Protein AF-A0AAV1E762-F1 (afdb_monomer)

Solvent-accessible surface area (backbone atoms only — not comparable to full-atom values): 62474 Å² total; per-residue (Å²): 126,79,70,65,58,56,56,51,48,53,51,48,50,52,50,49,52,49,50,50,52,48,50,62,59,61,75,72,71,81,87,86,86,82,82,92,83,82,81,80,87,79,81,93,79,76,96,69,98,68,90,74,77,82,65,53,69,48,68,61,35,39,31,83,68,54,63,56,78,53,46,40,44,79,29,46,66,47,82,32,61,54,41,78,95,64,77,39,65,41,86,46,77,69,16,23,39,37,26,42,80,31,78,45,34,77,24,20,49,30,35,76,49,56,90,73,69,59,66,53,44,46,33,30,38,44,30,37,32,28,35,44,56,92,50,92,86,61,57,66,44,48,39,33,37,34,40,37,35,25,36,64,54,98,78,53,50,76,45,77,43,83,42,31,73,41,84,21,25,62,85,50,79,37,82,40,60,31,61,50,67,46,49,60,62,65,71,38,34,34,43,32,40,19,37,31,59,53,71,37,27,41,32,40,19,36,46,46,33,28,73,49,78,82,79,76,83,62,79,74,85,83,78,76,83,71,52,61,64,46,59,65,49,66,62,32,41,35,78,84,73,55,64,62,71,52,45,57,36,67,61,39,47,71,50,76,49,76,81,40,68,49,60,56,38,68,62,51,52,73,68,38,56,80,92,69,68,66,70,34,63,22,34,26,43,34,31,36,77,22,74,42,40,80,20,25,54,26,32,82,40,43,94,70,65,56,69,75,43,52,29,42,31,26,23,36,36,32,48,49,83,63,84,76,85,79,85,72,69,71,33,51,37,35,38,34,32,35,46,68,86,42,81,40,67,25,16,23,32,59,40,64,62,72,56,82,42,66,30,36,18,30,34,64,46,79,62,98,58,84,58,91,42,29,32,45,34,37,23,34,34,57,55,66,32,34,33,35,38,31,45,47,39,35,25,32,63,58,61,68,67,49,48,60,54,35,54,58,41,25,54,67,70,54,30,45,87,43,74,49,75,61,77,63,97,49,102,80,59,81,57,63,70,24,37,39,38,40,40,45,79,43,65,63,69,45,33,22,30,38,46,50,76,73,43,73,49,24,71,69,55,38,51,51,45,67,76,69,33,53,28,36,32,41,74,48,46,53,22,50,50,52,28,40,58,45,91,92,49,74,43,53,64,61,38,53,52,52,49,51,54,29,59,78,67,71,34,46,34,41,39,41,29,66,40,60,19,39,63,92,71,43,40,68,72,64,72,71,43,53,57,70,57,40,52,53,50,52,51,48,50,50,53,57,53,33,68,73,46,53,76,66,33,58,28,30,31,48,50,29,31,63,72,81,22,49,52,55,36,77,60,69,32,86,60,41,61,26,47,52,41,40,52,46,40,71,62,26,72,75,33,43,30,23,46,31,39,56,44,42,43,53,30,68,35,61,73,31,35,38,67,58,51,48,50,54,53,50,56,32,44,76,66,61,17,66,71,54,30,42,32,35,27,44,76,41,68,55,71,49,53,60,52,35,51,50,27,51,58,58,46,40,72,76,73,44,46,29,27,34,59,31,31,42,32,43,34,91,42,40,57,58,24,17,51,39,44,50,41,49,54,46,46,50,70,37,34,86,49,45,66,33,42,18,24,45,28,42,38,49,87,63,39,87,53,76,54,40,43,25,20,41,74,71,66,53,70,39,55,27,27,51,46,52,53,49,50,56,58,68,64,44,39,72,50,72,50,53,30,40,99,82,31,34,40,75,48,72,37,53,61,58,45,69,47,76,49,77,48,70,77,80,79,49,72,70,53,54,53,49,47,44,50,48,29,44,76,66,66,38,63,66,59,35,52,50,59,56,66,66,65,79,50,82,91,82,48,80,87,46,67,66,57,55,29,48,53,29,69,66,27,36,59,93,32,40,74,59,44,53,52,50,49,54,48,33,57,77,70,62,47,46,74,38,68,65,36,39,50,22,48,38,51,19,27,48,60,38,70,35,58,70,59,28,50,51,52,48,60,73,49,61,65,84,70,85,80,63,58,67,61,53,43,51,48,29,43,51,30,12,73,70,71,36,45,67,62,20,48,50,56,60,69,69,48,91,67,80,53,74,64,45,52,45,37,51,32,47,14,26,43,70,54,76,36,39,70,58,17,54,50,48,50,53,48,43,56,72,69,70,54,81,78,49,71,68,48,51,36,51,56,38,49,40,22,40,81,65,67,36,62,66,67,35,51,50,54,50,51,47,35,60,75,71,62,50,70,78,39,56,71,46,51,37,44,46,32,60,32,24,52,78,75,41,59,75,54,21,54,55,52,58,71,71,49,92,64,77,53,59,76,50,46,39,61,58,27,44,74,22,36,93,38,25,70,59,12,47,51,47,50,52,50,37,51,75,69,72,41,72,80,50,74,68,41,52,46,34,43,35,46,5,15,32,74,59,64,36,54,72,60,35,52,54,52,56,50,39,36,44,78,72,67,70,44,83,82,53,72,70,52,51,43,31,51,45,47,30,32,24,74,70,61,42,51,70,62,44,50,53,65,67,71,46,89,89,72,91,78,54,72,67,52,52,51,45,44,41,51,23,20,26,77,66,28,38,53,72,62,34,52,55,50,47,54,55,46,49,74,75,45,77,78,55,68,63,58,60,54,46,50,49,40,17,46,52,55,66,75,53,71,85,80,67,76,80,83,117

pLDDT: mean 83.14, std 16.61, range [22.97, 98.88]

Foldseek 3Di:
DVVVVVVVVVVVVVVVVVVVVVVVVVVPDDDDDDDDDDDDDDDPDDDDDDDDPPFFLDPCFQCPVPCPQKAKDQFHKDKDQADDVRLGHFPDDRIKIKTPPDPFQAIFMKGWSPPSDDALFKKKKKWWKAKAAPDPPAFKFKKWKKKWFFAPDPVRDIDIDTFWMDIHGNRDTDITMGMDGHLGHTPIMMITMGDDGPRMMMMTRGMGMGGDDDDDADDDDDDPPQQFLDFLDPCQLVPVLACVQKDKDPPWDKHKDAQAFQFADPLSVVQHDPVSTHTRPRMKIKIAQFAAQQIFIKGWRLVPADALFKKKKKWKKFKADQPDDDLQDKWKKFKWKQQLNDIWGRFIAIDSDRDIDMTIFMTHHHDPDRGPTIMIGMGDGGRRMMMIIHNIGIGTGDVVVVLVVLLVLLLVQFWDKDKDFDDDPDPPDDQFPKKKWKWFPDFPFAEAAEDELSQVSHPLSVVVRLNAGQEYEHQPLQPCCNQPVDPPDGDNVRVVVVLVVCVVSNRAYERPALEEFAVVSDHPVLLPDAQVVNVVVSVCSLQVSLLVCAPSHQAYQQYEAVLPGCNQCVRNHPCRSLVSQVSNCVSHVNHAYEHAHEPAQGNRDHSHYLVVVLVVVVVSVVSVRRHQAYEYCAEDERDDLSSNLVSLVSNCVSVHAYENAAHWYADPNLQSRLVNLVSVCSSLSSRNSHRYYYHHAAEQSRHPDHRGHQAYSSGHGTSNVVSSVVVSVVQIDIDMDGQDSSSMDMDIGGDHHMDMDIGDPPPDVVVLLVQLQVCLVVLVPVSNVVSVVVPPDPVPDDPDLSSLLSNLQSQALVNVVVLVVSVVVCVVSVVLLPPSNLLSNLNSCLNNLNNVVSVVSCVVNVPPPDDDPPSLLSNLLSCLQNLNLVVSVVSLVPHPDADPSSLLSSLLSCLNNVNLVVSVVSLVVCVVVVPDDDPSSLLSQLVSCQVVVVVPSNVVSVVVCVVVVVLLPQSSLLSVLSSCLSVPNVVSVVSLVPHPDAALSSLLVVLLSCLCPLVSSVVSVVVCVVVVHQDDLSSLLSNLSSCLNVLVLVSNVVSLVCCCPPRVHDDDQSSLLSNLLSCLQVLVLVVSVVVVPPPDDDHDPVSLVSNLLSLLVNLVLVVNVVSLVVCCVVPVPDPVNVVSNVSSCVSVVDDPPPVPPD

InterPro domains:
  IPR001000 Glycoside hydrolase family 10 domain [PF00331] (442-702)
  IPR001000 Glycoside hydrolase family 10 domain [PR00134] (509-521)
  IPR001000 Glycoside hydrolase family 10 domain [PR00134] (591-602)
  IPR001000 Glycoside hydrolase family 10 domain [PR00134] (623-635)
  IPR001000 Glycoside hydrolase family 10 domain [PS51760] (429-727)
  IPR001000 Glycoside hydrolase family 10 domain [SM00633] (478-728)
  IPR002885 Pentatricopeptide repeat [PF01535] (873-899)
  IPR002885 Pentatricopeptide repeat [PF01535] (901-931)
  IPR002885 Pentatricopeptide repeat [PF13812] (1021-1080)
  IPR002885 Pentatricopeptide repeat [PS51375] (899-933)
  IPR002885 Pentatricopeptide repeat [PS51375] (1032-1067)
  IPR002885 Pentatricopeptide repeat [TIGR00756] (1035-1069)
  IPR003305 Carbohydrate-binding, CenC-like [PF02018] (55-197)
  IPR003305 Carbohydrate-binding, CenC-like [PF02018] (232-382)
  IPR008979 Galactose-binding-like domain superfamily [SSF49785] (55-212)
  IPR008979 Galactose-binding-like domain superfamily [SSF49785] (228-398)
  IPR011990 Tetratricopeptide-like helical domain superfamily [G3DSA:1.25.40.10] (766-865)
  IPR011990 Tetratricopeptide-like helical domain superfamily [G3DSA:1.25.40.10] (866-963)
  IPR011990 Tetratricopeptide-like helical domain superfamily [G3DSA:1.25.40.10] (970-1158)
  IPR017853 Glycoside hydrolase superfamily [SSF51445] (434-733)

Organism: NCBI:txid529605

Radius of gyration: 46.08 Å; Cα contacts (8 Å, |Δi|>4): 2110; chains: 1; bounding box: 119×99×120 Å

Nearest PDB structures (foldseek):
  7d88-assembly1_A  TM=9.327E-01  e=1.871E-29  Bacillus sp. (in: firmicutes)
  7d89-assembly1_A  TM=9.387E-01  e=2.886E-29  Bacillus sp. (in: firmicutes)
  7wha-assembly1_A  TM=8.950E-01  e=2.662E-15  Aspergillus fumigatus
  7wh7-assembly2_B  TM=8.672E-01  e=2.780E-15  Aspergillus fumigatus
  4m57-assembly1_A  TM=3.586E-01  e=2.385E-11  Zea mays

Structure (mmCIF, N/CA/C/O backbone):
data_AF-A0AAV1E762-F1
#
_entry.id   AF-A0AAV1E762-F1
#
loop_
_atom_site.group_PDB
_atom_site.id
_atom_site.type_symbol
_atom_site.label_atom_id
_atom_site.label_alt_id
_atom_site.label_comp_id
_atom_site.label_asym_id
_atom_site.label_entity_id
_atom_site.label_seq_id
_atom_site.pdbx_PDB_ins_code
_atom_site.Cartn_x
_atom_site.Cartn_y
_atom_site.Cartn_z
_atom_site.occupancy
_atom_site.B_iso_or_equiv
_atom_site.auth_seq_id
_atom_site.auth_comp_id
_atom_site.auth_asym_id
_atom_site.auth_atom_id
_atom_site.pdbx_PDB_model_num
ATOM 1 N N . MET A 1 1 ? -54.560 4.614 23.615 1.00 32.78 1 MET A N 1
ATOM 2 C CA . MET A 1 1 ? -54.521 4.412 22.144 1.00 32.78 1 MET A CA 1
ATOM 3 C C . MET A 1 1 ? -53.113 4.249 21.550 1.00 32.78 1 MET A C 1
ATOM 5 O O . MET A 1 1 ? -53.015 3.618 20.513 1.00 32.78 1 MET A O 1
ATOM 9 N N . LEU A 1 2 ? -52.024 4.690 22.201 1.00 29.03 2 LEU A N 1
ATOM 10 C CA . LEU A 1 2 ? -50.628 4.438 21.765 1.00 29.03 2 LEU A CA 1
ATOM 11 C C . LEU A 1 2 ? -50.055 3.049 22.142 1.00 29.03 2 LEU A C 1
ATOM 13 O O . LEU A 1 2 ? -48.948 2.708 21.749 1.00 29.03 2 LEU A O 1
ATOM 17 N N . ILE A 1 3 ? -50.812 2.236 22.886 1.00 34.25 3 ILE A N 1
ATOM 18 C CA . ILE A 1 3 ? -50.395 0.902 23.363 1.00 34.25 3 ILE A CA 1
ATOM 19 C C . ILE A 1 3 ? -50.630 -0.184 22.291 1.00 34.25 3 ILE A C 1
ATOM 21 O O . ILE A 1 3 ? -49.923 -1.186 22.256 1.00 34.25 3 ILE A O 1
ATOM 25 N N . HIS A 1 4 ? -51.554 0.039 21.349 1.00 31.88 4 HIS A N 1
ATOM 26 C CA . HIS A 1 4 ? -51.854 -0.930 20.288 1.00 31.88 4 HIS A CA 1
ATOM 27 C C . HIS A 1 4 ? -50.863 -0.898 19.113 1.00 31.88 4 HIS A C 1
ATOM 29 O O . HIS A 1 4 ? -50.715 -1.897 18.418 1.00 31.88 4 HIS A O 1
ATOM 35 N N . THR A 1 5 ? -50.142 0.205 18.896 1.00 32.84 5 THR A N 1
ATOM 36 C CA . THR A 1 5 ? -49.207 0.366 17.768 1.00 32.84 5 THR A CA 1
ATOM 37 C C . THR A 1 5 ? -47.814 -0.211 18.035 1.00 32.84 5 THR A C 1
ATOM 39 O O . THR A 1 5 ? -47.158 -0.666 17.099 1.00 32.84 5 THR A O 1
ATOM 42 N N . SER A 1 6 ? -47.367 -0.261 19.293 1.00 36.12 6 SER A N 1
ATOM 43 C CA . SER A 1 6 ? -46.050 -0.809 19.660 1.00 36.12 6 SER A CA 1
ATOM 44 C C . SER A 1 6 ? -46.039 -2.339 19.694 1.00 36.12 6 SER A C 1
ATOM 46 O O . SER A 1 6 ? -45.076 -2.957 19.246 1.00 36.12 6 SER A O 1
ATOM 48 N N . VAL A 1 7 ? -47.142 -2.956 20.135 1.00 40.44 7 VAL A N 1
ATOM 49 C CA . VAL A 1 7 ? -47.318 -4.418 20.099 1.00 40.44 7 VAL A CA 1
ATOM 50 C C . VAL A 1 7 ? -47.470 -4.904 18.655 1.00 40.44 7 VAL A C 1
ATOM 52 O O . VAL A 1 7 ? -46.862 -5.901 18.282 1.00 40.44 7 VAL A O 1
ATOM 55 N N . LEU A 1 8 ? -48.170 -4.149 17.799 1.00 35.62 8 LEU A N 1
ATOM 56 C CA . LEU A 1 8 ? -48.281 -4.474 16.375 1.00 35.62 8 LEU A CA 1
ATOM 57 C C . LEU A 1 8 ? -46.933 -4.345 15.642 1.00 35.62 8 LEU A C 1
ATOM 59 O O . LEU A 1 8 ? -46.648 -5.157 14.771 1.00 35.62 8 LEU A O 1
ATOM 63 N N . LYS A 1 9 ? -46.068 -3.389 16.021 1.00 37.97 9 LYS A N 1
ATOM 64 C CA . LYS A 1 9 ? -44.703 -3.263 15.473 1.00 37.97 9 LYS A CA 1
ATOM 65 C C . LYS A 1 9 ? -43.769 -4.387 15.917 1.00 37.97 9 LYS A C 1
ATOM 67 O O . LYS A 1 9 ? -42.979 -4.840 15.098 1.00 37.97 9 LYS A O 1
ATOM 72 N N . LEU A 1 10 ? -43.862 -4.856 17.163 1.00 41.97 10 LEU A N 1
ATOM 73 C CA . LEU A 1 10 ? -43.079 -6.004 17.640 1.00 41.97 10 LEU A CA 1
ATOM 74 C C . LEU A 1 10 ? -43.541 -7.315 16.993 1.00 41.97 10 LEU A C 1
ATOM 76 O O . LEU A 1 10 ? -42.705 -8.123 16.597 1.00 41.97 10 LEU A O 1
ATOM 80 N N . VAL A 1 11 ? -44.853 -7.483 16.802 1.00 44.41 11 VAL A N 1
ATOM 81 C CA . VAL A 1 11 ? -45.409 -8.617 16.055 1.00 44.41 11 VAL A CA 1
ATOM 82 C C . VAL A 1 11 ? -45.018 -8.534 14.578 1.00 44.41 11 VAL A C 1
ATOM 84 O O . VAL A 1 11 ? -44.593 -9.545 14.039 1.00 44.41 11 VAL A O 1
ATOM 87 N N . LEU A 1 12 ? -45.037 -7.355 13.936 1.00 38.12 12 LEU A N 1
ATOM 88 C CA . LEU A 1 12 ? -44.556 -7.188 12.555 1.00 38.12 12 LEU A CA 1
ATOM 89 C C . LEU A 1 12 ? -43.040 -7.380 12.410 1.00 38.12 12 LEU A C 1
ATOM 91 O O . LEU A 1 12 ? -42.614 -7.927 11.406 1.00 38.12 12 LEU A O 1
ATOM 95 N N . LEU A 1 13 ? -42.216 -6.972 13.378 1.00 40.88 13 LEU A N 1
ATOM 96 C CA . LEU A 1 13 ? -40.765 -7.204 13.344 1.00 40.88 13 LEU A CA 1
ATOM 97 C C . LEU A 1 13 ? -40.427 -8.683 13.554 1.00 40.88 13 LEU A C 1
ATOM 99 O O . LEU A 1 13 ? -39.541 -9.195 12.873 1.00 40.88 13 LEU A O 1
ATOM 103 N N . ALA A 1 14 ? -41.168 -9.390 14.409 1.00 43.19 14 ALA A N 1
ATOM 104 C CA . ALA A 1 14 ? -41.060 -10.840 14.543 1.00 43.19 14 ALA A CA 1
ATOM 105 C C . ALA A 1 14 ? -41.561 -11.565 13.279 1.00 43.19 14 ALA A C 1
ATOM 107 O O . ALA A 1 14 ? -40.902 -12.489 12.813 1.00 43.19 14 ALA A O 1
ATOM 108 N N . PHE A 1 15 ? -42.653 -11.097 12.660 1.00 39.94 15 PHE A N 1
ATOM 109 C CA . PHE A 1 15 ? -43.186 -11.653 11.409 1.00 39.94 15 PHE A CA 1
ATOM 110 C C . PHE A 1 15 ? -42.282 -11.362 10.201 1.00 39.94 15 PHE A C 1
ATOM 112 O O . PHE A 1 15 ? -42.108 -12.229 9.355 1.00 39.94 15 PHE A O 1
ATOM 119 N N . CYS A 1 16 ? -41.647 -10.186 10.133 1.00 36.44 16 CYS A N 1
ATOM 120 C CA . CYS A 1 16 ? -40.671 -9.837 9.096 1.00 36.44 16 CYS A CA 1
ATOM 121 C C . CYS A 1 16 ? -39.340 -10.568 9.294 1.00 36.44 16 CYS A C 1
ATOM 123 O O . CYS A 1 16 ? -38.731 -10.966 8.310 1.00 36.44 16 CYS A O 1
ATOM 125 N N . SER A 1 17 ? -38.907 -10.804 10.536 1.00 42.53 17 SER A N 1
ATOM 126 C CA . SER A 1 17 ? -37.719 -11.625 10.824 1.00 42.53 17 SER A CA 1
ATOM 127 C C . SER A 1 17 ? -37.974 -13.100 10.500 1.00 42.53 17 SER A C 1
ATOM 129 O O . SER A 1 17 ? -37.106 -13.765 9.944 1.00 42.53 17 SER A O 1
ATOM 131 N N . TYR A 1 18 ? -39.192 -13.586 10.764 1.00 41.22 18 TYR A N 1
ATOM 132 C CA . TYR A 1 18 ? -39.647 -14.917 10.368 1.00 41.22 18 TYR A CA 1
ATOM 133 C C . TYR A 1 18 ? -39.781 -15.041 8.842 1.00 41.22 18 TYR A C 1
ATOM 135 O O . TYR A 1 18 ? -39.289 -16.005 8.277 1.00 41.22 18 TYR A O 1
ATOM 143 N N . LEU A 1 19 ? -40.330 -14.039 8.142 1.00 36.84 19 LEU A N 1
ATOM 144 C CA . LEU A 1 19 ? -40.402 -14.008 6.672 1.00 36.84 19 LEU A CA 1
ATOM 145 C C . LEU A 1 19 ? -39.028 -13.860 6.005 1.00 36.84 19 LEU A C 1
ATOM 147 O O . LEU A 1 19 ? -38.818 -14.431 4.943 1.00 36.84 19 LEU A O 1
ATOM 151 N N . PHE A 1 20 ? -38.081 -13.146 6.617 1.00 36.75 20 PHE A N 1
ATOM 152 C CA . PHE A 1 20 ? -36.711 -13.016 6.111 1.00 36.75 20 PHE A CA 1
ATOM 153 C C . PHE A 1 20 ? -35.904 -14.307 6.318 1.00 36.75 20 PHE A C 1
ATOM 155 O O . PHE A 1 20 ? -35.148 -14.707 5.438 1.00 36.75 20 PHE A O 1
ATOM 162 N N . LEU A 1 21 ? -36.127 -15.019 7.430 1.00 39.97 21 LEU A N 1
ATOM 163 C CA . LEU A 1 21 ? -35.572 -16.359 7.659 1.00 39.97 21 LEU A CA 1
ATOM 164 C C . LEU A 1 21 ? -36.233 -17.424 6.770 1.00 39.97 21 LEU A C 1
ATOM 166 O O . LEU A 1 21 ? -35.542 -18.311 6.281 1.00 39.97 21 LEU A O 1
ATOM 170 N N . VAL A 1 22 ? -37.534 -17.304 6.492 1.00 38.72 22 VAL A N 1
ATOM 171 C CA . VAL A 1 22 ? -38.254 -18.150 5.525 1.00 38.72 22 VAL A CA 1
ATOM 172 C C . VAL A 1 22 ? -37.810 -17.846 4.088 1.00 38.72 22 VAL A C 1
ATOM 174 O O . VAL A 1 22 ? -37.678 -18.770 3.299 1.00 38.72 22 VAL A O 1
ATOM 177 N N . TRP A 1 23 ? -37.479 -16.598 3.744 1.00 33.84 23 TRP A N 1
ATOM 178 C CA . TRP A 1 23 ? -36.926 -16.240 2.430 1.00 33.84 23 TRP A CA 1
ATOM 179 C C . TRP A 1 23 ? -35.497 -16.772 2.233 1.00 33.84 23 TRP A C 1
ATOM 181 O O . TRP A 1 23 ? -35.202 -17.344 1.188 1.00 33.84 23 TRP A O 1
ATOM 191 N N . ILE A 1 24 ? -34.646 -16.709 3.266 1.00 39.12 24 ILE A N 1
ATOM 192 C CA . ILE A 1 24 ? -33.306 -17.327 3.252 1.00 39.12 24 ILE A CA 1
ATOM 193 C C . ILE A 1 24 ? -33.387 -18.867 3.231 1.00 39.12 24 ILE A C 1
ATOM 195 O O . ILE A 1 24 ? -32.523 -19.518 2.647 1.00 39.12 24 ILE A O 1
ATOM 199 N N . ALA A 1 25 ? -34.428 -19.466 3.819 1.00 36.28 25 ALA A N 1
ATOM 200 C CA . ALA A 1 25 ? -34.647 -20.914 3.779 1.00 36.28 25 ALA A CA 1
ATOM 201 C C . ALA A 1 25 ? -35.262 -21.409 2.451 1.00 36.28 25 ALA A C 1
ATOM 203 O O . ALA A 1 25 ? -35.004 -22.543 2.048 1.00 36.28 25 ALA A O 1
ATOM 204 N N . ILE A 1 26 ? -36.036 -20.572 1.750 1.00 33.75 26 ILE A N 1
ATOM 205 C CA . ILE A 1 26 ? -36.656 -20.912 0.457 1.00 33.75 26 ILE A CA 1
ATOM 206 C C . ILE A 1 26 ? -35.663 -20.783 -0.715 1.00 33.75 26 ILE A C 1
ATOM 208 O O . ILE A 1 26 ? -35.801 -21.512 -1.692 1.00 33.75 26 ILE A O 1
ATOM 212 N N . ASP A 1 27 ? -34.613 -19.962 -0.610 1.00 30.28 27 ASP A N 1
ATOM 213 C CA . ASP A 1 27 ? -33.618 -19.793 -1.690 1.00 30.28 27 ASP A CA 1
ATOM 214 C C . ASP A 1 27 ? -32.485 -20.850 -1.677 1.00 30.28 27 ASP A C 1
ATOM 216 O O . ASP A 1 27 ? -31.639 -20.893 -2.567 1.00 30.28 27 ASP A O 1
ATOM 220 N N . ALA A 1 28 ? -32.472 -21.754 -0.687 1.00 36.22 28 ALA A N 1
ATOM 221 C CA . ALA A 1 28 ? -31.437 -22.785 -0.522 1.00 36.22 28 ALA A CA 1
ATOM 222 C C . ALA A 1 28 ? -31.873 -24.212 -0.924 1.00 36.22 28 ALA A C 1
ATOM 224 O O . ALA A 1 28 ? -31.124 -25.166 -0.714 1.00 36.22 28 ALA A O 1
ATOM 225 N N . THR A 1 29 ? -33.060 -24.392 -1.517 1.00 35.03 29 THR A N 1
ATOM 226 C CA . THR A 1 29 ? -33.557 -25.709 -1.965 1.00 35.03 29 THR A CA 1
ATOM 227 C C . THR A 1 29 ? -34.100 -25.663 -3.392 1.00 35.03 29 THR A C 1
ATOM 229 O O . THR A 1 29 ? -35.297 -25.768 -3.631 1.00 35.03 29 THR A O 1
ATOM 232 N N . ASN A 1 30 ? -33.206 -25.538 -4.377 1.00 26.39 30 ASN A N 1
ATOM 233 C CA . ASN A 1 30 ? -33.565 -25.842 -5.763 1.00 26.39 30 ASN A CA 1
ATOM 234 C C . ASN A 1 30 ? -32.373 -26.416 -6.555 1.00 26.39 30 ASN A C 1
ATOM 236 O O . ASN A 1 30 ? -31.625 -25.668 -7.185 1.00 26.39 30 ASN A O 1
ATOM 240 N N . PRO A 1 31 ? -32.151 -27.743 -6.541 1.00 30.75 31 PRO A N 1
ATOM 241 C CA . PRO A 1 31 ? -31.331 -28.401 -7.541 1.00 30.75 31 PRO A CA 1
ATOM 242 C C . PRO A 1 31 ? -32.220 -28.923 -8.683 1.00 30.75 31 PRO A C 1
ATOM 244 O O . PRO A 1 31 ? -33.252 -29.539 -8.442 1.00 30.75 31 PRO A O 1
ATOM 247 N N . MET A 1 32 ? -31.728 -28.767 -9.918 1.00 25.69 32 MET A N 1
ATOM 248 C CA . MET A 1 32 ? -32.155 -29.445 -11.159 1.00 25.69 32 MET A CA 1
ATOM 249 C C . MET A 1 32 ? -33.221 -28.756 -12.028 1.00 25.69 32 MET A C 1
ATOM 251 O O . MET A 1 32 ? -34.382 -29.142 -12.017 1.00 25.69 32 MET A O 1
ATOM 255 N N . ILE A 1 33 ? -32.768 -27.912 -12.967 1.00 26.53 33 ILE A N 1
ATOM 256 C CA . ILE A 1 33 ? -33.168 -28.039 -14.381 1.00 26.53 33 ILE A CA 1
ATOM 257 C C . ILE A 1 33 ? -31.914 -27.905 -15.251 1.00 26.53 33 ILE A C 1
ATOM 259 O O . ILE A 1 33 ? -31.254 -26.873 -15.299 1.00 26.53 33 ILE A O 1
ATOM 263 N N . ASN A 1 34 ? -31.599 -28.999 -15.931 1.00 25.19 34 ASN A N 1
ATOM 264 C CA . ASN A 1 34 ? -30.543 -29.150 -16.916 1.00 25.19 34 ASN A CA 1
ATOM 265 C C . ASN A 1 34 ? -31.181 -29.015 -18.308 1.00 25.19 34 ASN A C 1
ATOM 267 O O . ASN A 1 34 ? -32.080 -29.802 -18.610 1.00 25.19 34 ASN A O 1
ATOM 271 N N . PRO A 1 35 ? -30.726 -28.106 -19.184 1.00 25.62 35 PRO A N 1
ATOM 272 C CA . PRO A 1 35 ? -30.919 -28.275 -20.611 1.00 25.62 35 PRO A CA 1
ATOM 273 C C . PRO A 1 35 ? -29.563 -28.519 -21.283 1.00 25.62 35 PRO A C 1
ATOM 275 O O . PRO A 1 35 ? -28.868 -27.601 -21.710 1.00 25.62 35 PRO A O 1
ATOM 278 N N . ARG A 1 36 ? -29.210 -29.799 -21.450 1.00 24.77 36 ARG A N 1
ATOM 279 C CA . ARG A 1 36 ? -28.330 -30.214 -22.549 1.00 24.77 36 ARG A CA 1
ATOM 280 C C . ARG A 1 36 ? -29.079 -29.995 -23.866 1.00 24.77 36 ARG A C 1
ATOM 282 O O . ARG A 1 36 ? -30.055 -30.703 -24.105 1.00 24.77 36 ARG A O 1
ATOM 289 N N . LYS A 1 37 ? -28.584 -29.087 -24.717 1.00 25.55 37 LYS A N 1
ATOM 290 C CA . LYS A 1 37 ? -28.340 -29.268 -26.171 1.00 25.55 37 LYS A CA 1
ATOM 291 C C . LYS A 1 37 ? -28.140 -27.915 -26.869 1.00 25.55 37 LYS A C 1
ATOM 293 O O . LYS A 1 37 ? -29.109 -27.225 -27.163 1.00 25.55 37 LYS A O 1
ATOM 298 N N . SER A 1 38 ? -26.885 -27.586 -27.172 1.00 23.39 38 SER A N 1
ATOM 299 C CA . SER A 1 38 ? -26.396 -27.121 -28.490 1.00 23.39 38 SER A CA 1
ATOM 300 C C . SER A 1 38 ? -24.998 -26.503 -28.348 1.00 23.39 38 SER A C 1
ATOM 302 O O . SER A 1 38 ? -24.793 -25.322 -28.591 1.00 23.39 38 SER A O 1
ATOM 304 N N . CYS A 1 39 ? -24.012 -27.317 -27.961 1.00 23.55 39 CYS A N 1
ATOM 305 C CA . CYS A 1 39 ? -22.638 -27.030 -28.366 1.00 23.55 39 CYS A CA 1
ATOM 306 C C . CYS A 1 39 ? -22.469 -27.668 -29.740 1.00 23.55 39 CYS A C 1
ATOM 308 O O . CYS A 1 39 ? -22.599 -28.884 -29.880 1.00 23.55 39 CYS A O 1
ATOM 310 N N . ILE A 1 40 ? -22.296 -26.822 -30.749 1.00 26.25 40 ILE A N 1
ATOM 311 C CA . ILE A 1 40 ? -21.779 -27.219 -32.050 1.00 26.25 40 ILE A CA 1
ATOM 312 C C . ILE A 1 40 ? -20.289 -27.469 -31.827 1.00 26.25 40 ILE A C 1
ATOM 314 O O . ILE A 1 40 ? -19.569 -26.564 -31.407 1.00 26.25 40 ILE A O 1
ATOM 318 N N . ASP A 1 41 ? -19.873 -28.711 -32.047 1.00 22.97 41 ASP A N 1
ATOM 319 C CA . ASP A 1 41 ? -18.474 -29.098 -32.158 1.00 22.97 41 ASP A CA 1
ATOM 320 C C . ASP A 1 41 ? -17.816 -28.277 -33.276 1.00 22.97 41 ASP A C 1
ATOM 322 O O . ASP A 1 41 ? -18.270 -28.309 -34.421 1.00 22.97 41 ASP A O 1
ATOM 326 N N . PHE A 1 42 ? -16.735 -27.567 -32.953 1.00 25.83 42 PHE A N 1
ATOM 327 C CA . PHE A 1 42 ? -15.730 -27.194 -33.942 1.00 25.83 42 PHE A CA 1
ATOM 328 C C . PHE A 1 42 ? -14.419 -27.886 -33.576 1.00 25.83 42 PHE A C 1
ATOM 330 O O . PHE A 1 42 ? -13.818 -27.655 -32.529 1.00 25.83 42 PHE A O 1
ATOM 337 N N . ASP A 1 43 ? -14.066 -28.802 -34.466 1.00 27.02 43 ASP A N 1
ATOM 338 C CA . ASP A 1 43 ? -12.898 -29.669 -34.504 1.00 27.02 43 ASP A CA 1
ATOM 339 C C . ASP A 1 43 ? -11.597 -28.837 -34.599 1.00 27.02 43 ASP A C 1
ATOM 341 O O . ASP A 1 43 ? -11.510 -27.959 -35.464 1.00 27.02 43 ASP A O 1
ATOM 345 N N . PRO A 1 44 ? -10.566 -29.061 -33.760 1.00 29.69 44 PRO A N 1
ATOM 346 C CA . PRO A 1 44 ? -9.310 -28.330 -33.846 1.00 29.69 44 PRO A CA 1
ATOM 347 C C . PRO A 1 44 ? -8.321 -29.088 -34.735 1.00 29.69 44 PRO A C 1
ATOM 349 O O . PRO A 1 44 ? -7.393 -29.725 -34.246 1.00 29.69 44 PRO A O 1
ATOM 352 N N . LEU A 1 45 ? -8.493 -29.002 -36.054 1.00 28.25 45 LEU A N 1
ATOM 353 C CA . LEU A 1 45 ? -7.485 -29.444 -37.022 1.00 28.25 45 LEU A CA 1
ATOM 354 C C . LEU A 1 45 ? -7.472 -28.518 -38.244 1.00 28.25 45 LEU A C 1
ATOM 356 O O . LEU A 1 45 ? -8.076 -28.813 -39.268 1.00 28.25 45 LEU A O 1
ATOM 360 N N . HIS A 1 46 ? -6.727 -27.414 -38.148 1.00 26.25 46 HIS A N 1
ATOM 361 C CA . HIS A 1 46 ? -5.851 -26.983 -39.238 1.00 26.25 46 HIS A CA 1
ATOM 362 C C . HIS A 1 46 ? -4.816 -25.958 -38.756 1.00 26.25 46 HIS A C 1
ATOM 364 O O . HIS A 1 46 ? -5.137 -24.830 -38.398 1.00 26.25 46 HIS A O 1
ATOM 370 N N . ASN A 1 47 ? -3.550 -26.378 -38.791 1.00 33.47 47 ASN A N 1
ATOM 371 C CA . ASN A 1 47 ? -2.392 -25.496 -38.839 1.00 33.47 47 ASN A CA 1
ATOM 372 C C . ASN A 1 47 ? -2.510 -24.550 -40.041 1.00 33.47 47 ASN A C 1
ATOM 374 O O . ASN A 1 47 ? -2.502 -25.019 -41.181 1.00 33.47 47 ASN A O 1
ATOM 378 N N . SER A 1 48 ? -2.513 -23.246 -39.778 1.00 25.69 48 SER A N 1
ATOM 379 C CA . SER A 1 48 ? -1.899 -22.241 -40.647 1.00 25.69 48 SER A CA 1
ATOM 380 C C . SER A 1 48 ? -1.646 -20.966 -39.842 1.00 25.69 48 SER A C 1
ATOM 382 O O . SER A 1 48 ? -2.585 -20.357 -39.334 1.00 25.69 48 SER A O 1
ATOM 384 N N . ASP A 1 49 ? -0.376 -20.588 -39.725 1.00 33.59 49 ASP A N 1
ATOM 385 C CA . ASP A 1 49 ? 0.104 -19.347 -39.121 1.00 33.59 49 ASP A CA 1
ATOM 386 C C . ASP A 1 49 ? -0.496 -18.109 -39.807 1.00 33.59 49 ASP A C 1
ATOM 388 O O . ASP A 1 49 ? 0.032 -17.694 -40.828 1.00 33.59 49 ASP A O 1
ATOM 392 N N . HIS A 1 50 ? -1.554 -17.497 -39.258 1.00 31.77 50 HIS A N 1
ATOM 393 C CA . HIS A 1 50 ? -1.899 -16.075 -39.444 1.00 31.77 50 HIS A CA 1
ATOM 394 C C . HIS A 1 50 ? -2.829 -15.604 -38.301 1.00 31.77 50 HIS A C 1
ATOM 396 O O . HIS A 1 50 ? -3.794 -16.300 -37.989 1.00 31.77 50 HIS A O 1
ATOM 402 N N . PRO A 1 51 ? -2.585 -14.441 -37.664 1.00 35.78 51 PRO A N 1
ATOM 403 C CA . PRO A 1 51 ? -3.478 -13.904 -36.636 1.00 35.78 51 PRO A CA 1
ATOM 404 C C . PRO A 1 51 ? -4.799 -13.449 -37.278 1.00 35.78 51 PRO A C 1
ATOM 406 O O . PRO A 1 51 ? -4.802 -12.588 -38.156 1.00 35.78 51 PRO A O 1
ATOM 409 N N . SER A 1 52 ? -5.922 -14.034 -36.864 1.00 35.66 52 SER A N 1
ATOM 410 C CA . SER A 1 52 ? -7.264 -13.663 -37.324 1.00 35.66 52 SER A CA 1
ATOM 411 C C . SER A 1 52 ? -7.681 -12.271 -36.820 1.00 35.66 52 SER A C 1
ATOM 413 O O . SER A 1 52 ? -7.425 -11.909 -35.674 1.00 35.66 52 SER A O 1
ATOM 415 N N . GLU A 1 53 ? -8.370 -11.500 -37.668 1.00 49.91 53 GLU A N 1
ATOM 416 C CA . GLU A 1 53 ? -8.865 -10.125 -37.437 1.00 49.91 53 GLU A CA 1
ATOM 417 C C . GLU A 1 53 ? -9.995 -9.993 -36.384 1.00 49.91 53 GLU A C 1
ATOM 419 O O . GLU A 1 53 ? -10.612 -8.932 -36.258 1.00 49.91 53 GLU A O 1
ATOM 424 N N . GLU A 1 54 ? -10.304 -11.037 -35.611 1.00 54.72 54 GLU A N 1
ATOM 425 C CA . GLU A 1 54 ? -11.388 -10.994 -34.623 1.00 54.72 54 GLU A CA 1
ATOM 426 C C . GLU A 1 54 ? -11.079 -9.997 -33.490 1.00 54.72 54 GLU A C 1
ATOM 428 O O . GLU A 1 54 ? -10.136 -10.159 -32.716 1.00 54.72 54 GLU A O 1
ATOM 433 N N . GLY A 1 55 ? -11.901 -8.947 -33.387 1.00 73.19 55 GLY A N 1
ATOM 434 C CA . GLY A 1 55 ? -11.853 -7.959 -32.302 1.00 73.19 55 GLY A CA 1
ATOM 435 C C . GLY A 1 55 ? -11.017 -6.701 -32.568 1.00 73.19 55 GLY A C 1
ATOM 436 O O . GLY A 1 55 ? -10.971 -5.834 -31.694 1.00 73.19 55 GLY A O 1
ATOM 437 N N . ASN A 1 56 ? -10.388 -6.557 -33.744 1.00 87.25 56 ASN A N 1
ATOM 438 C CA . ASN A 1 56 ? -9.682 -5.324 -34.112 1.00 87.25 56 ASN A CA 1
ATOM 439 C C . ASN A 1 56 ? -10.665 -4.201 -34.501 1.00 87.25 56 ASN A C 1
ATOM 441 O O . ASN A 1 56 ? -11.544 -4.368 -35.340 1.00 87.25 56 ASN A O 1
ATOM 445 N N . ILE A 1 57 ? -10.491 -3.031 -33.897 1.00 90.88 57 ILE A N 1
ATOM 446 C CA . ILE A 1 57 ? -11.314 -1.827 -34.067 1.00 90.88 57 ILE A CA 1
ATOM 447 C C . ILE A 1 57 ? -10.820 -0.972 -35.240 1.00 90.88 57 ILE A C 1
ATOM 449 O O . ILE A 1 57 ? -11.577 -0.196 -35.845 1.00 90.88 57 ILE A O 1
ATOM 453 N N . ILE A 1 58 ? -9.534 -1.105 -35.560 1.00 92.25 58 ILE A N 1
ATOM 454 C CA . ILE A 1 58 ? -8.897 -0.401 -36.664 1.00 92.25 58 ILE A CA 1
ATOM 455 C C . ILE A 1 58 ? -9.333 -1.046 -37.971 1.00 92.25 58 ILE A C 1
ATOM 457 O O . ILE A 1 58 ? -9.138 -2.235 -38.202 1.00 92.25 58 ILE A O 1
ATOM 461 N N . SER A 1 59 ? -9.932 -0.232 -38.834 1.00 89.75 59 SER A N 1
ATOM 462 C CA . SER A 1 59 ? -10.312 -0.640 -40.179 1.00 89.75 59 SER A CA 1
ATOM 463 C C . SER A 1 59 ? -9.072 -0.661 -41.066 1.00 89.75 59 SER A C 1
ATOM 465 O O . SER A 1 59 ? -8.258 0.264 -41.000 1.00 89.75 59 SER A O 1
ATOM 467 N N . ASN A 1 60 ? -8.953 -1.695 -41.906 1.00 88.94 60 ASN A N 1
ATOM 468 C CA . ASN A 1 60 ? -7.855 -1.853 -42.862 1.00 88.94 60 ASN A CA 1
ATOM 469 C C . ASN A 1 60 ? -6.468 -1.767 -42.183 1.00 88.94 60 ASN A C 1
ATOM 471 O O . ASN A 1 60 ? -5.621 -0.945 -42.532 1.00 88.94 60 ASN A O 1
ATOM 475 N N . SER A 1 61 ? -6.255 -2.592 -41.152 1.00 88.94 61 SER A N 1
ATOM 476 C CA . SER A 1 61 ? -5.071 -2.549 -40.280 1.00 88.94 61 SER A CA 1
ATOM 477 C C . SER A 1 61 ? -3.758 -2.967 -40.936 1.00 88.94 61 SER A C 1
ATOM 479 O O . SER A 1 61 ? -2.707 -2.667 -40.383 1.00 88.94 61 SER A O 1
ATOM 481 N N . ASN A 1 62 ? -3.811 -3.678 -42.065 1.00 90.38 62 ASN A N 1
ATOM 482 C CA . ASN A 1 62 ? -2.662 -4.200 -42.819 1.00 90.38 62 ASN A CA 1
ATOM 483 C C . ASN A 1 62 ? -2.551 -3.597 -44.233 1.00 90.38 62 ASN A C 1
ATOM 485 O O . ASN A 1 62 ? -1.767 -4.078 -45.048 1.00 90.38 62 ASN A O 1
ATOM 489 N N . PHE A 1 63 ? -3.367 -2.581 -44.535 1.00 93.75 63 PHE A N 1
ATOM 490 C CA . PHE A 1 63 ? -3.397 -1.885 -45.822 1.00 93.75 63 PHE A CA 1
ATOM 491 C C . PHE A 1 63 ? -3.716 -2.764 -47.048 1.00 93.75 63 PHE A C 1
ATOM 493 O O . PHE A 1 63 ? -3.407 -2.387 -48.179 1.00 93.75 63 PHE A O 1
ATOM 500 N N . SER A 1 64 ? -4.350 -3.926 -46.850 1.00 91.50 64 SER A N 1
ATOM 501 C CA . SER A 1 64 ? -4.786 -4.808 -47.945 1.00 91.50 64 SER A CA 1
ATOM 502 C C . SER A 1 64 ? -5.861 -4.179 -48.840 1.00 91.50 64 SER A C 1
ATOM 504 O O . SER A 1 64 ? -5.905 -4.484 -50.030 1.00 91.50 64 SER A O 1
ATOM 506 N N . ASP A 1 65 ? -6.660 -3.249 -48.304 1.00 92.06 65 ASP A N 1
ATOM 507 C CA . ASP A 1 65 ? -7.630 -2.425 -49.042 1.00 92.06 65 ASP A CA 1
ATOM 508 C C . ASP A 1 65 ? -7.083 -1.002 -49.301 1.00 92.06 65 ASP A C 1
ATOM 510 O O . ASP A 1 65 ? -7.755 0.025 -49.167 1.00 92.06 65 ASP A O 1
ATOM 514 N N . GLY A 1 66 ? -5.785 -0.914 -49.599 1.00 92.62 66 GLY A N 1
ATOM 515 C CA . GLY A 1 66 ? -5.093 0.344 -49.858 1.00 92.62 66 GLY A CA 1
ATOM 516 C C . GLY A 1 66 ? -5.052 1.271 -48.640 1.00 92.62 66 GLY A C 1
ATOM 517 O O . GLY A 1 66 ? -4.776 0.838 -47.525 1.00 92.62 66 GLY A O 1
ATOM 518 N N . LEU A 1 67 ? -5.309 2.568 -48.841 1.00 93.31 67 LEU A N 1
ATOM 519 C CA . LEU A 1 67 ? -5.333 3.579 -47.767 1.00 93.31 67 LEU A CA 1
ATOM 520 C C . LEU A 1 67 ? -6.755 3.899 -47.276 1.00 93.31 67 LEU A C 1
ATOM 522 O O . LEU A 1 67 ? -6.957 4.912 -46.606 1.00 93.31 67 LEU A O 1
ATOM 526 N N . ASN A 1 68 ? -7.750 3.065 -47.598 1.00 92.69 68 ASN A N 1
ATOM 527 C CA . ASN A 1 68 ? -9.124 3.283 -47.149 1.00 92.69 68 ASN A CA 1
ATOM 528 C C . ASN A 1 68 ? -9.178 3.403 -45.617 1.00 92.69 68 ASN A C 1
ATOM 530 O O . ASN A 1 68 ? -8.531 2.635 -44.905 1.00 92.69 68 ASN A O 1
ATOM 534 N N . HIS A 1 69 ? -9.937 4.393 -45.131 1.00 92.44 69 HIS A N 1
ATOM 535 C CA . HIS A 1 69 ? -10.075 4.800 -43.720 1.00 92.44 69 HIS A CA 1
ATOM 536 C C . HIS A 1 69 ? -8.846 5.451 -43.063 1.00 92.44 69 HIS A C 1
ATOM 538 O O . HIS A 1 69 ? -8.977 6.013 -41.974 1.00 92.44 69 HIS A O 1
ATOM 544 N N . TRP A 1 70 ? -7.689 5.465 -43.723 1.00 95.88 70 TRP A N 1
ATOM 545 C CA . TRP A 1 70 ? -6.495 6.156 -43.246 1.00 95.88 70 TRP A CA 1
ATOM 546 C C . TRP A 1 70 ? -6.377 7.547 -43.867 1.00 95.88 70 TRP A C 1
ATOM 548 O O . TRP A 1 70 ? -6.710 7.776 -45.027 1.00 95.88 70 TRP A O 1
ATOM 558 N N . SER A 1 71 ? -5.886 8.509 -43.088 1.00 96.44 71 SER A N 1
ATOM 559 C CA . SER A 1 71 ? -5.585 9.857 -43.583 1.00 96.44 71 SER A CA 1
ATOM 560 C C . SER A 1 71 ? -4.287 10.390 -42.985 1.00 96.44 71 SER A C 1
ATOM 562 O O . SER A 1 71 ? -3.821 9.919 -41.948 1.00 96.44 71 SER A O 1
ATOM 564 N N . GLY A 1 72 ? -3.682 11.370 -43.654 1.00 95.19 72 GLY A N 1
ATOM 565 C CA . GLY A 1 72 ? -2.537 12.100 -43.120 1.00 95.19 72 GLY A CA 1
ATOM 566 C C . GLY A 1 72 ? -2.986 13.258 -42.229 1.00 95.19 72 GLY A C 1
ATOM 567 O O . GLY A 1 72 ? -3.793 14.094 -42.636 1.00 95.19 72 GLY A O 1
ATOM 568 N N . ARG A 1 73 ? -2.436 13.342 -41.019 1.00 94.00 73 ARG A N 1
ATOM 569 C CA . ARG A 1 73 ? -2.556 14.490 -40.118 1.00 94.00 73 ARG A CA 1
ATOM 570 C C . ARG A 1 73 ? -1.468 15.497 -40.471 1.00 94.00 73 ARG A C 1
ATOM 572 O O . ARG A 1 73 ? -0.318 15.343 -40.078 1.00 94.00 73 ARG A O 1
ATOM 579 N N . GLY A 1 74 ? -1.810 16.497 -41.283 1.00 92.12 74 GLY A N 1
ATOM 580 C CA . GLY A 1 74 ? -0.864 17.523 -41.742 1.00 92.12 74 GLY A CA 1
ATOM 581 C C . GLY A 1 74 ? 0.207 17.030 -42.730 1.00 92.12 74 GLY A C 1
ATOM 582 O O . GLY A 1 74 ? 1.106 17.790 -43.073 1.00 92.12 74 GLY A O 1
ATOM 583 N N . CYS A 1 75 ? 0.156 15.783 -43.196 1.00 93.81 75 CYS A N 1
ATOM 584 C CA . CYS A 1 75 ? 1.110 15.204 -44.150 1.00 93.81 75 CYS A CA 1
ATOM 585 C C . CYS A 1 75 ? 0.387 14.419 -45.253 1.00 93.81 75 CYS A C 1
ATOM 587 O O . CYS A 1 75 ? -0.836 14.266 -45.217 1.00 93.81 75 CYS A O 1
ATOM 589 N N . LYS A 1 76 ? 1.134 13.917 -46.243 1.00 95.06 76 LYS A N 1
ATOM 590 C CA . LYS A 1 76 ? 0.606 12.968 -47.233 1.00 95.06 76 LYS A CA 1
ATOM 591 C C . LYS A 1 76 ? 0.889 11.541 -46.787 1.00 95.06 76 LYS A C 1
ATOM 593 O O . LYS A 1 76 ? 1.947 11.278 -46.227 1.00 95.06 76 LYS A O 1
ATOM 598 N N . ILE A 1 77 ? -0.025 10.624 -47.086 1.00 96.69 77 ILE A N 1
ATOM 599 C CA . ILE A 1 77 ? 0.187 9.186 -46.900 1.00 96.69 77 ILE A CA 1
ATOM 600 C C . ILE A 1 77 ? 0.286 8.491 -48.257 1.00 96.69 77 ILE A C 1
ATOM 602 O O . ILE A 1 77 ? -0.426 8.863 -49.191 1.00 96.69 77 ILE A O 1
ATOM 606 N N . VAL A 1 78 ? 1.196 7.527 -48.375 1.00 96.00 78 VAL A N 1
ATOM 607 C CA . VAL A 1 78 ? 1.460 6.783 -49.615 1.00 96.00 78 VAL A CA 1
ATOM 608 C C . VAL A 1 78 ? 1.514 5.291 -49.302 1.00 96.00 78 VAL A C 1
ATOM 610 O O . VAL A 1 78 ? 2.062 4.894 -48.278 1.00 96.00 78 VAL A O 1
ATOM 613 N N . LEU A 1 79 ? 0.919 4.475 -50.172 1.00 96.50 79 LEU A N 1
ATOM 614 C CA . LEU A 1 79 ? 0.930 3.019 -50.065 1.00 96.50 79 LEU A CA 1
ATOM 615 C C . LEU A 1 79 ? 2.140 2.441 -50.803 1.00 96.50 79 LEU A C 1
ATOM 617 O O . LEU A 1 79 ? 2.447 2.880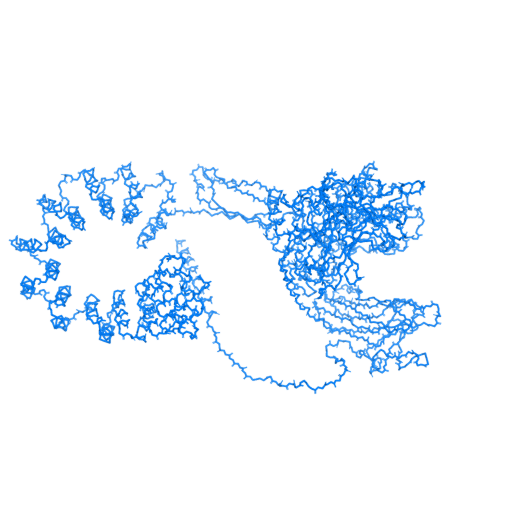 -51.912 1.00 96.50 79 LEU A O 1
ATOM 621 N N . HIS A 1 80 ? 2.782 1.434 -50.219 1.00 95.50 80 HIS A N 1
ATOM 622 C CA . HIS A 1 80 ? 3.946 0.770 -50.795 1.00 95.50 80 HIS A CA 1
ATOM 623 C C . HIS A 1 80 ? 3.829 -0.751 -50.701 1.00 95.50 80 HIS A C 1
ATOM 625 O O . HIS A 1 80 ? 3.518 -1.283 -49.640 1.00 95.50 80 HIS A O 1
ATOM 631 N N . GLU A 1 81 ? 4.151 -1.443 -51.795 1.00 93.75 81 GLU A N 1
ATOM 632 C CA . GLU A 1 81 ? 4.502 -2.873 -51.773 1.00 93.75 81 GLU A CA 1
ATOM 633 C C . GLU A 1 81 ? 5.958 -3.049 -51.329 1.00 93.75 81 GLU A C 1
ATOM 635 O O . GLU A 1 81 ? 6.277 -3.909 -50.517 1.00 93.75 81 GLU A O 1
ATOM 640 N N . THR A 1 82 ? 6.850 -2.189 -51.835 1.00 91.56 82 THR A N 1
ATOM 641 C CA . THR A 1 82 ? 8.264 -2.109 -51.447 1.00 91.56 82 THR A CA 1
ATOM 642 C C . THR A 1 82 ? 8.776 -0.660 -51.526 1.00 91.56 82 THR A C 1
ATOM 644 O O . THR A 1 82 ? 8.189 0.184 -52.209 1.00 91.56 82 THR A O 1
ATOM 647 N N . MET A 1 83 ? 9.876 -0.354 -50.831 1.00 90.12 83 MET A N 1
ATOM 648 C CA . MET A 1 83 ? 10.639 0.902 -50.956 1.00 90.12 83 MET A CA 1
ATOM 649 C C . MET A 1 83 ? 12.148 0.625 -51.049 1.00 90.12 83 MET A C 1
ATOM 651 O O . MET A 1 83 ? 12.599 -0.481 -50.752 1.00 90.12 83 MET A O 1
ATOM 655 N N . ALA A 1 84 ? 12.923 1.648 -51.439 1.00 83.81 84 ALA A N 1
ATOM 656 C CA . ALA A 1 84 ? 14.388 1.606 -51.549 1.00 83.81 84 ALA A CA 1
ATOM 657 C C . ALA A 1 84 ? 14.893 0.420 -52.397 1.00 83.81 84 ALA A C 1
ATOM 659 O O . ALA A 1 84 ? 15.646 -0.421 -51.911 1.00 83.81 84 ALA A O 1
ATOM 660 N N . ASP A 1 85 ? 14.413 0.331 -53.643 1.00 82.00 85 ASP A N 1
ATOM 661 C CA . ASP A 1 85 ? 14.749 -0.728 -54.610 1.00 82.00 85 ASP A CA 1
ATOM 662 C C . ASP A 1 85 ? 14.546 -2.161 -54.075 1.00 82.00 85 ASP A C 1
ATOM 664 O O . ASP A 1 85 ? 15.291 -3.082 -54.402 1.00 82.00 85 ASP A O 1
ATOM 668 N N . GLY A 1 86 ? 13.531 -2.356 -53.224 1.00 82.75 86 GLY A N 1
ATOM 669 C CA . GLY A 1 86 ? 13.210 -3.650 -52.611 1.00 82.75 86 GLY A CA 1
ATOM 670 C C . GLY A 1 86 ? 13.897 -3.911 -51.267 1.00 82.75 86 GLY A C 1
ATOM 671 O O . GLY A 1 86 ? 13.655 -4.949 -50.658 1.00 82.75 86 GLY A O 1
ATOM 672 N N . GLY A 1 87 ? 14.717 -2.981 -50.764 1.00 83.38 87 GLY A N 1
ATOM 673 C CA . GLY A 1 87 ? 15.373 -3.092 -49.455 1.00 83.38 87 GLY A CA 1
ATOM 674 C C . GLY A 1 87 ? 14.437 -2.913 -48.252 1.00 83.38 87 GLY A C 1
ATOM 675 O O . GLY A 1 87 ? 14.808 -3.238 -47.122 1.00 83.38 87 GLY A O 1
ATOM 676 N N . ILE A 1 88 ? 13.224 -2.397 -48.471 1.00 90.88 88 ILE A N 1
ATOM 677 C CA . ILE A 1 88 ? 12.184 -2.260 -47.447 1.00 90.88 88 ILE A CA 1
ATOM 678 C C . ILE A 1 88 ? 10.924 -2.973 -47.930 1.00 90.88 88 ILE A C 1
ATOM 680 O O . ILE A 1 88 ? 10.318 -2.567 -48.922 1.00 90.88 88 ILE A O 1
ATOM 684 N N . VAL A 1 89 ? 10.530 -4.006 -47.189 1.00 92.19 89 VAL A N 1
ATOM 685 C CA . VAL A 1 89 ? 9.309 -4.800 -47.389 1.00 92.19 89 VAL A CA 1
ATOM 686 C C . VAL A 1 89 ? 8.406 -4.692 -46.148 1.00 92.19 89 VAL A C 1
ATOM 688 O O . VAL A 1 89 ? 8.923 -4.369 -45.068 1.00 92.19 89 VAL A O 1
ATOM 691 N N . PRO A 1 90 ? 7.085 -4.938 -46.264 1.00 89.75 90 PRO A N 1
ATOM 692 C CA . PRO A 1 90 ? 6.169 -4.951 -45.125 1.00 89.75 90 PRO A CA 1
ATOM 693 C C . PRO A 1 90 ? 6.633 -5.920 -44.029 1.00 89.75 90 PRO A C 1
ATOM 695 O O . PRO A 1 90 ? 7.217 -6.963 -44.314 1.00 89.75 90 PRO A O 1
ATOM 698 N N . HIS A 1 91 ? 6.348 -5.594 -42.767 1.00 88.88 91 HIS A N 1
ATOM 699 C CA . HIS A 1 91 ? 6.551 -6.510 -41.639 1.00 88.88 91 HIS A CA 1
ATOM 700 C C . HIS A 1 91 ? 5.596 -7.709 -41.711 1.00 88.88 91 HIS A C 1
ATOM 702 O O . HIS A 1 91 ? 5.956 -8.825 -41.347 1.00 88.88 91 HIS A O 1
ATOM 708 N N . SER A 1 92 ? 4.371 -7.464 -42.181 1.00 83.75 92 SER A N 1
ATOM 709 C CA . SER A 1 92 ? 3.342 -8.475 -42.416 1.00 83.75 92 SER A CA 1
ATOM 710 C C . SER A 1 92 ? 2.419 -8.029 -43.555 1.00 83.75 92 SER A C 1
ATOM 712 O O . SER A 1 92 ? 2.279 -6.831 -43.802 1.00 83.75 92 SER A O 1
ATOM 714 N N . GLY A 1 93 ? 1.791 -8.983 -44.249 1.00 86.44 93 GLY A N 1
ATOM 715 C CA . GLY A 1 93 ? 0.937 -8.699 -45.406 1.00 86.44 93 GLY A CA 1
ATOM 716 C C . GLY A 1 93 ? 1.718 -8.269 -46.655 1.00 86.44 93 GLY A C 1
ATOM 717 O O . GLY A 1 93 ? 2.918 -8.508 -46.766 1.00 86.44 93 GLY A O 1
ATOM 718 N N . ASN A 1 94 ? 1.013 -7.649 -47.606 1.00 91.88 94 ASN A N 1
ATOM 719 C CA . ASN A 1 94 ? 1.568 -7.266 -48.913 1.00 91.88 94 ASN A CA 1
ATOM 720 C C . ASN A 1 94 ? 1.917 -5.775 -49.023 1.00 91.88 94 ASN A C 1
ATOM 722 O O . ASN A 1 94 ? 2.588 -5.383 -49.975 1.00 91.88 94 ASN A O 1
ATOM 726 N N . PHE A 1 95 ? 1.466 -4.941 -48.080 1.00 95.38 95 PHE A N 1
ATOM 727 C CA . PHE A 1 95 ? 1.591 -3.489 -48.177 1.00 95.38 95 PHE A CA 1
ATOM 728 C C . PHE A 1 95 ? 1.972 -2.843 -46.840 1.00 95.38 95 PHE A C 1
ATOM 730 O O . PHE A 1 95 ? 1.727 -3.391 -45.768 1.00 95.38 95 PHE A O 1
ATOM 737 N N . PHE A 1 96 ? 2.547 -1.644 -46.908 1.00 96.19 96 PHE A N 1
ATOM 738 C CA . PHE A 1 96 ? 2.721 -0.737 -45.773 1.00 96.19 96 PHE A CA 1
ATOM 739 C C . PHE A 1 96 ? 2.484 0.714 -46.209 1.00 96.19 96 PHE A C 1
ATOM 741 O O . PHE A 1 96 ? 2.604 1.052 -47.390 1.00 96.19 96 PHE A O 1
ATOM 748 N N . ALA A 1 97 ? 2.150 1.587 -45.260 1.00 96.56 97 ALA A N 1
ATOM 749 C CA . ALA A 1 97 ? 1.958 3.011 -45.511 1.00 96.56 97 ALA A CA 1
ATOM 750 C C . ALA A 1 97 ? 3.180 3.826 -45.068 1.00 96.56 97 ALA A C 1
ATOM 752 O O . ALA A 1 97 ? 3.785 3.542 -44.034 1.00 96.56 97 ALA A O 1
ATOM 753 N N . SER A 1 98 ? 3.516 4.871 -45.823 1.00 95.25 98 SER A N 1
ATOM 754 C CA . SER A 1 98 ? 4.493 5.891 -45.437 1.00 95.25 98 SER A CA 1
ATOM 755 C C . SER A 1 98 ? 3.818 7.249 -45.250 1.00 95.25 98 SER A C 1
ATOM 757 O O . SER A 1 98 ? 2.813 7.556 -45.896 1.00 95.25 98 SER A O 1
ATOM 759 N N . THR A 1 99 ? 4.368 8.080 -44.368 1.00 95.06 99 THR A N 1
ATOM 760 C CA . THR A 1 99 ? 3.954 9.479 -44.186 1.00 95.06 99 THR A CA 1
ATOM 761 C C . THR A 1 99 ? 5.023 10.393 -44.761 1.00 95.06 99 THR A C 1
ATOM 763 O O . THR A 1 99 ? 6.119 10.460 -44.228 1.00 95.06 99 THR A O 1
ATOM 766 N N . THR A 1 100 ? 4.704 11.117 -45.829 1.00 90.12 100 THR A N 1
ATOM 767 C CA . THR A 1 100 ? 5.645 11.973 -46.564 1.00 90.12 100 THR A CA 1
ATOM 768 C C . THR A 1 100 ? 5.270 13.449 -46.435 1.00 90.12 100 THR A C 1
ATOM 770 O O . THR A 1 100 ? 4.148 13.800 -46.057 1.00 90.12 100 THR A O 1
ATOM 773 N N . GLN A 1 101 ? 6.201 14.345 -46.777 1.00 90.56 101 GLN A N 1
ATOM 774 C CA . GLN A 1 101 ? 5.995 15.805 -46.733 1.00 90.56 101 GLN A CA 1
ATOM 775 C C . GLN A 1 101 ? 5.642 16.325 -45.325 1.00 90.56 101 GLN A C 1
ATOM 777 O O . GLN A 1 101 ? 4.842 17.247 -45.164 1.00 90.56 101 GLN A O 1
ATOM 782 N N . ARG A 1 102 ? 6.230 15.719 -44.288 1.00 91.31 102 ARG A N 1
ATOM 783 C CA . ARG A 1 102 ? 6.036 16.119 -42.889 1.00 91.31 102 ARG A CA 1
ATOM 784 C C . ARG A 1 102 ? 6.793 17.416 -42.594 1.00 91.31 102 ARG A C 1
ATOM 786 O O . ARG A 1 102 ? 8.006 17.478 -42.787 1.00 91.31 102 ARG A O 1
ATOM 793 N N . THR A 1 103 ? 6.082 18.435 -42.109 1.00 90.06 103 THR A N 1
ATOM 794 C CA . THR A 1 103 ? 6.645 19.763 -41.788 1.00 90.06 103 THR A CA 1
ATOM 795 C C . THR A 1 103 ? 6.820 20.013 -40.293 1.00 90.06 103 THR A C 1
ATOM 797 O O . THR A 1 103 ? 7.651 20.834 -39.922 1.00 90.06 103 THR A O 1
ATOM 800 N N . HIS A 1 104 ? 6.097 19.286 -39.437 1.00 89.62 104 HIS A N 1
ATOM 801 C CA . HIS A 1 104 ? 6.272 19.295 -37.983 1.00 89.62 104 HIS A CA 1
ATOM 802 C C . HIS A 1 104 ? 6.293 17.857 -37.443 1.00 89.62 104 HIS A C 1
ATOM 804 O O . HIS A 1 104 ? 5.841 16.919 -38.104 1.00 89.62 104 HIS A O 1
ATOM 810 N N . SER A 1 105 ? 6.819 17.675 -36.229 1.00 89.06 105 SER A N 1
ATOM 811 C CA . SER A 1 105 ? 6.915 16.356 -35.588 1.00 89.06 105 SER A CA 1
ATOM 812 C C . SER A 1 105 ? 5.549 15.745 -35.259 1.00 89.06 105 SER A C 1
ATOM 814 O O . SER A 1 105 ? 5.434 14.527 -35.216 1.00 89.06 105 SER A O 1
ATOM 816 N N . TRP A 1 106 ? 4.508 16.561 -35.062 1.00 89.94 106 TRP A N 1
ATOM 817 C CA . TRP A 1 106 ? 3.143 16.087 -34.795 1.00 89.94 106 TRP A CA 1
ATOM 818 C C . TRP A 1 106 ? 2.416 15.585 -36.055 1.00 89.94 106 TRP A C 1
ATOM 820 O O . TRP A 1 106 ? 1.349 14.981 -35.951 1.00 89.94 106 TRP A O 1
ATOM 830 N N . ASN A 1 107 ? 2.969 15.821 -37.253 1.00 94.06 107 ASN A N 1
ATOM 831 C CA . ASN A 1 107 ? 2.385 15.317 -38.490 1.00 94.06 107 ASN A CA 1
ATOM 832 C C . ASN A 1 107 ? 2.588 13.801 -38.584 1.00 94.06 107 ASN A C 1
ATOM 834 O O . ASN A 1 107 ? 3.692 13.316 -38.334 1.00 94.06 107 ASN A O 1
ATOM 838 N N . GLY A 1 108 ? 1.591 13.059 -39.057 1.00 95.19 108 GLY A N 1
ATOM 839 C CA . GLY A 1 108 ? 1.731 11.621 -39.296 1.00 95.19 108 GLY A CA 1
ATOM 840 C C . GLY A 1 108 ? 0.431 10.949 -39.725 1.00 95.19 108 GLY A C 1
ATOM 841 O O . GLY A 1 108 ? -0.455 11.610 -40.258 1.00 95.19 108 GLY A O 1
ATOM 842 N N . ILE A 1 109 ? 0.327 9.631 -39.572 1.00 96.25 109 ILE A N 1
ATOM 843 C CA . ILE A 1 109 ? -0.805 8.837 -40.075 1.00 96.25 109 ILE A CA 1
ATOM 844 C C . ILE A 1 109 ? -1.877 8.681 -38.993 1.00 96.25 109 ILE A C 1
ATOM 846 O O . ILE A 1 109 ? -1.543 8.435 -37.837 1.00 96.25 109 ILE A O 1
ATOM 850 N N . GLN A 1 110 ? -3.154 8.841 -39.354 1.00 96.62 110 GLN A N 1
ATOM 851 C CA . GLN A 1 110 ? -4.278 8.819 -38.412 1.00 96.62 110 GLN A CA 1
ATOM 852 C C . GLN A 1 110 ? -5.481 8.010 -38.919 1.00 96.62 110 GLN A C 1
ATOM 854 O O . GLN A 1 110 ? -5.708 7.907 -40.130 1.00 96.62 110 GLN A O 1
ATOM 859 N N . GLN A 1 111 ? -6.303 7.536 -37.982 1.00 96.50 111 GLN A N 1
ATOM 860 C CA . GLN A 1 111 ? -7.633 6.982 -38.242 1.00 96.50 111 GLN A CA 1
ATOM 861 C C . GLN A 1 111 ? -8.655 7.540 -37.238 1.00 96.50 111 GLN A C 1
ATOM 863 O O . GLN A 1 111 ? -8.384 7.630 -36.040 1.00 96.50 111 GLN A O 1
ATOM 868 N N . ASP A 1 112 ? -9.835 7.924 -37.735 1.00 95.00 112 ASP A N 1
ATOM 869 C CA . ASP A 1 112 ? -10.973 8.319 -36.899 1.00 95.00 112 ASP A CA 1
ATOM 870 C C . ASP A 1 112 ? -11.685 7.051 -36.399 1.00 95.00 112 ASP A C 1
ATOM 872 O O . ASP A 1 112 ? -12.133 6.216 -37.189 1.00 95.00 112 ASP A O 1
ATOM 876 N N . ILE A 1 113 ? -11.734 6.887 -35.080 1.00 94.50 113 ILE A N 1
ATOM 877 C CA . ILE A 1 113 ? -12.298 5.714 -34.396 1.00 94.50 113 ILE A CA 1
ATOM 878 C C . ILE A 1 113 ? -13.524 6.095 -33.556 1.00 94.50 113 ILE A C 1
ATOM 880 O O . ILE A 1 113 ? -13.906 5.384 -32.623 1.00 94.50 113 ILE A O 1
ATOM 884 N N . THR A 1 114 ? -14.156 7.223 -33.889 1.00 93.12 114 THR A N 1
ATOM 885 C CA . THR A 1 114 ? -15.360 7.715 -33.217 1.00 93.12 114 THR A CA 1
ATOM 886 C C . THR A 1 114 ? -16.466 6.658 -33.221 1.00 93.12 114 THR A C 1
ATOM 888 O O . THR A 1 114 ? -16.760 6.040 -34.242 1.00 93.12 114 THR A O 1
ATOM 891 N N . GLY A 1 115 ? -17.079 6.439 -32.055 1.00 89.19 115 GLY A N 1
ATOM 892 C CA . GLY A 1 115 ? -18.161 5.467 -31.872 1.00 89.19 115 GLY A CA 1
ATOM 893 C C . GLY A 1 115 ? -17.721 4.001 -31.812 1.00 89.19 115 GLY A C 1
ATOM 894 O O . GLY A 1 115 ? -18.570 3.142 -31.587 1.00 89.19 115 GLY A O 1
ATOM 895 N N . LYS A 1 116 ? -16.424 3.700 -31.973 1.00 90.56 116 LYS A N 1
ATOM 896 C CA . LYS A 1 116 ? -15.908 2.324 -31.903 1.00 90.56 116 LYS A CA 1
ATOM 897 C C . LYS A 1 116 ? -15.336 1.926 -30.534 1.00 90.56 116 LYS A C 1
ATOM 899 O O . LYS A 1 116 ? -14.990 0.767 -30.331 1.00 90.56 116 LYS A O 1
ATOM 904 N N . LEU A 1 117 ? -15.214 2.879 -29.610 1.00 90.38 117 LEU A N 1
ATOM 905 C CA . LEU A 1 117 ? -14.722 2.656 -28.250 1.00 90.38 117 LEU A CA 1
ATOM 906 C C . LEU A 1 117 ? -15.862 2.756 -27.236 1.00 90.38 117 LEU A C 1
ATOM 908 O O . LEU A 1 117 ? -16.767 3.581 -27.370 1.00 90.38 117 LEU A O 1
ATOM 912 N N . HIS A 1 118 ? -15.765 1.963 -26.177 1.00 88.75 118 HIS A N 1
ATOM 913 C CA . HIS A 1 118 ? -16.626 2.031 -25.011 1.00 88.75 118 HIS A CA 1
ATOM 914 C C . HIS A 1 118 ? -15.883 2.693 -23.856 1.00 88.75 118 HIS A C 1
ATOM 916 O O . HIS A 1 118 ? -14.718 2.414 -23.577 1.00 88.75 118 HIS A O 1
ATOM 922 N N . ARG A 1 119 ? -16.598 3.570 -23.155 1.00 88.44 119 ARG A N 1
ATOM 923 C CA . ARG A 1 119 ? -16.116 4.220 -21.939 1.00 88.44 119 ARG A CA 1
ATOM 924 C C . ARG A 1 119 ? -15.712 3.178 -20.884 1.00 88.44 119 ARG A C 1
ATOM 926 O O . ARG A 1 119 ? -16.451 2.217 -20.682 1.00 88.44 119 ARG A O 1
ATOM 933 N N . LYS A 1 120 ? -14.613 3.442 -20.163 1.00 87.00 120 LYS A N 1
ATOM 934 C CA . LYS A 1 120 ? -14.056 2.638 -19.046 1.00 87.00 120 LYS A CA 1
ATOM 935 C C . LYS A 1 120 ? -13.544 1.244 -19.414 1.00 87.00 120 LYS A C 1
ATOM 937 O O . LYS A 1 120 ? -13.119 0.520 -18.519 1.00 87.00 120 LYS A O 1
ATOM 942 N N . LEU A 1 121 ? -13.579 0.875 -20.690 1.00 90.12 121 LEU A N 1
ATOM 943 C CA . LEU A 1 121 ? -12.903 -0.321 -21.168 1.00 90.12 121 LEU A CA 1
ATOM 944 C C . LEU A 1 121 ? -11.471 0.019 -21.552 1.00 90.12 121 LEU A C 1
ATOM 946 O O . LEU A 1 121 ? -11.181 1.131 -22.008 1.00 90.12 121 LEU A O 1
ATOM 950 N N . VAL A 1 122 ? -10.590 -0.949 -21.344 1.00 91.12 122 VAL A N 1
ATOM 951 C CA . VAL A 1 122 ? -9.173 -0.801 -21.645 1.00 91.12 122 VAL A CA 1
ATOM 952 C C . VAL A 1 122 ? -8.926 -1.362 -23.031 1.00 91.12 122 VAL A C 1
ATOM 954 O O . VAL A 1 122 ? -9.387 -2.449 -23.379 1.00 91.12 122 VAL A O 1
ATOM 957 N N . TYR A 1 123 ? -8.187 -0.611 -23.828 1.00 92.69 123 TYR A N 1
ATOM 958 C CA . TYR A 1 123 ? -7.806 -0.988 -25.175 1.00 92.69 123 TYR A CA 1
ATOM 959 C C . TYR A 1 123 ? -6.298 -1.126 -25.258 1.00 92.69 123 TYR A C 1
ATOM 961 O O . TYR A 1 123 ? -5.568 -0.323 -24.678 1.00 92.69 123 TYR A O 1
ATOM 969 N N . GLU A 1 124 ? -5.839 -2.134 -25.988 1.00 94.06 124 GLU A N 1
ATOM 970 C CA . GLU A 1 124 ? -4.430 -2.349 -26.288 1.00 94.06 124 GLU A CA 1
ATOM 971 C C . GLU A 1 124 ? -4.131 -2.020 -27.751 1.00 94.06 124 GLU A C 1
ATOM 973 O O . GLU A 1 124 ? -4.923 -2.310 -28.652 1.00 94.06 124 GLU A O 1
ATOM 978 N N . VAL A 1 125 ? -2.977 -1.394 -27.960 1.00 94.62 125 VAL A N 1
ATOM 979 C CA . VAL A 1 125 ? -2.404 -1.051 -29.259 1.00 94.62 125 VAL A CA 1
ATOM 980 C C . VAL A 1 125 ? -1.191 -1.934 -29.506 1.00 94.62 125 VAL A C 1
ATOM 982 O O . VAL A 1 125 ? -0.360 -2.092 -28.614 1.00 94.62 125 VAL A O 1
ATOM 985 N N . ASP A 1 126 ? -1.081 -2.460 -30.723 1.00 95.12 126 ASP A N 1
ATOM 986 C CA . ASP A 1 126 ? 0.089 -3.170 -31.248 1.00 95.12 126 ASP A CA 1
ATOM 987 C C . ASP A 1 126 ? 0.338 -2.678 -32.684 1.00 95.12 126 ASP A C 1
ATOM 989 O O . ASP A 1 126 ? -0.537 -2.781 -33.548 1.00 95.12 126 ASP A O 1
ATOM 993 N N . ALA A 1 127 ? 1.492 -2.059 -32.932 1.00 95.56 127 ALA A N 1
ATOM 994 C CA . ALA A 1 127 ? 1.819 -1.466 -34.224 1.00 95.56 127 ALA A CA 1
ATOM 995 C C . ALA A 1 127 ? 3.262 -1.756 -34.648 1.00 95.56 127 ALA A C 1
ATOM 997 O O . ALA A 1 127 ? 4.202 -1.567 -33.879 1.00 95.56 127 ALA A O 1
ATOM 998 N N . ALA A 1 128 ? 3.451 -2.142 -35.911 1.00 96.75 128 ALA A N 1
ATOM 999 C CA . ALA A 1 128 ? 4.773 -2.340 -36.500 1.00 96.75 128 ALA A CA 1
ATOM 1000 C C . ALA A 1 128 ? 5.209 -1.074 -37.244 1.00 96.75 128 ALA A C 1
ATOM 1002 O O . ALA A 1 128 ? 4.669 -0.750 -38.310 1.00 96.75 128 ALA A O 1
ATOM 1003 N N . VAL A 1 129 ? 6.192 -0.366 -36.684 1.00 96.31 129 VAL A N 1
ATOM 1004 C CA . VAL A 1 129 ? 6.656 0.938 -37.172 1.00 96.31 129 VAL A CA 1
ATOM 1005 C C . VAL A 1 129 ? 8.133 0.926 -37.560 1.00 96.31 129 VAL A C 1
ATOM 1007 O O . VAL A 1 129 ? 8.934 0.168 -37.016 1.00 96.31 129 VAL A O 1
ATOM 1010 N N . ARG A 1 130 ? 8.510 1.782 -38.509 1.00 94.50 130 ARG A N 1
ATOM 1011 C CA . ARG A 1 130 ? 9.899 1.993 -38.944 1.00 94.50 130 ARG A CA 1
ATOM 1012 C C . ARG A 1 130 ? 10.092 3.451 -39.356 1.00 94.50 130 ARG A C 1
ATOM 1014 O O . ARG A 1 130 ? 9.133 4.117 -39.737 1.00 94.50 130 ARG A O 1
ATOM 1021 N N . VAL A 1 131 ? 11.320 3.958 -39.285 1.00 92.56 131 VAL A N 1
ATOM 1022 C CA . VAL A 1 131 ? 11.657 5.308 -39.766 1.00 92.56 131 VAL A CA 1
ATOM 1023 C C . VAL A 1 131 ? 12.278 5.212 -41.153 1.00 92.56 131 VAL A C 1
ATOM 1025 O O . VAL A 1 131 ? 13.068 4.313 -41.424 1.00 92.56 131 VAL A O 1
ATOM 1028 N N . PHE A 1 132 ? 11.971 6.156 -42.035 1.00 89.94 132 PHE A N 1
ATOM 1029 C CA . PHE A 1 132 ? 12.692 6.323 -43.293 1.00 89.94 132 PHE A CA 1
ATOM 1030 C C . PHE A 1 132 ? 13.234 7.750 -43.406 1.00 89.94 132 PHE A C 1
ATOM 1032 O O . PHE A 1 132 ? 12.537 8.709 -43.095 1.00 89.94 132 PHE A O 1
ATOM 1039 N N . SER A 1 133 ? 14.492 7.902 -43.822 1.00 82.94 133 SER A N 1
ATOM 1040 C CA . SER A 1 133 ? 15.130 9.211 -43.981 1.00 82.94 133 SER A CA 1
ATOM 1041 C C . SER A 1 133 ? 16.000 9.244 -45.226 1.00 82.94 133 SER A C 1
ATOM 1043 O O . SER A 1 133 ? 16.778 8.323 -45.470 1.00 82.94 133 SER A O 1
ATOM 1045 N N . ASN A 1 134 ? 15.916 10.346 -45.971 1.00 69.25 134 ASN A N 1
ATOM 1046 C CA . ASN A 1 134 ? 16.836 10.640 -47.072 1.00 69.25 134 ASN A CA 1
ATOM 1047 C C . ASN A 1 134 ? 18.181 11.205 -46.573 1.00 69.25 134 ASN A C 1
ATOM 1049 O O . ASN A 1 134 ? 19.098 11.408 -47.368 1.00 69.25 134 ASN A O 1
ATOM 1053 N N . ASN A 1 135 ? 18.308 11.485 -45.270 1.00 67.44 135 ASN A N 1
ATOM 1054 C CA . ASN A 1 135 ? 19.529 11.991 -44.659 1.00 67.44 135 ASN A CA 1
ATOM 1055 C C . ASN A 1 135 ? 20.333 10.836 -44.041 1.00 67.44 135 ASN A C 1
ATOM 1057 O O . ASN A 1 135 ? 19.896 10.201 -43.084 1.00 67.44 135 ASN A O 1
ATOM 1061 N N . VAL A 1 136 ? 21.536 10.587 -44.566 1.00 61.84 136 VAL A N 1
ATOM 1062 C CA . VAL A 1 136 ? 22.392 9.442 -44.190 1.00 61.84 136 VAL A CA 1
ATOM 1063 C C . VAL A 1 136 ? 22.803 9.468 -42.705 1.00 61.84 136 VAL A C 1
ATOM 1065 O O . VAL A 1 136 ? 23.127 8.430 -42.134 1.00 61.84 136 VAL A O 1
ATOM 1068 N N . ASN A 1 137 ? 22.742 10.636 -42.056 1.00 60.41 137 ASN A N 1
ATOM 1069 C CA . ASN A 1 137 ? 23.141 10.817 -40.658 1.00 60.41 137 ASN A CA 1
ATOM 1070 C C . ASN A 1 137 ? 22.038 10.492 -39.631 1.00 60.41 137 ASN A C 1
ATOM 1072 O O . ASN A 1 137 ? 22.332 10.441 -38.438 1.00 60.41 137 ASN A O 1
ATOM 1076 N N . THR A 1 138 ? 20.783 10.282 -40.048 1.00 61.56 138 THR A N 1
ATOM 1077 C CA . THR A 1 138 ? 19.670 9.976 -39.132 1.00 61.56 138 THR A CA 1
ATOM 1078 C C . THR A 1 138 ? 19.350 8.483 -39.174 1.00 61.56 138 THR A C 1
ATOM 1080 O O . THR A 1 138 ? 18.638 8.008 -40.054 1.00 61.56 138 THR A O 1
ATOM 1083 N N . THR A 1 139 ? 19.899 7.724 -38.222 1.00 71.00 139 THR A N 1
ATOM 1084 C CA . THR A 1 139 ? 19.735 6.259 -38.147 1.00 71.00 139 THR A CA 1
ATOM 1085 C C . THR A 1 139 ? 18.644 5.806 -37.177 1.00 71.00 139 THR A C 1
ATOM 1087 O O . THR A 1 139 ? 18.086 4.726 -37.369 1.00 71.00 139 THR A O 1
ATOM 1090 N N . THR A 1 140 ? 18.310 6.636 -36.186 1.00 85.25 140 THR A N 1
ATOM 1091 C CA . THR A 1 140 ? 17.323 6.349 -35.136 1.00 85.25 140 THR A CA 1
ATOM 1092 C C . THR A 1 140 ? 16.497 7.596 -34.852 1.00 85.25 140 THR A C 1
ATOM 1094 O O . THR A 1 140 ? 17.053 8.693 -34.769 1.00 85.25 140 THR A O 1
ATOM 1097 N N . ALA A 1 141 ? 15.184 7.439 -34.706 1.00 88.88 141 ALA A N 1
ATOM 1098 C CA . ALA A 1 141 ? 14.299 8.508 -34.278 1.00 88.88 141 ALA A CA 1
ATOM 1099 C C . ALA A 1 141 ? 13.057 7.965 -33.556 1.00 88.88 141 ALA A C 1
ATOM 1101 O O . ALA A 1 141 ? 12.670 6.807 -33.710 1.00 88.88 141 ALA A O 1
ATOM 1102 N N . GLU A 1 142 ? 12.426 8.827 -32.768 1.00 92.31 142 GLU A N 1
ATOM 1103 C CA . GLU A 1 142 ? 11.272 8.466 -31.953 1.00 92.31 142 GLU A CA 1
ATOM 1104 C C . GLU A 1 142 ? 9.964 8.507 -32.752 1.00 92.31 142 GLU A C 1
ATOM 1106 O O . GLU A 1 142 ? 9.712 9.456 -33.500 1.00 92.31 142 GLU A O 1
ATOM 1111 N N . ILE A 1 143 ? 9.125 7.489 -32.557 1.00 94.69 143 ILE A N 1
ATOM 1112 C CA . ILE A 1 143 ? 7.732 7.453 -33.012 1.00 94.69 143 ILE A CA 1
ATOM 1113 C C . ILE A 1 143 ? 6.848 7.283 -31.774 1.00 94.69 143 ILE A C 1
ATOM 1115 O O . ILE A 1 143 ? 7.167 6.501 -30.877 1.00 94.69 143 ILE A O 1
ATOM 1119 N N . GLN A 1 144 ? 5.724 7.988 -31.741 1.00 96.06 144 GLN A N 1
ATOM 1120 C CA . GLN A 1 144 ? 4.760 7.994 -30.648 1.00 96.06 144 GLN A CA 1
ATOM 1121 C C . GLN A 1 144 ? 3.348 7.744 -31.185 1.00 96.06 144 GLN A C 1
ATOM 1123 O O . GLN A 1 144 ? 2.935 8.368 -32.161 1.00 96.06 144 GLN A O 1
ATOM 1128 N N . ALA A 1 145 ? 2.595 6.864 -30.527 1.00 96.44 145 ALA A N 1
ATOM 1129 C CA . ALA A 1 145 ? 1.155 6.738 -30.704 1.00 96.44 145 ALA A CA 1
ATOM 1130 C C . ALA A 1 145 ? 0.422 7.671 -29.738 1.00 96.44 145 ALA A C 1
ATOM 1132 O O . ALA A 1 145 ? 0.664 7.655 -28.527 1.00 96.44 145 ALA A O 1
ATOM 1133 N N . THR A 1 146 ? -0.509 8.454 -30.275 1.00 95.56 146 THR A N 1
ATOM 1134 C CA . THR A 1 146 ? -1.267 9.454 -29.526 1.00 95.56 146 THR A CA 1
ATOM 1135 C C . THR A 1 146 ? -2.759 9.284 -29.786 1.00 95.56 146 THR A C 1
ATOM 1137 O O . THR A 1 146 ? -3.209 9.175 -30.931 1.00 95.56 146 THR A O 1
ATOM 1140 N N . LEU A 1 147 ? -3.536 9.285 -28.706 1.00 94.75 147 LEU A N 1
ATOM 1141 C CA . LEU A 1 147 ? -4.984 9.408 -28.739 1.00 94.75 147 LEU A CA 1
ATOM 1142 C C . LEU A 1 147 ? -5.362 10.884 -28.643 1.00 94.75 147 LEU A C 1
ATOM 1144 O O . LEU A 1 147 ? -4.888 11.591 -27.759 1.00 94.75 147 LEU A O 1
ATOM 1148 N N . TYR A 1 148 ? -6.245 11.332 -29.520 1.00 93.69 148 TYR A N 1
ATOM 1149 C CA . TYR A 1 148 ? -6.876 12.643 -29.477 1.00 93.69 148 TYR A CA 1
ATOM 1150 C C . TYR A 1 148 ? -8.383 12.467 -29.353 1.00 93.69 148 TYR A C 1
ATOM 1152 O O . TYR A 1 148 ? -8.974 11.698 -30.114 1.00 93.69 148 TYR A O 1
ATOM 1160 N N . TRP A 1 149 ? -9.029 13.194 -28.445 1.00 92.00 149 TRP A N 1
ATOM 1161 C CA . TRP A 1 149 ? -10.489 13.208 -28.395 1.00 92.00 149 TRP A CA 1
ATOM 1162 C C . TRP A 1 149 ? -11.062 14.549 -27.955 1.00 92.00 149 TRP A C 1
ATOM 1164 O O . TRP A 1 149 ? -10.433 15.318 -27.229 1.00 92.00 149 TRP A O 1
ATOM 1174 N N . ILE A 1 150 ? -12.294 14.804 -28.387 1.00 88.69 150 ILE A N 1
ATOM 1175 C CA . ILE A 1 150 ? -13.077 15.974 -27.992 1.00 88.69 150 ILE A CA 1
ATOM 1176 C C . ILE A 1 150 ? -14.158 15.508 -27.025 1.00 88.69 150 ILE A C 1
ATOM 1178 O O . ILE A 1 150 ? -14.910 14.578 -27.335 1.00 88.69 150 ILE A O 1
ATOM 1182 N N . ASN A 1 151 ? -14.249 16.143 -25.858 1.00 81.50 151 ASN A N 1
ATOM 1183 C CA . ASN A 1 151 ? -15.307 15.841 -24.897 1.00 81.50 151 ASN A CA 1
ATOM 1184 C C . ASN A 1 151 ? -16.688 16.228 -25.456 1.00 81.50 151 ASN A C 1
ATOM 1186 O O . ASN A 1 151 ? -16.832 17.182 -26.218 1.00 81.50 151 ASN A O 1
ATOM 1190 N N . GLN A 1 152 ? -17.725 15.489 -25.063 1.00 78.38 152 GLN A N 1
ATOM 1191 C CA . GLN A 1 152 ? -19.115 15.764 -25.451 1.00 78.38 152 GLN A CA 1
ATOM 1192 C C . GLN A 1 152 ? -19.760 16.914 -24.637 1.00 78.38 152 GLN A C 1
ATOM 1194 O O . GLN A 1 152 ? -20.952 17.168 -24.777 1.00 78.38 152 GLN A O 1
ATOM 1199 N N . SER A 1 153 ? -18.997 17.598 -23.777 1.00 71.06 153 SER A N 1
ATOM 1200 C CA . SER A 1 153 ? -19.451 18.743 -22.978 1.00 71.06 153 SER A CA 1
ATOM 1201 C C . SER A 1 153 ? -19.541 20.043 -23.793 1.00 71.06 153 SER A C 1
ATOM 1203 O O . SER A 1 153 ? -18.935 20.155 -24.860 1.00 71.06 153 SER A O 1
ATOM 1205 N N . ASP A 1 154 ? -20.259 21.042 -23.258 1.00 54.53 154 ASP A N 1
ATOM 1206 C CA . ASP A 1 154 ? -20.486 22.352 -23.902 1.00 54.53 154 ASP A CA 1
ATOM 1207 C C . ASP A 1 154 ? -19.189 23.080 -24.310 1.00 54.53 154 ASP A C 1
ATOM 1209 O O . ASP A 1 154 ? -19.176 23.806 -25.301 1.00 54.53 154 ASP A O 1
ATOM 1213 N N . ASP A 1 155 ? -18.078 22.830 -23.610 1.00 63.72 155 ASP A N 1
ATOM 1214 C CA . ASP A 1 155 ? -16.785 23.479 -23.865 1.00 63.72 155 ASP A CA 1
ATOM 1215 C C . ASP A 1 155 ? -15.945 22.824 -24.983 1.00 63.72 155 ASP A C 1
ATOM 1217 O O . ASP A 1 155 ? -14.854 23.313 -25.272 1.00 63.72 155 ASP A O 1
ATOM 1221 N N . GLN A 1 156 ? -16.397 21.708 -25.583 1.00 72.62 156 GLN A N 1
ATOM 1222 C CA . GLN A 1 156 ? -15.679 20.946 -26.629 1.00 72.62 156 GLN A CA 1
ATOM 1223 C C . GLN A 1 156 ? -14.167 20.806 -26.377 1.00 72.62 156 GLN A C 1
ATOM 1225 O O . GLN A 1 156 ? -13.338 21.007 -27.265 1.00 72.62 156 GLN A O 1
ATOM 1230 N N . HIS A 1 157 ? -13.791 20.480 -25.140 1.00 75.44 157 HIS A N 1
ATOM 1231 C CA . HIS A 1 157 ? -12.386 20.435 -24.755 1.00 75.44 157 HIS A CA 1
ATOM 1232 C C . HIS A 1 157 ? -11.633 19.351 -25.540 1.00 75.44 157 HIS A C 1
ATOM 1234 O O . HIS A 1 157 ? -12.061 18.192 -25.561 1.00 75.44 157 HIS A O 1
ATOM 1240 N N . GLU A 1 158 ? -10.521 19.739 -26.167 1.00 85.12 158 GLU A N 1
ATOM 1241 C CA . GLU A 1 158 ? -9.596 18.831 -26.843 1.00 85.12 158 GLU A CA 1
ATOM 1242 C C . GLU A 1 158 ? -8.639 18.196 -25.840 1.00 85.12 158 GLU A C 1
ATOM 1244 O O . GLU A 1 158 ? -8.014 18.892 -25.044 1.00 85.12 158 GLU A O 1
ATOM 1249 N N . ASN A 1 159 ? -8.476 16.882 -25.923 1.00 84.62 159 ASN A N 1
ATOM 1250 C CA . ASN A 1 159 ? -7.599 16.123 -25.048 1.00 84.62 159 ASN A CA 1
ATOM 1251 C C . ASN A 1 159 ? -6.626 15.295 -25.883 1.00 84.62 159 ASN A C 1
ATOM 1253 O O . ASN A 1 159 ? -6.970 14.813 -26.966 1.00 84.62 159 ASN A O 1
ATOM 1257 N N . TYR A 1 160 ? -5.428 15.100 -25.339 1.00 87.50 160 TYR A N 1
ATOM 1258 C CA . TYR A 1 160 ? -4.365 14.306 -25.938 1.00 87.50 160 TYR A CA 1
ATOM 1259 C C . TYR A 1 160 ? -3.815 13.341 -24.886 1.00 87.50 160 TYR A C 1
ATOM 1261 O O . TYR A 1 160 ? -3.592 13.733 -23.743 1.00 87.50 160 TYR A O 1
ATOM 1269 N N . MET A 1 161 ? -3.589 12.087 -25.266 1.00 88.06 161 MET A N 1
ATOM 1270 C CA . MET A 1 161 ? -2.992 11.065 -24.408 1.00 88.06 161 MET A CA 1
ATOM 1271 C C . MET A 1 161 ? -1.925 10.309 -25.193 1.00 88.06 161 MET A C 1
ATOM 1273 O O . MET A 1 161 ? -2.188 9.790 -26.278 1.00 88.06 161 MET A O 1
ATOM 1277 N N . GLU A 1 162 ? -0.713 10.253 -24.651 1.00 90.62 162 GLU A N 1
ATOM 1278 C CA . GLU A 1 162 ? 0.324 9.350 -25.148 1.00 90.62 162 GLU A CA 1
ATOM 1279 C C . GLU A 1 162 ? -0.068 7.908 -24.807 1.00 90.62 162 GLU A C 1
ATOM 1281 O O . GLU A 1 162 ? -0.360 7.612 -23.654 1.00 90.62 162 GLU A O 1
ATOM 1286 N N . ILE A 1 163 ? -0.101 7.028 -25.812 1.00 92.06 163 ILE A N 1
ATOM 1287 C CA . ILE A 1 163 ? -0.387 5.597 -25.620 1.00 92.06 163 ILE A CA 1
ATOM 1288 C C . ILE A 1 163 ? 0.918 4.808 -25.517 1.00 92.06 163 ILE A C 1
ATOM 1290 O O . ILE A 1 163 ? 1.053 3.923 -24.677 1.00 92.06 163 ILE A O 1
ATOM 1294 N N . ALA A 1 164 ? 1.855 5.090 -26.423 1.00 92.94 164 ALA A N 1
ATOM 1295 C CA . ALA A 1 164 ? 3.121 4.382 -26.528 1.00 92.94 164 ALA A CA 1
ATOM 1296 C C . ALA A 1 164 ? 4.155 5.227 -27.271 1.00 92.94 164 ALA A C 1
ATOM 1298 O O . ALA A 1 164 ? 3.814 6.050 -28.122 1.00 92.94 164 ALA A O 1
ATOM 1299 N N . ARG A 1 165 ? 5.426 4.953 -26.999 1.00 94.44 165 ARG A N 1
ATOM 1300 C CA . ARG A 1 165 ? 6.589 5.601 -27.603 1.00 94.44 165 ARG A CA 1
ATOM 1301 C C . ARG A 1 165 ? 7.654 4.553 -27.863 1.00 94.44 165 ARG A C 1
ATOM 1303 O O . ARG A 1 165 ? 7.889 3.691 -27.021 1.00 94.44 165 ARG A O 1
ATOM 1310 N N . VAL A 1 166 ? 8.318 4.632 -29.011 1.00 95.38 166 VAL A N 1
ATOM 1311 C CA . VAL A 1 166 ? 9.407 3.716 -29.350 1.00 95.38 166 VAL A CA 1
ATOM 1312 C C . VAL A 1 166 ? 10.511 4.421 -30.129 1.00 95.38 166 VAL A C 1
ATOM 1314 O O . VAL A 1 166 ? 10.251 5.287 -30.965 1.00 95.38 166 VAL A O 1
ATOM 1317 N N . GLN A 1 167 ? 11.759 4.029 -29.871 1.00 94.12 167 GLN A N 1
ATOM 1318 C CA . GLN A 1 167 ? 12.892 4.396 -30.716 1.00 94.12 167 GLN A CA 1
ATOM 1319 C C . GLN A 1 167 ? 12.925 3.451 -31.915 1.00 94.12 167 GLN A C 1
ATOM 1321 O O . GLN A 1 167 ? 13.184 2.257 -31.772 1.00 94.12 167 GLN A O 1
ATOM 1326 N N . ALA A 1 168 ? 12.644 3.986 -33.097 1.00 91.81 168 ALA A N 1
ATOM 1327 C CA . ALA A 1 168 ? 12.635 3.236 -34.340 1.00 91.81 168 ALA A CA 1
ATOM 1328 C C . ALA A 1 168 ? 13.847 3.612 -35.196 1.00 91.81 168 ALA A C 1
ATOM 1330 O O . ALA A 1 168 ? 14.354 4.734 -35.150 1.00 91.81 168 ALA A O 1
ATOM 1331 N N . THR A 1 169 ? 14.331 2.65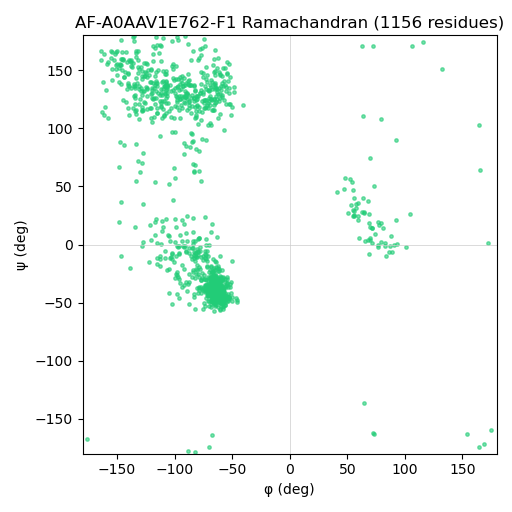6 -35.983 1.00 89.75 169 THR A N 1
ATOM 1332 C CA . THR A 1 169 ? 15.498 2.858 -36.846 1.00 89.75 169 THR A CA 1
ATOM 1333 C C . THR A 1 169 ? 15.104 2.820 -38.310 1.00 89.75 169 THR A C 1
ATOM 1335 O O . THR A 1 169 ? 13.980 2.459 -38.665 1.00 89.75 169 THR A O 1
ATOM 1338 N N . ASN A 1 170 ? 16.051 3.166 -39.176 1.00 87.12 170 ASN A N 1
ATOM 1339 C CA . ASN A 1 170 ? 15.905 2.961 -40.609 1.00 87.12 170 ASN A CA 1
ATOM 1340 C C . ASN A 1 170 ? 16.234 1.537 -41.078 1.00 87.12 170 ASN A C 1
ATOM 1342 O O . ASN A 1 170 ? 16.170 1.294 -42.281 1.00 87.12 170 ASN A O 1
ATOM 1346 N N . LYS A 1 171 ? 16.562 0.598 -40.178 1.00 87.06 171 LYS A N 1
ATOM 1347 C CA . LYS A 1 171 ? 16.989 -0.770 -40.523 1.00 87.06 171 LYS A CA 1
ATOM 1348 C C . LYS A 1 171 ? 15.887 -1.804 -40.340 1.00 87.06 171 LYS A C 1
ATOM 1350 O O . LYS A 1 171 ? 15.586 -2.534 -41.279 1.00 87.06 171 LYS A O 1
ATOM 1355 N N . ASP A 1 172 ? 15.268 -1.805 -39.167 1.00 90.56 172 ASP A N 1
ATOM 1356 C CA . ASP A 1 172 ? 14.365 -2.868 -38.734 1.00 90.56 172 ASP A CA 1
ATOM 1357 C C . ASP A 1 172 ? 12.984 -2.315 -38.378 1.00 90.56 172 ASP A C 1
ATOM 1359 O O . ASP A 1 172 ? 12.844 -1.169 -37.941 1.00 90.56 172 ASP A O 1
ATOM 1363 N N . TRP A 1 173 ? 11.958 -3.146 -38.568 1.00 94.62 173 TRP A N 1
ATOM 1364 C CA . TRP A 1 173 ? 10.628 -2.895 -38.020 1.00 94.62 173 TRP A CA 1
ATOM 1365 C C . TRP A 1 173 ? 10.663 -3.075 -36.505 1.00 94.62 173 TRP A C 1
ATOM 1367 O O . TRP A 1 173 ? 11.186 -4.072 -36.009 1.00 94.62 173 TRP A O 1
ATOM 1377 N N . VAL A 1 174 ? 10.083 -2.125 -35.779 1.00 95.12 174 VAL A N 1
ATOM 1378 C CA . VAL A 1 174 ? 9.981 -2.168 -34.323 1.00 95.12 174 VAL A CA 1
ATOM 1379 C C . VAL A 1 174 ? 8.516 -2.254 -33.926 1.00 95.12 174 VAL A C 1
ATOM 1381 O O . VAL A 1 174 ? 7.655 -1.575 -34.486 1.00 95.12 174 VAL A O 1
ATOM 1384 N N . GLN A 1 175 ? 8.248 -3.118 -32.957 1.00 96.19 175 GLN A N 1
ATOM 1385 C CA . GLN A 1 175 ? 6.936 -3.309 -32.366 1.00 96.19 175 GLN A CA 1
ATOM 1386 C C . GLN A 1 175 ? 6.669 -2.235 -31.302 1.00 96.19 175 GLN A C 1
ATOM 1388 O O . GLN A 1 175 ? 7.454 -2.065 -30.371 1.00 96.19 175 GLN A O 1
ATOM 1393 N N . MET A 1 176 ? 5.566 -1.508 -31.454 1.00 95.19 176 MET A N 1
ATOM 1394 C CA . MET A 1 176 ? 5.072 -0.497 -30.524 1.00 95.19 176 MET A CA 1
ATOM 1395 C C . MET A 1 176 ? 3.815 -1.028 -29.840 1.00 95.19 176 MET A C 1
ATOM 1397 O O . MET A 1 176 ? 2.838 -1.340 -30.517 1.00 95.19 176 MET A O 1
ATOM 1401 N N . LYS A 1 177 ? 3.826 -1.078 -28.504 1.00 95.06 177 LYS A N 1
ATOM 1402 C CA . LYS A 1 177 ? 2.690 -1.537 -27.698 1.00 95.06 177 LYS A CA 1
ATOM 1403 C C . LYS A 1 177 ? 2.307 -0.518 -26.638 1.00 95.06 177 LYS A C 1
ATOM 1405 O O . LYS A 1 177 ? 3.186 0.123 -26.071 1.00 95.06 177 LYS A O 1
ATOM 1410 N N . GLY A 1 178 ? 1.015 -0.403 -26.351 1.00 92.06 178 GLY A N 1
ATOM 1411 C CA . GLY A 1 178 ? 0.509 0.434 -25.262 1.00 92.06 178 GLY A CA 1
ATOM 1412 C C . GLY A 1 178 ? -0.932 0.102 -24.895 1.00 92.06 178 GLY A C 1
ATOM 1413 O O . GLY A 1 178 ? -1.618 -0.597 -25.638 1.00 92.06 178 GLY A O 1
ATOM 1414 N N . LYS A 1 179 ? -1.391 0.599 -23.745 1.00 92.00 179 LYS A N 1
ATOM 1415 C CA . LYS A 1 179 ? -2.773 0.448 -23.268 1.00 92.00 179 LYS A CA 1
ATOM 1416 C C . LYS A 1 179 ? -3.368 1.824 -22.967 1.00 92.00 179 LYS A C 1
ATOM 1418 O O . LYS A 1 179 ? -2.648 2.721 -22.540 1.00 92.00 179 LYS A O 1
ATOM 1423 N N . PHE A 1 180 ? -4.671 1.997 -23.165 1.00 91.38 180 PHE A N 1
ATOM 1424 C CA . PHE A 1 180 ? -5.377 3.221 -22.776 1.00 91.38 180 PHE A CA 1
ATOM 1425 C C . PHE A 1 180 ? -6.850 2.962 -22.451 1.00 91.38 180 PHE A C 1
ATOM 1427 O O . PHE A 1 180 ? -7.416 1.941 -22.836 1.00 91.38 180 PHE A O 1
ATOM 1434 N N . ALA A 1 181 ? -7.489 3.919 -21.778 1.00 90.25 181 ALA A N 1
ATOM 1435 C CA . ALA A 1 181 ? -8.931 3.938 -21.555 1.00 90.25 181 ALA A CA 1
ATOM 1436 C C . ALA A 1 181 ? -9.476 5.368 -21.686 1.00 90.25 181 ALA A C 1
ATOM 1438 O O . ALA A 1 181 ? -8.810 6.332 -21.309 1.00 90.25 181 ALA A O 1
ATOM 1439 N N . ILE A 1 182 ? -10.709 5.508 -22.186 1.00 87.75 182 ILE A N 1
ATOM 1440 C CA . ILE A 1 182 ? -11.444 6.782 -22.175 1.00 87.75 182 ILE A CA 1
ATOM 1441 C C . ILE A 1 182 ? -12.484 6.726 -21.054 1.00 87.75 182 ILE A C 1
ATOM 1443 O O . ILE A 1 182 ? -13.402 5.903 -21.081 1.00 87.75 182 ILE A O 1
ATOM 1447 N N . ASN A 1 183 ? -12.347 7.608 -20.064 1.00 84.75 183 ASN A N 1
ATOM 1448 C CA . ASN A 1 183 ? -13.245 7.666 -18.907 1.00 84.75 183 ASN A CA 1
ATOM 1449 C C . ASN A 1 183 ? -14.474 8.557 -19.148 1.00 84.75 183 ASN A C 1
ATOM 1451 O O . ASN A 1 183 ? -15.551 8.256 -18.637 1.00 84.75 183 ASN A O 1
ATOM 1455 N N . GLY A 1 184 ? -14.329 9.621 -19.941 1.00 80.00 184 GLY A N 1
ATOM 1456 C CA . GLY A 1 184 ? -15.400 10.563 -20.270 1.00 80.00 184 GLY A CA 1
ATOM 1457 C C . GLY A 1 184 ? -16.232 10.168 -21.496 1.00 80.00 184 GLY A C 1
ATOM 1458 O O . GLY A 1 184 ? -16.020 9.129 -22.121 1.00 80.00 184 GLY A O 1
ATOM 1459 N N . PHE A 1 185 ? -17.190 11.023 -21.856 1.00 82.81 185 PHE A N 1
ATOM 1460 C CA . PHE A 1 185 ? -17.908 10.926 -23.128 1.00 82.81 185 PHE A CA 1
ATOM 1461 C C . PHE A 1 185 ? -17.168 11.726 -24.200 1.00 82.81 185 PHE A C 1
ATOM 1463 O O . PHE A 1 185 ? -16.939 12.923 -24.024 1.00 82.81 185 PHE A O 1
ATOM 1470 N N . ALA A 1 186 ? -16.827 11.076 -25.312 1.00 86.50 186 ALA A N 1
ATOM 1471 C CA . ALA A 1 186 ? -16.145 11.706 -26.434 1.00 86.50 186 ALA A CA 1
ATOM 1472 C C . ALA A 1 186 ? -17.092 11.861 -27.631 1.00 86.50 186 ALA A C 1
ATOM 1474 O O . ALA A 1 186 ? -17.726 10.896 -28.057 1.00 86.50 186 ALA A O 1
ATOM 1475 N N . SER A 1 187 ? -17.165 13.070 -28.187 1.00 89.75 187 SER A N 1
ATOM 1476 C CA . SER A 1 187 ? -17.900 13.360 -29.425 1.00 89.75 187 SER A CA 1
ATOM 1477 C C . SER A 1 187 ? -17.096 12.990 -30.674 1.00 89.75 187 SER A C 1
ATOM 1479 O O . SER A 1 187 ? -17.678 12.689 -31.715 1.00 89.75 187 SER A O 1
ATOM 1481 N N . ARG A 1 188 ? -15.762 12.978 -30.565 1.00 92.88 188 ARG A N 1
ATOM 1482 C CA . ARG A 1 188 ? -14.833 12.559 -31.617 1.00 92.88 188 ARG A CA 1
ATOM 1483 C C . ARG A 1 188 ? -13.586 11.932 -31.013 1.00 92.88 188 ARG A C 1
ATOM 1485 O O . ARG A 1 188 ? -13.074 12.466 -30.034 1.00 92.88 188 ARG A O 1
ATOM 1492 N N . VAL A 1 189 ? -13.080 10.855 -31.616 1.00 94.38 189 VAL A N 1
ATOM 1493 C CA . VAL A 1 189 ? -11.842 10.179 -31.201 1.00 94.38 189 VAL A CA 1
ATOM 1494 C C . VAL A 1 189 ? -10.980 9.849 -32.417 1.00 94.38 189 VAL A C 1
ATOM 1496 O O . VAL A 1 189 ? -11.436 9.205 -33.359 1.00 94.38 189 VAL A O 1
ATOM 1499 N N . ILE A 1 190 ? -9.715 10.258 -32.383 1.00 95.25 190 ILE A N 1
ATOM 1500 C CA . ILE A 1 190 ? -8.709 9.981 -33.409 1.00 95.25 190 ILE A CA 1
ATOM 1501 C C . ILE A 1 190 ? -7.514 9.324 -32.737 1.00 95.25 190 ILE A C 1
ATOM 1503 O O . ILE A 1 190 ? -7.031 9.803 -31.715 1.00 95.25 190 ILE A O 1
ATOM 1507 N N . ILE A 1 191 ? -6.995 8.270 -33.350 1.00 96.06 191 ILE A N 1
ATOM 1508 C CA . ILE A 1 191 ? -5.682 7.729 -33.011 1.00 96.06 191 ILE A CA 1
ATOM 1509 C C . ILE A 1 191 ? -4.713 8.042 -34.143 1.00 96.06 191 ILE A C 1
ATOM 1511 O O . ILE A 1 191 ? -5.072 7.946 -35.322 1.00 96.06 191 ILE A O 1
ATOM 1515 N N . PHE A 1 192 ? -3.505 8.475 -33.799 1.00 96.12 192 PHE A N 1
ATOM 1516 C CA . PHE A 1 192 ? -2.500 8.831 -34.790 1.00 96.12 192 PHE A CA 1
ATOM 1517 C C . PHE A 1 192 ? -1.082 8.538 -34.316 1.00 96.12 192 PHE A C 1
ATOM 1519 O O . PHE A 1 192 ? -0.810 8.486 -33.118 1.00 96.12 192 PHE A O 1
ATOM 1526 N N . LEU A 1 193 ? -0.185 8.338 -35.279 1.00 96.25 193 LEU A N 1
ATOM 1527 C CA . LEU A 1 193 ? 1.249 8.249 -35.038 1.00 96.25 193 LEU A CA 1
ATOM 1528 C C . LEU A 1 193 ? 1.908 9.595 -35.327 1.00 96.25 193 LEU A C 1
ATOM 1530 O O . LEU A 1 193 ? 1.625 10.222 -36.349 1.00 96.25 193 LEU A O 1
ATOM 1534 N N . GLN A 1 194 ? 2.803 10.004 -34.438 1.00 94.19 194 GLN A N 1
ATOM 1535 C CA . GLN A 1 194 ? 3.604 11.219 -34.517 1.00 94.19 194 GLN A CA 1
ATOM 1536 C C . GLN A 1 194 ? 5.060 10.944 -34.125 1.00 94.19 194 GLN A C 1
ATOM 1538 O O . GLN A 1 194 ? 5.431 9.813 -33.823 1.00 94.19 194 GLN A O 1
ATOM 1543 N N . GLY A 1 195 ? 5.909 11.972 -34.183 1.00 84.38 195 GLY A N 1
ATOM 1544 C CA . GLY A 1 195 ? 7.349 11.776 -34.366 1.00 84.38 195 GLY A CA 1
ATOM 1545 C C . GLY A 1 195 ? 7.609 11.104 -35.722 1.00 84.38 195 GLY A C 1
ATOM 1546 O O . GLY A 1 195 ? 6.662 10.729 -36.405 1.00 84.38 195 GLY A O 1
ATOM 1547 N N . PRO A 1 196 ? 8.841 10.976 -36.221 1.00 88.75 196 PRO A N 1
ATOM 1548 C CA . PRO A 1 196 ? 10.094 11.643 -35.841 1.00 88.75 196 PRO A CA 1
ATOM 1549 C C . PRO A 1 196 ? 10.124 13.145 -36.216 1.00 88.75 196 PRO A C 1
ATOM 1551 O O . PRO A 1 196 ? 9.109 13.662 -36.692 1.00 88.75 196 PRO A O 1
ATOM 1554 N N . PRO A 1 197 ? 11.246 13.879 -36.043 1.00 84.81 197 PRO A N 1
ATOM 1555 C CA . PRO A 1 197 ? 11.380 15.256 -36.529 1.00 84.81 197 PRO A CA 1
ATOM 1556 C C . PRO A 1 197 ? 11.093 15.416 -38.036 1.00 84.81 197 PRO A C 1
ATOM 1558 O O . PRO A 1 197 ? 11.241 14.442 -38.787 1.00 84.81 197 PRO A O 1
ATOM 1561 N N . PRO A 1 198 ? 10.729 16.630 -38.501 1.00 84.69 198 PRO A N 1
ATOM 1562 C CA . PRO A 1 198 ? 10.444 16.911 -39.911 1.00 84.69 198 PRO A CA 1
ATOM 1563 C C . PRO A 1 198 ? 11.563 16.452 -40.850 1.00 84.69 198 PRO A C 1
ATOM 1565 O O . PRO A 1 198 ? 12.742 16.540 -40.513 1.00 84.69 198 PRO A O 1
ATOM 1568 N N . GLY A 1 199 ? 11.192 15.980 -42.043 1.00 80.56 199 GLY A N 1
ATOM 1569 C CA . GLY A 1 199 ? 12.135 15.437 -43.032 1.00 80.56 199 GLY A CA 1
ATOM 1570 C C . GLY A 1 199 ? 12.460 13.945 -42.881 1.00 80.56 199 GLY A C 1
ATOM 1571 O O . GLY A 1 199 ? 13.196 13.408 -43.705 1.00 80.56 199 GLY A O 1
ATOM 1572 N N . ASN A 1 200 ? 11.895 13.276 -41.874 1.00 89.06 200 ASN A N 1
ATOM 1573 C CA . ASN A 1 200 ? 11.917 11.821 -41.729 1.00 89.06 200 ASN A CA 1
ATOM 1574 C C . ASN A 1 200 ? 10.479 11.293 -41.817 1.00 89.06 200 ASN A C 1
ATOM 1576 O O . ASN A 1 200 ? 9.571 11.888 -41.236 1.00 89.06 200 ASN A O 1
ATOM 1580 N N . ASP A 1 201 ? 10.270 10.180 -42.503 1.00 92.44 201 ASP A N 1
ATOM 1581 C CA . ASP A 1 201 ? 8.959 9.584 -42.743 1.00 92.44 201 ASP A CA 1
ATOM 1582 C C . ASP A 1 201 ? 8.678 8.470 -41.719 1.00 92.44 201 ASP A C 1
ATOM 1584 O O . ASP A 1 201 ? 9.575 7.710 -41.340 1.00 92.44 201 ASP A O 1
ATOM 1588 N N . ILE A 1 202 ? 7.422 8.361 -41.274 1.00 94.81 202 ILE A N 1
ATOM 1589 C CA . ILE A 1 202 ? 6.922 7.212 -40.498 1.00 94.81 202 ILE A CA 1
ATOM 1590 C C . ILE A 1 202 ? 6.481 6.149 -41.494 1.00 94.81 202 ILE A C 1
ATOM 1592 O O . ILE A 1 202 ? 5.638 6.442 -42.347 1.00 94.81 202 ILE A O 1
ATOM 1596 N N . LEU A 1 203 ? 6.998 4.934 -41.353 1.00 95.25 203 LEU A N 1
ATOM 1597 C CA . LEU A 1 203 ? 6.485 3.745 -42.017 1.00 95.25 203 LEU A CA 1
ATOM 1598 C C . LEU A 1 203 ? 5.640 2.941 -41.028 1.00 95.25 203 LEU A C 1
ATOM 1600 O O . LEU A 1 203 ? 6.073 2.696 -39.901 1.00 95.25 203 LEU A O 1
ATOM 1604 N N . LEU A 1 204 ? 4.459 2.512 -41.460 1.00 96.12 204 LEU A N 1
ATOM 1605 C CA . LEU A 1 204 ? 3.518 1.714 -40.681 1.00 96.12 204 LEU A CA 1
ATOM 1606 C C . LEU A 1 204 ? 3.116 0.485 -41.497 1.00 96.12 204 LEU A C 1
ATOM 1608 O O . LEU A 1 204 ? 2.508 0.630 -42.555 1.00 96.12 204 LEU A O 1
ATOM 1612 N N . SER A 1 205 ? 3.456 -0.714 -41.020 1.00 95.19 205 SER A N 1
ATOM 1613 C CA . SER A 1 205 ? 3.094 -1.968 -41.701 1.00 95.19 205 SER A CA 1
ATOM 1614 C C . SER A 1 205 ? 1.798 -2.567 -41.180 1.00 95.19 205 SER A C 1
ATOM 1616 O O . SER A 1 205 ? 1.042 -3.137 -41.959 1.00 95.19 205 SER A O 1
ATOM 1618 N N . SER A 1 206 ? 1.544 -2.459 -39.879 1.00 94.12 206 SER A N 1
ATOM 1619 C CA . SER A 1 206 ? 0.323 -2.964 -39.260 1.00 94.12 206 SER A CA 1
ATOM 1620 C C . SER A 1 206 ? -0.050 -2.125 -38.048 1.00 94.12 206 SER A C 1
ATOM 1622 O O . SER A 1 206 ? 0.836 -1.658 -37.332 1.00 94.12 206 SER A O 1
ATOM 1624 N N . PHE A 1 207 ? -1.349 -1.956 -37.806 1.00 93.88 207 PHE A N 1
ATOM 1625 C CA . PHE A 1 207 ? -1.865 -1.291 -36.610 1.00 93.88 207 PHE A CA 1
ATOM 1626 C C . PHE A 1 207 ? -3.092 -2.032 -36.076 1.00 93.88 207 PHE A C 1
ATOM 1628 O O . PHE A 1 207 ? -4.157 -2.027 -36.693 1.00 93.88 207 PHE A O 1
ATOM 1635 N N . VAL A 1 208 ? -2.954 -2.654 -34.913 1.00 93.88 208 VAL A N 1
ATOM 1636 C CA . VAL A 1 208 ? -4.018 -3.372 -34.214 1.00 93.88 208 VAL A CA 1
ATOM 1637 C C . VAL A 1 208 ? -4.439 -2.560 -32.997 1.00 93.88 208 VAL A C 1
ATOM 1639 O O . VAL A 1 208 ? -3.604 -2.096 -32.225 1.00 93.88 208 VAL A O 1
ATOM 1642 N N . LEU A 1 209 ? -5.748 -2.399 -32.832 1.00 94.31 209 LEU A N 1
ATOM 1643 C CA . LEU A 1 209 ? -6.380 -1.806 -31.662 1.00 94.31 209 LEU A CA 1
ATOM 1644 C C . LEU A 1 209 ? -7.537 -2.703 -31.252 1.00 94.31 209 LEU A C 1
ATOM 1646 O O . LEU A 1 209 ? -8.504 -2.825 -31.997 1.00 94.31 209 LEU A O 1
ATOM 1650 N N . LYS A 1 210 ? -7.482 -3.304 -30.073 1.00 93.94 210 LYS A N 1
ATOM 1651 C CA . LYS A 1 210 ? -8.558 -4.182 -29.597 1.00 93.94 210 LYS A CA 1
ATOM 1652 C C . LYS A 1 210 ? -8.784 -4.013 -28.107 1.00 93.94 210 LYS A C 1
ATOM 1654 O O . LYS A 1 210 ? -7.978 -3.394 -27.418 1.00 93.94 210 LYS A O 1
ATOM 1659 N N . HIS A 1 211 ? -9.906 -4.531 -27.620 1.00 92.31 211 HIS A N 1
ATOM 1660 C CA . HIS A 1 211 ? -10.151 -4.601 -26.184 1.00 92.31 211 HIS A CA 1
ATOM 1661 C C . HIS A 1 211 ? -9.039 -5.420 -25.519 1.00 92.31 211 HIS A C 1
ATOM 1663 O O . HIS A 1 211 ? -8.747 -6.529 -25.971 1.00 92.31 211 HIS A O 1
ATOM 1669 N N . ALA A 1 212 ? -8.425 -4.878 -24.469 1.00 89.25 212 ALA A N 1
ATOM 1670 C CA . ALA A 1 212 ? -7.375 -5.570 -23.740 1.00 89.25 212 ALA A CA 1
ATOM 1671 C C . ALA A 1 212 ? -7.954 -6.824 -23.071 1.00 89.25 212 ALA A C 1
ATOM 1673 O O . ALA A 1 212 ? -9.072 -6.816 -22.544 1.00 89.25 212 ALA A O 1
ATOM 1674 N N . ALA A 1 213 ? -7.215 -7.929 -23.107 1.00 83.12 213 ALA A N 1
ATOM 1675 C CA . ALA A 1 213 ? -7.624 -9.119 -22.377 1.00 83.12 213 ALA A CA 1
ATOM 1676 C C . ALA A 1 213 ? -7.534 -8.852 -20.867 1.00 83.12 213 ALA A C 1
ATOM 1678 O O . ALA A 1 213 ? -6.574 -8.239 -20.396 1.00 83.12 213 ALA A O 1
ATOM 1679 N N . LYS A 1 214 ? -8.511 -9.342 -20.094 1.00 78.25 214 LYS A N 1
ATOM 1680 C CA . LYS A 1 214 ? -8.392 -9.336 -18.633 1.00 78.25 214 LYS A CA 1
ATOM 1681 C C . LYS A 1 214 ? -7.251 -10.261 -18.231 1.00 78.25 214 LYS A C 1
ATOM 1683 O O . LYS A 1 214 ? -7.299 -11.457 -18.517 1.00 78.25 214 LYS A O 1
ATOM 1688 N N . GLU A 1 215 ? -6.247 -9.709 -17.561 1.00 72.75 215 GLU A N 1
ATOM 1689 C CA . GLU A 1 215 ? -5.149 -10.503 -17.021 1.00 72.75 215 GLU A CA 1
ATOM 1690 C C . GLU A 1 215 ? -5.683 -11.480 -15.970 1.00 72.75 215 GLU A C 1
ATOM 1692 O O . GLU A 1 215 ? -6.464 -11.123 -15.083 1.00 72.75 215 GLU A O 1
ATOM 1697 N N . THR A 1 216 ? -5.286 -12.744 -16.085 1.00 77.81 216 THR A N 1
ATOM 1698 C CA . THR A 1 216 ? -5.627 -13.755 -15.088 1.00 77.81 216 THR A CA 1
ATOM 1699 C C . THR A 1 216 ? -4.862 -13.485 -13.791 1.00 77.81 216 THR A C 1
ATOM 1701 O O . THR A 1 216 ? -3.641 -13.317 -13.853 1.00 77.81 216 THR A O 1
ATOM 1704 N N . PRO A 1 217 ? -5.532 -13.505 -12.622 1.00 79.38 217 PRO A N 1
ATOM 1705 C CA . PRO A 1 217 ? -4.884 -13.392 -11.318 1.00 79.38 217 PRO A CA 1
ATOM 1706 C C . PRO A 1 217 ? -3.683 -14.335 -11.181 1.00 79.38 217 PRO A C 1
ATOM 1708 O O . PRO A 1 217 ? -3.783 -15.528 -11.482 1.00 79.38 217 PRO A O 1
ATOM 1711 N N . SER A 1 218 ? -2.548 -13.810 -10.713 1.00 85.25 218 SER A N 1
ATOM 1712 C CA . SER A 1 218 ? -1.352 -14.626 -10.468 1.00 85.25 218 SER A CA 1
ATOM 1713 C C . SER A 1 218 ? -1.627 -15.633 -9.350 1.00 85.25 218 SER A C 1
ATOM 1715 O O . SER A 1 218 ? -2.189 -15.245 -8.331 1.00 85.25 218 SER A O 1
ATOM 1717 N N . PRO A 1 219 ? -1.205 -16.906 -9.441 1.00 89.50 219 PRO A N 1
ATOM 1718 C CA . PRO A 1 219 ? -1.363 -17.832 -8.327 1.00 89.50 219 PRO A CA 1
ATOM 1719 C C . PRO A 1 219 ? -0.521 -17.387 -7.123 1.00 89.50 219 PRO A C 1
ATOM 1721 O O . PRO A 1 219 ? 0.589 -16.863 -7.266 1.00 89.50 219 PRO A O 1
ATOM 1724 N N . ARG A 1 220 ? -1.028 -17.636 -5.911 1.00 92.50 220 ARG A N 1
ATOM 1725 C CA . ARG A 1 220 ? -0.293 -17.349 -4.675 1.00 92.50 220 ARG A CA 1
ATOM 1726 C C . ARG A 1 220 ? 0.956 -18.240 -4.567 1.00 92.50 220 ARG A C 1
ATOM 1728 O O . ARG A 1 220 ? 0.803 -19.465 -4.548 1.00 92.50 220 ARG A O 1
ATOM 1735 N N . PRO A 1 221 ? 2.165 -17.675 -4.392 1.00 91.00 221 PRO A N 1
ATOM 1736 C CA . PRO A 1 221 ? 3.371 -18.479 -4.203 1.00 91.00 221 PRO A CA 1
ATOM 1737 C C . PRO A 1 221 ? 3.325 -19.317 -2.917 1.00 91.00 221 PRO A C 1
ATOM 1739 O O . PRO A 1 221 ? 2.995 -18.812 -1.841 1.00 91.00 221 PRO A O 1
ATOM 1742 N N . ILE A 1 222 ? 3.687 -20.602 -3.013 1.00 86.88 222 ILE A N 1
ATOM 1743 C CA . ILE A 1 222 ? 3.772 -21.518 -1.865 1.00 86.88 222 ILE A CA 1
ATOM 1744 C C . ILE A 1 222 ? 5.241 -21.711 -1.479 1.00 86.88 222 ILE A C 1
ATOM 1746 O O . ILE A 1 222 ? 5.995 -22.386 -2.177 1.00 86.88 222 ILE A O 1
ATOM 1750 N N . ILE A 1 223 ? 5.636 -21.156 -0.332 1.00 87.00 223 ILE A N 1
ATOM 1751 C CA . ILE A 1 223 ? 7.010 -21.240 0.180 1.00 87.00 223 ILE A CA 1
ATOM 1752 C C . ILE A 1 223 ? 7.074 -22.324 1.262 1.00 87.00 223 ILE A C 1
ATOM 1754 O O . ILE A 1 223 ? 6.556 -22.144 2.364 1.00 87.00 223 ILE A O 1
ATOM 1758 N N . LYS A 1 224 ? 7.717 -23.457 0.956 1.00 84.50 224 LYS A N 1
ATOM 1759 C CA . LYS A 1 224 ? 7.940 -24.552 1.917 1.00 84.50 224 LYS A CA 1
ATOM 1760 C C . LYS A 1 224 ? 9.211 -24.315 2.732 1.00 84.50 224 LYS A C 1
ATOM 1762 O O . LYS A 1 224 ? 10.239 -23.931 2.171 1.00 84.50 224 LYS A O 1
ATOM 1767 N N . ASP A 1 225 ? 9.141 -24.564 4.039 1.00 86.50 225 ASP A N 1
ATOM 1768 C CA . ASP A 1 225 ? 10.262 -24.533 4.994 1.00 86.50 225 ASP A CA 1
ATOM 1769 C C . ASP A 1 225 ? 11.155 -23.286 4.892 1.00 86.50 225 ASP A C 1
ATOM 1771 O O . ASP A 1 225 ? 12.355 -23.402 4.643 1.00 86.50 225 ASP A O 1
ATOM 1775 N N . PRO A 1 226 ? 10.613 -22.067 5.034 1.00 86.81 226 PRO A N 1
ATOM 1776 C CA . PRO A 1 226 ? 11.311 -20.831 4.677 1.00 86.81 226 PRO A CA 1
ATOM 1777 C C . PRO A 1 226 ? 12.638 -20.608 5.417 1.00 86.81 226 PRO A C 1
ATOM 1779 O O . PRO A 1 226 ? 13.472 -19.882 4.901 1.00 86.81 226 PRO A O 1
ATOM 1782 N N . GLY A 1 227 ? 12.870 -21.235 6.578 1.00 89.50 227 GLY A N 1
ATOM 1783 C CA . GLY A 1 227 ? 14.151 -21.137 7.290 1.00 89.50 227 GLY A CA 1
ATOM 1784 C C . GLY A 1 227 ? 14.427 -19.738 7.849 1.00 89.50 227 GLY A C 1
ATOM 1785 O O . GLY A 1 227 ? 15.558 -19.261 7.794 1.00 89.50 227 GLY A O 1
ATOM 1786 N N . TYR A 1 228 ? 13.388 -19.055 8.341 1.00 91.31 228 TYR A N 1
ATOM 1787 C CA . TYR A 1 228 ? 13.480 -17.665 8.790 1.00 91.31 228 TYR A CA 1
ATOM 1788 C C . TYR A 1 228 ? 14.599 -17.428 9.809 1.00 91.31 228 TYR A C 1
ATOM 1790 O O . TYR A 1 228 ? 14.747 -18.178 10.773 1.00 91.31 228 TYR A O 1
ATOM 1798 N N . GLY A 1 229 ? 15.367 -16.353 9.608 1.00 85.12 229 GLY A N 1
ATOM 1799 C CA . GLY A 1 229 ? 16.473 -15.975 10.495 1.00 85.12 229 GLY A CA 1
ATOM 1800 C C . GLY A 1 229 ? 17.707 -16.885 10.429 1.00 85.12 229 GLY A C 1
ATOM 1801 O O . GLY A 1 229 ? 18.677 -16.637 11.143 1.00 85.12 229 GLY A O 1
ATOM 1802 N N . VAL A 1 230 ? 17.714 -17.914 9.577 1.00 91.12 230 VAL A N 1
ATOM 1803 C CA . VAL A 1 230 ? 18.888 -18.768 9.365 1.00 91.12 230 VAL A CA 1
ATOM 1804 C C . VAL A 1 230 ? 19.773 -18.151 8.286 1.00 91.12 230 VAL A C 1
ATOM 1806 O O . VAL A 1 230 ? 19.346 -17.979 7.145 1.00 91.12 230 VAL A O 1
ATOM 1809 N N . ASN A 1 231 ? 21.019 -17.827 8.642 1.00 93.38 231 ASN A N 1
ATOM 1810 C CA . ASN A 1 231 ? 21.985 -17.279 7.693 1.00 93.38 231 ASN A CA 1
ATOM 1811 C C . ASN A 1 231 ? 22.380 -18.328 6.641 1.00 93.38 231 ASN A C 1
ATOM 1813 O O . ASN A 1 231 ? 22.874 -19.404 6.983 1.00 93.38 231 ASN A O 1
ATOM 1817 N N . ILE A 1 232 ? 22.210 -17.995 5.362 1.00 94.81 232 ILE A N 1
ATOM 1818 C CA . ILE A 1 232 ? 22.565 -18.866 4.237 1.00 94.81 232 ILE A CA 1
ATOM 1819 C C . ILE A 1 232 ? 24.058 -18.796 3.885 1.00 94.81 232 ILE A C 1
ATOM 1821 O O . ILE A 1 232 ? 24.566 -19.678 3.189 1.00 94.81 232 ILE A O 1
ATOM 1825 N N . ILE A 1 233 ? 24.789 -17.798 4.391 1.00 94.44 233 ILE A N 1
ATOM 1826 C CA . ILE A 1 233 ? 26.231 -17.668 4.172 1.00 94.44 233 ILE A CA 1
ATOM 1827 C C . ILE A 1 233 ? 27.016 -18.617 5.084 1.00 94.44 233 ILE A C 1
ATOM 1829 O O . ILE A 1 233 ? 27.033 -18.508 6.312 1.00 94.44 233 ILE A O 1
ATOM 1833 N N . THR A 1 234 ? 27.747 -19.536 4.461 1.00 92.94 234 THR A N 1
ATOM 1834 C CA . THR A 1 234 ? 28.675 -20.452 5.120 1.00 92.94 234 THR A CA 1
ATOM 1835 C C . THR A 1 234 ? 29.882 -19.689 5.663 1.00 92.94 234 THR A C 1
ATOM 1837 O O . THR A 1 234 ? 30.477 -18.867 4.967 1.00 92.94 234 THR A O 1
ATOM 1840 N N . ASN A 1 235 ? 30.300 -20.027 6.889 1.00 90.62 235 ASN A N 1
ATOM 1841 C CA . ASN A 1 235 ? 31.504 -19.481 7.533 1.00 90.62 235 ASN A CA 1
ATOM 1842 C C . ASN A 1 235 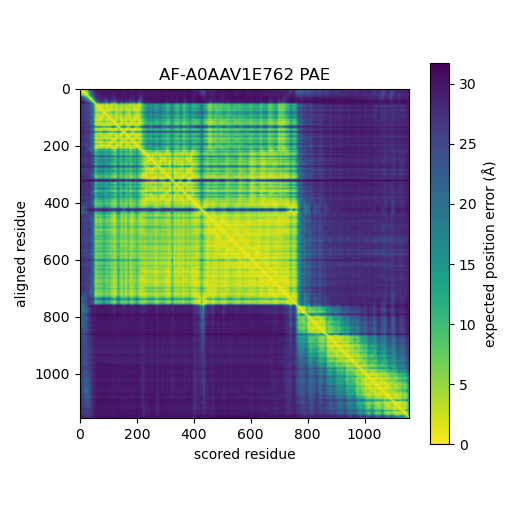? 31.502 -17.941 7.653 1.00 90.62 235 ASN A C 1
ATOM 1844 O O . ASN A 1 235 ? 32.558 -17.317 7.649 1.00 90.62 235 ASN A O 1
ATOM 1848 N N . SER A 1 236 ? 30.321 -17.330 7.802 1.00 89.12 236 SER A N 1
ATOM 1849 C CA . SER A 1 236 ? 30.159 -15.877 7.977 1.00 89.12 236 SER A CA 1
ATOM 1850 C C . SER A 1 236 ? 30.949 -15.305 9.170 1.00 89.12 236 SER A C 1
ATOM 1852 O O . SER A 1 236 ? 31.525 -14.222 9.088 1.00 89.12 236 SER A O 1
ATOM 1854 N N . HIS A 1 237 ? 31.049 -16.068 10.265 1.00 87.00 237 HIS A N 1
ATOM 1855 C CA . HIS A 1 237 ? 31.769 -15.663 11.479 1.00 87.00 237 HIS A CA 1
ATOM 1856 C C . HIS A 1 237 ? 33.291 -15.877 11.404 1.00 87.00 237 HIS A C 1
ATOM 1858 O O . HIS A 1 237 ? 34.000 -15.433 12.303 1.00 87.00 237 HIS A O 1
ATOM 1864 N N . LEU A 1 238 ? 33.808 -16.585 10.387 1.00 88.69 238 LEU A N 1
ATOM 1865 C CA . LEU A 1 238 ? 35.236 -16.912 10.204 1.00 88.69 238 LEU A CA 1
ATOM 1866 C C . LEU A 1 238 ? 35.907 -17.653 11.387 1.00 88.69 238 LEU A C 1
ATOM 1868 O O . LEU A 1 238 ? 37.132 -17.633 11.556 1.00 88.69 238 LEU A O 1
ATOM 1872 N N . ASN A 1 239 ? 35.120 -18.383 12.186 1.00 81.00 239 ASN A N 1
ATOM 1873 C CA . ASN A 1 239 ? 35.588 -19.113 13.375 1.00 81.00 239 ASN A CA 1
ATOM 1874 C C . ASN A 1 239 ? 36.677 -20.153 13.051 1.00 81.00 239 ASN A C 1
ATOM 1876 O O . ASN A 1 239 ? 37.580 -20.385 13.853 1.00 81.00 239 ASN A O 1
ATOM 1880 N N . LYS A 1 240 ? 36.643 -20.737 11.846 1.00 73.81 240 LYS A N 1
ATOM 1881 C CA . LYS A 1 240 ? 37.613 -21.751 11.398 1.00 73.81 240 LYS A CA 1
ATOM 1882 C C . LYS A 1 240 ? 38.987 -21.180 11.022 1.00 73.81 240 LYS A C 1
ATOM 1884 O O . LYS A 1 240 ? 39.908 -21.950 10.788 1.00 73.81 240 LYS A O 1
ATOM 1889 N N . GLY A 1 241 ? 39.134 -19.853 10.935 1.00 71.06 241 GLY A N 1
ATOM 1890 C CA . GLY A 1 241 ? 40.400 -19.188 10.578 1.00 71.06 241 GLY A CA 1
ATOM 1891 C C . GLY A 1 241 ? 40.836 -19.371 9.124 1.00 71.06 241 GLY A C 1
ATOM 1892 O O . GLY A 1 241 ? 41.904 -18.905 8.748 1.00 71.06 241 GLY A O 1
ATOM 1893 N N . SER A 1 242 ? 40.009 -20.024 8.309 1.00 84.00 242 SER A N 1
ATOM 1894 C CA . SER A 1 242 ? 40.222 -20.248 6.884 1.00 84.00 242 SER A CA 1
ATOM 1895 C C . SER A 1 242 ? 39.115 -19.592 6.059 1.00 84.00 242 SER A C 1
ATOM 1897 O O . SER A 1 242 ? 38.029 -19.299 6.567 1.00 84.00 242 SER A O 1
ATOM 1899 N N . LEU A 1 243 ? 39.368 -19.432 4.759 1.00 90.69 243 LEU A N 1
ATOM 1900 C CA . LEU A 1 243 ? 38.403 -18.958 3.762 1.00 90.69 243 LEU A CA 1
ATOM 1901 C C . LEU A 1 243 ? 37.340 -20.015 3.405 1.00 90.69 243 LEU A C 1
ATOM 1903 O O . LEU A 1 243 ? 36.788 -19.976 2.318 1.00 90.69 243 LEU A O 1
ATOM 1907 N N . TYR A 1 244 ? 37.060 -20.999 4.267 1.00 90.81 244 TYR A N 1
ATOM 1908 C CA . TYR A 1 244 ? 36.152 -22.108 3.949 1.00 90.81 244 TYR A CA 1
ATOM 1909 C C . TYR A 1 244 ? 34.810 -21.604 3.383 1.00 90.81 244 TYR A C 1
ATOM 1911 O O . TYR A 1 244 ? 34.086 -20.890 4.077 1.00 90.81 244 TYR A O 1
ATOM 1919 N N . GLY A 1 245 ? 34.497 -21.980 2.137 1.00 89.88 245 GLY A N 1
ATOM 1920 C CA . GLY A 1 245 ? 33.296 -21.559 1.404 1.00 89.88 245 GLY A CA 1
ATOM 1921 C C . GLY A 1 245 ? 33.404 -20.225 0.649 1.00 89.88 245 GLY A C 1
ATOM 1922 O O . GLY A 1 245 ? 32.481 -19.885 -0.080 1.00 89.88 245 GLY A O 1
ATOM 1923 N N . TRP A 1 246 ? 34.496 -19.478 0.798 1.00 95.31 246 TRP A N 1
ATOM 1924 C CA . TRP A 1 246 ? 34.750 -18.209 0.115 1.00 95.31 246 TRP A CA 1
ATOM 1925 C C . TRP A 1 246 ? 35.823 -18.372 -0.958 1.00 95.31 246 TRP A C 1
ATOM 1927 O O . TRP A 1 246 ? 36.836 -19.037 -0.736 1.00 95.31 246 TRP A O 1
ATOM 1937 N N . PHE A 1 247 ? 35.628 -17.731 -2.107 1.00 95.75 247 PHE A N 1
ATOM 1938 C CA . PHE A 1 247 ? 36.599 -17.719 -3.201 1.00 95.75 247 PHE A CA 1
ATOM 1939 C C . PHE A 1 247 ? 36.741 -16.313 -3.803 1.00 95.75 247 PHE A C 1
ATOM 1941 O O . PHE A 1 247 ? 35.803 -15.515 -3.714 1.00 95.75 247 PHE A O 1
ATOM 1948 N N . PRO A 1 248 ? 37.911 -15.974 -4.382 1.00 95.25 248 PRO A N 1
ATOM 1949 C CA . PRO A 1 248 ? 38.070 -14.739 -5.141 1.00 95.25 248 PRO A CA 1
ATOM 1950 C C . PRO A 1 248 ? 37.247 -14.817 -6.428 1.00 95.25 248 PRO A C 1
ATOM 1952 O O . PRO A 1 248 ? 37.421 -15.743 -7.222 1.00 95.25 248 PRO A O 1
ATOM 1955 N N . PHE A 1 249 ? 36.370 -13.843 -6.649 1.00 93.00 249 PHE A N 1
ATOM 1956 C CA . PHE A 1 249 ? 35.726 -13.628 -7.937 1.00 93.00 249 PHE A CA 1
ATOM 1957 C C . PHE A 1 249 ? 36.462 -12.523 -8.700 1.00 93.00 249 PHE A C 1
ATOM 1959 O O . PHE A 1 249 ? 36.694 -11.434 -8.169 1.00 93.00 249 PHE A O 1
ATOM 1966 N N . GLY A 1 250 ? 36.854 -12.822 -9.940 1.00 90.25 250 GLY A N 1
ATOM 1967 C CA . GLY A 1 250 ? 37.719 -11.966 -10.749 1.00 90.25 250 GLY A CA 1
ATOM 1968 C C . GLY A 1 250 ? 39.185 -11.964 -10.293 1.00 90.25 250 GLY A C 1
ATOM 1969 O O . GLY A 1 250 ? 39.644 -12.850 -9.574 1.00 90.25 250 GLY A O 1
ATOM 1970 N N . ASN A 1 251 ? 39.949 -10.967 -10.744 1.00 90.12 251 ASN A N 1
ATOM 1971 C CA . ASN A 1 251 ? 41.378 -10.851 -10.447 1.00 90.12 251 ASN A CA 1
ATOM 1972 C C . ASN A 1 251 ? 41.606 -10.157 -9.089 1.00 90.12 251 ASN A C 1
ATOM 1974 O O . ASN A 1 251 ? 41.692 -8.927 -9.016 1.00 90.12 251 ASN A O 1
ATOM 1978 N N . CYS A 1 252 ? 41.636 -10.951 -8.015 1.00 94.12 252 CYS A N 1
ATOM 1979 C CA . CYS A 1 252 ? 42.007 -10.531 -6.662 1.00 94.12 252 CYS A CA 1
ATOM 1980 C C . CYS A 1 252 ? 42.536 -11.719 -5.835 1.00 94.12 252 CYS A C 1
ATOM 1982 O O . CYS A 1 252 ? 42.365 -12.883 -6.197 1.00 94.12 252 CYS A O 1
ATOM 1984 N N . SER A 1 253 ? 43.180 -11.431 -4.703 1.00 94.50 253 SER A N 1
ATOM 1985 C CA . SER A 1 253 ? 43.640 -12.443 -3.743 1.00 94.50 253 SER A CA 1
ATOM 1986 C C . SER A 1 253 ? 42.929 -12.280 -2.403 1.00 94.50 253 SER A C 1
ATOM 1988 O O . SER A 1 253 ? 42.909 -11.168 -1.873 1.00 94.50 253 SER A O 1
ATOM 1990 N N . LEU A 1 254 ? 42.408 -13.376 -1.839 1.00 96.19 254 LEU A N 1
ATOM 1991 C CA . LEU A 1 254 ? 41.763 -13.386 -0.523 1.00 96.19 254 LEU A CA 1
ATOM 1992 C C . LEU A 1 254 ? 42.695 -13.927 0.569 1.00 96.19 254 LEU A C 1
ATOM 1994 O O . LEU A 1 254 ? 43.394 -14.919 0.361 1.00 96.19 254 LEU A O 1
ATOM 1998 N N . SER A 1 255 ? 42.644 -13.339 1.762 1.00 95.06 255 SER A N 1
ATOM 1999 C CA . SER A 1 255 ? 43.214 -13.916 2.988 1.00 95.06 255 SER A CA 1
ATOM 2000 C C . SER A 1 255 ? 42.377 -13.545 4.219 1.00 95.06 255 SER A C 1
ATOM 2002 O O . SER A 1 255 ? 41.376 -12.839 4.100 1.00 95.06 255 SER A O 1
ATOM 2004 N N . VAL A 1 256 ? 42.729 -14.068 5.398 1.00 95.81 256 VAL A N 1
ATOM 2005 C CA . VAL A 1 256 ? 42.022 -13.784 6.660 1.00 95.81 256 VAL A CA 1
ATOM 2006 C C . VAL A 1 256 ? 42.881 -12.874 7.537 1.00 95.81 256 VAL A C 1
ATOM 2008 O O . VAL A 1 256 ? 44.030 -13.203 7.827 1.00 95.81 256 VAL A O 1
ATOM 2011 N N . GLY A 1 257 ? 42.313 -11.746 7.967 1.00 93.44 257 GLY A N 1
ATOM 2012 C CA . GLY A 1 257 ? 42.901 -10.803 8.924 1.00 93.44 257 GLY A CA 1
ATOM 2013 C C . GLY A 1 257 ? 42.178 -10.797 10.277 1.00 93.44 257 GLY A C 1
ATOM 2014 O O . GLY A 1 257 ? 41.175 -11.488 10.465 1.00 93.44 257 GLY A O 1
ATOM 2015 N N . THR A 1 258 ? 42.683 -10.006 11.229 1.00 94.38 258 THR A N 1
ATOM 2016 C CA . THR A 1 258 ? 42.116 -9.806 12.579 1.00 94.38 258 THR A CA 1
ATOM 2017 C C . THR A 1 258 ? 41.877 -8.323 12.867 1.00 94.38 258 THR A C 1
ATOM 2019 O O . THR A 1 258 ? 42.530 -7.464 12.278 1.00 94.38 258 THR A O 1
ATOM 2022 N N . GLY A 1 259 ? 40.956 -8.013 13.784 1.00 91.12 259 GLY A N 1
ATOM 2023 C CA . GLY A 1 259 ? 40.590 -6.637 14.156 1.00 91.12 259 GLY A CA 1
ATOM 2024 C C . GLY A 1 259 ? 39.244 -6.172 13.589 1.00 91.12 259 GLY A C 1
ATOM 2025 O O . GLY A 1 259 ? 39.050 -4.979 13.359 1.00 91.12 259 GLY A O 1
ATOM 2026 N N . SER A 1 260 ? 38.325 -7.104 13.320 1.00 93.25 260 SER A N 1
ATOM 2027 C CA . SER A 1 260 ? 36.939 -6.773 12.974 1.00 93.25 260 SER A CA 1
ATOM 2028 C C . SER A 1 260 ? 36.074 -6.542 14.222 1.00 93.25 260 SER A C 1
ATOM 2030 O O . SER A 1 260 ? 36.468 -6.960 15.316 1.00 93.25 260 SER A O 1
ATOM 2032 N N . PRO A 1 261 ? 34.864 -5.965 14.084 1.00 94.50 261 PRO A N 1
ATOM 2033 C CA . PRO A 1 261 ? 33.883 -5.942 15.162 1.00 94.50 261 PRO A CA 1
ATOM 2034 C C . PRO A 1 261 ? 33.603 -7.353 15.695 1.00 94.50 261 PRO A C 1
ATOM 2036 O O . PRO A 1 261 ? 33.622 -8.330 14.941 1.00 94.50 261 PRO A O 1
ATOM 2039 N N . LEU A 1 262 ? 33.323 -7.447 16.998 1.00 93.75 262 LEU A N 1
ATOM 2040 C CA . LEU A 1 262 ? 32.904 -8.686 17.674 1.00 93.75 262 LEU A CA 1
ATOM 2041 C C . LEU A 1 262 ? 31.379 -8.874 17.672 1.00 93.75 262 LEU A C 1
ATOM 2043 O O . LEU A 1 262 ? 30.871 -9.912 18.092 1.00 93.75 262 LEU A O 1
ATOM 2047 N N . VAL A 1 263 ? 30.643 -7.869 17.201 1.00 92.38 263 VAL A N 1
ATOM 2048 C CA . VAL A 1 263 ? 29.180 -7.851 17.161 1.00 92.38 263 VAL A CA 1
ATOM 2049 C C . VAL A 1 263 ? 28.684 -8.003 15.733 1.00 92.38 263 VAL A C 1
ATOM 2051 O O . VAL A 1 263 ? 29.310 -7.516 14.790 1.00 92.38 263 VAL A O 1
ATOM 2054 N N . LEU A 1 264 ? 27.535 -8.661 15.580 1.00 91.44 264 LEU A N 1
ATOM 2055 C CA . LEU A 1 264 ? 26.822 -8.670 14.308 1.00 91.44 264 LEU A CA 1
ATOM 2056 C C . LEU A 1 264 ? 26.483 -7.237 13.876 1.00 91.44 264 LEU A C 1
ATOM 2058 O O . LEU A 1 264 ? 26.290 -6.377 14.744 1.00 91.44 264 LEU A O 1
ATOM 2062 N N . PRO A 1 265 ? 26.373 -6.992 12.563 1.00 92.69 265 PRO A N 1
ATOM 2063 C CA . PRO A 1 265 ? 25.822 -5.742 12.068 1.00 92.69 265 PRO A CA 1
ATOM 2064 C C . PRO A 1 265 ? 24.486 -5.385 12.762 1.00 92.69 265 PRO A C 1
ATOM 2066 O O . PRO A 1 265 ? 23.657 -6.285 12.977 1.00 92.69 265 PRO A O 1
ATOM 2069 N N . PRO A 1 266 ? 24.272 -4.120 13.173 1.00 91.25 266 PRO A N 1
ATOM 2070 C CA . PRO A 1 266 ? 23.106 -3.700 13.946 1.00 91.25 266 PRO A CA 1
ATOM 2071 C C . PRO A 1 266 ? 21.756 -4.126 13.366 1.00 91.25 266 PRO A C 1
ATOM 2073 O O . PRO A 1 266 ? 20.890 -4.580 14.121 1.00 91.25 266 PRO A O 1
ATOM 2076 N N . ILE A 1 267 ? 21.562 -4.029 12.049 1.00 90.94 267 ILE A N 1
ATOM 2077 C CA . ILE A 1 267 ? 20.276 -4.324 11.406 1.00 90.94 267 ILE A CA 1
ATOM 2078 C C . ILE A 1 267 ? 20.016 -5.834 11.364 1.00 90.94 267 ILE A C 1
ATOM 2080 O O . ILE A 1 267 ? 18.895 -6.285 11.640 1.00 90.94 267 ILE A O 1
ATOM 2084 N N . ALA A 1 268 ? 21.052 -6.647 11.131 1.00 91.31 268 ALA A N 1
ATOM 2085 C CA . ALA A 1 268 ? 20.954 -8.094 11.321 1.00 91.31 268 ALA A CA 1
ATOM 2086 C C . ALA A 1 268 ? 20.634 -8.443 12.781 1.00 91.31 268 ALA A C 1
ATOM 2088 O O . ALA A 1 268 ? 19.712 -9.210 13.053 1.00 91.31 268 ALA A O 1
ATOM 2089 N N . ASN A 1 269 ? 21.336 -7.831 13.735 1.00 88.81 269 ASN A N 1
ATOM 2090 C CA . ASN A 1 269 ? 21.147 -8.084 15.162 1.00 88.81 269 ASN A CA 1
ATOM 2091 C C . ASN A 1 269 ? 19.728 -7.726 15.651 1.00 88.81 269 ASN A C 1
ATOM 2093 O O . ASN A 1 269 ? 19.165 -8.420 16.501 1.00 88.81 269 ASN A O 1
ATOM 2097 N N . ALA A 1 270 ? 19.126 -6.667 15.101 1.00 87.38 270 ALA A N 1
ATOM 2098 C CA . ALA A 1 270 ? 17.749 -6.267 15.392 1.00 87.38 270 ALA A CA 1
ATOM 2099 C C . ALA A 1 270 ? 16.706 -7.259 14.850 1.00 87.38 270 ALA A C 1
ATOM 2101 O O . ALA A 1 270 ? 15.629 -7.400 15.430 1.00 87.38 270 ALA A O 1
ATOM 2102 N N . SER A 1 271 ? 17.033 -7.946 13.757 1.00 87.81 271 SER A N 1
ATOM 2103 C CA . SER A 1 271 ? 16.134 -8.876 13.062 1.00 87.81 271 SER A CA 1
ATOM 2104 C C . SER A 1 271 ? 16.236 -10.296 13.623 1.00 87.81 271 SER A C 1
ATOM 2106 O O . SER A 1 271 ? 15.244 -11.017 13.706 1.00 87.81 271 SER A O 1
ATOM 2108 N N . LEU A 1 272 ? 17.434 -10.686 14.062 1.00 83.50 272 LEU A N 1
ATOM 2109 C CA . LEU A 1 272 ? 17.720 -11.996 14.628 1.00 83.50 272 LEU A CA 1
ATOM 2110 C C . LEU A 1 272 ? 17.348 -12.048 16.120 1.00 83.50 272 LEU A C 1
ATOM 2112 O O . LEU A 1 272 ? 17.796 -11.237 16.940 1.00 83.50 272 LEU A O 1
ATOM 2116 N N . GLY A 1 273 ? 16.527 -13.037 16.489 1.00 68.62 273 GLY A N 1
ATOM 2117 C CA . GLY A 1 273 ? 16.178 -13.318 17.885 1.00 68.62 273 GLY A CA 1
ATOM 2118 C C . GLY A 1 273 ? 17.401 -13.709 18.725 1.00 68.62 273 GLY A C 1
ATOM 2119 O O . GLY A 1 273 ? 18.418 -14.139 18.185 1.00 68.62 273 GLY A O 1
ATOM 2120 N N . ALA A 1 274 ? 17.299 -13.604 20.056 1.00 67.00 274 ALA A N 1
ATOM 2121 C CA . ALA A 1 274 ? 18.426 -13.805 20.980 1.00 67.00 274 ALA A CA 1
ATOM 2122 C C . ALA A 1 274 ? 19.190 -15.131 20.775 1.00 67.00 274 ALA A C 1
ATOM 2124 O O . ALA A 1 274 ? 20.409 -15.157 20.906 1.00 67.00 274 ALA A O 1
ATOM 2125 N N . HIS A 1 275 ? 18.497 -16.204 20.379 1.00 60.47 275 HIS A N 1
ATOM 2126 C CA . HIS A 1 275 ? 19.088 -17.523 20.123 1.00 60.47 275 HIS A CA 1
ATOM 2127 C C . HIS A 1 275 ? 20.004 -17.593 18.887 1.00 60.47 275 HIS A C 1
ATOM 2129 O O . HIS A 1 275 ? 20.833 -18.493 18.802 1.00 60.47 275 HIS A O 1
ATOM 2135 N N . HIS A 1 276 ? 19.893 -16.644 17.952 1.00 65.81 276 HIS A N 1
ATOM 2136 C CA . HIS A 1 276 ? 20.694 -16.593 16.721 1.00 65.81 276 HIS A CA 1
ATOM 2137 C C . HIS A 1 276 ? 21.871 -15.602 16.817 1.00 65.81 276 HIS A C 1
ATOM 2139 O O . HIS A 1 276 ? 22.618 -15.423 15.857 1.00 65.81 276 HIS A O 1
ATOM 2145 N N . ARG A 1 277 ? 22.064 -14.952 17.975 1.00 69.69 277 ARG A N 1
ATOM 2146 C CA . ARG A 1 277 ? 23.109 -13.940 18.195 1.00 69.69 277 ARG A CA 1
ATOM 2147 C C . ARG A 1 277 ? 24.393 -14.591 18.698 1.00 69.69 277 ARG A C 1
ATOM 2149 O O . ARG A 1 277 ? 24.641 -14.647 19.900 1.00 69.69 277 ARG A O 1
ATOM 2156 N N . GLN A 1 278 ? 25.218 -15.079 17.778 1.00 74.06 278 GLN A N 1
ATOM 2157 C CA . GLN A 1 278 ? 26.586 -15.490 18.102 1.00 74.06 278 GLN A CA 1
ATOM 2158 C C . GLN A 1 278 ? 27.563 -14.328 17.864 1.00 74.06 278 GLN A C 1
ATOM 2160 O O . GLN A 1 278 ? 27.455 -13.659 16.831 1.00 74.06 278 GLN A O 1
ATOM 2165 N N . PRO A 1 279 ? 28.517 -14.073 18.780 1.00 83.06 279 PRO A N 1
ATOM 2166 C CA . PRO A 1 279 ? 29.545 -13.062 18.560 1.00 83.06 279 PRO A CA 1
ATOM 2167 C C . PRO A 1 279 ? 30.404 -13.413 17.336 1.00 83.06 279 PRO A C 1
ATOM 2169 O O . PRO A 1 279 ? 30.618 -14.583 17.007 1.00 83.06 279 PRO A O 1
ATOM 2172 N N . LEU A 1 280 ? 30.888 -12.387 16.638 1.00 90.19 280 LEU A N 1
ATOM 2173 C CA . LEU A 1 280 ? 31.858 -12.551 15.556 1.00 90.19 280 LEU A CA 1
ATOM 2174 C C . LEU A 1 280 ? 33.234 -12.914 16.137 1.00 90.19 280 LEU A C 1
ATOM 2176 O O . LEU A 1 280 ? 33.570 -12.526 17.253 1.00 90.19 280 LEU A O 1
ATOM 2180 N N . SER A 1 281 ? 34.066 -13.617 15.363 1.00 92.38 281 SER A N 1
ATOM 2181 C CA . SER A 1 281 ? 35.401 -14.058 15.811 1.00 92.38 281 SER A CA 1
ATOM 2182 C C . SER A 1 281 ? 36.449 -12.945 15.940 1.00 92.38 281 SER A C 1
ATOM 2184 O O . SER A 1 281 ? 37.581 -13.221 16.338 1.00 92.38 281 SER A O 1
ATOM 2186 N N . GLY A 1 282 ? 36.128 -11.712 15.537 1.00 93.38 282 GLY A N 1
ATOM 2187 C CA . GLY A 1 282 ? 37.105 -10.629 15.384 1.00 93.38 282 GLY A CA 1
ATOM 2188 C C . GLY A 1 282 ? 37.999 -10.771 14.145 1.00 93.38 282 GLY A C 1
ATOM 2189 O O . GLY A 1 282 ? 38.973 -10.026 14.003 1.00 93.38 282 GLY A O 1
ATOM 2190 N N . ARG A 1 283 ? 37.697 -11.728 13.255 1.00 95.25 283 ARG A N 1
ATOM 2191 C CA . ARG A 1 283 ? 38.387 -11.944 11.975 1.00 95.25 283 ARG A CA 1
ATOM 2192 C C . ARG A 1 283 ? 37.588 -11.381 10.803 1.00 95.25 283 ARG A C 1
ATOM 2194 O O . ARG A 1 283 ? 36.362 -11.308 10.859 1.00 95.25 283 ARG A O 1
ATOM 2201 N N . TYR A 1 284 ? 38.281 -11.048 9.718 1.00 95.75 284 TYR A N 1
ATOM 2202 C CA . TYR A 1 284 ? 37.684 -10.598 8.456 1.00 95.75 284 TYR A CA 1
ATOM 2203 C C . TYR A 1 284 ? 38.377 -11.221 7.242 1.00 95.75 284 TYR A C 1
ATOM 2205 O O . TYR A 1 284 ? 39.535 -11.631 7.322 1.00 95.75 284 TYR A O 1
ATOM 2213 N N . ILE A 1 285 ? 37.672 -11.278 6.114 1.00 96.44 285 ILE A N 1
ATOM 2214 C CA . ILE A 1 285 ? 38.249 -11.569 4.798 1.00 96.44 285 ILE A CA 1
ATOM 2215 C C . ILE A 1 285 ? 38.833 -10.272 4.255 1.00 96.44 285 ILE A C 1
ATOM 2217 O O . ILE A 1 285 ? 38.154 -9.250 4.286 1.00 96.44 285 ILE A O 1
ATOM 2221 N N . ILE A 1 286 ? 40.060 -10.311 3.744 1.00 95.44 286 ILE A N 1
ATOM 2222 C CA . ILE A 1 286 ? 40.666 -9.204 3.002 1.00 95.44 286 ILE A CA 1
ATOM 2223 C C . ILE A 1 286 ? 40.869 -9.595 1.545 1.00 95.44 286 ILE A C 1
ATOM 2225 O O . ILE A 1 286 ? 41.460 -10.636 1.263 1.00 95.44 286 ILE A O 1
ATOM 2229 N N . ALA A 1 287 ? 40.387 -8.758 0.630 1.00 95.56 287 ALA A N 1
ATOM 2230 C CA . ALA A 1 287 ? 40.611 -8.870 -0.801 1.00 95.56 287 ALA A CA 1
ATOM 2231 C C . ALA A 1 287 ? 41.626 -7.811 -1.246 1.00 95.56 287 ALA A C 1
ATOM 2233 O O . ALA A 1 287 ? 41.353 -6.613 -1.175 1.00 95.56 287 ALA A O 1
ATOM 2234 N N . LYS A 1 288 ? 42.791 -8.274 -1.709 1.00 93.69 288 LYS A N 1
ATOM 2235 C CA . LYS A 1 288 ? 43.901 -7.446 -2.209 1.00 93.69 288 LYS A CA 1
ATOM 2236 C C . LYS A 1 288 ? 44.108 -7.617 -3.708 1.00 93.69 288 LYS A C 1
ATOM 2238 O O . LYS A 1 288 ? 43.572 -8.549 -4.311 1.00 93.69 288 LYS A O 1
ATOM 2243 N N . ASN A 1 289 ? 44.957 -6.764 -4.286 1.00 91.12 289 ASN A N 1
ATOM 2244 C CA . ASN A 1 289 ? 45.363 -6.818 -5.697 1.00 91.12 289 ASN A CA 1
ATOM 2245 C C . ASN A 1 289 ? 44.170 -6.746 -6.665 1.00 91.12 289 ASN A C 1
ATOM 2247 O O . ASN A 1 289 ? 44.163 -7.399 -7.708 1.00 91.12 289 ASN A O 1
ATOM 2251 N N . ARG A 1 290 ? 43.140 -5.978 -6.295 1.00 91.31 290 ARG A N 1
ATOM 2252 C CA . ARG A 1 290 ? 41.900 -5.837 -7.064 1.00 91.31 290 ARG A CA 1
ATOM 2253 C C . ARG A 1 290 ? 42.142 -4.958 -8.292 1.00 91.31 290 ARG A C 1
ATOM 2255 O O . ARG A 1 290 ? 42.491 -3.790 -8.140 1.00 91.31 290 ARG A O 1
ATOM 2262 N N . LYS A 1 291 ? 41.969 -5.511 -9.498 1.00 88.19 291 LYS A N 1
ATOM 2263 C CA . LYS A 1 291 ? 42.181 -4.781 -10.769 1.00 88.19 291 LYS A CA 1
ATOM 2264 C C . LYS A 1 291 ? 40.935 -4.102 -11.337 1.00 88.19 291 LYS A C 1
ATOM 2266 O O . LYS A 1 291 ? 41.062 -3.187 -12.141 1.00 88.19 291 LYS A O 1
ATOM 2271 N N . GLU A 1 292 ? 39.753 -4.545 -10.931 1.00 90.75 292 GLU A N 1
ATOM 2272 C CA . GLU A 1 292 ? 38.467 -4.036 -11.411 1.00 90.75 292 GLU A CA 1
ATOM 2273 C C . GLU A 1 292 ? 37.516 -3.893 -10.220 1.00 90.75 292 GLU A C 1
ATOM 2275 O O . GLU A 1 292 ? 37.648 -4.614 -9.228 1.00 90.75 292 GLU A O 1
ATOM 2280 N N . LYS A 1 293 ? 36.532 -2.989 -10.314 1.00 90.38 293 LYS A N 1
ATOM 2281 C CA . LYS A 1 293 ? 35.534 -2.798 -9.244 1.00 90.38 293 LYS A CA 1
ATOM 2282 C C . LYS A 1 293 ? 34.729 -4.066 -8.972 1.00 90.38 293 LYS A C 1
ATOM 2284 O O . LYS A 1 293 ? 34.333 -4.303 -7.840 1.00 90.38 293 LYS A O 1
ATOM 2289 N N . THR A 1 294 ? 34.521 -4.880 -9.999 1.00 90.50 294 THR A N 1
ATOM 2290 C CA . THR A 1 294 ? 33.732 -6.118 -9.993 1.00 90.50 294 THR A CA 1
ATOM 2291 C C . THR A 1 294 ? 34.404 -7.280 -9.256 1.00 90.50 294 THR A C 1
ATOM 2293 O O . THR A 1 294 ? 33.751 -8.300 -9.045 1.00 90.50 294 THR A O 1
ATOM 2296 N N . THR A 1 295 ? 35.676 -7.157 -8.847 1.00 91.62 295 THR A N 1
ATOM 2297 C CA . THR A 1 295 ? 36.401 -8.244 -8.171 1.00 91.62 295 THR A CA 1
ATOM 2298 C C . THR A 1 295 ? 36.277 -8.169 -6.653 1.00 91.62 295 THR A C 1
ATOM 2300 O O . THR A 1 295 ? 36.310 -7.085 -6.063 1.00 91.62 295 THR A O 1
ATOM 2303 N N . GLY A 1 296 ? 36.187 -9.329 -5.999 1.00 94.62 296 GLY A N 1
ATOM 2304 C CA . GLY A 1 296 ? 36.016 -9.399 -4.549 1.00 94.62 296 GLY A CA 1
ATOM 2305 C C . GLY A 1 296 ? 35.668 -10.798 -4.030 1.00 94.62 296 GLY A C 1
ATOM 2306 O O . GLY A 1 296 ? 35.763 -11.776 -4.775 1.00 94.62 296 GLY A O 1
ATOM 2307 N N . PRO A 1 297 ? 35.325 -10.927 -2.737 1.00 96.00 297 PRO A N 1
ATOM 2308 C CA . PRO A 1 297 ? 34.954 -12.203 -2.140 1.00 96.00 297 PRO A CA 1
ATOM 2309 C C . PRO A 1 297 ? 33.554 -12.650 -2.582 1.00 96.00 297 PRO A C 1
ATOM 2311 O O . PRO A 1 297 ? 32.608 -11.860 -2.582 1.00 96.00 297 PRO A O 1
ATOM 2314 N N . ALA A 1 298 ? 33.420 -13.936 -2.911 1.00 96.00 298 ALA A N 1
ATOM 2315 C CA . ALA A 1 298 ? 32.169 -14.530 -3.372 1.00 96.00 298 ALA A CA 1
ATOM 2316 C C . ALA A 1 298 ? 31.890 -15.907 -2.749 1.00 96.00 298 ALA A C 1
ATOM 2318 O O . ALA A 1 298 ? 32.802 -16.600 -2.282 1.00 96.00 298 ALA A O 1
ATOM 2319 N N . GLN A 1 299 ? 30.613 -16.300 -2.764 1.00 95.94 299 GLN A N 1
ATOM 2320 C CA . GLN A 1 299 ? 30.133 -17.611 -2.340 1.00 95.94 299 GLN A CA 1
ATOM 2321 C C . GLN A 1 299 ? 28.925 -18.065 -3.177 1.00 95.94 299 GLN A C 1
ATOM 2323 O O . GLN A 1 299 ? 28.002 -17.297 -3.444 1.00 95.94 299 GLN A O 1
ATOM 2328 N N . MET A 1 300 ? 28.912 -19.346 -3.550 1.00 95.25 300 MET A N 1
ATOM 2329 C CA . MET A 1 300 ? 27.765 -19.989 -4.198 1.00 95.25 300 MET A CA 1
ATOM 2330 C C . MET A 1 300 ? 26.659 -20.275 -3.174 1.00 95.25 300 MET A C 1
ATOM 2332 O O . MET A 1 300 ? 26.934 -20.838 -2.112 1.00 95.25 300 MET A O 1
ATOM 2336 N N . ILE A 1 301 ? 25.421 -19.900 -3.502 1.00 94.75 301 ILE A N 1
ATOM 2337 C CA . ILE A 1 301 ? 24.238 -20.043 -2.632 1.00 94.75 301 ILE A CA 1
ATOM 2338 C C . ILE A 1 301 ? 23.009 -20.611 -3.366 1.00 94.75 301 ILE A C 1
ATOM 2340 O O . ILE A 1 301 ? 21.900 -20.518 -2.845 1.00 94.75 301 ILE A O 1
ATOM 2344 N N . THR A 1 302 ? 23.192 -21.194 -4.557 1.00 92.81 302 THR A N 1
ATOM 2345 C CA . THR A 1 302 ? 22.123 -21.714 -5.433 1.00 92.81 302 THR A CA 1
ATOM 2346 C C . THR A 1 302 ? 21.070 -22.542 -4.695 1.00 92.81 302 THR A C 1
ATOM 2348 O O . THR A 1 302 ? 19.880 -22.286 -4.820 1.00 92.81 302 THR A O 1
ATOM 2351 N N . ASP A 1 303 ? 21.494 -23.507 -3.886 1.00 90.69 303 ASP A N 1
ATOM 2352 C CA . ASP A 1 303 ? 20.636 -24.456 -3.171 1.00 90.69 303 ASP A CA 1
ATOM 2353 C C . ASP A 1 303 ? 19.962 -23.872 -1.914 1.00 90.69 303 ASP A C 1
ATOM 2355 O O . ASP A 1 303 ? 19.178 -24.549 -1.249 1.00 90.69 303 ASP A O 1
ATOM 2359 N N . LYS A 1 304 ? 20.256 -22.610 -1.578 1.00 91.94 304 LYS A N 1
ATOM 2360 C CA . LYS A 1 304 ? 19.807 -21.951 -0.342 1.00 91.94 304 LYS A CA 1
ATOM 2361 C C . LYS A 1 304 ? 18.812 -20.813 -0.573 1.00 91.94 304 LYS A C 1
ATOM 2363 O O . LYS A 1 304 ? 18.207 -20.334 0.391 1.00 91.94 304 LYS A O 1
ATOM 2368 N N . VAL A 1 305 ? 18.645 -20.367 -1.819 1.00 92.56 305 VAL A N 1
ATOM 2369 C CA . VAL A 1 305 ? 17.718 -19.289 -2.187 1.00 92.56 305 VAL A CA 1
ATOM 2370 C C . VAL A 1 305 ? 16.398 -19.871 -2.685 1.00 92.56 305 VAL A C 1
ATOM 2372 O O . VAL A 1 305 ? 16.375 -20.835 -3.445 1.00 92.56 305 VAL A O 1
ATOM 2375 N N . LYS A 1 306 ? 15.283 -19.289 -2.242 1.00 91.69 306 LYS A N 1
ATOM 2376 C CA . LYS A 1 306 ? 13.923 -19.701 -2.604 1.00 91.69 306 LYS A CA 1
ATOM 2377 C C . LYS A 1 306 ? 13.225 -18.594 -3.384 1.00 91.69 306 LYS A C 1
ATOM 2379 O O . LYS A 1 306 ? 13.339 -17.423 -3.023 1.00 91.69 306 LYS A O 1
ATOM 2384 N N . LEU A 1 307 ? 12.480 -18.978 -4.421 1.00 91.44 307 LEU A N 1
ATOM 2385 C CA . LEU A 1 307 ? 11.668 -18.052 -5.211 1.00 91.44 307 LEU A CA 1
ATOM 2386 C C . LEU A 1 307 ? 10.610 -17.364 -4.343 1.00 91.44 307 LEU A C 1
ATOM 2388 O O . LEU A 1 307 ? 10.069 -17.965 -3.411 1.00 91.44 307 LEU A O 1
ATOM 2392 N N . TYR A 1 308 ? 10.318 -16.108 -4.674 1.00 92.19 308 TYR A N 1
ATOM 2393 C CA . TYR A 1 308 ? 9.313 -15.253 -4.034 1.00 92.19 308 TYR A CA 1
ATOM 2394 C C . TYR A 1 308 ? 9.529 -14.971 -2.536 1.00 92.19 308 TYR A C 1
ATOM 2396 O O . TYR A 1 308 ? 8.695 -14.324 -1.901 1.00 92.19 308 TYR A O 1
ATOM 2404 N N . LEU A 1 309 ? 10.643 -15.417 -1.951 1.00 93.50 309 LEU A N 1
ATOM 2405 C CA . LEU A 1 309 ? 10.990 -15.157 -0.559 1.00 93.50 309 LEU A CA 1
ATOM 2406 C C . LEU A 1 309 ? 11.923 -13.945 -0.470 1.00 93.50 309 LEU A C 1
ATOM 2408 O O . LEU A 1 309 ? 12.954 -13.907 -1.136 1.00 93.50 309 LEU A O 1
ATOM 2412 N N . THR A 1 310 ? 11.571 -12.966 0.363 1.00 95.00 310 THR A N 1
ATOM 2413 C CA . THR A 1 310 ? 12.419 -11.791 0.608 1.00 95.00 310 THR A CA 1
ATOM 2414 C C . THR A 1 310 ? 13.533 -12.137 1.592 1.00 95.00 310 THR A C 1
ATOM 2416 O O . THR A 1 310 ? 13.279 -12.631 2.699 1.00 95.00 310 THR A O 1
ATOM 2419 N N . TYR A 1 311 ? 14.767 -11.840 1.200 1.00 95.56 311 TYR A N 1
ATOM 2420 C CA . TYR A 1 311 ? 15.962 -12.003 2.014 1.00 95.56 311 TYR A CA 1
ATOM 2421 C C . TYR A 1 311 ? 16.471 -10.645 2.474 1.00 95.56 311 TYR A C 1
ATOM 2423 O O . TYR A 1 311 ? 16.557 -9.699 1.693 1.00 95.56 311 TYR A O 1
ATOM 2431 N N . GLN A 1 312 ? 16.848 -10.571 3.745 1.00 95.81 312 GLN A N 1
ATOM 2432 C CA . GLN A 1 312 ? 17.600 -9.455 4.288 1.00 95.81 312 GLN A CA 1
ATOM 2433 C C . GLN A 1 312 ? 19.090 -9.720 4.112 1.00 95.81 312 GLN A C 1
ATOM 2435 O O . GLN A 1 312 ? 19.559 -10.836 4.343 1.00 95.81 312 GLN A O 1
ATOM 2440 N N . VAL A 1 313 ? 19.821 -8.669 3.771 1.00 95.69 313 VAL A N 1
ATOM 2441 C CA . VAL A 1 313 ? 21.269 -8.650 3.633 1.00 95.69 313 VAL A CA 1
ATOM 2442 C C . VAL A 1 313 ? 21.847 -7.686 4.651 1.00 95.69 313 VAL A C 1
ATOM 2444 O O . VAL A 1 313 ? 21.335 -6.584 4.854 1.00 95.69 313 VAL A O 1
ATOM 2447 N N . SER A 1 314 ? 22.935 -8.100 5.289 1.00 95.19 314 SER A N 1
ATOM 2448 C CA . SER A 1 314 ? 23.725 -7.209 6.116 1.00 95.19 314 SER A CA 1
ATOM 2449 C C . SER A 1 314 ? 25.175 -7.672 6.227 1.00 95.19 314 SER A C 1
ATOM 2451 O O . SER A 1 314 ? 25.436 -8.871 6.310 1.00 95.19 314 SER A O 1
ATOM 2453 N N . ALA A 1 315 ? 26.138 -6.757 6.220 1.00 95.88 315 ALA A N 1
ATOM 2454 C CA . ALA A 1 315 ? 27.555 -7.098 6.341 1.00 95.88 315 ALA A CA 1
ATOM 2455 C C . ALA A 1 315 ? 28.363 -5.944 6.929 1.00 95.88 315 ALA A C 1
ATOM 2457 O O . ALA A 1 315 ? 28.038 -4.785 6.701 1.00 95.88 315 ALA A O 1
ATOM 2458 N N . TRP A 1 316 ? 29.456 -6.259 7.623 1.00 96.62 316 TRP A N 1
ATOM 2459 C CA . TRP A 1 316 ? 30.470 -5.263 7.956 1.00 96.62 316 TRP A CA 1
ATOM 2460 C C . TRP A 1 316 ? 31.494 -5.173 6.832 1.00 96.62 316 TRP A C 1
ATOM 2462 O O . TRP A 1 316 ? 32.086 -6.192 6.458 1.00 96.62 316 TRP A O 1
ATOM 2472 N N . VAL A 1 317 ? 31.749 -3.958 6.356 1.00 95.94 317 VAL A N 1
ATOM 2473 C CA . VAL A 1 317 ? 32.775 -3.664 5.356 1.00 95.94 317 VAL A CA 1
ATOM 2474 C C . VAL A 1 317 ? 33.690 -2.532 5.807 1.00 95.94 317 VAL A C 1
ATOM 2476 O O . VAL A 1 317 ? 33.288 -1.646 6.557 1.00 95.94 317 VAL A O 1
ATOM 2479 N N . ARG A 1 318 ? 34.944 -2.586 5.370 1.00 95.25 318 ARG A N 1
ATOM 2480 C CA . ARG A 1 318 ? 35.963 -1.555 5.583 1.00 95.25 318 ARG A CA 1
ATOM 2481 C C . ARG A 1 318 ? 36.866 -1.511 4.354 1.00 95.25 318 ARG A C 1
ATOM 2483 O O . ARG A 1 318 ? 37.063 -2.537 3.702 1.00 95.25 318 ARG A O 1
ATOM 2490 N N . ILE A 1 319 ? 37.420 -0.345 4.049 1.00 92.50 319 ILE A N 1
ATOM 2491 C CA . ILE A 1 319 ? 38.373 -0.155 2.952 1.00 92.50 319 ILE A CA 1
ATOM 2492 C C . ILE A 1 319 ? 39.784 0.128 3.481 1.00 92.50 319 ILE A C 1
ATOM 2494 O O . ILE A 1 319 ? 39.960 0.690 4.563 1.00 92.50 319 ILE A O 1
ATOM 2498 N N . GLY A 1 320 ? 40.802 -0.296 2.730 1.00 85.25 320 GLY A N 1
ATOM 2499 C CA . GLY A 1 320 ? 42.199 0.059 2.985 1.00 85.25 320 GLY A CA 1
ATOM 2500 C C . GLY A 1 320 ? 42.547 1.463 2.483 1.00 85.25 320 GLY A C 1
ATOM 2501 O O . GLY A 1 320 ? 41.864 2.010 1.623 1.00 85.25 320 GLY A O 1
ATOM 2502 N N . HIS A 1 321 ? 43.637 2.049 2.988 1.00 70.94 321 HIS A N 1
ATOM 2503 C CA . HIS A 1 321 ? 44.125 3.337 2.487 1.00 70.94 321 HIS A CA 1
ATOM 2504 C C . HIS A 1 321 ? 44.572 3.205 1.023 1.00 70.94 321 HIS A C 1
ATOM 2506 O O . HIS A 1 321 ? 45.470 2.416 0.719 1.00 70.94 321 HIS A O 1
ATOM 2512 N N . ALA A 1 322 ? 43.979 3.999 0.128 1.00 57.06 322 ALA A N 1
ATOM 2513 C CA . ALA A 1 322 ? 44.473 4.148 -1.235 1.00 57.06 322 ALA A CA 1
ATOM 2514 C C . ALA A 1 322 ? 45.900 4.724 -1.183 1.00 57.06 322 ALA A C 1
ATOM 2516 O O . ALA A 1 322 ? 46.146 5.764 -0.569 1.00 57.06 322 ALA A O 1
ATOM 2517 N N . GLY A 1 323 ? 46.869 4.025 -1.773 1.00 49.47 323 GLY A N 1
ATOM 2518 C CA . GLY A 1 323 ? 48.238 4.523 -1.859 1.00 49.47 323 GLY A CA 1
ATOM 2519 C C . GLY A 1 323 ? 48.286 5.843 -2.639 1.00 49.47 323 GLY A C 1
ATOM 2520 O O . GLY A 1 323 ? 47.858 5.885 -3.786 1.00 49.47 323 GLY A O 1
ATOM 2521 N N . SER A 1 324 ? 48.869 6.878 -2.024 1.00 41.62 324 SER A N 1
ATOM 2522 C CA . SER A 1 324 ? 49.125 8.245 -2.526 1.00 41.62 324 SER A CA 1
ATOM 2523 C C . SER A 1 324 ? 47.944 9.242 -2.532 1.00 41.62 324 SER A C 1
ATOM 2525 O O . SER A 1 324 ? 47.063 9.177 -3.372 1.00 41.62 324 SER A O 1
ATOM 2527 N N . GLY A 1 325 ? 48.012 10.216 -1.607 1.00 44.19 325 GLY A N 1
ATOM 2528 C CA . GLY A 1 325 ? 47.512 11.599 -1.731 1.00 44.19 325 GLY A CA 1
ATOM 2529 C C . GLY A 1 325 ? 46.002 11.835 -1.903 1.00 44.19 325 GLY A C 1
ATOM 2530 O O . GLY A 1 325 ? 45.474 11.655 -2.989 1.00 44.19 325 GLY A O 1
ATOM 2531 N N . ASN A 1 326 ? 45.363 12.400 -0.866 1.00 43.50 326 ASN A N 1
ATOM 2532 C CA . ASN A 1 326 ? 43.952 12.832 -0.774 1.00 43.50 326 ASN A CA 1
ATOM 2533 C C . ASN A 1 326 ? 42.896 11.709 -0.756 1.00 43.50 326 ASN A C 1
ATOM 2535 O O . ASN A 1 326 ? 42.133 11.519 -1.697 1.00 43.50 326 ASN A O 1
ATOM 2539 N N . SER A 1 327 ? 42.778 11.021 0.383 1.00 48.97 327 SER A N 1
ATOM 2540 C CA . SER A 1 327 ? 41.702 10.065 0.688 1.00 48.97 327 SER A CA 1
ATOM 2541 C C . SER A 1 327 ? 40.378 10.752 1.073 1.00 48.97 327 SER A C 1
ATOM 2543 O O . SER A 1 327 ? 39.847 10.510 2.153 1.00 48.97 327 SER A O 1
ATOM 2545 N N . SER A 1 328 ? 39.861 11.646 0.230 1.00 57.34 328 SER A N 1
ATOM 2546 C CA . SER A 1 328 ? 38.539 12.268 0.423 1.00 57.34 328 SER A CA 1
ATOM 2547 C C . SER A 1 328 ? 37.504 11.830 -0.617 1.00 57.34 328 SER A C 1
ATOM 2549 O O . SER A 1 328 ? 36.370 12.298 -0.576 1.00 57.34 328 SER A O 1
ATOM 2551 N N . THR A 1 329 ? 37.870 10.954 -1.560 1.00 74.25 329 THR A N 1
ATOM 2552 C CA . THR A 1 329 ? 36.948 10.469 -2.594 1.00 74.25 329 THR A CA 1
ATOM 2553 C C . THR A 1 329 ? 36.085 9.328 -2.044 1.00 74.25 329 THR A C 1
ATOM 2555 O O . THR A 1 329 ? 36.650 8.288 -1.690 1.00 74.25 329 THR A O 1
ATOM 2558 N N . PRO A 1 330 ? 34.748 9.478 -1.991 1.00 85.38 330 PRO A N 1
ATOM 2559 C CA . PRO A 1 330 ? 33.862 8.434 -1.490 1.00 85.38 330 PRO A CA 1
ATOM 2560 C C . PRO A 1 330 ? 34.000 7.131 -2.285 1.00 85.38 330 PRO A C 1
ATOM 2562 O O . PRO A 1 330 ? 34.123 7.144 -3.510 1.00 85.38 330 PRO A O 1
ATOM 2565 N N . GLN A 1 331 ? 33.998 6.001 -1.583 1.00 89.12 331 GLN A N 1
ATOM 2566 C CA . GLN A 1 331 ? 34.162 4.665 -2.147 1.00 89.12 331 GLN A CA 1
ATOM 2567 C C . GLN A 1 331 ? 32.895 3.845 -1.931 1.00 89.12 331 GLN A C 1
ATOM 2569 O O . GLN A 1 331 ? 32.441 3.678 -0.805 1.00 89.12 331 GLN A O 1
ATOM 2574 N N . THR A 1 332 ? 32.340 3.277 -2.993 1.00 91.75 332 THR A N 1
ATOM 2575 C CA . THR A 1 332 ? 31.114 2.475 -2.906 1.00 91.75 332 THR A CA 1
ATOM 2576 C C . THR A 1 332 ? 31.441 0.986 -2.812 1.00 91.75 332 THR A C 1
ATOM 2578 O O . THR A 1 332 ? 32.248 0.481 -3.595 1.00 91.75 332 THR A O 1
ATOM 2581 N N . VAL A 1 333 ? 30.807 0.280 -1.871 1.00 93.62 333 VAL A N 1
ATOM 2582 C CA . VAL A 1 333 ? 30.889 -1.180 -1.721 1.00 93.62 333 VAL A CA 1
ATOM 2583 C C . VAL A 1 333 ? 29.482 -1.767 -1.762 1.00 93.62 333 VAL A C 1
ATOM 2585 O O . VAL A 1 333 ? 28.611 -1.355 -0.994 1.00 93.62 333 VAL A O 1
ATOM 2588 N N . ASN A 1 334 ? 29.284 -2.763 -2.627 1.00 94.06 334 ASN A N 1
ATOM 2589 C CA . ASN A 1 334 ? 27.981 -3.374 -2.883 1.00 94.06 334 ASN A CA 1
ATOM 2590 C C . ASN A 1 334 ? 28.038 -4.865 -2.591 1.00 94.06 334 ASN A C 1
ATOM 2592 O O . ASN A 1 334 ? 28.986 -5.545 -2.988 1.00 94.06 334 ASN A O 1
ATOM 2596 N N . LEU A 1 335 ? 26.983 -5.391 -1.977 1.00 94.81 335 LEU A N 1
ATOM 2597 C CA . LEU A 1 335 ? 26.696 -6.816 -1.999 1.00 94.81 335 LEU A CA 1
ATOM 2598 C C . LEU A 1 335 ? 25.630 -7.054 -3.062 1.00 94.81 335 LEU A C 1
ATOM 2600 O O . LEU A 1 335 ? 24.519 -6.542 -2.965 1.00 94.81 335 LEU A O 1
ATOM 2604 N N . VAL A 1 336 ? 25.963 -7.848 -4.071 1.00 93.44 336 VAL A N 1
ATOM 2605 C CA . VAL A 1 336 ? 25.043 -8.171 -5.163 1.00 93.44 336 VAL A CA 1
ATOM 2606 C C . VAL A 1 336 ? 24.931 -9.676 -5.334 1.00 93.44 336 VAL A C 1
ATOM 2608 O O . VAL A 1 336 ? 25.830 -10.438 -4.956 1.00 93.44 336 VAL A O 1
ATOM 2611 N N . LEU A 1 337 ? 23.812 -10.109 -5.904 1.00 92.50 337 LEU A N 1
ATOM 2612 C CA . LEU A 1 337 ? 23.622 -11.486 -6.321 1.00 92.50 337 LEU A CA 1
ATOM 2613 C C . LEU A 1 337 ? 23.682 -11.604 -7.841 1.00 92.50 337 LEU A C 1
ATOM 2615 O O . LEU A 1 337 ? 23.070 -10.809 -8.547 1.00 92.50 337 LEU A O 1
ATOM 2619 N N . SER A 1 338 ? 24.376 -12.631 -8.326 1.00 89.88 338 SER A N 1
ATOM 2620 C CA . SER A 1 338 ? 24.191 -13.141 -9.687 1.00 89.88 338 SER A CA 1
ATOM 2621 C C . SER A 1 338 ? 23.156 -14.256 -9.641 1.00 89.88 338 SER A C 1
ATOM 2623 O O . SER A 1 338 ? 23.384 -15.221 -8.910 1.00 89.88 338 SER A O 1
ATOM 2625 N N . ALA A 1 339 ? 22.066 -14.148 -10.396 1.00 87.75 339 ALA A N 1
ATOM 2626 C CA . ALA A 1 339 ? 21.116 -15.228 -10.653 1.00 87.75 339 ALA A CA 1
ATOM 2627 C C . ALA A 1 339 ? 21.078 -15.482 -12.166 1.00 87.75 339 ALA A C 1
ATOM 2629 O O . ALA A 1 339 ? 20.551 -14.659 -12.906 1.00 87.75 339 ALA A O 1
ATOM 2630 N N . ASP A 1 340 ? 21.691 -16.578 -12.624 1.00 84.75 340 ASP A N 1
ATOM 2631 C CA . ASP A 1 340 ? 21.875 -16.890 -14.055 1.00 84.75 340 ASP A CA 1
ATOM 2632 C C . ASP A 1 340 ? 22.415 -15.696 -14.868 1.00 84.75 340 ASP A C 1
ATOM 2634 O O . ASP A 1 340 ? 21.896 -15.332 -15.920 1.00 84.75 340 ASP A O 1
ATOM 2638 N N . ASP A 1 341 ? 23.461 -15.062 -14.329 1.00 78.50 341 ASP A N 1
ATOM 2639 C CA . ASP A 1 341 ? 24.154 -13.890 -14.882 1.00 78.50 341 ASP A CA 1
ATOM 2640 C C . ASP A 1 341 ? 23.338 -12.581 -14.900 1.00 78.50 341 ASP A C 1
ATOM 2642 O O . ASP A 1 341 ? 23.852 -11.540 -15.315 1.00 78.50 341 ASP A O 1
ATOM 2646 N N . GLN A 1 342 ? 22.119 -12.580 -14.349 1.00 84.06 342 GLN A N 1
ATOM 2647 C CA . GLN A 1 342 ? 21.385 -11.355 -14.031 1.00 84.06 342 GLN A CA 1
ATOM 2648 C C . GLN A 1 342 ? 21.753 -10.824 -12.646 1.00 84.06 342 GLN A C 1
ATOM 2650 O O . GLN A 1 342 ? 21.865 -11.577 -11.675 1.00 84.06 342 GLN A O 1
ATOM 2655 N N . LEU A 1 343 ? 21.932 -9.506 -12.550 1.00 87.38 343 LEU A N 1
ATOM 2656 C CA . LEU A 1 343 ? 22.351 -8.846 -11.317 1.00 87.38 343 LEU A CA 1
ATOM 2657 C C . LEU A 1 343 ? 21.153 -8.417 -10.489 1.00 87.38 343 LEU A C 1
ATOM 2659 O O . LEU A 1 343 ? 20.287 -7.691 -10.967 1.00 87.38 343 LEU A O 1
ATOM 2663 N N . VAL A 1 344 ? 21.161 -8.809 -9.221 1.00 89.75 344 VAL A N 1
ATOM 2664 C CA . VAL A 1 344 ? 20.192 -8.368 -8.223 1.00 89.75 344 VAL A CA 1
ATOM 2665 C C . VAL A 1 344 ? 20.943 -7.606 -7.140 1.00 89.75 344 VAL A C 1
ATOM 2667 O O . VAL A 1 344 ? 21.857 -8.141 -6.508 1.00 89.75 344 VAL A O 1
ATOM 2670 N N . ASN A 1 345 ? 20.577 -6.343 -6.928 1.00 89.94 345 ASN A N 1
ATOM 2671 C CA . ASN A 1 345 ? 21.150 -5.540 -5.854 1.00 89.94 345 ASN A CA 1
ATOM 2672 C C . ASN A 1 345 ? 20.733 -6.127 -4.496 1.00 89.94 345 ASN A C 1
ATOM 2674 O O . ASN A 1 345 ? 19.547 -6.332 -4.250 1.00 89.94 345 ASN A O 1
ATOM 2678 N N . GLY A 1 346 ? 21.707 -6.429 -3.636 1.00 91.88 346 GLY A N 1
ATOM 2679 C CA . GLY A 1 346 ? 21.480 -6.914 -2.276 1.00 91.88 346 GLY A CA 1
ATOM 2680 C C . GLY A 1 346 ? 21.677 -5.838 -1.208 1.00 91.88 346 GLY A C 1
ATOM 2681 O O . GLY A 1 346 ? 21.375 -6.098 -0.049 1.00 91.88 346 GLY A O 1
ATOM 2682 N N . GLY A 1 347 ? 22.164 -4.651 -1.568 1.00 93.31 347 GLY A N 1
ATOM 2683 C CA . GLY A 1 347 ? 22.450 -3.542 -0.662 1.00 93.31 347 GLY A CA 1
ATOM 2684 C C . GLY A 1 347 ? 23.831 -2.945 -0.901 1.00 93.31 347 GLY A C 1
ATOM 2685 O O . GLY A 1 347 ? 24.773 -3.639 -1.304 1.00 93.31 347 GLY A O 1
ATOM 2686 N N . GLN A 1 348 ? 23.966 -1.655 -0.607 1.00 93.06 348 GLN A N 1
ATOM 2687 C CA . GLN A 1 348 ? 25.216 -0.930 -0.803 1.00 93.06 348 GLN A CA 1
ATOM 2688 C C . GLN A 1 348 ? 25.465 0.137 0.254 1.00 93.06 348 GLN A C 1
ATOM 2690 O O . GLN A 1 348 ? 24.557 0.577 0.952 1.00 93.06 348 GLN A O 1
ATOM 2695 N N . VAL A 1 349 ? 26.729 0.530 0.386 1.00 91.88 349 VAL A N 1
ATOM 2696 C CA . VAL A 1 349 ? 27.149 1.609 1.279 1.00 91.88 349 VAL A CA 1
ATOM 2697 C C . VAL A 1 349 ? 28.285 2.401 0.646 1.00 91.88 349 VAL A C 1
ATOM 2699 O O . VAL A 1 349 ? 29.144 1.852 -0.049 1.00 91.88 349 VAL A O 1
ATOM 2702 N N . GLU A 1 350 ? 28.288 3.706 0.887 1.00 90.69 350 GLU A N 1
ATOM 2703 C CA . GLU A 1 350 ? 29.393 4.590 0.535 1.00 90.69 350 GLU A CA 1
ATOM 2704 C C . GLU A 1 350 ? 30.262 4.848 1.770 1.00 90.69 350 GLU A C 1
ATOM 2706 O O . GLU A 1 350 ? 29.751 5.172 2.841 1.00 90.69 350 GLU A O 1
ATOM 2711 N N . LEU A 1 351 ? 31.574 4.686 1.621 1.00 88.06 351 LEU A N 1
ATOM 2712 C CA . LEU A 1 351 ? 32.572 4.870 2.665 1.00 88.06 351 LEU A CA 1
ATOM 2713 C C . LEU A 1 351 ? 33.431 6.091 2.341 1.00 88.06 351 LEU A C 1
ATOM 2715 O O . LEU A 1 351 ? 33.967 6.208 1.238 1.00 88.06 351 LEU A O 1
ATOM 2719 N N . VAL A 1 352 ? 33.596 6.970 3.324 1.00 81.50 352 VAL A N 1
ATOM 2720 C CA . VAL A 1 352 ? 34.452 8.167 3.236 1.00 81.50 352 VAL A CA 1
ATOM 2721 C C . VAL A 1 352 ? 35.667 8.097 4.161 1.00 81.50 352 VAL A C 1
ATOM 2723 O O . VAL A 1 352 ? 36.577 8.912 4.042 1.00 81.50 352 VAL A O 1
ATOM 2726 N N . ASP A 1 353 ? 35.701 7.113 5.059 1.00 83.69 353 ASP A N 1
ATOM 2727 C CA . ASP A 1 353 ? 36.783 6.887 6.011 1.00 83.69 353 ASP A CA 1
ATOM 2728 C C . ASP A 1 353 ? 37.166 5.399 6.094 1.00 83.69 353 ASP A C 1
ATOM 2730 O O . ASP A 1 353 ? 36.623 4.541 5.389 1.00 83.69 353 ASP A O 1
ATOM 2734 N N . ASP A 1 354 ? 38.157 5.093 6.932 1.00 81.25 354 ASP A N 1
ATOM 2735 C CA . ASP A 1 354 ? 38.683 3.745 7.115 1.00 81.25 354 ASP A CA 1
ATOM 2736 C C . ASP A 1 354 ? 37.994 2.972 8.255 1.00 81.25 354 ASP A C 1
ATOM 2738 O O . ASP A 1 354 ? 38.527 1.972 8.729 1.00 81.25 354 ASP A O 1
ATOM 2742 N N . GLY A 1 355 ? 36.820 3.400 8.708 1.00 90.94 355 GLY A N 1
ATOM 2743 C CA . GLY A 1 355 ? 35.993 2.732 9.703 1.00 90.94 355 GLY A CA 1
ATOM 2744 C C . GLY A 1 355 ? 35.237 1.512 9.167 1.00 90.94 355 GLY A C 1
ATOM 2745 O O . GLY A 1 355 ? 35.167 1.237 7.965 1.00 90.94 355 GLY A O 1
ATOM 2746 N N . TRP A 1 356 ? 34.649 0.749 10.090 1.00 94.12 356 TRP A N 1
ATOM 2747 C CA . TRP A 1 356 ? 33.733 -0.341 9.751 1.00 94.12 356 TRP A CA 1
ATOM 2748 C C . TRP A 1 356 ? 32.325 0.207 9.520 1.00 94.12 356 TRP A C 1
ATOM 2750 O O . TRP A 1 356 ? 31.742 0.809 10.419 1.00 94.12 356 TRP A O 1
ATOM 2760 N N . HIS A 1 357 ? 31.773 -0.069 8.344 1.00 93.44 357 HIS A N 1
ATOM 2761 C CA . HIS A 1 357 ? 30.448 0.365 7.917 1.00 93.44 357 HIS A CA 1
ATOM 2762 C C . HIS A 1 357 ? 29.540 -0.839 7.682 1.00 93.44 357 HIS A C 1
ATOM 2764 O O . HIS A 1 357 ? 29.994 -1.903 7.252 1.00 93.44 357 HIS A O 1
ATOM 2770 N N . GLU A 1 358 ? 28.257 -0.684 7.989 1.00 93.19 358 GLU A N 1
ATOM 2771 C CA . GLU A 1 358 ? 27.248 -1.705 7.726 1.00 93.19 358 GLU A CA 1
ATOM 2772 C C . GLU A 1 358 ? 26.694 -1.521 6.307 1.00 93.19 358 GLU A C 1
ATOM 2774 O O . GLU A 1 358 ? 26.148 -0.469 5.989 1.00 93.19 358 GLU A O 1
ATOM 2779 N N . ILE A 1 359 ? 26.794 -2.557 5.474 1.00 94.06 359 ILE A N 1
ATOM 2780 C CA . ILE A 1 359 ? 25.895 -2.727 4.328 1.00 94.06 359 ILE A CA 1
ATOM 2781 C C . ILE A 1 359 ? 24.580 -3.251 4.884 1.00 94.06 359 ILE A C 1
ATOM 2783 O O . ILE A 1 359 ? 24.590 -4.213 5.654 1.00 94.06 359 ILE A O 1
ATOM 2787 N N . ALA A 1 360 ? 23.465 -2.667 4.465 1.00 93.44 360 ALA A N 1
ATOM 2788 C CA . ALA A 1 360 ? 22.136 -3.196 4.711 1.00 93.44 360 ALA A CA 1
ATOM 2789 C C . ALA A 1 360 ? 21.322 -3.115 3.429 1.00 93.44 360 ALA A C 1
ATOM 2791 O O . ALA A 1 360 ? 21.388 -2.124 2.716 1.00 93.44 360 ALA A O 1
ATOM 2792 N N . GLY A 1 361 ? 20.562 -4.161 3.145 1.00 94.62 361 GLY A N 1
ATOM 2793 C CA . GLY A 1 361 ? 19.701 -4.190 1.977 1.00 94.62 361 GLY A CA 1
ATOM 2794 C C . GLY A 1 361 ? 18.881 -5.461 1.936 1.00 94.62 361 GLY A C 1
ATOM 2795 O O . GLY A 1 361 ? 18.765 -6.200 2.921 1.00 94.62 361 GLY A O 1
ATOM 2796 N N . SER A 1 362 ? 18.263 -5.707 0.795 1.00 95.31 362 SER A N 1
ATOM 2797 C CA . SER A 1 362 ? 17.355 -6.829 0.628 1.00 95.31 362 SER A CA 1
ATOM 2798 C C . SER A 1 362 ? 17.214 -7.209 -0.831 1.00 95.31 362 SER A C 1
ATOM 2800 O O . SER A 1 362 ? 17.443 -6.394 -1.721 1.00 95.31 362 SER A O 1
ATOM 2802 N N . PHE A 1 363 ? 16.818 -8.452 -1.071 1.00 94.25 363 PHE A N 1
ATOM 2803 C CA . PHE A 1 363 ? 16.529 -8.932 -2.414 1.00 94.25 363 PHE A CA 1
ATOM 2804 C C . PHE A 1 363 ? 15.454 -10.016 -2.395 1.00 94.25 363 PHE A C 1
ATOM 2806 O O . PHE A 1 363 ? 15.149 -10.617 -1.358 1.00 94.25 363 PHE A O 1
ATOM 2813 N N . ARG A 1 364 ? 14.927 -10.306 -3.582 1.00 92.50 364 ARG A N 1
ATOM 2814 C CA . ARG A 1 364 ? 14.050 -11.437 -3.876 1.00 92.50 364 ARG A CA 1
ATOM 2815 C C . ARG A 1 364 ? 14.290 -11.887 -5.317 1.00 92.50 364 ARG A C 1
ATOM 2817 O O . ARG A 1 364 ? 14.690 -11.081 -6.150 1.00 92.50 364 ARG A O 1
ATOM 2824 N N . ILE A 1 365 ? 14.068 -13.170 -5.598 1.00 90.56 365 ILE A N 1
ATOM 2825 C CA . ILE A 1 365 ? 14.097 -13.729 -6.958 1.00 90.56 365 ILE A CA 1
ATOM 2826 C C . ILE A 1 365 ? 12.669 -14.151 -7.318 1.00 90.56 365 ILE A C 1
ATOM 2828 O O . ILE A 1 365 ? 12.070 -14.940 -6.586 1.00 90.56 365 ILE A O 1
ATOM 2832 N N . GLU A 1 366 ? 12.127 -13.628 -8.419 1.00 87.44 366 GLU A N 1
ATOM 2833 C CA . GLU A 1 366 ? 10.724 -13.827 -8.843 1.00 87.44 366 GLU A CA 1
ATOM 2834 C C . GLU A 1 366 ? 10.581 -14.568 -10.188 1.00 87.44 366 GLU A C 1
ATOM 2836 O O . GLU A 1 366 ? 9.526 -14.524 -10.817 1.00 87.44 366 GLU A O 1
ATOM 2841 N N . ASN A 1 367 ? 11.626 -15.276 -10.623 1.00 80.81 367 ASN A N 1
ATOM 2842 C CA . ASN A 1 367 ? 11.633 -16.020 -11.885 1.00 80.81 367 ASN A CA 1
ATOM 2843 C C . ASN A 1 367 ? 10.611 -17.172 -11.885 1.00 80.81 367 ASN A C 1
ATOM 2845 O O . ASN A 1 367 ? 10.379 -17.799 -10.852 1.00 80.81 367 ASN A O 1
ATOM 2849 N N . GLU A 1 368 ? 10.062 -17.506 -13.060 1.00 73.50 368 GLU A N 1
ATOM 2850 C CA . GLU A 1 368 ? 9.148 -18.652 -13.227 1.00 73.50 368 GLU A CA 1
ATOM 2851 C C . GLU A 1 368 ? 9.805 -19.990 -12.862 1.00 73.50 368 GLU A C 1
ATOM 2853 O O . GLU A 1 368 ? 9.141 -20.908 -12.380 1.00 73.50 368 GLU A O 1
ATOM 2858 N N . GLN A 1 369 ? 11.117 -20.096 -13.086 1.00 74.56 369 GLN A N 1
ATOM 2859 C CA . GLN A 1 369 ? 11.929 -21.256 -12.734 1.00 74.56 369 GLN A CA 1
ATOM 2860 C C . GLN A 1 369 ? 13.078 -20.847 -11.804 1.00 74.56 369 GLN A C 1
ATOM 2862 O O . GLN A 1 369 ? 13.617 -19.744 -11.946 1.00 74.56 369 GLN A O 1
ATOM 2867 N N . PRO A 1 370 ? 13.480 -21.713 -10.851 1.00 79.62 370 PRO A N 1
ATOM 2868 C CA . PRO A 1 370 ? 14.636 -21.452 -10.004 1.00 79.62 370 PRO A CA 1
ATOM 2869 C C . PRO A 1 370 ? 15.894 -21.242 -10.845 1.00 79.62 370 PRO A C 1
ATOM 2871 O O . PRO A 1 370 ? 16.149 -22.011 -11.771 1.00 79.62 370 PRO A O 1
ATOM 2874 N N . ALA A 1 371 ? 16.687 -20.231 -10.491 1.00 80.94 371 ALA A N 1
ATOM 2875 C CA . ALA A 1 371 ? 17.942 -19.969 -11.180 1.00 80.94 371 ALA A CA 1
ATOM 2876 C C . ALA A 1 371 ? 18.903 -21.160 -11.033 1.00 80.94 371 ALA A C 1
ATOM 2878 O O . ALA A 1 371 ? 19.090 -21.688 -9.930 1.00 80.94 371 ALA A O 1
ATOM 2879 N N . ALA A 1 372 ? 19.533 -21.571 -12.134 1.00 84.25 372 ALA A N 1
ATOM 2880 C CA . ALA A 1 372 ? 20.476 -22.689 -12.150 1.00 84.25 372 ALA A CA 1
ATOM 2881 C C . ALA A 1 372 ? 21.751 -22.377 -11.350 1.00 84.25 372 ALA A C 1
ATOM 2883 O O . ALA A 1 372 ? 22.405 -23.279 -10.815 1.00 84.25 372 ALA A O 1
ATOM 2884 N N . LYS A 1 373 ? 22.110 -21.094 -11.246 1.00 90.31 373 LYS A N 1
ATOM 2885 C CA . LYS A 1 373 ? 23.282 -20.615 -10.522 1.00 90.31 373 LYS A CA 1
ATOM 2886 C C . LYS A 1 373 ? 22.967 -19.321 -9.775 1.00 90.31 373 LYS A C 1
ATOM 2888 O O . LYS A 1 373 ? 22.719 -18.293 -10.397 1.00 90.31 373 LYS A O 1
ATOM 2893 N N . VAL A 1 374 ? 23.074 -19.356 -8.442 1.00 93.69 374 VAL A N 1
ATOM 2894 C CA . VAL A 1 374 ? 23.001 -18.154 -7.597 1.00 93.69 374 VAL A CA 1
ATOM 2895 C C . VAL A 1 374 ? 24.293 -17.963 -6.811 1.00 93.69 374 VAL A C 1
ATOM 2897 O O . VAL A 1 374 ? 24.744 -18.860 -6.092 1.00 93.69 374 VAL A O 1
ATOM 2900 N N . MET A 1 375 ? 24.894 -16.783 -6.933 1.00 94.38 375 MET A N 1
ATOM 2901 C CA . MET A 1 375 ? 26.142 -16.411 -6.264 1.00 94.38 375 MET A CA 1
ATOM 2902 C C . MET A 1 375 ? 25.969 -15.089 -5.526 1.00 94.38 375 MET A C 1
ATOM 2904 O O . MET A 1 375 ? 25.564 -14.108 -6.138 1.00 94.38 375 MET A O 1
ATOM 2908 N N . ALA A 1 376 ? 26.338 -15.051 -4.245 1.00 95.81 376 ALA A N 1
ATOM 2909 C CA . ALA A 1 376 ? 26.518 -13.804 -3.512 1.00 95.81 376 ALA A CA 1
ATOM 2910 C C . ALA A 1 376 ? 27.958 -13.334 -3.661 1.00 95.81 376 ALA A C 1
ATOM 2912 O O . ALA A 1 376 ? 28.893 -14.107 -3.431 1.00 95.81 376 ALA A O 1
ATOM 2913 N N . TRP A 1 377 ? 28.140 -12.073 -4.027 1.00 93.56 377 TRP A N 1
ATOM 2914 C CA . TRP A 1 377 ? 29.465 -11.503 -4.190 1.00 93.56 377 TRP A CA 1
ATOM 2915 C C . TRP A 1 377 ? 29.492 -10.048 -3.726 1.00 93.56 377 TRP A C 1
ATOM 2917 O O . TRP A 1 377 ? 28.493 -9.335 -3.802 1.00 93.56 377 TRP A O 1
ATOM 2927 N N . ILE A 1 378 ? 30.645 -9.616 -3.216 1.00 95.00 378 ILE A N 1
ATOM 2928 C CA . ILE A 1 378 ? 30.841 -8.246 -2.738 1.00 95.00 378 ILE A CA 1
ATOM 2929 C C . ILE A 1 378 ? 31.823 -7.548 -3.675 1.00 95.00 378 ILE A C 1
ATOM 2931 O O . ILE A 1 378 ? 32.934 -8.041 -3.879 1.00 95.00 378 ILE A O 1
ATOM 2935 N N . LEU A 1 379 ? 31.390 -6.438 -4.270 1.00 91.75 379 LEU A N 1
ATOM 2936 C CA . LEU A 1 379 ? 32.153 -5.619 -5.215 1.00 91.75 379 LEU A CA 1
ATOM 2937 C C . LEU A 1 379 ? 32.360 -4.202 -4.696 1.00 91.75 379 LEU A C 1
ATOM 2939 O O . LEU A 1 379 ? 31.756 -3.792 -3.708 1.00 91.75 379 LEU A O 1
ATOM 2943 N N . GLY A 1 380 ? 33.204 -3.445 -5.392 1.00 88.50 380 GLY A N 1
ATOM 2944 C CA . GLY A 1 380 ? 33.766 -2.210 -4.856 1.00 88.50 380 GLY A CA 1
ATOM 2945 C C . GLY A 1 380 ? 34.808 -2.514 -3.769 1.00 88.50 380 GLY A C 1
ATOM 2946 O O . GLY A 1 380 ? 34.966 -3.676 -3.383 1.00 88.50 380 GLY A O 1
ATOM 2947 N N . PRO A 1 381 ? 35.581 -1.534 -3.276 1.00 91.25 381 PRO A N 1
ATOM 2948 C CA . PRO A 1 381 ? 35.766 -0.153 -3.751 1.00 91.25 381 PRO A CA 1
ATOM 2949 C C . PRO A 1 381 ? 36.488 -0.068 -5.116 1.00 91.25 381 PRO A C 1
ATOM 2951 O O . PRO A 1 381 ? 36.583 -1.071 -5.835 1.00 91.25 381 PRO A O 1
ATOM 2954 N N . ASP A 1 382 ? 37.004 1.107 -5.486 1.00 89.81 382 ASP A N 1
ATOM 2955 C CA . ASP A 1 382 ? 37.794 1.328 -6.705 1.00 89.81 382 ASP A CA 1
ATOM 2956 C C . ASP A 1 382 ? 38.987 0.353 -6.845 1.00 89.81 382 ASP A C 1
ATOM 2958 O O . ASP A 1 382 ? 39.478 -0.198 -5.849 1.00 89.81 382 ASP A O 1
ATOM 2962 N N . PRO A 1 383 ? 39.472 0.098 -8.080 1.00 89.81 383 PRO A N 1
ATOM 2963 C CA . PRO A 1 383 ? 40.655 -0.729 -8.303 1.00 89.81 383 PRO A CA 1
ATOM 2964 C C . PRO A 1 383 ? 41.864 -0.246 -7.493 1.00 89.81 383 PRO A C 1
ATOM 2966 O O . PRO A 1 383 ? 42.113 0.950 -7.378 1.00 89.81 383 PRO A O 1
ATOM 2969 N N . GLY A 1 384 ? 42.641 -1.183 -6.950 1.00 86.38 384 GLY A N 1
ATOM 2970 C CA . GLY A 1 384 ? 43.806 -0.886 -6.112 1.00 86.38 384 GLY A CA 1
ATOM 2971 C C . GLY A 1 384 ? 43.499 -0.613 -4.635 1.00 86.38 384 GLY A C 1
ATOM 2972 O O . GLY A 1 384 ? 44.433 -0.597 -3.837 1.00 86.38 384 GLY A O 1
ATOM 2973 N N . VAL A 1 385 ? 42.227 -0.467 -4.248 1.00 90.12 385 VAL A N 1
ATOM 2974 C CA . VAL A 1 385 ? 41.819 -0.317 -2.845 1.00 90.12 385 VAL A CA 1
ATOM 2975 C C . VAL A 1 385 ? 41.464 -1.685 -2.249 1.00 90.12 385 VAL A C 1
ATOM 2977 O O . VAL A 1 385 ? 40.638 -2.432 -2.792 1.00 90.12 385 VAL A O 1
ATOM 2980 N N . ASP A 1 386 ? 42.107 -2.020 -1.127 1.00 92.12 386 ASP A N 1
ATOM 2981 C CA . ASP A 1 386 ? 41.852 -3.253 -0.377 1.00 92.12 386 ASP A CA 1
ATOM 2982 C C . ASP A 1 386 ? 40.432 -3.233 0.221 1.00 92.12 386 ASP A C 1
ATOM 2984 O O . ASP A 1 386 ? 39.995 -2.218 0.764 1.00 92.12 386 ASP A O 1
ATOM 2988 N N . LEU A 1 387 ? 39.729 -4.367 0.157 1.00 95.12 387 LEU A N 1
ATOM 2989 C CA . LEU A 1 387 ? 38.397 -4.548 0.748 1.00 95.12 387 LEU A CA 1
ATOM 2990 C C . LEU A 1 387 ? 38.471 -5.515 1.927 1.00 95.12 387 LEU A C 1
ATOM 2992 O O . LEU A 1 387 ? 38.951 -6.638 1.770 1.00 95.12 387 LEU A O 1
ATOM 2996 N N . MET A 1 388 ? 37.927 -5.129 3.076 1.00 95.69 388 MET A N 1
ATOM 2997 C CA . MET A 1 388 ? 37.753 -5.992 4.240 1.00 95.69 388 MET A CA 1
ATOM 2998 C C . MET A 1 388 ? 36.268 -6.265 4.482 1.00 95.69 388 MET A C 1
ATOM 3000 O O . MET A 1 388 ? 35.461 -5.341 4.485 1.00 95.69 388 MET A O 1
ATOM 3004 N N . VAL A 1 389 ? 35.910 -7.527 4.729 1.00 96.19 389 VAL A N 1
ATOM 3005 C CA . VAL A 1 389 ? 34.523 -7.969 4.946 1.00 96.19 389 VAL A CA 1
ATOM 3006 C C . VAL A 1 389 ? 34.439 -8.923 6.133 1.00 96.19 389 VAL A C 1
ATOM 3008 O O . VAL A 1 389 ? 35.235 -9.858 6.243 1.00 96.19 389 VAL A O 1
ATOM 3011 N N . THR A 1 390 ? 33.440 -8.758 6.998 1.00 95.00 390 THR A N 1
ATOM 3012 C CA . THR A 1 390 ? 33.090 -9.778 7.997 1.00 95.00 390 THR A CA 1
ATOM 3013 C C . THR A 1 390 ? 31.592 -9.834 8.277 1.00 95.00 390 THR A C 1
ATOM 3015 O O . THR A 1 390 ? 30.840 -8.920 7.941 1.00 95.00 390 THR A O 1
ATOM 3018 N N . GLY A 1 391 ? 31.156 -10.912 8.929 1.00 93.19 391 GLY A N 1
ATOM 3019 C CA . GLY A 1 391 ? 29.821 -11.006 9.509 1.00 93.19 391 GLY A CA 1
ATOM 3020 C C . GLY A 1 391 ? 28.681 -10.938 8.497 1.00 93.19 391 GLY A C 1
ATOM 3021 O O . GLY A 1 391 ? 27.595 -10.515 8.873 1.00 93.19 391 GLY A O 1
ATOM 3022 N N . VAL A 1 392 ? 28.906 -11.359 7.248 1.00 95.31 392 VAL A N 1
ATOM 3023 C CA . VAL A 1 392 ? 27.902 -11.335 6.172 1.00 95.31 392 VAL A CA 1
ATOM 3024 C C . VAL A 1 392 ? 26.694 -12.196 6.547 1.00 95.31 392 VAL A C 1
ATOM 3026 O O . VAL A 1 392 ? 26.797 -13.421 6.665 1.00 95.31 392 VAL A O 1
ATOM 3029 N N . GLN A 1 393 ? 25.552 -11.562 6.758 1.00 94.69 393 GLN A N 1
ATOM 3030 C CA . GLN A 1 393 ? 24.273 -12.186 7.048 1.00 94.69 393 GLN A CA 1
ATOM 3031 C C . GLN A 1 393 ? 23.370 -12.059 5.828 1.00 94.69 393 GLN A C 1
ATOM 3033 O O . GLN A 1 393 ? 23.068 -10.952 5.392 1.00 94.69 393 GLN A O 1
ATOM 3038 N N . ILE A 1 394 ? 22.913 -13.194 5.308 1.00 96.19 394 ILE A N 1
ATOM 3039 C CA . ILE A 1 394 ? 21.818 -13.243 4.344 1.00 96.19 394 ILE A CA 1
ATOM 3040 C C . ILE A 1 394 ? 20.805 -14.247 4.872 1.00 96.19 394 ILE A C 1
ATOM 3042 O O . ILE A 1 394 ? 21.147 -15.410 5.065 1.00 96.19 394 ILE A O 1
ATOM 3046 N N . PHE A 1 395 ? 19.576 -13.827 5.152 1.00 95.19 395 PHE A N 1
ATOM 3047 C CA . PHE A 1 395 ? 18.561 -14.728 5.701 1.00 95.19 395 PHE A CA 1
ATOM 3048 C C . PHE A 1 395 ? 17.145 -14.307 5.300 1.00 95.19 395 PHE A C 1
ATOM 3050 O O . PHE A 1 395 ? 16.885 -13.117 5.105 1.00 95.19 395 PHE A O 1
ATOM 3057 N N . PRO A 1 396 ? 16.213 -15.265 5.188 1.00 95.12 396 PRO A N 1
ATOM 3058 C CA . PRO A 1 396 ? 14.832 -14.966 4.849 1.00 95.12 396 PRO A CA 1
ATOM 3059 C C . PRO A 1 396 ? 14.095 -14.312 6.023 1.00 95.12 396 PRO A C 1
ATOM 3061 O O . PRO A 1 396 ? 14.296 -14.672 7.191 1.00 95.12 396 PRO A O 1
ATOM 3064 N N . VAL A 1 397 ? 13.227 -13.350 5.705 1.00 93.50 397 VAL A N 1
ATOM 3065 C CA . VAL A 1 397 ? 12.582 -12.464 6.687 1.00 93.50 397 VAL A CA 1
ATOM 3066 C C . VAL A 1 397 ? 11.244 -13.023 7.179 1.00 93.50 397 VAL A C 1
ATOM 3068 O O . VAL A 1 397 ? 10.338 -13.282 6.388 1.00 93.50 397 VAL A O 1
ATOM 3071 N N . ASP A 1 398 ? 11.072 -13.135 8.502 1.00 91.81 398 ASP A N 1
ATOM 3072 C CA . ASP A 1 398 ? 9.782 -13.487 9.118 1.00 91.81 398 ASP A CA 1
ATOM 3073 C C . ASP A 1 398 ? 8.906 -12.246 9.342 1.00 91.81 398 ASP A C 1
ATOM 3075 O O . ASP A 1 398 ? 8.837 -11.660 10.431 1.00 91.81 398 ASP A O 1
ATOM 3079 N N . ARG A 1 399 ? 8.188 -11.848 8.292 1.00 92.00 399 ARG A N 1
ATOM 3080 C CA . ARG A 1 399 ? 7.232 -10.736 8.382 1.00 92.00 399 ARG A CA 1
ATOM 3081 C C . ARG A 1 399 ? 6.075 -11.018 9.347 1.00 92.00 399 ARG A C 1
ATOM 3083 O O . ARG A 1 399 ? 5.577 -10.091 9.975 1.00 92.00 399 ARG A O 1
ATOM 3090 N N . GLN A 1 400 ? 5.664 -12.276 9.535 1.00 91.12 400 GLN A N 1
ATOM 3091 C CA . GLN A 1 400 ? 4.529 -12.608 10.406 1.00 91.12 400 GLN A CA 1
ATOM 3092 C C . GLN A 1 400 ? 4.875 -12.404 11.883 1.00 91.12 400 GLN A C 1
ATOM 3094 O O . GLN A 1 400 ? 4.082 -11.827 12.637 1.00 91.12 400 GLN A O 1
ATOM 3099 N N . ALA A 1 401 ? 6.076 -12.810 12.305 1.00 90.12 401 ALA A N 1
ATOM 3100 C CA . ALA A 1 401 ? 6.589 -12.479 13.632 1.00 90.12 401 ALA A CA 1
ATOM 3101 C C . ALA A 1 401 ? 6.684 -10.958 13.826 1.00 90.12 401 ALA A C 1
ATOM 3103 O O . ALA A 1 401 ? 6.251 -10.434 14.860 1.00 90.12 401 ALA A O 1
ATOM 3104 N N . ARG A 1 402 ? 7.169 -10.234 12.810 1.00 92.75 402 ARG A N 1
ATOM 3105 C CA . ARG A 1 402 ? 7.267 -8.772 12.847 1.00 92.75 402 ARG A CA 1
ATOM 3106 C C . ARG A 1 402 ? 5.895 -8.096 12.965 1.00 92.75 402 ARG A C 1
ATOM 3108 O O . ARG A 1 402 ? 5.730 -7.214 13.805 1.00 92.75 402 ARG A O 1
ATOM 3115 N N . PHE A 1 403 ? 4.876 -8.551 12.237 1.00 96.38 403 PHE A N 1
ATOM 3116 C CA . PHE A 1 403 ? 3.519 -7.988 12.296 1.00 96.38 403 PHE A CA 1
ATOM 3117 C C . PHE A 1 403 ? 2.887 -8.107 13.684 1.00 96.38 403 PHE A C 1
ATOM 3119 O O . PHE A 1 403 ? 2.253 -7.159 14.152 1.00 96.38 403 PHE A O 1
ATOM 3126 N N . LYS A 1 404 ? 3.110 -9.221 14.394 1.00 94.25 404 LYS A N 1
ATOM 3127 C CA . LYS A 1 404 ? 2.651 -9.377 15.788 1.00 94.25 404 LYS A CA 1
ATOM 3128 C C . LYS A 1 404 ? 3.241 -8.299 16.702 1.00 94.25 404 LYS A C 1
ATOM 3130 O O . LYS A 1 404 ? 2.528 -7.755 17.547 1.00 94.25 404 LYS A O 1
ATOM 3135 N N . PHE A 1 405 ? 4.521 -7.970 16.527 1.00 93.81 405 PHE A N 1
ATOM 3136 C CA . PHE A 1 405 ? 5.172 -6.880 17.255 1.00 93.81 405 PHE A CA 1
ATOM 3137 C C . PHE A 1 405 ? 4.593 -5.509 16.867 1.00 93.81 405 PHE A C 1
ATOM 3139 O O . PHE A 1 405 ? 4.244 -4.717 17.746 1.00 93.81 405 PHE A O 1
ATOM 3146 N N . LEU A 1 406 ? 4.422 -5.247 15.568 1.00 97.25 406 LEU A N 1
ATOM 3147 C CA . LEU A 1 406 ? 3.920 -3.965 15.065 1.00 97.25 406 LEU A CA 1
ATOM 3148 C C . LEU A 1 406 ? 2.478 -3.679 15.479 1.00 97.25 406 LEU A C 1
ATOM 3150 O O . LEU A 1 406 ? 2.166 -2.531 15.779 1.00 97.25 406 LEU A O 1
ATOM 3154 N N . ARG A 1 407 ? 1.610 -4.693 15.588 1.00 96.94 407 ARG A N 1
ATOM 3155 C CA . ARG A 1 407 ? 0.245 -4.517 16.117 1.00 96.94 407 ARG A CA 1
ATOM 3156 C C . ARG A 1 407 ? 0.249 -3.990 17.551 1.00 96.94 407 ARG A C 1
ATOM 3158 O O . ARG A 1 407 ? -0.436 -3.015 17.849 1.00 96.94 407 ARG A O 1
ATOM 3165 N N . LYS A 1 408 ? 1.076 -4.574 18.427 1.00 95.88 408 LYS A N 1
ATOM 3166 C CA . LYS A 1 408 ? 1.228 -4.106 19.819 1.00 95.88 408 LYS A CA 1
ATOM 3167 C C . LYS A 1 408 ? 1.783 -2.682 19.876 1.00 95.88 408 LYS A C 1
ATOM 3169 O O . LYS A 1 408 ? 1.313 -1.856 20.655 1.00 95.88 408 LYS A O 1
ATOM 3174 N N . ARG A 1 409 ? 2.775 -2.382 19.033 1.00 96.31 409 ARG A N 1
ATOM 3175 C CA . ARG A 1 409 ? 3.380 -1.048 18.944 1.00 96.31 409 ARG A CA 1
ATOM 3176 C C . ARG A 1 409 ? 2.392 -0.002 18.415 1.00 96.31 409 ARG A C 1
ATOM 3178 O O . ARG A 1 409 ? 2.317 1.087 18.974 1.00 96.31 409 ARG A O 1
ATOM 3185 N N . THR A 1 410 ? 1.600 -0.360 17.409 1.00 97.75 410 THR A N 1
ATOM 3186 C CA . THR A 1 410 ? 0.522 0.467 16.851 1.00 97.75 410 THR A CA 1
ATOM 3187 C C . THR A 1 410 ? -0.501 0.816 17.921 1.00 97.75 410 THR A C 1
ATOM 3189 O O . THR A 1 410 ? -0.811 1.990 18.094 1.00 97.75 410 THR A O 1
ATOM 3192 N N . ASP A 1 411 ? -0.973 -0.167 18.694 1.00 95.44 411 ASP A N 1
ATOM 3193 C CA . ASP A 1 411 ? -1.911 0.087 19.792 1.00 95.44 411 ASP A CA 1
ATOM 3194 C C . ASP A 1 411 ? -1.324 1.081 20.806 1.00 95.44 411 ASP A C 1
ATOM 3196 O O . ASP A 1 411 ? -1.976 2.051 21.190 1.00 95.44 411 ASP A O 1
ATOM 3200 N N . LYS A 1 412 ? -0.051 0.916 21.183 1.00 95.94 412 LYS A N 1
ATOM 3201 C CA . LYS A 1 412 ? 0.635 1.827 22.112 1.00 95.94 412 LYS A CA 1
ATOM 3202 C C . LYS A 1 412 ? 0.755 3.260 21.577 1.00 95.94 412 LYS A C 1
ATOM 3204 O O . LYS A 1 412 ? 0.539 4.196 22.340 1.00 95.94 412 LYS A O 1
ATOM 3209 N N . ILE A 1 413 ? 1.129 3.426 20.309 1.00 96.38 413 ILE A N 1
ATOM 3210 C CA . ILE A 1 413 ? 1.508 4.727 19.731 1.00 96.38 413 ILE A CA 1
ATOM 3211 C C . ILE A 1 413 ? 0.307 5.482 19.161 1.00 96.38 413 ILE A C 1
ATOM 3213 O O . ILE A 1 413 ? 0.220 6.700 19.308 1.00 96.38 413 ILE A O 1
ATOM 3217 N N . ARG A 1 414 ? -0.610 4.775 18.494 1.00 96.81 414 ARG A N 1
ATOM 3218 C CA . ARG A 1 414 ? -1.685 5.382 17.696 1.00 96.81 414 ARG A CA 1
ATOM 3219 C C . ARG A 1 414 ? -3.030 5.428 18.402 1.00 96.81 414 ARG A C 1
ATOM 3221 O O . ARG A 1 414 ? -3.899 6.175 17.957 1.00 96.81 414 ARG A O 1
ATOM 3228 N N . LYS A 1 415 ? -3.207 4.678 19.493 1.00 97.06 415 LYS A N 1
ATOM 3229 C CA . LYS A 1 415 ? -4.400 4.790 20.336 1.00 97.06 415 LYS A CA 1
ATOM 3230 C C . LYS A 1 415 ? -4.131 5.581 21.607 1.00 97.06 415 LYS A C 1
ATOM 3232 O O . LYS A 1 415 ? -3.011 5.610 22.119 1.00 97.06 415 LYS A O 1
ATOM 3237 N N . ARG A 1 416 ? -5.186 6.196 22.132 1.00 96.31 416 ARG A N 1
ATOM 3238 C CA . ARG A 1 416 ? -5.212 6.897 23.419 1.00 96.31 416 ARG A CA 1
ATOM 3239 C C . ARG A 1 416 ? -6.308 6.328 24.301 1.00 96.31 416 ARG A C 1
ATOM 3241 O O . ARG A 1 416 ? -7.267 5.753 23.792 1.00 96.31 416 ARG A O 1
ATOM 3248 N N . ASP A 1 417 ? -6.128 6.478 25.606 1.00 96.44 417 ASP A N 1
ATOM 3249 C CA . ASP A 1 417 ? -7.139 6.101 26.585 1.00 96.44 417 ASP A CA 1
ATOM 3250 C C . ASP A 1 417 ? -8.270 7.128 26.515 1.00 96.44 417 ASP A C 1
ATOM 3252 O O . ASP A 1 417 ? -8.037 8.335 26.600 1.00 96.44 417 ASP A O 1
ATOM 3256 N N . VAL A 1 418 ? -9.486 6.643 26.299 1.00 95.50 418 VAL A N 1
ATOM 3257 C CA . VAL A 1 418 ? -10.705 7.439 26.189 1.00 95.50 418 VAL A CA 1
ATOM 3258 C C . VAL A 1 418 ? -11.647 6.989 27.290 1.00 95.50 418 VAL A C 1
ATOM 3260 O O . VAL A 1 418 ? -11.903 5.796 27.447 1.00 95.50 418 VAL A O 1
ATOM 3263 N N . VAL A 1 419 ? -12.178 7.956 28.032 1.00 94.81 419 VAL A N 1
ATOM 3264 C CA . VAL A 1 419 ? -13.174 7.728 29.077 1.00 94.81 419 VAL A CA 1
ATOM 3265 C C . VAL A 1 419 ? -14.446 8.459 28.677 1.00 94.81 419 VAL A C 1
ATOM 3267 O O . VAL A 1 419 ? -14.491 9.690 28.688 1.00 94.81 419 VAL A O 1
ATOM 3270 N N . LEU A 1 420 ? -15.483 7.708 28.314 1.00 92.75 420 LEU A N 1
ATOM 3271 C CA . LEU A 1 420 ? -16.819 8.256 28.113 1.00 92.75 420 LEU A CA 1
ATOM 3272 C C . LEU A 1 420 ? -17.474 8.416 29.476 1.00 92.75 420 LEU A C 1
ATOM 3274 O O . LEU A 1 420 ? -17.557 7.450 30.230 1.00 92.75 420 LEU A O 1
ATOM 3278 N N . ARG A 1 421 ? -17.936 9.625 29.790 1.00 90.50 421 ARG A N 1
ATOM 3279 C CA . ARG A 1 421 ? -18.681 9.914 31.018 1.00 90.50 421 ARG A CA 1
ATOM 3280 C C . ARG A 1 421 ? -20.107 10.256 30.649 1.00 90.50 421 ARG A C 1
ATOM 3282 O O . ARG A 1 421 ? -20.343 11.223 29.927 1.00 90.50 421 ARG A O 1
ATOM 3289 N N . LEU A 1 422 ? -21.040 9.459 31.141 1.00 83.56 422 LEU A N 1
ATOM 3290 C CA . LEU A 1 422 ? -22.460 9.647 30.903 1.00 83.56 422 LEU A CA 1
ATOM 3291 C C . LEU A 1 422 ? -23.104 10.151 32.187 1.00 83.56 422 LEU A C 1
ATOM 3293 O O . LEU A 1 422 ? -22.776 9.712 33.285 1.00 83.56 422 LEU A O 1
ATOM 3297 N N . SER A 1 423 ? -24.001 11.117 32.039 1.00 77.00 423 SER A N 1
ATOM 3298 C CA . SER A 1 423 ? -24.765 11.697 33.139 1.00 77.00 423 SER A CA 1
ATOM 3299 C C . SER A 1 423 ? -26.246 11.459 32.880 1.00 77.00 423 SER A C 1
ATOM 3301 O O . SER A 1 423 ? -26.724 11.609 31.755 1.00 77.00 423 SER A O 1
ATOM 3303 N N . ALA A 1 424 ? -26.963 11.019 33.914 1.00 67.69 424 ALA A N 1
ATOM 3304 C CA . ALA A 1 424 ? -28.406 10.879 33.836 1.00 67.69 424 ALA A CA 1
ATOM 3305 C C . ALA A 1 424 ? -29.062 12.275 33.837 1.00 67.69 424 ALA A C 1
ATOM 3307 O O . ALA A 1 424 ? -28.557 13.165 34.523 1.00 67.69 424 ALA A O 1
ATOM 3308 N N . PRO A 1 425 ? -30.186 12.470 33.123 1.00 59.38 425 PRO A N 1
ATOM 3309 C CA . PRO A 1 425 ? -30.926 13.736 33.141 1.00 59.38 425 PRO A CA 1
ATOM 3310 C C . PRO A 1 425 ? -31.456 14.107 34.535 1.00 59.38 425 PRO A C 1
ATOM 3312 O O . PRO A 1 425 ? -31.509 15.285 34.871 1.00 59.38 425 PRO A O 1
ATOM 3315 N N . ASP A 1 426 ? -31.786 13.098 35.351 1.00 56.41 426 ASP A N 1
ATOM 3316 C CA . ASP A 1 426 ? -32.371 13.259 36.683 1.00 56.41 426 ASP A CA 1
ATOM 3317 C C . ASP A 1 426 ? -31.440 12.672 37.755 1.00 56.41 426 ASP A C 1
ATOM 3319 O O . ASP A 1 426 ? -30.948 11.546 37.624 1.00 56.41 426 ASP A O 1
ATOM 3323 N N . SER A 1 427 ? -31.239 13.414 38.848 1.00 45.84 427 SER A N 1
ATOM 3324 C CA . SER A 1 427 ? -30.271 13.167 39.933 1.00 45.84 427 SER A CA 1
ATOM 3325 C C . SER A 1 427 ? -30.468 11.873 40.748 1.00 45.84 427 SER A C 1
ATOM 3327 O O . SER A 1 427 ? -29.745 11.653 41.716 1.00 45.84 427 SER A O 1
ATOM 3329 N N . GLY A 1 428 ? -31.404 11.000 40.359 1.00 48.53 428 GLY A N 1
ATOM 3330 C CA . GLY A 1 428 ? -31.703 9.732 41.036 1.00 48.53 428 GLY A CA 1
ATOM 3331 C C . GLY A 1 428 ? -31.717 8.484 40.145 1.00 48.53 428 GLY A C 1
ATOM 3332 O O . GLY A 1 428 ? -31.946 7.395 40.665 1.00 48.53 428 GLY A O 1
ATOM 3333 N N . SER A 1 429 ? -31.496 8.585 38.824 1.00 55.12 429 SER A N 1
ATOM 3334 C CA . SER A 1 429 ? -31.565 7.405 37.944 1.00 55.12 429 SER A CA 1
ATOM 3335 C C . SER A 1 429 ? -30.186 6.767 37.732 1.00 55.12 429 SER A C 1
ATOM 3337 O O . SER A 1 429 ? -29.278 7.402 37.196 1.00 55.12 429 SER A O 1
ATOM 3339 N N . SER A 1 430 ? -30.041 5.499 38.124 1.00 60.22 430 SER A N 1
ATOM 3340 C CA . SER A 1 430 ? -28.809 4.732 37.918 1.00 60.22 430 SER A CA 1
ATOM 3341 C C . SER A 1 430 ? -28.569 4.458 36.427 1.00 60.22 430 SER A C 1
ATOM 3343 O O . SER A 1 430 ? -29.491 4.072 35.696 1.00 60.22 430 SER A O 1
ATOM 3345 N N . LEU A 1 431 ? -27.332 4.682 35.975 1.00 67.06 431 LEU A N 1
ATOM 3346 C CA . LEU A 1 431 ? -26.847 4.338 34.632 1.00 67.06 431 LEU A CA 1
ATOM 3347 C C . LEU A 1 431 ? -26.231 2.928 34.571 1.00 67.06 431 LEU A C 1
ATOM 3349 O O . LEU A 1 431 ? -25.804 2.499 33.495 1.00 67.06 431 LEU A O 1
ATOM 3353 N N . LEU A 1 432 ? -26.194 2.217 35.704 1.00 63.81 432 LEU A N 1
ATOM 3354 C CA . LEU A 1 432 ? -25.669 0.856 35.812 1.00 63.81 432 LEU A CA 1
ATOM 3355 C C . LEU A 1 432 ? -26.404 -0.079 34.835 1.00 63.81 432 LEU A C 1
ATOM 3357 O O . LEU A 1 432 ? -27.619 0.033 34.665 1.00 63.81 432 LEU A O 1
ATOM 3361 N N . GLY A 1 433 ? -25.665 -0.959 34.156 1.00 64.50 433 GLY A N 1
ATOM 3362 C CA . GLY A 1 433 ? -26.224 -1.882 33.154 1.00 64.50 433 GLY A CA 1
ATOM 3363 C C . GLY A 1 433 ? -26.500 -1.263 31.775 1.00 64.50 433 GLY A C 1
ATOM 3364 O O . GLY A 1 433 ? -26.966 -1.950 30.869 1.00 64.50 433 GLY A O 1
ATOM 3365 N N . THR A 1 434 ? -26.192 0.022 31.557 1.00 79.75 434 THR A N 1
ATOM 3366 C CA . THR A 1 434 ? -26.266 0.619 30.213 1.00 79.75 434 THR A CA 1
ATOM 3367 C C . THR A 1 434 ? -25.138 0.069 29.340 1.00 79.75 434 THR A C 1
ATOM 3369 O O . THR A 1 434 ? -23.960 0.230 29.668 1.00 79.75 434 THR A O 1
ATOM 3372 N N . LEU A 1 435 ? -25.491 -0.559 28.217 1.00 86.31 435 LEU A N 1
ATOM 3373 C CA . LEU A 1 435 ? -24.542 -1.057 27.226 1.00 86.31 435 LEU A CA 1
ATOM 3374 C C . LEU A 1 435 ? -24.100 0.089 26.312 1.00 86.31 435 LEU A C 1
ATOM 3376 O O . LEU A 1 435 ? -24.923 0.769 25.696 1.00 86.31 435 LEU A O 1
ATOM 3380 N N . ILE A 1 436 ? -22.790 0.257 26.185 1.00 92.25 436 ILE A N 1
ATOM 3381 C CA . ILE A 1 436 ? -22.143 1.174 25.256 1.00 92.25 436 ILE A CA 1
ATOM 3382 C C . ILE A 1 436 ? -21.518 0.369 24.130 1.00 92.25 436 ILE A C 1
ATOM 3384 O O . ILE A 1 436 ? -20.766 -0.580 24.359 1.00 92.25 436 ILE A O 1
ATOM 3388 N N . ARG A 1 437 ? -21.799 0.780 22.896 1.00 94.88 437 ARG A N 1
ATOM 3389 C CA . ARG A 1 437 ? -21.140 0.296 21.687 1.00 94.88 437 ARG A CA 1
ATOM 3390 C C . ARG A 1 437 ? -20.491 1.469 20.973 1.00 94.88 437 ARG A C 1
ATOM 3392 O O . ARG A 1 437 ? -21.152 2.404 20.539 1.00 94.88 437 ARG A O 1
ATOM 3399 N N . VAL A 1 438 ? -19.174 1.399 20.860 1.00 96.56 438 VAL A N 1
ATOM 3400 C CA . VAL A 1 438 ? -18.321 2.390 20.217 1.00 96.56 438 VAL A CA 1
ATOM 3401 C C . VAL A 1 438 ? -17.865 1.842 18.876 1.00 96.56 438 VAL A C 1
ATOM 3403 O O . VAL A 1 438 ? -17.196 0.804 18.809 1.00 96.56 438 VAL A O 1
ATOM 3406 N N . LYS A 1 439 ? -18.177 2.564 17.803 1.00 97.25 439 LYS A N 1
ATOM 3407 C CA . LYS A 1 439 ? -17.727 2.243 16.452 1.00 97.25 439 LYS A CA 1
ATOM 3408 C C . LYS A 1 439 ? -17.088 3.474 15.832 1.00 97.25 439 LYS A C 1
ATOM 3410 O O . LYS A 1 439 ? -17.754 4.472 15.582 1.00 97.25 439 LYS A O 1
ATOM 3415 N N . GLN A 1 440 ? -15.793 3.400 15.555 1.00 97.12 440 GLN A N 1
ATOM 3416 C CA . GLN A 1 440 ? -15.126 4.442 14.789 1.00 97.12 440 GLN A CA 1
ATOM 3417 C C . GLN A 1 440 ? -15.618 4.411 13.339 1.00 97.12 440 GLN A C 1
ATOM 3419 O O . GLN A 1 440 ? -15.599 3.360 12.694 1.00 97.12 440 GLN A O 1
ATOM 3424 N N . THR A 1 441 ? -16.059 5.559 12.835 1.00 92.94 441 THR A N 1
ATOM 3425 C CA . THR A 1 441 ? -16.541 5.729 11.457 1.00 92.94 441 THR A CA 1
ATOM 3426 C C . THR A 1 441 ? -15.436 6.232 10.536 1.00 92.94 441 THR A C 1
ATOM 3428 O O . THR A 1 441 ? -15.382 5.832 9.376 1.00 92.94 441 THR A O 1
ATOM 3431 N N . GLN A 1 442 ? -14.519 7.049 11.060 1.00 91.44 442 GLN A N 1
ATOM 3432 C CA . GLN A 1 442 ? -13.398 7.607 10.309 1.00 91.44 442 GLN A CA 1
ATOM 3433 C C . GLN A 1 442 ? -12.133 7.653 11.170 1.00 91.44 442 GLN A C 1
ATOM 3435 O O . GLN A 1 442 ? -12.165 8.094 12.320 1.00 91.44 442 GLN A O 1
ATOM 3440 N N . ASN A 1 443 ? -11.008 7.215 10.605 1.00 94.75 443 ASN A N 1
ATOM 3441 C CA . ASN A 1 443 ? -9.683 7.415 11.186 1.00 94.75 443 ASN A CA 1
ATOM 3442 C C . ASN A 1 443 ? -9.108 8.747 10.675 1.00 94.75 443 ASN A C 1
ATOM 3444 O O . ASN A 1 443 ? -9.137 9.000 9.471 1.00 94.75 443 ASN A O 1
ATOM 3448 N N . SER A 1 444 ? -8.615 9.597 11.577 1.00 95.69 444 SER A N 1
ATOM 3449 C CA . SER A 1 444 ? -8.039 10.902 11.217 1.00 95.69 444 SER A CA 1
ATOM 3450 C C . SER A 1 444 ? -6.581 10.838 10.773 1.00 95.69 444 SER A C 1
ATOM 3452 O O . SER A 1 444 ? -6.047 11.863 10.363 1.00 95.69 444 SER A O 1
ATOM 3454 N N . PHE A 1 445 ? -5.917 9.684 10.873 1.00 97.62 445 PHE A N 1
ATOM 3455 C CA . PHE A 1 445 ? -4.554 9.544 10.379 1.00 97.62 445 PHE A CA 1
ATOM 3456 C C . PHE A 1 445 ? -4.507 9.844 8.867 1.00 97.62 445 PHE A C 1
ATOM 3458 O O . PHE A 1 445 ? -5.354 9.323 8.130 1.00 97.62 445 PHE A O 1
ATOM 3465 N N . PRO A 1 446 ? -3.554 10.667 8.397 1.00 98.00 446 PRO A N 1
ATOM 3466 C CA . PRO A 1 446 ? -3.390 10.967 6.981 1.00 98.00 446 PRO A CA 1
ATOM 3467 C C . PRO A 1 446 ? -3.045 9.732 6.143 1.00 98.00 446 PRO A C 1
ATOM 3469 O O . PRO A 1 446 ? -1.936 9.199 6.201 1.00 98.00 446 PRO A O 1
ATOM 3472 N N . PHE A 1 447 ? -4.015 9.303 5.342 1.00 97.88 447 PHE A N 1
ATOM 3473 C CA . PHE A 1 447 ? -3.863 8.322 4.277 1.00 97.88 447 PHE A CA 1
ATOM 3474 C C . PHE A 1 447 ? -4.264 8.983 2.967 1.00 97.88 447 PHE A C 1
ATOM 3476 O O . PHE A 1 447 ? -5.445 9.251 2.739 1.00 97.88 447 PHE A O 1
ATOM 3483 N N . GLY A 1 448 ? -3.282 9.240 2.113 1.00 98.12 448 GLY A N 1
ATOM 3484 C CA . GLY A 1 448 ? -3.492 9.859 0.817 1.00 98.12 448 GLY A CA 1
ATOM 3485 C C . GLY A 1 448 ? -3.154 8.960 -0.355 1.00 98.12 448 GLY A C 1
ATOM 3486 O O . GLY A 1 448 ? -2.580 7.881 -0.196 1.00 98.12 448 GLY A O 1
ATOM 3487 N N . SER A 1 449 ? -3.492 9.439 -1.544 1.00 98.19 449 SER A N 1
ATOM 3488 C CA . SER A 1 449 ? -2.980 8.884 -2.790 1.00 98.19 449 SER A CA 1
ATOM 3489 C C . SER A 1 449 ? -2.779 9.981 -3.834 1.00 98.19 449 SER A C 1
ATOM 3491 O O . SER A 1 449 ? -3.369 11.060 -3.730 1.00 98.19 449 SER A O 1
ATOM 3493 N N . CYS A 1 450 ? -1.939 9.702 -4.825 1.00 96.81 450 CYS A N 1
ATOM 3494 C CA . CYS A 1 450 ? -1.806 10.513 -6.023 1.00 96.81 450 CYS A CA 1
ATOM 3495 C C . CYS A 1 450 ? -3.143 10.579 -6.775 1.00 96.81 450 CYS A C 1
ATOM 3497 O O . CYS A 1 450 ? -3.781 9.556 -7.039 1.00 96.81 450 CYS A O 1
ATOM 3499 N N . LEU A 1 451 ? -3.565 11.798 -7.102 1.00 95.19 451 LEU A N 1
ATOM 3500 C CA . LEU A 1 451 ? -4.776 12.103 -7.842 1.00 95.19 451 LEU A CA 1
ATOM 3501 C C . LEU A 1 451 ? -4.392 12.812 -9.141 1.00 95.19 451 LEU A C 1
ATOM 3503 O O . LEU A 1 451 ? -3.724 13.842 -9.113 1.00 95.19 451 LEU A O 1
ATOM 3507 N N . LEU A 1 452 ? -4.846 12.262 -10.264 1.00 89.62 452 LEU A N 1
ATOM 3508 C CA . LEU A 1 452 ? -4.670 12.847 -11.589 1.00 89.62 452 LEU A CA 1
ATOM 3509 C C . LEU A 1 452 ? -6.011 13.313 -12.143 1.00 89.62 452 LEU A C 1
ATOM 3511 O O . LEU A 1 452 ? -7.065 12.769 -11.791 1.00 89.62 452 LEU A O 1
ATOM 3515 N N . ARG A 1 453 ? -5.974 14.251 -13.091 1.00 86.38 453 ARG A N 1
ATOM 3516 C CA . ARG A 1 453 ? -7.185 14.770 -13.740 1.00 86.38 453 ARG A CA 1
ATOM 3517 C C . ARG A 1 453 ? -8.057 13.680 -14.375 1.00 86.38 453 ARG A C 1
ATOM 3519 O O . ARG A 1 453 ? -9.280 13.760 -14.314 1.00 86.38 453 ARG A O 1
ATOM 3526 N N . THR A 1 454 ? -7.451 12.634 -14.930 1.00 83.06 454 THR A N 1
ATOM 3527 C CA . THR A 1 454 ? -8.169 11.521 -15.579 1.00 83.06 454 THR A CA 1
ATOM 3528 C C . THR A 1 454 ? -8.910 10.604 -14.602 1.00 83.06 454 THR A C 1
ATOM 3530 O O . THR A 1 454 ? -9.832 9.897 -15.014 1.00 83.06 454 THR A O 1
ATOM 3533 N N . ILE A 1 455 ? -8.546 10.617 -13.313 1.00 88.50 455 ILE A N 1
ATOM 3534 C CA . ILE A 1 455 ? -9.197 9.810 -12.270 1.00 88.50 455 ILE A CA 1
ATOM 3535 C C . ILE A 1 455 ? -10.574 10.383 -11.929 1.00 88.50 455 ILE A C 1
ATOM 3537 O O . ILE A 1 455 ? -11.528 9.617 -11.779 1.00 88.50 455 ILE A O 1
ATOM 3541 N N . ILE A 1 456 ? -10.696 11.713 -11.850 1.00 89.19 456 ILE A N 1
ATOM 3542 C CA . ILE A 1 456 ? -11.956 12.372 -11.472 1.00 89.19 456 ILE A CA 1
ATOM 3543 C C . ILE A 1 456 ? -13.035 12.308 -12.571 1.00 89.19 456 ILE A C 1
ATOM 3545 O O . ILE A 1 456 ? -14.205 12.544 -12.289 1.00 89.19 456 ILE A O 1
ATOM 3549 N N . ASP A 1 457 ? -12.670 11.914 -13.798 1.00 84.31 457 ASP A N 1
ATOM 3550 C CA . ASP A 1 457 ? -13.624 11.613 -14.882 1.00 84.31 457 ASP A CA 1
ATOM 3551 C C . ASP A 1 457 ? -14.218 10.198 -14.793 1.00 84.31 457 ASP A C 1
ATOM 3553 O O . ASP A 1 457 ? -15.135 9.854 -15.541 1.00 84.31 457 ASP A O 1
ATOM 3557 N N . ASN A 1 458 ? -13.691 9.345 -13.911 1.00 88.19 458 ASN A N 1
ATOM 3558 C CA . ASN A 1 458 ? -14.158 7.978 -13.727 1.00 88.19 458 ASN A CA 1
ATOM 3559 C C . ASN A 1 458 ? -14.876 7.851 -12.382 1.00 88.19 458 ASN A C 1
ATOM 3561 O O . ASN A 1 458 ? -14.250 7.902 -11.322 1.00 88.19 458 ASN A O 1
ATOM 3565 N N . GLU A 1 459 ? -16.193 7.633 -12.403 1.00 90.50 459 GLU A N 1
ATOM 3566 C CA . GLU A 1 459 ? -16.999 7.618 -11.179 1.00 90.50 459 GLU A CA 1
ATOM 3567 C C . GLU A 1 459 ? -16.618 6.447 -10.251 1.00 90.50 459 GLU A C 1
ATOM 3569 O O . GLU A 1 459 ? -16.723 6.561 -9.031 1.00 90.50 459 GLU A O 1
ATOM 3574 N N . VAL A 1 460 ? -16.136 5.323 -10.800 1.00 91.12 460 VAL A N 1
ATOM 3575 C CA . VAL A 1 460 ? -15.706 4.155 -10.010 1.00 91.12 460 VAL A CA 1
ATOM 3576 C C . VAL A 1 460 ? -14.416 4.470 -9.257 1.00 91.12 460 VAL A C 1
ATOM 3578 O O . VAL A 1 460 ? -14.342 4.256 -8.044 1.00 91.12 460 VAL A O 1
ATOM 3581 N N . LEU A 1 461 ? -13.424 5.033 -9.951 1.00 93.75 461 LEU A N 1
ATOM 3582 C CA . LEU A 1 461 ? -12.142 5.406 -9.348 1.00 93.75 461 LEU A CA 1
ATOM 3583 C C . LEU A 1 461 ? -12.301 6.574 -8.371 1.00 93.75 461 LEU A C 1
ATOM 3585 O O . LEU A 1 461 ? -11.725 6.546 -7.286 1.00 93.75 461 LEU A O 1
ATOM 3589 N N . THR A 1 462 ? -13.148 7.549 -8.706 1.00 95.12 462 THR A N 1
ATOM 3590 C CA . THR A 1 462 ? -13.504 8.673 -7.829 1.00 95.12 462 THR A CA 1
ATOM 3591 C C . THR A 1 462 ? -14.117 8.178 -6.521 1.00 95.12 462 THR A C 1
ATOM 3593 O O . THR A 1 462 ? -13.671 8.555 -5.438 1.00 95.12 462 THR A O 1
ATOM 3596 N N . ASN A 1 463 ? -15.095 7.269 -6.595 1.00 95.56 463 ASN A N 1
ATOM 3597 C CA . ASN A 1 463 ? -15.711 6.679 -5.407 1.00 95.56 463 ASN A CA 1
ATOM 3598 C C . ASN A 1 463 ? -14.711 5.867 -4.578 1.00 95.56 463 ASN A C 1
ATOM 3600 O O . ASN A 1 463 ? -14.741 5.924 -3.346 1.00 95.56 463 ASN A O 1
ATOM 3604 N N . PHE A 1 464 ? -13.815 5.120 -5.232 1.00 96.56 464 PHE A N 1
ATOM 3605 C CA . PHE A 1 464 ? -12.739 4.424 -4.535 1.00 96.56 464 PHE A CA 1
ATOM 3606 C C . PHE A 1 464 ? -11.826 5.417 -3.809 1.00 96.56 464 PHE A C 1
ATOM 3608 O O . PHE A 1 464 ? -11.535 5.208 -2.632 1.00 96.56 464 PHE A O 1
ATOM 3615 N N . PHE A 1 465 ? -11.423 6.507 -4.466 1.00 97.50 465 PHE A N 1
ATOM 3616 C CA . PHE A 1 465 ? -10.553 7.520 -3.882 1.00 97.50 465 PHE A CA 1
ATOM 3617 C C . PHE A 1 465 ? -11.192 8.171 -2.647 1.00 97.50 465 PHE A C 1
ATOM 3619 O O . PHE A 1 465 ? -10.642 8.085 -1.550 1.00 97.50 465 PHE A O 1
ATOM 3626 N N . LEU A 1 466 ? -12.402 8.722 -2.793 1.00 97.00 466 LEU A N 1
ATOM 3627 C CA . LEU A 1 466 ? -13.116 9.441 -1.728 1.00 97.00 466 LEU A CA 1
ATOM 3628 C C . LEU A 1 466 ? -13.436 8.566 -0.510 1.00 97.00 466 LEU A C 1
ATOM 3630 O O . LEU A 1 466 ? -13.461 9.040 0.624 1.00 97.00 466 LEU A O 1
ATOM 3634 N N . LYS A 1 467 ? -13.675 7.269 -0.721 1.00 95.62 467 LYS A N 1
ATOM 3635 C CA . LYS A 1 467 ? -13.934 6.322 0.371 1.00 95.62 467 LYS A CA 1
ATOM 3636 C C . LYS A 1 467 ? -12.662 5.958 1.141 1.00 95.62 467 LYS A C 1
ATOM 3638 O O . LYS A 1 467 ? -12.726 5.599 2.322 1.00 95.62 467 LYS A O 1
ATOM 3643 N N . ASN A 1 468 ? -11.512 5.982 0.471 1.00 96.38 468 ASN A N 1
ATOM 3644 C CA . ASN A 1 468 ? -10.300 5.347 0.973 1.00 96.38 468 ASN A CA 1
ATOM 3645 C C . ASN A 1 468 ? -9.181 6.316 1.349 1.00 96.38 468 ASN A C 1
ATOM 3647 O O . ASN A 1 468 ? -8.358 5.939 2.184 1.00 96.38 468 ASN A O 1
ATOM 3651 N N . PHE A 1 469 ? -9.203 7.554 0.873 1.00 97.88 469 PHE A N 1
ATOM 3652 C CA . PHE A 1 469 ? -8.164 8.540 1.152 1.00 97.88 469 PHE A CA 1
ATOM 3653 C C . PHE A 1 469 ? -8.760 9.830 1.723 1.00 97.88 469 PHE A C 1
ATOM 3655 O O . PHE A 1 469 ? -9.870 10.221 1.381 1.00 97.88 469 PHE A O 1
ATOM 3662 N N . ASN A 1 470 ? -8.029 10.469 2.636 1.00 97.12 470 ASN A N 1
ATOM 3663 C CA . ASN A 1 470 ? -8.353 11.783 3.208 1.00 97.12 470 ASN A CA 1
ATOM 3664 C C . ASN A 1 470 ? -7.303 12.854 2.850 1.00 97.12 470 ASN A C 1
ATOM 3666 O O . ASN A 1 470 ? -7.434 14.007 3.261 1.00 97.12 470 ASN A O 1
ATOM 3670 N N . TRP A 1 471 ? -6.284 12.470 2.078 1.00 98.50 471 TRP A N 1
ATOM 3671 C CA . TRP A 1 471 ? -5.241 13.336 1.540 1.00 98.50 471 TRP A CA 1
ATOM 3672 C C . TRP A 1 471 ? -5.034 13.076 0.042 1.00 98.50 471 TRP A C 1
ATOM 3674 O O . TRP A 1 471 ? -5.263 11.968 -0.443 1.00 98.50 471 TRP A O 1
ATOM 3684 N N . ALA A 1 472 ? -4.566 14.086 -0.681 1.00 98.44 472 ALA A N 1
ATOM 3685 C CA . ALA A 1 472 ? -4.201 14.009 -2.088 1.00 98.44 472 ALA A CA 1
ATOM 3686 C C . ALA A 1 472 ? -2.813 14.610 -2.327 1.00 98.44 472 ALA A C 1
ATOM 3688 O O . ALA A 1 472 ? -2.397 15.547 -1.642 1.00 98.44 472 ALA A O 1
ATOM 3689 N N . VAL A 1 473 ? -2.136 14.105 -3.349 1.00 98.25 473 VAL A N 1
ATOM 3690 C CA . VAL A 1 473 ? -1.026 14.780 -4.030 1.00 98.25 473 VAL A CA 1
ATOM 3691 C C . VAL A 1 473 ? -1.337 14.763 -5.524 1.00 98.25 473 VAL A C 1
ATOM 3693 O O . VAL A 1 473 ? -1.968 13.818 -5.993 1.00 98.25 473 VAL A O 1
ATOM 3696 N N . PHE A 1 474 ? -0.972 15.800 -6.269 1.00 97.19 474 PHE A N 1
ATOM 3697 C CA . PHE A 1 474 ? -1.192 15.811 -7.718 1.00 97.19 474 PHE A CA 1
ATOM 3698 C C . PHE A 1 474 ? -0.010 15.162 -8.428 1.00 97.19 474 PHE A C 1
ATOM 3700 O O . PHE A 1 474 ? 1.136 15.406 -8.053 1.00 97.19 474 PHE A O 1
ATOM 3707 N N . GLY A 1 475 ? -0.283 14.328 -9.431 1.00 92.94 475 GLY A N 1
ATOM 3708 C CA . GLY A 1 475 ? 0.755 13.515 -10.067 1.00 92.94 475 GLY A CA 1
ATOM 3709 C C . GLY A 1 475 ? 1.746 14.348 -10.866 1.00 92.94 475 GLY A C 1
ATOM 3710 O O . GLY A 1 475 ? 2.958 14.179 -10.731 1.00 92.94 475 GLY A O 1
ATOM 3711 N N . ASN A 1 476 ? 1.233 15.276 -11.675 1.00 93.31 476 ASN A N 1
ATOM 3712 C CA . ASN A 1 476 ? 2.055 16.181 -12.480 1.00 93.31 476 ASN A CA 1
ATOM 3713 C C . ASN A 1 476 ? 1.535 17.615 -12.496 1.00 93.31 476 ASN A C 1
ATOM 3715 O O . ASN A 1 476 ? 2.303 18.532 -12.763 1.00 93.31 476 ASN A O 1
ATOM 3719 N N . GLU A 1 477 ? 0.261 17.816 -12.173 1.00 94.88 477 GLU A N 1
ATOM 3720 C CA . GLU A 1 477 ? -0.514 19.013 -12.486 1.00 94.88 477 GLU A CA 1
ATOM 3721 C C . GLU A 1 477 ? 0.005 20.290 -11.806 1.00 94.88 477 GLU A C 1
ATOM 3723 O O . GLU A 1 477 ? -0.343 21.394 -12.220 1.00 94.88 477 GLU A O 1
ATOM 3728 N N . LEU A 1 478 ? 0.866 20.158 -10.790 1.00 96.25 478 LEU A N 1
ATOM 3729 C CA . LEU A 1 478 ? 1.519 21.279 -10.112 1.00 96.25 478 LEU A CA 1
ATOM 3730 C C . LEU A 1 478 ? 3.020 21.411 -10.428 1.00 96.25 478 LEU A C 1
ATOM 3732 O O . LEU A 1 478 ? 3.606 22.451 -10.122 1.00 96.25 478 LEU A O 1
ATOM 3736 N N . LYS A 1 479 ? 3.652 20.415 -11.065 1.00 97.31 479 LYS A N 1
ATOM 3737 C CA . LYS A 1 479 ? 5.083 20.442 -11.418 1.00 97.31 479 LYS A CA 1
ATOM 3738 C C . LYS A 1 479 ? 5.373 21.575 -12.406 1.00 97.31 479 LYS A C 1
ATOM 3740 O O . LYS A 1 479 ? 4.503 21.995 -13.178 1.00 97.31 479 LYS A O 1
ATOM 3745 N N . TRP A 1 480 ? 6.595 22.111 -12.387 1.00 97.19 480 TRP A N 1
ATOM 3746 C CA . TRP A 1 480 ? 6.916 23.304 -13.182 1.00 97.19 480 TRP A CA 1
ATOM 3747 C C . TRP A 1 480 ? 6.796 23.043 -14.688 1.00 97.19 480 TRP A C 1
ATOM 3749 O O . TRP A 1 480 ? 6.125 23.806 -15.375 1.00 97.19 480 TRP A O 1
ATOM 3759 N N . PHE A 1 481 ? 7.302 21.913 -15.187 1.00 94.62 481 PHE A N 1
ATOM 3760 C CA . PHE A 1 481 ? 7.149 21.554 -16.600 1.00 94.62 481 PHE A CA 1
ATOM 3761 C C . PHE A 1 481 ? 5.684 21.366 -17.034 1.00 94.62 481 PHE A C 1
ATOM 3763 O O . PHE A 1 481 ? 5.393 21.482 -18.218 1.00 94.62 481 PHE A O 1
ATOM 3770 N N . TRP A 1 482 ? 4.759 21.071 -16.111 1.00 94.06 482 TRP A N 1
ATOM 3771 C CA . TRP A 1 482 ? 3.332 20.941 -16.428 1.00 94.06 482 TRP A CA 1
ATOM 3772 C C . TRP A 1 482 ? 2.639 22.298 -16.457 1.00 94.06 482 TRP A C 1
ATOM 3774 O O . TRP A 1 482 ? 1.868 22.606 -17.358 1.00 94.06 482 TRP A O 1
ATOM 3784 N N . THR A 1 483 ? 2.929 23.125 -15.456 1.00 95.81 483 THR A N 1
ATOM 3785 C CA . THR A 1 483 ? 2.280 24.427 -15.268 1.00 95.81 483 THR A CA 1
ATOM 3786 C C . THR A 1 483 ? 2.880 25.531 -16.134 1.00 95.81 483 THR A C 1
ATOM 3788 O O . THR A 1 483 ? 2.197 26.521 -16.374 1.00 95.81 483 THR A O 1
ATOM 3791 N N . GLU A 1 484 ? 4.117 25.379 -16.613 1.00 96.06 484 GLU A N 1
ATOM 3792 C CA . GLU A 1 484 ? 4.804 26.290 -17.541 1.00 96.06 484 GLU A CA 1
ATOM 3793 C C . GLU A 1 484 ? 5.777 25.513 -18.471 1.00 96.06 484 GLU A C 1
ATOM 3795 O O . GLU A 1 484 ? 7.003 25.657 -18.376 1.00 96.06 484 GLU A O 1
ATOM 3800 N N . PRO A 1 485 ? 5.254 24.660 -19.376 1.00 91.31 485 PRO A N 1
ATOM 3801 C CA . PRO A 1 485 ? 6.065 23.865 -20.307 1.00 91.31 485 PRO A CA 1
ATOM 3802 C C . PRO A 1 485 ? 6.911 24.736 -21.243 1.00 91.31 485 PRO A C 1
ATOM 3804 O O . PRO A 1 485 ? 8.041 24.388 -21.578 1.00 91.31 485 PRO A O 1
ATOM 3807 N N . GLU A 1 486 ? 6.384 25.899 -21.627 1.00 92.38 486 GLU A N 1
ATOM 3808 C CA . GLU A 1 486 ? 7.078 26.928 -22.395 1.00 92.38 486 GLU A CA 1
ATOM 3809 C C . GLU A 1 486 ? 7.031 28.253 -21.629 1.00 92.38 486 GLU A C 1
ATOM 3811 O O . GLU A 1 486 ? 6.017 28.578 -21.010 1.00 92.38 486 GLU A O 1
ATOM 3816 N N . GLN A 1 487 ? 8.108 29.038 -21.710 1.00 94.38 487 GLN A N 1
ATOM 3817 C CA . GLN A 1 487 ? 8.237 30.300 -20.982 1.00 94.38 487 GLN A CA 1
ATOM 3818 C C . GLN A 1 487 ? 7.024 31.220 -21.210 1.00 94.38 487 GLN A C 1
ATOM 3820 O O . GLN A 1 487 ? 6.720 31.605 -22.341 1.00 94.38 487 GLN A O 1
ATOM 3825 N N . GLY A 1 488 ? 6.339 31.591 -20.126 1.00 93.31 488 GLY A N 1
ATOM 3826 C CA . GLY A 1 488 ? 5.172 32.475 -20.151 1.00 93.31 488 GLY A CA 1
ATOM 3827 C C . GLY A 1 488 ? 3.857 31.839 -20.625 1.00 93.31 488 GLY A C 1
ATOM 3828 O O . GLY A 1 488 ? 2.835 32.529 -20.634 1.00 93.31 488 GLY A O 1
ATOM 3829 N N . LYS A 1 489 ? 3.836 30.550 -20.995 1.00 92.88 489 LYS A N 1
ATOM 3830 C CA . LYS A 1 489 ? 2.606 29.810 -21.324 1.00 92.88 489 LYS A CA 1
ATOM 3831 C C . LYS A 1 489 ? 2.170 28.963 -20.130 1.00 92.88 489 LYS A C 1
ATOM 3833 O O . LYS A 1 489 ? 2.663 27.857 -19.929 1.00 92.88 489 LYS A O 1
ATOM 3838 N N . PHE A 1 490 ? 1.240 29.495 -19.338 1.00 93.94 490 PHE A N 1
ATOM 3839 C CA . PHE A 1 490 ? 0.796 28.860 -18.097 1.00 93.94 490 PHE A CA 1
ATOM 3840 C C . PHE A 1 490 ? -0.405 27.921 -18.276 1.00 93.94 490 PHE A C 1
ATOM 3842 O O . PHE A 1 490 ? -1.400 28.289 -18.901 1.00 93.94 490 PHE A O 1
ATOM 3849 N N . HIS A 1 491 ? -0.350 26.756 -17.627 1.00 91.62 491 HIS A N 1
ATOM 3850 C CA . HIS A 1 491 ? -1.386 25.718 -17.637 1.00 91.62 491 HIS A CA 1
ATOM 3851 C C . HIS A 1 491 ? -1.785 25.322 -16.202 1.00 91.62 491 HIS A C 1
ATOM 3853 O O . HIS A 1 491 ? -1.356 24.300 -15.679 1.00 91.62 491 HIS A O 1
ATOM 3859 N N . TYR A 1 492 ? -2.616 26.140 -15.545 1.00 94.81 492 TYR A N 1
ATOM 3860 C CA . TYR A 1 492 ? -3.081 25.881 -14.167 1.00 94.81 492 TYR A CA 1
ATOM 3861 C C . TYR A 1 492 ? -4.451 25.203 -14.066 1.00 94.81 492 TYR A C 1
ATOM 3863 O O . TYR A 1 492 ? -4.842 24.795 -12.975 1.00 94.81 492 TYR A O 1
ATOM 3871 N N . LYS A 1 493 ? -5.165 25.059 -15.188 1.00 91.94 493 LYS A N 1
ATOM 3872 C CA . LYS A 1 493 ? -6.554 24.582 -15.216 1.00 91.94 493 LYS A CA 1
ATOM 3873 C C . LYS A 1 493 ? -6.730 23.241 -14.493 1.00 91.94 493 LYS A C 1
ATOM 3875 O O . LYS A 1 493 ? -7.610 23.130 -13.646 1.00 91.94 493 LYS A O 1
ATOM 3880 N N . ASP A 1 494 ? -5.873 22.260 -14.775 1.00 91.56 494 ASP A N 1
ATOM 3881 C CA . ASP A 1 494 ? -5.991 20.929 -14.168 1.00 91.56 494 ASP A CA 1
ATOM 3882 C C . ASP A 1 494 ? -5.777 20.975 -12.649 1.00 91.56 494 ASP A C 1
ATOM 3884 O O . ASP A 1 494 ? -6.548 20.383 -11.895 1.00 91.56 494 ASP A O 1
ATOM 3888 N N . ALA A 1 495 ? -4.777 21.732 -12.185 1.00 95.50 495 ALA A N 1
ATOM 3889 C CA . ALA A 1 495 ? -4.516 21.916 -10.759 1.00 95.50 495 ALA A CA 1
ATOM 3890 C C . ALA A 1 495 ? -5.668 22.644 -10.047 1.00 95.50 495 ALA A C 1
ATOM 3892 O O . ALA A 1 495 ? -6.034 22.259 -8.936 1.00 95.50 495 ALA A O 1
ATOM 3893 N N . ASP A 1 496 ? -6.264 23.661 -10.679 1.00 96.19 496 ASP A N 1
ATOM 3894 C CA . ASP A 1 496 ? -7.424 24.370 -10.133 1.00 96.19 496 ASP A CA 1
ATOM 3895 C C . ASP A 1 496 ? -8.641 23.438 -10.006 1.00 96.19 496 ASP A C 1
ATOM 3897 O O . ASP A 1 496 ? -9.320 23.431 -8.977 1.00 96.19 496 ASP A O 1
ATOM 3901 N N . GLU A 1 497 ? -8.921 22.632 -11.036 1.00 94.44 497 GLU A N 1
ATOM 3902 C CA . GLU A 1 497 ? -10.025 21.666 -11.032 1.00 94.44 497 GLU A CA 1
ATOM 3903 C C . GLU A 1 497 ? -9.830 20.591 -9.956 1.00 94.44 497 GLU A C 1
ATOM 3905 O O . GLU A 1 497 ? -10.759 20.307 -9.195 1.00 94.44 497 GLU A O 1
ATOM 3910 N N . LEU A 1 498 ? -8.615 20.048 -9.826 1.00 96.81 498 LEU A N 1
ATOM 3911 C CA . LEU A 1 498 ? -8.278 19.072 -8.790 1.00 96.81 498 LEU A CA 1
ATOM 3912 C C . LEU A 1 498 ? -8.364 19.667 -7.377 1.00 96.81 498 LEU A C 1
ATOM 3914 O O . LEU A 1 498 ? -8.905 19.025 -6.476 1.00 96.81 498 LEU A O 1
ATOM 3918 N N . LEU A 1 499 ? -7.898 20.904 -7.167 1.00 97.50 499 LEU A N 1
ATOM 3919 C CA . LEU A 1 499 ? -8.040 21.598 -5.882 1.00 97.50 499 LEU A CA 1
ATOM 3920 C C . LEU A 1 499 ? -9.505 21.820 -5.517 1.00 97.50 499 LEU A C 1
ATOM 3922 O O . LEU A 1 499 ? -9.894 21.568 -4.377 1.00 97.50 499 LEU A O 1
ATOM 3926 N N . ASN A 1 500 ? -10.325 22.263 -6.471 1.00 97.00 500 ASN A N 1
ATOM 3927 C CA . ASN A 1 500 ? -11.757 22.459 -6.256 1.00 97.00 500 ASN A CA 1
ATOM 3928 C C . ASN A 1 500 ? -12.456 21.133 -5.927 1.00 97.00 500 ASN A C 1
ATOM 3930 O O . ASN A 1 500 ? -13.263 21.071 -4.993 1.00 97.00 500 ASN A O 1
ATOM 3934 N N . PHE A 1 501 ? -12.105 20.057 -6.637 1.00 97.50 501 PHE A N 1
ATOM 3935 C CA . PHE A 1 501 ? -12.586 18.712 -6.342 1.00 97.50 501 PHE A CA 1
ATOM 3936 C C . PHE A 1 501 ? -12.223 18.293 -4.909 1.00 97.50 501 PHE A C 1
ATOM 3938 O O . PHE A 1 501 ? -13.116 17.936 -4.139 1.00 97.50 501 PHE A O 1
ATOM 3945 N N . CYS A 1 502 ? -10.954 18.413 -4.511 1.00 98.31 502 CYS A N 1
ATOM 3946 C CA . CYS A 1 502 ? -10.503 18.075 -3.160 1.00 98.31 502 CYS A CA 1
ATOM 3947 C C . CYS A 1 502 ? -11.196 18.925 -2.084 1.00 98.31 502 CYS A C 1
ATOM 3949 O O . CYS A 1 502 ? -11.697 18.381 -1.099 1.00 98.31 502 CYS A O 1
ATOM 3951 N N . ALA A 1 503 ? -11.300 20.241 -2.292 1.00 97.50 503 ALA A N 1
ATOM 3952 C CA . ALA A 1 503 ? -11.946 21.159 -1.357 1.00 97.50 503 ALA A CA 1
ATOM 3953 C C . ALA A 1 503 ? -13.434 20.828 -1.153 1.00 97.50 503 ALA A C 1
ATOM 3955 O O . ALA A 1 503 ? -13.906 20.800 -0.017 1.00 97.50 503 ALA A O 1
ATOM 3956 N N . SER A 1 504 ? -14.162 20.508 -2.230 1.00 97.56 504 SER A N 1
ATOM 3957 C CA . SER A 1 504 ? -15.584 20.130 -2.155 1.00 97.56 504 SER A CA 1
ATOM 3958 C C . SER A 1 504 ? -15.841 18.811 -1.411 1.00 97.56 504 SER A C 1
ATOM 3960 O O . SER A 1 504 ? -16.942 18.603 -0.904 1.00 97.56 504 SER A O 1
ATOM 3962 N N . HIS A 1 505 ? -14.819 17.959 -1.279 1.00 97.25 505 HIS A N 1
ATOM 3963 C CA . HIS A 1 505 ? -14.890 16.671 -0.584 1.00 97.25 505 HIS A CA 1
ATOM 3964 C C . HIS A 1 505 ? -14.083 16.627 0.723 1.00 97.25 505 HIS A C 1
ATOM 3966 O O . HIS A 1 505 ? -13.912 15.554 1.302 1.00 97.25 505 HIS A O 1
ATOM 3972 N N . ASN A 1 506 ? -13.608 17.779 1.213 1.00 95.19 506 ASN 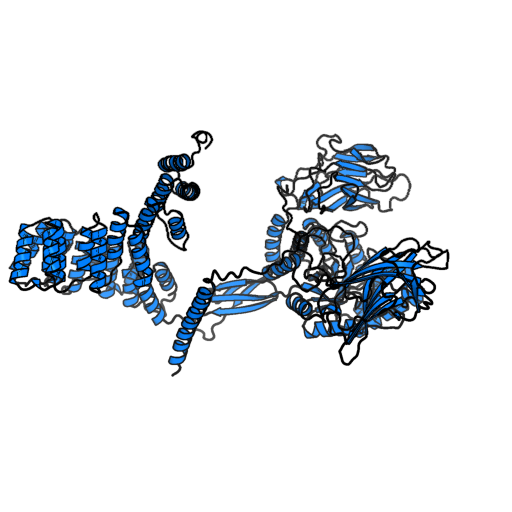A N 1
ATOM 3973 C CA . ASN A 1 506 ? -12.810 17.892 2.438 1.00 95.19 506 ASN A CA 1
ATOM 3974 C C . ASN A 1 506 ? -11.537 17.013 2.427 1.00 95.19 506 ASN A C 1
ATOM 3976 O O . ASN A 1 506 ? -11.175 16.397 3.432 1.00 95.19 506 ASN A O 1
ATOM 3980 N N . ILE A 1 507 ? -10.867 16.950 1.275 1.00 97.94 507 ILE A N 1
ATOM 3981 C CA . ILE A 1 507 ? -9.583 16.270 1.089 1.00 97.94 507 ILE A CA 1
ATOM 3982 C C . ILE A 1 507 ? -8.455 17.294 1.232 1.00 97.94 507 ILE A C 1
ATOM 3984 O O . ILE A 1 507 ? -8.440 18.313 0.542 1.00 97.94 507 ILE A O 1
ATOM 3988 N N . GLN A 1 508 ? -7.505 17.019 2.126 1.00 97.94 508 GLN A N 1
ATOM 3989 C CA . GLN A 1 508 ? -6.299 17.837 2.286 1.00 97.94 508 GLN A CA 1
ATOM 3990 C C . GLN A 1 508 ? -5.321 17.575 1.138 1.00 97.94 508 GLN A C 1
ATOM 3992 O O . GLN A 1 508 ? -5.250 16.454 0.638 1.00 97.94 508 GLN A O 1
ATOM 3997 N N . VAL A 1 509 ? -4.553 18.583 0.720 1.00 98.38 509 VAL A N 1
ATOM 3998 C CA . VAL A 1 509 ? -3.694 18.468 -0.469 1.00 98.38 509 VAL A CA 1
ATOM 3999 C C . VAL A 1 509 ? -2.250 18.856 -0.157 1.00 98.38 509 VAL A C 1
ATOM 4001 O O . VAL A 1 509 ? -1.991 19.900 0.449 1.00 98.38 509 VAL A O 1
ATOM 4004 N N . ARG A 1 510 ? -1.309 18.011 -0.594 1.00 98.44 510 ARG A N 1
ATOM 4005 C CA . ARG A 1 510 ? 0.131 18.295 -0.660 1.00 98.44 510 ARG A CA 1
ATOM 4006 C C . ARG A 1 510 ? 0.467 18.876 -2.034 1.00 98.44 510 ARG A C 1
ATOM 4008 O O . ARG A 1 510 ? 0.134 18.281 -3.056 1.00 98.44 510 ARG A O 1
ATOM 4015 N N . GLY A 1 511 ? 1.130 20.026 -2.053 1.00 98.06 511 GLY A N 1
ATOM 4016 C CA . GLY A 1 511 ? 1.645 20.650 -3.263 1.00 98.06 511 GLY A CA 1
ATOM 4017 C C . GLY A 1 511 ? 2.972 20.019 -3.672 1.00 98.06 511 GLY A C 1
ATOM 4018 O O . GLY A 1 511 ? 3.983 20.224 -3.003 1.00 98.06 511 GLY A O 1
ATOM 4019 N N . HIS A 1 512 ? 2.966 19.269 -4.772 1.00 97.94 512 HIS A N 1
ATOM 4020 C CA . HIS A 1 512 ? 4.134 18.574 -5.306 1.00 97.94 512 HIS A CA 1
ATOM 4021 C C . HIS A 1 512 ? 4.337 18.926 -6.792 1.00 97.94 512 HIS A C 1
ATOM 4023 O O . HIS A 1 512 ? 3.484 18.628 -7.624 1.00 97.94 512 HIS A O 1
ATOM 4029 N N . CYS A 1 513 ? 5.422 19.584 -7.187 1.00 97.75 513 CYS A N 1
ATOM 4030 C CA . CYS A 1 513 ? 6.430 20.257 -6.362 1.00 97.75 513 CYS A CA 1
ATOM 4031 C C . CYS A 1 513 ? 6.726 21.655 -6.928 1.00 97.75 513 CYS A C 1
ATOM 4033 O O . CYS A 1 513 ? 6.347 21.982 -8.062 1.00 97.75 513 CYS A O 1
ATOM 4035 N N . ILE A 1 514 ? 7.377 22.514 -6.136 1.00 98.38 514 ILE A N 1
ATOM 4036 C CA . ILE A 1 514 ? 7.737 23.862 -6.606 1.00 98.38 514 ILE A CA 1
ATOM 4037 C C . ILE A 1 514 ? 8.921 23.771 -7.579 1.00 98.38 514 ILE A C 1
ATOM 4039 O O . ILE A 1 514 ? 8.812 24.290 -8.697 1.00 98.38 514 ILE A O 1
ATOM 4043 N N . PHE A 1 515 ? 9.986 23.073 -7.168 1.00 98.50 515 PHE A N 1
ATOM 4044 C CA . PHE A 1 515 ? 11.227 22.835 -7.911 1.00 98.50 515 PHE A CA 1
ATOM 4045 C C . PHE A 1 515 ? 11.643 21.356 -7.892 1.00 98.50 515 PHE A C 1
ATOM 4047 O O . PHE A 1 515 ? 11.205 20.580 -7.038 1.00 98.50 515 PHE A O 1
ATOM 4054 N N . TRP A 1 516 ? 12.477 20.967 -8.859 1.00 97.94 516 TRP A N 1
ATOM 4055 C CA . TRP A 1 516 ? 13.033 19.618 -8.977 1.00 97.94 516 TRP A CA 1
ATOM 4056 C C . TRP A 1 516 ? 14.488 19.687 -9.455 1.00 97.94 516 TRP A C 1
ATOM 4058 O O . TRP A 1 516 ? 14.764 20.249 -10.513 1.00 97.94 516 TRP A O 1
ATOM 4068 N N . GLU A 1 517 ? 15.417 19.123 -8.683 1.00 96.19 517 GLU A N 1
ATOM 4069 C CA . GLU A 1 517 ? 16.865 19.287 -8.894 1.00 96.19 517 GLU A CA 1
ATOM 4070 C C . GLU A 1 517 ? 17.471 18.420 -10.001 1.00 96.19 517 GLU A C 1
ATOM 4072 O O . GLU A 1 517 ? 18.581 18.687 -10.475 1.00 96.19 517 GLU A O 1
ATOM 4077 N N . VAL A 1 518 ? 16.787 17.349 -10.401 1.00 96.62 518 VAL A N 1
ATOM 4078 C CA . VAL A 1 518 ? 17.291 16.426 -11.419 1.00 96.62 518 VAL A CA 1
ATOM 4079 C C . VAL A 1 518 ? 17.137 17.071 -12.796 1.00 96.62 518 VAL A C 1
ATOM 4081 O O . VAL A 1 518 ? 16.026 17.265 -13.281 1.00 96.62 518 VAL A O 1
ATOM 4084 N N . GLU A 1 519 ? 18.260 17.379 -13.452 1.00 95.44 519 GLU A N 1
ATOM 4085 C CA . GLU A 1 519 ? 18.294 18.166 -14.697 1.00 95.44 519 GLU A CA 1
ATOM 4086 C C . GLU A 1 519 ? 17.437 17.579 -15.831 1.00 95.44 519 GLU A C 1
ATOM 4088 O O . GLU A 1 519 ? 16.910 18.334 -16.644 1.00 95.44 519 GLU A O 1
ATOM 4093 N N . SER A 1 520 ? 17.239 16.259 -15.901 1.00 93.19 520 SER A N 1
ATOM 4094 C CA . SER A 1 520 ? 16.351 15.654 -16.908 1.00 93.19 520 SER A CA 1
ATOM 4095 C C . SER A 1 520 ? 14.876 16.024 -16.734 1.00 93.19 520 SER A C 1
ATOM 4097 O O . SER A 1 520 ? 14.126 15.951 -17.702 1.00 93.19 520 SER A O 1
ATOM 4099 N N . ASN A 1 521 ? 14.473 16.433 -15.530 1.00 93.62 521 ASN A N 1
ATOM 4100 C CA . ASN A 1 521 ? 13.103 16.817 -15.189 1.00 93.62 521 ASN A CA 1
ATOM 4101 C C . ASN A 1 521 ? 12.878 18.340 -15.245 1.00 93.62 521 ASN A C 1
ATOM 4103 O O . ASN A 1 521 ? 11.759 18.809 -15.033 1.00 93.62 521 ASN A O 1
ATOM 4107 N N . VAL A 1 522 ? 13.925 19.118 -15.542 1.00 95.06 522 VAL A N 1
ATOM 4108 C CA . VAL A 1 522 ? 13.846 20.570 -15.730 1.00 95.06 522 VAL A CA 1
ATOM 4109 C C . VAL A 1 522 ? 13.562 20.874 -17.202 1.00 95.06 522 VAL A C 1
ATOM 4111 O O . VAL A 1 522 ? 14.291 20.438 -18.092 1.00 95.06 522 VAL A O 1
ATOM 4114 N N . GLN A 1 523 ? 12.519 21.659 -17.472 1.00 93.38 523 GLN A N 1
ATOM 4115 C CA . GLN A 1 523 ? 12.108 22.017 -18.831 1.00 93.38 523 GLN A CA 1
ATOM 4116 C C . GLN A 1 523 ? 13.202 22.748 -19.634 1.00 93.38 523 GLN A C 1
ATOM 4118 O O . GLN A 1 523 ? 13.955 23.572 -19.107 1.00 93.38 523 GLN A O 1
ATOM 4123 N N . ASP A 1 524 ? 13.252 22.482 -20.942 1.00 92.44 524 ASP A N 1
ATOM 4124 C CA . ASP A 1 524 ? 14.300 22.941 -21.868 1.00 92.44 524 ASP A CA 1
ATOM 4125 C C . ASP A 1 524 ? 14.591 24.435 -21.788 1.00 92.44 524 ASP A C 1
ATOM 4127 O O . ASP A 1 524 ? 15.752 24.846 -21.753 1.00 92.44 524 ASP A O 1
ATOM 4131 N N . TRP A 1 525 ? 13.551 25.267 -21.742 1.00 96.25 525 TRP A N 1
ATOM 4132 C CA . TRP A 1 525 ? 13.740 26.713 -21.723 1.00 96.25 525 TRP A CA 1
ATOM 4133 C C . TRP A 1 525 ? 14.422 27.189 -20.435 1.00 96.25 525 TRP A C 1
ATOM 4135 O O . TRP A 1 525 ? 15.206 28.127 -20.505 1.00 96.25 525 TRP A O 1
ATOM 4145 N N . VAL A 1 526 ? 14.215 26.511 -19.296 1.00 97.62 526 VAL A N 1
ATOM 4146 C CA . VAL A 1 526 ? 14.903 26.811 -18.026 1.00 97.62 526 VAL A CA 1
ATOM 4147 C C . VAL A 1 526 ? 16.343 26.307 -18.034 1.00 97.62 526 VAL A C 1
ATOM 4149 O O . VAL A 1 526 ? 17.238 27.010 -17.563 1.00 97.62 526 VAL A O 1
ATOM 4152 N N . ARG A 1 527 ? 16.601 25.133 -18.626 1.00 96.81 527 ARG A N 1
ATOM 4153 C CA . ARG A 1 527 ? 17.962 24.575 -18.762 1.00 96.81 527 ARG A CA 1
ATOM 4154 C C . ARG A 1 527 ? 18.907 25.474 -19.554 1.00 96.81 527 ARG A C 1
ATOM 4156 O O . ARG A 1 527 ? 20.115 25.449 -19.315 1.00 96.81 527 ARG A O 1
ATOM 4163 N N . ASN A 1 528 ? 18.363 26.277 -20.463 1.00 95.62 528 ASN A N 1
ATOM 4164 C CA . ASN A 1 528 ? 19.126 27.154 -21.346 1.00 95.62 528 ASN A CA 1
ATOM 4165 C C . ASN A 1 528 ? 19.328 28.582 -20.806 1.00 95.62 528 ASN A C 1
ATOM 4167 O O . ASN A 1 528 ? 20.000 29.379 -21.458 1.00 95.62 528 ASN A O 1
ATOM 4171 N N . LEU A 1 529 ? 18.786 28.915 -19.629 1.00 97.56 529 LEU A N 1
ATOM 4172 C CA . LEU A 1 529 ? 18.939 30.246 -19.036 1.00 97.56 529 LEU A CA 1
ATOM 4173 C C . LEU A 1 529 ? 20.334 30.451 -18.445 1.00 97.56 529 LEU A C 1
ATOM 4175 O O . LEU A 1 529 ? 20.913 29.553 -17.822 1.00 97.56 529 LEU A O 1
ATOM 4179 N N . ASN A 1 530 ? 20.850 31.674 -18.569 1.00 97.06 530 ASN A N 1
ATOM 4180 C CA . ASN A 1 530 ? 22.032 32.076 -17.812 1.00 97.06 530 ASN A CA 1
ATOM 4181 C C . ASN A 1 530 ? 21.687 32.313 -16.328 1.00 97.06 530 ASN A C 1
ATOM 4183 O O . ASN A 1 530 ? 20.523 32.354 -15.937 1.00 97.06 530 ASN A O 1
ATOM 4187 N N . LYS A 1 531 ? 22.703 32.501 -15.476 1.00 97.44 531 LYS A N 1
ATOM 4188 C CA . LYS A 1 531 ? 22.522 32.644 -14.019 1.00 97.44 531 LYS A CA 1
ATOM 4189 C C . LYS A 1 531 ? 21.514 33.733 -13.615 1.00 97.44 531 LYS A C 1
ATOM 4191 O O . LYS A 1 531 ? 20.705 33.507 -12.717 1.00 97.44 531 LYS A O 1
ATOM 4196 N N . SER A 1 532 ? 21.571 34.910 -14.240 1.00 97.50 532 SER A N 1
ATOM 4197 C CA . SER A 1 532 ? 20.688 36.034 -13.900 1.00 97.50 532 SER A CA 1
ATOM 4198 C C . SER A 1 532 ? 19.251 35.771 -14.344 1.00 97.50 532 SER A C 1
ATOM 4200 O O . SER A 1 532 ? 18.323 35.991 -13.571 1.00 97.50 532 SER A O 1
ATOM 4202 N N . GLU A 1 533 ? 19.073 35.252 -15.557 1.00 98.06 533 GLU A N 1
ATOM 4203 C CA . GLU A 1 533 ? 17.761 34.868 -16.090 1.00 98.06 533 GLU A CA 1
ATOM 4204 C C . GLU A 1 533 ? 17.131 33.727 -15.285 1.00 98.06 533 GLU A C 1
ATOM 4206 O O . GLU A 1 533 ? 15.942 33.775 -14.974 1.00 98.06 533 GLU A O 1
ATOM 4211 N N . LEU A 1 534 ? 17.931 32.732 -14.889 1.00 98.44 534 LEU A N 1
ATOM 4212 C CA . LEU A 1 534 ? 17.483 31.604 -14.079 1.00 98.44 534 LEU A CA 1
ATOM 4213 C C . LEU A 1 534 ? 16.995 32.062 -12.701 1.00 98.44 534 LEU A C 1
ATOM 4215 O O . LEU A 1 534 ? 15.948 31.611 -12.248 1.00 98.44 534 LEU A O 1
ATOM 4219 N N . MET A 1 535 ? 17.706 32.989 -12.050 1.00 98.25 535 MET A N 1
ATOM 4220 C CA . MET A 1 535 ? 17.262 33.551 -10.770 1.00 98.25 535 MET A CA 1
ATOM 4221 C C . MET A 1 535 ? 15.919 34.283 -10.910 1.00 98.25 535 MET A C 1
ATOM 4223 O O . MET A 1 535 ? 15.035 34.110 -10.073 1.00 98.25 535 MET A O 1
ATOM 4227 N N . VAL A 1 536 ? 15.731 35.053 -11.989 1.00 98.06 536 VAL A N 1
ATOM 4228 C CA . VAL A 1 536 ? 14.444 35.708 -12.282 1.00 98.06 536 VAL A CA 1
ATOM 4229 C C . VAL A 1 536 ? 13.343 34.670 -12.517 1.00 98.06 536 VAL A C 1
ATOM 4231 O O . VAL A 1 536 ? 12.243 34.818 -11.991 1.00 98.06 536 VAL A O 1
ATOM 4234 N N . ALA A 1 537 ? 13.626 33.590 -13.249 1.00 98.25 537 ALA A N 1
ATOM 4235 C CA . ALA A 1 537 ? 12.667 32.507 -13.460 1.00 98.25 537 ALA A CA 1
ATOM 4236 C C . ALA A 1 537 ? 12.278 31.811 -12.141 1.00 98.25 537 ALA A C 1
ATOM 4238 O O . ALA A 1 537 ? 11.094 31.594 -11.897 1.00 98.25 537 ALA A O 1
ATOM 4239 N N . VAL A 1 538 ? 13.243 31.536 -11.255 1.00 98.44 538 VAL A N 1
ATOM 4240 C CA . VAL A 1 538 ? 13.002 30.979 -9.909 1.00 98.44 538 VAL A CA 1
ATOM 4241 C C . VAL A 1 538 ? 12.130 31.916 -9.064 1.00 98.44 538 VAL A C 1
ATOM 4243 O O . VAL A 1 538 ? 11.163 31.472 -8.444 1.00 98.44 538 VAL A O 1
ATOM 4246 N N . GLN A 1 539 ? 12.413 33.220 -9.079 1.00 98.38 539 GLN A N 1
ATOM 4247 C CA . GLN A 1 539 ? 11.609 34.234 -8.387 1.00 98.38 539 GLN A CA 1
ATOM 4248 C C . GLN A 1 539 ? 10.175 34.311 -8.915 1.00 98.38 539 GLN A C 1
ATOM 4250 O O . GLN A 1 539 ? 9.223 34.373 -8.130 1.00 98.38 539 GLN A O 1
ATOM 4255 N N . ASN A 1 540 ? 10.017 34.272 -10.238 1.00 97.81 540 ASN A N 1
ATOM 4256 C CA . ASN A 1 540 ? 8.713 34.279 -10.891 1.00 97.81 540 ASN A CA 1
ATOM 4257 C C . ASN A 1 540 ? 7.928 33.002 -10.583 1.00 97.81 540 ASN A C 1
ATOM 4259 O O . ASN A 1 540 ? 6.733 33.087 -10.314 1.00 97.81 540 ASN A O 1
AT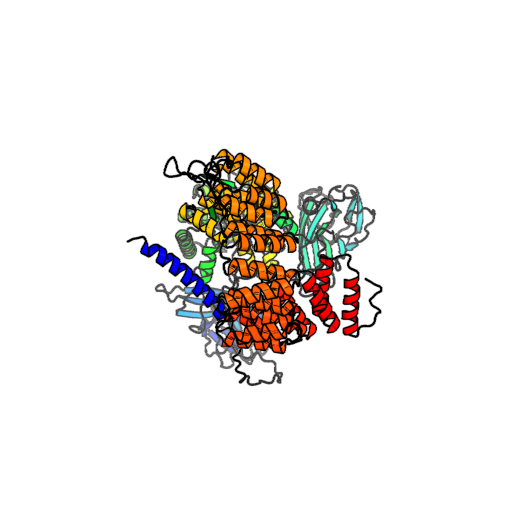OM 4263 N N . ARG A 1 541 ? 8.590 31.839 -10.551 1.00 97.81 541 ARG A N 1
ATOM 4264 C CA . ARG A 1 541 ? 7.977 30.564 -10.164 1.00 97.81 541 ARG A CA 1
ATOM 4265 C C . ARG A 1 541 ? 7.449 30.612 -8.735 1.00 97.81 541 ARG A C 1
ATOM 4267 O O . ARG A 1 541 ? 6.279 30.304 -8.524 1.00 97.81 541 ARG A O 1
ATOM 4274 N N . LEU A 1 542 ? 8.275 31.044 -7.779 1.00 98.50 542 LEU A N 1
ATOM 4275 C CA . LEU A 1 542 ? 7.879 31.199 -6.375 1.00 98.50 542 LEU A CA 1
ATOM 4276 C C . LEU A 1 542 ? 6.691 32.152 -6.240 1.00 98.50 542 LEU A C 1
ATOM 4278 O O . LEU A 1 542 ? 5.653 31.775 -5.702 1.00 98.50 542 LEU A O 1
ATOM 4282 N N . THR A 1 543 ? 6.828 33.369 -6.767 1.00 97.06 543 THR A N 1
ATOM 4283 C CA . THR A 1 543 ? 5.810 34.416 -6.616 1.00 97.06 543 THR A CA 1
ATOM 4284 C C . THR A 1 543 ? 4.517 34.043 -7.335 1.00 97.06 543 THR A C 1
ATOM 4286 O O . THR A 1 543 ? 3.444 34.166 -6.757 1.00 97.06 543 THR A O 1
ATOM 4289 N N . GLY A 1 544 ? 4.599 33.551 -8.572 1.00 96.00 544 GLY A N 1
ATOM 4290 C CA . GLY A 1 544 ? 3.435 33.195 -9.379 1.00 96.00 544 GLY A CA 1
ATOM 4291 C C . GLY A 1 544 ? 2.649 32.017 -8.806 1.00 96.00 544 GLY A C 1
ATOM 4292 O O . GLY A 1 544 ? 1.430 32.111 -8.664 1.00 96.00 544 GLY A O 1
ATOM 4293 N N . LEU A 1 545 ? 3.337 30.931 -8.436 1.00 97.19 545 LEU A N 1
ATOM 4294 C CA . LEU A 1 545 ? 2.691 29.735 -7.894 1.00 97.19 545 LEU A CA 1
ATOM 4295 C C . LEU A 1 545 ? 2.099 30.000 -6.503 1.00 97.19 545 LEU A C 1
ATOM 4297 O O . LEU A 1 545 ? 0.923 29.725 -6.266 1.00 97.19 545 LEU A O 1
ATOM 4301 N N . LEU A 1 546 ? 2.899 30.549 -5.583 1.00 97.25 546 LEU A N 1
ATOM 4302 C CA . LEU A 1 546 ? 2.498 30.673 -4.181 1.00 97.25 546 LEU A CA 1
ATOM 4303 C C . LEU A 1 546 ? 1.517 31.821 -3.947 1.00 97.25 546 LEU A C 1
ATOM 4305 O O . LEU A 1 546 ? 0.646 31.684 -3.097 1.00 97.25 546 LEU A O 1
ATOM 4309 N N . ALA A 1 547 ? 1.567 32.908 -4.726 1.00 94.81 547 ALA A N 1
ATOM 4310 C CA . ALA A 1 547 ? 0.523 33.934 -4.651 1.00 94.81 547 ALA A CA 1
ATOM 4311 C C . ALA A 1 547 ? -0.832 33.411 -5.154 1.00 94.81 547 ALA A C 1
ATOM 4313 O O . ALA A 1 547 ? -1.873 33.805 -4.630 1.00 94.81 547 ALA A O 1
ATOM 4314 N N . ARG A 1 548 ? -0.840 32.511 -6.150 1.00 96.19 548 ARG A N 1
ATOM 4315 C CA . ARG A 1 548 ? -2.074 31.890 -6.657 1.00 96.19 548 ARG A CA 1
ATOM 4316 C C . ARG A 1 548 ? -2.707 30.953 -5.629 1.00 96.19 548 ARG A C 1
ATOM 4318 O O . ARG A 1 548 ? -3.926 30.962 -5.468 1.00 96.19 548 ARG A O 1
ATOM 4325 N N . TYR A 1 549 ? -1.888 30.137 -4.969 1.00 97.62 549 TYR A N 1
ATOM 4326 C CA . TYR A 1 549 ? -2.348 29.032 -4.124 1.00 97.62 549 TYR A CA 1
ATOM 4327 C C . TYR A 1 549 ? -2.111 29.240 -2.626 1.00 97.62 549 TYR A C 1
ATOM 4329 O O . TYR A 1 549 ? -2.131 28.271 -1.864 1.00 97.62 549 TYR A O 1
ATOM 4337 N N . GLN A 1 550 ? -1.922 30.488 -2.196 1.00 96.38 550 GLN A N 1
ATOM 4338 C CA . GLN A 1 550 ? -1.696 30.834 -0.796 1.00 96.38 550 GLN A CA 1
ATOM 4339 C C . GLN A 1 550 ? -2.792 30.239 0.105 1.00 96.38 550 GLN A C 1
ATOM 4341 O O . GLN A 1 550 ? -3.985 30.505 -0.084 1.00 96.38 550 GLN A O 1
ATOM 4346 N N . GLY A 1 551 ? -2.396 29.407 1.070 1.00 96.19 551 GLY A N 1
ATOM 4347 C CA . GLY A 1 551 ? -3.305 28.751 2.013 1.00 96.19 551 GLY A CA 1
ATOM 4348 C C . GLY A 1 551 ? -4.207 27.670 1.416 1.00 96.19 551 GLY A C 1
ATOM 4349 O O . GLY A 1 551 ? -5.197 27.291 2.043 1.00 96.19 551 GLY A O 1
ATOM 4350 N N . LYS A 1 552 ? -3.912 27.181 0.203 1.00 97.19 552 LYS A N 1
ATOM 4351 C CA . LYS A 1 552 ? -4.672 26.098 -0.451 1.00 97.19 552 LYS A CA 1
ATOM 4352 C C . LYS A 1 552 ? -4.053 24.719 -0.263 1.00 97.19 552 LYS A C 1
ATOM 4354 O O . LYS A 1 552 ? -4.788 23.735 -0.239 1.00 97.19 552 LYS A O 1
ATOM 4359 N N . PHE A 1 553 ? -2.735 24.647 -0.115 1.00 97.94 553 PHE A N 1
ATOM 4360 C CA . PHE A 1 553 ? -2.020 23.403 0.145 1.00 97.94 553 PHE A CA 1
ATOM 4361 C C . PHE A 1 553 ? -1.544 23.375 1.593 1.00 97.94 553 PHE A C 1
ATOM 4363 O O . PHE A 1 553 ? -0.975 24.346 2.085 1.00 97.94 553 PHE A O 1
ATOM 4370 N N . ALA A 1 554 ? -1.762 22.252 2.274 1.00 97.75 554 ALA A N 1
ATOM 4371 C CA . ALA A 1 554 ? -1.312 22.088 3.654 1.00 97.75 554 ALA A CA 1
ATOM 4372 C C . ALA A 1 554 ? 0.216 21.945 3.724 1.00 97.75 554 ALA A C 1
ATOM 4374 O O . ALA A 1 554 ? 0.851 22.448 4.652 1.00 97.75 554 ALA A O 1
ATOM 4375 N N . HIS A 1 555 ? 0.800 21.270 2.730 1.00 98.56 555 HIS A N 1
ATOM 4376 C CA . HIS A 1 555 ? 2.236 21.025 2.606 1.00 98.56 555 HIS A CA 1
ATOM 4377 C C . HIS A 1 555 ? 2.740 21.428 1.223 1.00 98.56 555 HIS A C 1
ATOM 4379 O O . HIS A 1 555 ? 1.994 21.294 0.255 1.00 98.56 555 HIS A O 1
ATOM 4385 N N . TYR A 1 556 ? 4.016 21.801 1.120 1.00 98.62 556 TYR A N 1
ATOM 4386 C CA . TYR A 1 556 ? 4.730 21.884 -0.156 1.00 98.62 556 TYR A CA 1
ATOM 4387 C C . TYR A 1 556 ? 6.023 21.080 -0.121 1.00 98.62 556 TYR A C 1
ATOM 4389 O O . TYR A 1 556 ? 6.831 21.262 0.791 1.00 98.62 556 TYR A O 1
ATOM 4397 N N . ASP A 1 557 ? 6.245 20.274 -1.156 1.00 98.69 557 ASP A N 1
ATOM 4398 C CA . ASP A 1 557 ? 7.580 19.798 -1.511 1.00 98.69 557 ASP A CA 1
ATOM 4399 C C . ASP A 1 557 ? 8.269 20.938 -2.270 1.00 98.69 557 ASP A C 1
ATOM 4401 O O . ASP A 1 557 ? 7.909 21.260 -3.409 1.00 98.69 557 ASP A O 1
ATOM 4405 N N . VAL A 1 558 ? 9.183 21.632 -1.587 1.00 98.56 558 VAL A N 1
ATOM 4406 C CA . VAL A 1 558 ? 9.768 22.877 -2.110 1.00 98.56 558 VAL A CA 1
ATOM 4407 C C . VAL A 1 558 ? 10.775 22.568 -3.203 1.00 98.56 558 VAL A C 1
ATOM 4409 O O . VAL A 1 558 ? 10.641 23.073 -4.313 1.00 98.56 558 VAL A O 1
ATOM 4412 N N . ASP A 1 559 ? 11.760 21.734 -2.888 1.00 97.25 559 ASP A N 1
ATOM 4413 C CA . ASP A 1 559 ? 12.807 21.340 -3.818 1.00 97.25 559 ASP A CA 1
ATOM 4414 C C . ASP A 1 559 ? 13.008 19.826 -3.748 1.00 97.25 559 ASP A C 1
ATOM 4416 O O . ASP A 1 559 ? 13.374 19.277 -2.704 1.00 97.25 559 ASP A O 1
ATOM 4420 N N . ASN A 1 560 ? 12.641 19.151 -4.835 1.00 98.19 560 ASN A N 1
ATOM 4421 C CA . ASN A 1 560 ? 12.539 17.699 -4.902 1.00 98.19 560 ASN A CA 1
ATOM 4422 C C . ASN A 1 560 ? 13.882 17.071 -5.310 1.00 98.19 560 ASN A C 1
ATOM 4424 O O . ASN A 1 560 ? 14.527 17.549 -6.245 1.00 98.19 560 ASN A O 1
ATOM 4428 N N . GLU A 1 561 ? 14.258 15.966 -4.658 1.00 97.56 561 GLU A N 1
ATOM 4429 C CA . GLU A 1 561 ? 15.395 15.099 -5.025 1.00 97.56 561 GLU A CA 1
ATOM 4430 C C . GLU A 1 561 ? 16.786 15.756 -4.959 1.00 97.56 561 GLU A C 1
ATOM 4432 O O . GLU A 1 561 ? 17.671 15.519 -5.788 1.00 97.56 561 GLU A O 1
ATOM 4437 N N . MET A 1 562 ? 17.006 16.579 -3.933 1.00 97.06 562 MET A N 1
ATOM 4438 C CA . MET A 1 562 ? 18.259 17.308 -3.713 1.00 97.06 562 MET A CA 1
ATOM 4439 C C . MET A 1 562 ? 19.485 16.413 -3.450 1.00 97.06 562 MET A C 1
ATOM 4441 O O . MET A 1 562 ? 20.615 16.895 -3.568 1.00 97.06 562 MET A O 1
ATOM 4445 N N . LEU A 1 563 ? 19.311 15.146 -3.049 1.00 95.56 563 LEU A N 1
ATOM 4446 C CA . LEU A 1 563 ? 20.410 14.170 -2.938 1.00 95.56 563 LEU A CA 1
ATOM 4447 C C . LEU A 1 563 ? 20.830 13.594 -4.298 1.00 95.56 563 LEU A C 1
ATOM 4449 O O . LEU A 1 563 ? 21.949 13.095 -4.438 1.00 95.56 563 LEU A O 1
ATOM 4453 N N . HIS A 1 564 ? 19.951 13.668 -5.297 1.00 96.00 564 HIS A N 1
ATOM 4454 C CA . HIS A 1 564 ? 20.148 13.060 -6.611 1.00 96.00 564 HIS A CA 1
ATOM 4455 C C . HIS A 1 564 ? 20.459 14.083 -7.710 1.00 96.00 564 HIS A C 1
ATOM 4457 O O . HIS A 1 564 ? 21.080 13.714 -8.711 1.00 96.00 564 HIS A O 1
ATOM 4463 N N . GLY A 1 565 ? 20.087 15.351 -7.516 1.00 95.69 565 GLY A N 1
ATOM 4464 C CA . GLY A 1 565 ? 20.390 16.458 -8.419 1.00 95.69 565 GLY A CA 1
ATOM 4465 C C . GLY A 1 565 ? 20.956 17.691 -7.708 1.00 95.69 565 GLY A C 1
ATOM 4466 O O . GLY A 1 565 ? 20.902 17.818 -6.485 1.00 95.69 565 GLY A O 1
ATOM 4467 N N . SER A 1 566 ? 21.496 18.613 -8.500 1.00 96.62 566 SER A N 1
ATOM 4468 C CA . SER A 1 566 ? 22.088 19.880 -8.041 1.00 96.62 566 SER A CA 1
ATOM 4469 C C . SER A 1 566 ? 21.919 21.016 -9.057 1.00 96.62 566 SER A C 1
ATOM 4471 O O . SER A 1 566 ? 22.650 22.006 -8.996 1.00 96.62 566 SER A O 1
ATOM 4473 N N . PHE A 1 567 ? 20.978 20.893 -10.003 1.00 97.88 567 PHE A N 1
ATOM 4474 C CA . PHE A 1 567 ? 20.798 21.831 -11.114 1.00 97.88 567 PHE A CA 1
ATOM 4475 C C . PHE A 1 567 ? 20.736 23.298 -10.662 1.00 97.88 567 PHE A C 1
ATOM 4477 O O . PHE A 1 567 ? 21.431 24.153 -11.224 1.00 97.88 567 PHE A O 1
ATOM 4484 N N . TYR A 1 568 ? 19.925 23.609 -9.648 1.00 97.88 568 TYR A N 1
ATOM 4485 C CA . TYR A 1 568 ? 19.774 24.983 -9.177 1.00 97.88 568 TYR A CA 1
ATOM 4486 C C . TYR A 1 568 ? 20.961 25.414 -8.319 1.00 97.88 568 TYR A C 1
ATOM 4488 O O . TYR A 1 568 ? 21.466 26.526 -8.496 1.00 97.88 568 TYR A O 1
ATOM 4496 N N . GLN A 1 569 ? 21.442 24.542 -7.430 1.00 96.44 569 GLN A N 1
ATOM 4497 C CA . GLN A 1 569 ? 22.584 24.836 -6.561 1.00 96.44 569 GLN A CA 1
ATOM 4498 C C . GLN A 1 569 ? 23.858 25.139 -7.367 1.00 96.44 569 GLN A C 1
ATOM 4500 O O . GLN A 1 569 ? 24.541 26.128 -7.092 1.00 96.44 569 GLN A O 1
ATOM 4505 N N . ASP A 1 570 ? 24.151 24.352 -8.403 1.00 97.50 570 ASP A N 1
ATOM 4506 C CA . ASP A 1 570 ? 25.362 24.501 -9.216 1.00 97.50 570 ASP A CA 1
ATOM 4507 C C . ASP A 1 570 ? 25.343 25.786 -10.055 1.00 97.50 570 ASP A C 1
ATOM 4509 O O . ASP A 1 570 ? 26.383 26.407 -10.291 1.00 97.50 570 ASP A O 1
ATOM 4513 N N . ARG A 1 571 ? 24.156 26.230 -10.488 1.00 97.69 571 ARG A N 1
ATOM 4514 C CA . ARG A 1 571 ? 24.000 27.405 -11.363 1.00 97.69 571 ARG A CA 1
ATOM 4515 C C . ARG A 1 571 ? 23.781 28.707 -10.592 1.00 97.69 571 ARG A C 1
ATOM 4517 O O . ARG A 1 571 ? 24.255 29.766 -11.017 1.00 97.69 571 ARG A O 1
ATOM 4524 N N . LEU A 1 572 ? 23.081 28.662 -9.461 1.00 97.81 572 LEU A N 1
ATOM 4525 C CA . LEU A 1 572 ? 22.726 29.848 -8.674 1.00 97.81 572 LEU A CA 1
ATOM 4526 C C . LEU A 1 572 ? 23.660 30.062 -7.473 1.00 97.81 572 LEU A C 1
ATOM 4528 O O . LEU A 1 572 ? 23.941 31.215 -7.127 1.00 97.81 572 LEU A O 1
ATOM 4532 N N . GLY A 1 573 ? 24.238 28.991 -6.928 1.00 95.62 573 GLY A N 1
ATOM 4533 C CA . GLY A 1 573 ? 25.148 28.993 -5.782 1.00 95.62 573 GLY A CA 1
ATOM 4534 C C . GLY A 1 573 ? 24.578 28.255 -4.565 1.00 95.62 573 GLY A C 1
ATOM 4535 O O . GLY A 1 573 ? 23.417 27.858 -4.547 1.00 95.62 573 GLY A O 1
ATOM 4536 N N . GLN A 1 574 ? 25.399 28.115 -3.519 1.00 91.94 574 GLN A N 1
ATOM 4537 C CA . GLN A 1 574 ? 25.087 27.297 -2.333 1.00 91.94 574 GLN A CA 1
ATOM 4538 C C . GLN A 1 574 ? 23.824 27.739 -1.570 1.00 91.94 574 GLN A C 1
ATOM 4540 O O . GLN A 1 574 ? 23.104 26.901 -1.047 1.00 91.94 574 GLN A O 1
ATOM 4545 N N . ASP A 1 575 ? 23.506 29.038 -1.561 1.00 95.38 575 ASP A N 1
ATOM 4546 C CA . ASP A 1 575 ? 22.313 29.567 -0.876 1.00 95.38 575 ASP A CA 1
ATOM 4547 C C . ASP A 1 575 ? 21.002 29.336 -1.658 1.00 95.38 575 ASP A C 1
ATOM 4549 O O . ASP A 1 575 ? 19.927 29.639 -1.150 1.00 95.38 575 ASP A O 1
ATOM 4553 N N . ALA A 1 576 ? 21.044 28.804 -2.888 1.00 97.50 576 ALA A N 1
ATOM 4554 C CA . ALA A 1 576 ? 19.865 28.702 -3.754 1.00 97.50 576 ALA A CA 1
ATOM 4555 C C . ALA A 1 576 ? 18.713 27.910 -3.116 1.00 97.50 576 ALA A C 1
ATOM 4557 O O . ALA A 1 576 ? 17.576 28.380 -3.101 1.00 97.50 576 ALA A O 1
ATOM 4558 N N . ARG A 1 577 ? 19.018 26.750 -2.527 1.00 97.69 577 ARG A N 1
ATOM 4559 C CA . ARG A 1 577 ? 18.024 25.893 -1.867 1.00 97.69 577 ARG A CA 1
ATOM 4560 C C . ARG A 1 577 ? 17.424 26.591 -0.652 1.00 97.69 577 ARG A C 1
ATOM 4562 O O . ARG A 1 577 ? 16.209 26.721 -0.532 1.00 97.69 577 ARG A O 1
ATOM 4569 N N . ALA A 1 578 ? 18.270 27.129 0.226 1.00 98.31 578 ALA A N 1
ATOM 4570 C CA . ALA A 1 578 ? 17.807 27.832 1.417 1.00 98.31 578 ALA A CA 1
ATOM 4571 C C . ALA A 1 578 ? 16.985 29.088 1.062 1.00 98.31 578 ALA A C 1
ATOM 4573 O O . ALA A 1 578 ? 15.966 29.362 1.699 1.00 98.31 578 ALA A O 1
ATOM 4574 N N . TYR A 1 579 ? 17.361 29.802 -0.003 1.00 98.44 579 TYR A N 1
ATOM 4575 C CA . TYR A 1 579 ? 16.585 30.901 -0.574 1.00 98.44 579 TYR A CA 1
ATOM 4576 C C . TYR A 1 579 ? 15.179 30.458 -0.992 1.00 98.44 579 TYR A C 1
ATOM 4578 O O . TYR A 1 579 ? 14.209 31.091 -0.572 1.00 98.44 579 TYR A O 1
ATOM 4586 N N . MET A 1 580 ? 15.048 29.355 -1.737 1.00 98.62 580 MET A N 1
ATOM 4587 C CA . MET A 1 580 ? 13.745 28.828 -2.163 1.00 98.62 580 MET A CA 1
ATOM 4588 C C . MET A 1 580 ? 12.825 28.550 -0.972 1.00 98.62 580 MET A C 1
ATOM 4590 O O . MET A 1 580 ? 11.679 28.993 -0.973 1.00 98.62 580 MET A O 1
ATOM 4594 N N . PHE A 1 581 ? 13.331 27.898 0.079 1.00 98.75 581 PHE A N 1
ATOM 4595 C CA . PHE A 1 581 ? 12.555 27.625 1.294 1.00 98.75 581 PHE A CA 1
ATOM 4596 C C . PHE A 1 581 ? 12.164 28.904 2.047 1.00 98.75 581 PHE A C 1
ATOM 4598 O O . PHE A 1 581 ? 11.009 29.056 2.450 1.00 98.75 581 PHE A O 1
ATOM 4605 N N . ARG A 1 582 ? 13.100 29.847 2.238 1.00 98.50 582 ARG A N 1
ATOM 4606 C CA . ARG A 1 582 ? 12.821 31.115 2.937 1.00 98.50 582 ARG A CA 1
ATOM 4607 C C . ARG A 1 582 ? 11.762 31.927 2.201 1.00 98.50 582 ARG A C 1
ATOM 4609 O O . ARG A 1 582 ? 10.817 32.405 2.824 1.00 98.50 582 ARG A O 1
ATOM 4616 N N . THR A 1 583 ? 11.895 32.061 0.885 1.00 98.44 583 THR A N 1
ATOM 4617 C CA . THR A 1 583 ? 10.939 32.809 0.066 1.00 98.44 583 THR A CA 1
ATOM 4618 C C . THR A 1 583 ? 9.596 32.091 -0.027 1.00 98.44 583 THR A C 1
ATOM 4620 O O . THR A 1 583 ? 8.565 32.753 0.065 1.00 98.44 583 THR A O 1
ATOM 4623 N N . ALA A 1 584 ? 9.576 30.757 -0.116 1.00 98.56 584 ALA A N 1
ATOM 4624 C CA . ALA A 1 584 ? 8.326 30.005 -0.103 1.00 98.56 584 ALA A CA 1
ATOM 4625 C C . ALA A 1 584 ? 7.528 30.238 1.188 1.00 98.56 584 ALA A C 1
ATOM 4627 O O . ALA A 1 584 ? 6.342 30.555 1.129 1.00 98.56 584 ALA A O 1
ATOM 4628 N N . HIS A 1 585 ? 8.193 30.190 2.346 1.00 98.38 585 HIS A N 1
ATOM 4629 C CA . HIS A 1 585 ? 7.554 30.446 3.638 1.00 98.38 585 HIS A CA 1
ATOM 4630 C C . HIS A 1 585 ? 7.082 31.895 3.801 1.00 98.38 585 HIS A C 1
ATOM 4632 O O . HIS A 1 585 ? 6.057 32.148 4.426 1.00 98.38 585 HIS A O 1
ATOM 4638 N N . GLN A 1 586 ? 7.813 32.863 3.241 1.00 97.94 586 GLN A N 1
ATOM 4639 C CA . GLN A 1 586 ? 7.393 34.267 3.254 1.00 97.94 586 GLN A CA 1
ATOM 4640 C C . GLN A 1 586 ? 6.119 34.499 2.431 1.00 97.94 586 GLN A C 1
ATOM 4642 O O . GLN A 1 586 ? 5.281 35.306 2.826 1.00 97.94 586 GLN A O 1
ATOM 4647 N N . LEU A 1 587 ? 5.982 33.812 1.293 1.00 98.19 587 LEU A N 1
ATOM 4648 C CA . LEU A 1 587 ? 4.829 33.944 0.401 1.00 98.19 587 LEU A CA 1
ATOM 4649 C C . LEU A 1 587 ? 3.608 33.169 0.915 1.00 98.19 587 LEU A C 1
ATOM 4651 O O . LEU A 1 587 ? 2.491 33.681 0.850 1.00 98.19 587 LEU A O 1
ATOM 4655 N N . ASP A 1 588 ? 3.810 31.975 1.473 1.00 97.94 588 ASP A N 1
ATOM 4656 C CA . ASP A 1 588 ? 2.756 31.183 2.108 1.00 97.94 588 ASP A CA 1
ATOM 4657 C C . ASP A 1 588 ? 3.209 30.623 3.471 1.00 97.94 588 ASP A C 1
ATOM 4659 O O . ASP A 1 588 ? 3.675 29.484 3.564 1.00 97.94 588 ASP A O 1
ATOM 4663 N N . PRO A 1 589 ? 3.053 31.399 4.561 1.00 96.81 589 PRO A N 1
ATOM 4664 C CA . PRO A 1 589 ? 3.457 30.963 5.897 1.00 96.81 589 PRO A CA 1
ATOM 4665 C C . PRO A 1 589 ? 2.527 29.901 6.500 1.00 96.81 589 PRO A C 1
ATOM 4667 O O . PRO A 1 589 ? 2.822 29.381 7.575 1.00 96.81 589 PRO A O 1
ATOM 4670 N N . SER A 1 590 ? 1.391 29.603 5.857 1.00 96.88 590 SER A N 1
ATOM 4671 C CA . SER A 1 590 ? 0.409 28.643 6.369 1.00 96.88 590 SER A CA 1
ATOM 4672 C C . SER A 1 590 ? 0.745 27.189 6.027 1.00 96.88 590 SER A C 1
ATOM 4674 O O . SER A 1 590 ? 0.291 26.281 6.725 1.00 96.88 590 SER A O 1
ATOM 4676 N N . ALA A 1 591 ? 1.559 26.966 4.991 1.00 97.62 591 ALA A N 1
ATOM 4677 C CA . ALA A 1 591 ? 1.963 25.641 4.548 1.00 97.62 591 ALA A CA 1
ATOM 4678 C C . ALA A 1 591 ? 3.218 25.145 5.285 1.00 97.62 591 ALA A C 1
ATOM 4680 O O . ALA A 1 591 ? 4.178 25.887 5.505 1.00 97.62 591 ALA A O 1
ATOM 4681 N N . THR A 1 592 ? 3.252 23.852 5.612 1.00 98.56 592 THR A N 1
ATOM 4682 C CA . THR A 1 592 ? 4.481 23.207 6.105 1.00 98.56 592 THR A CA 1
ATOM 4683 C C . THR A 1 592 ? 5.385 22.864 4.925 1.00 98.56 592 THR A C 1
ATOM 4685 O O . THR A 1 592 ? 4.951 22.204 3.979 1.00 98.56 592 THR A O 1
ATOM 4688 N N . LEU A 1 593 ? 6.647 23.289 4.974 1.00 98.81 593 LEU A N 1
ATOM 4689 C CA . LEU A 1 593 ? 7.602 23.059 3.891 1.00 98.81 593 LEU A CA 1
ATOM 4690 C C . LEU A 1 593 ? 8.388 21.767 4.114 1.00 98.81 593 LEU A C 1
ATOM 4692 O O . LEU A 1 593 ? 8.977 21.565 5.177 1.00 98.81 593 LEU A O 1
ATOM 4696 N N . PHE A 1 594 ? 8.405 20.910 3.102 1.00 98.81 594 PHE A N 1
ATOM 4697 C CA . PHE A 1 594 ? 9.057 19.610 3.125 1.00 98.81 594 PHE A CA 1
ATOM 4698 C C . PHE A 1 594 ? 10.283 19.598 2.215 1.00 98.81 594 PHE A C 1
ATOM 4700 O O . PHE A 1 594 ? 10.268 20.139 1.107 1.00 98.81 594 PHE A O 1
ATOM 4707 N N . VAL A 1 595 ? 11.334 18.936 2.697 1.00 98.69 595 VAL A N 1
ATOM 4708 C CA . VAL A 1 595 ? 12.294 18.259 1.816 1.00 98.69 595 VAL A CA 1
ATOM 4709 C C . VAL A 1 595 ? 11.659 16.950 1.335 1.00 98.69 595 VAL A C 1
ATOM 4711 O O . VAL A 1 595 ? 10.874 16.370 2.085 1.00 98.69 595 VAL A O 1
ATOM 4714 N N . ASN A 1 596 ? 11.969 16.474 0.126 1.00 98.62 596 ASN A N 1
ATOM 4715 C CA . ASN A 1 596 ? 11.403 15.223 -0.400 1.00 98.62 596 ASN A CA 1
ATOM 4716 C C . ASN A 1 596 ? 12.425 14.470 -1.266 1.00 98.62 596 ASN A C 1
ATOM 4718 O O . ASN A 1 596 ? 12.987 15.064 -2.186 1.00 98.62 596 ASN A O 1
ATOM 4722 N N . ASP A 1 597 ? 12.706 13.203 -0.945 1.00 98.31 597 ASP A N 1
ATOM 4723 C CA . ASP A 1 597 ? 13.722 12.397 -1.645 1.00 98.31 597 ASP A CA 1
ATOM 4724 C C . ASP A 1 597 ? 13.463 10.876 -1.540 1.00 98.31 597 ASP A C 1
ATOM 4726 O O . ASP A 1 597 ? 12.640 10.437 -0.728 1.00 98.31 597 ASP A O 1
ATOM 4730 N N . TYR A 1 598 ? 14.154 10.065 -2.351 1.00 96.06 598 TYR A N 1
ATOM 4731 C CA . TYR A 1 598 ? 13.965 8.604 -2.450 1.00 96.06 598 TYR A CA 1
ATOM 4732 C C . TYR A 1 598 ? 15.197 7.780 -2.035 1.00 96.06 598 TYR A C 1
ATOM 4734 O O . TYR A 1 598 ? 16.275 8.318 -1.798 1.00 96.06 598 TYR A O 1
ATOM 4742 N N . HIS A 1 599 ? 15.013 6.458 -1.891 1.00 93.88 599 HIS A N 1
ATOM 4743 C CA . HIS A 1 599 ? 16.021 5.479 -1.437 1.00 93.88 599 HIS A CA 1
ATOM 4744 C C . HIS A 1 599 ? 16.678 5.793 -0.079 1.00 93.88 599 HIS A C 1
ATOM 4746 O O . HIS A 1 599 ? 17.814 5.407 0.199 1.00 93.88 599 HIS A O 1
ATOM 4752 N N . ILE A 1 600 ? 15.954 6.468 0.815 1.00 94.81 600 ILE A N 1
ATOM 4753 C CA . ILE A 1 600 ? 16.453 6.809 2.155 1.00 94.81 600 ILE A CA 1
ATOM 4754 C C . ILE A 1 600 ? 16.293 5.623 3.117 1.00 94.81 600 ILE A C 1
ATOM 4756 O O . ILE A 1 600 ? 17.046 5.464 4.078 1.00 94.81 600 ILE A O 1
ATOM 4760 N N . GLU A 1 601 ? 15.289 4.787 2.881 1.00 94.56 601 GLU A N 1
ATOM 4761 C CA . GLU A 1 601 ? 14.756 3.808 3.822 1.00 94.56 601 GLU A CA 1
ATOM 4762 C C . GLU A 1 601 ? 15.084 2.347 3.498 1.00 94.56 601 GLU A C 1
ATOM 4764 O O . GLU A 1 601 ? 14.755 1.468 4.299 1.00 94.56 601 GLU A O 1
ATOM 4769 N N . ASP A 1 602 ? 15.721 2.076 2.356 1.00 89.25 602 ASP A N 1
ATOM 4770 C CA . ASP A 1 602 ? 15.873 0.718 1.819 1.00 89.25 602 ASP A CA 1
ATOM 4771 C C . ASP A 1 602 ? 17.325 0.202 1.737 1.00 89.25 602 ASP A C 1
ATOM 4773 O O . ASP A 1 602 ? 17.529 -1.013 1.660 1.00 89.25 602 ASP A O 1
ATOM 4777 N N . GLY A 1 603 ? 18.326 1.090 1.819 1.00 84.19 603 GLY A N 1
ATOM 4778 C CA . GLY A 1 603 ? 19.751 0.738 1.729 1.00 84.19 603 GLY A CA 1
ATOM 4779 C C . GLY A 1 603 ? 20.196 0.272 0.335 1.00 84.19 603 GLY A C 1
ATOM 4780 O O . GLY A 1 603 ? 21.215 -0.409 0.191 1.00 84.19 603 GLY A O 1
ATOM 4781 N N . SER A 1 604 ? 19.412 0.589 -0.696 1.00 84.62 604 SER A N 1
ATOM 4782 C CA . SER A 1 604 ? 19.641 0.125 -2.065 1.00 84.62 604 SER A CA 1
ATOM 4783 C C . SER A 1 604 ? 20.456 1.098 -2.921 1.00 84.62 604 SER A C 1
ATOM 4785 O O . SER A 1 604 ? 21.039 0.667 -3.915 1.00 84.62 604 SER A O 1
ATOM 4787 N N . GLU A 1 605 ? 20.572 2.364 -2.516 1.00 85.81 605 GLU A N 1
ATOM 4788 C CA . GLU A 1 605 ? 21.283 3.417 -3.247 1.00 85.81 605 GLU A CA 1
ATOM 4789 C C . GLU A 1 605 ? 22.424 4.009 -2.402 1.00 85.81 605 GLU A C 1
ATOM 4791 O O . GLU A 1 605 ? 22.375 4.009 -1.178 1.00 85.81 605 GLU A O 1
ATOM 4796 N N . SER A 1 606 ? 23.499 4.477 -3.043 1.00 80.69 606 SER A N 1
ATOM 4797 C CA . SER A 1 606 ? 24.694 4.976 -2.344 1.00 80.69 606 SER A CA 1
ATOM 4798 C C . SER A 1 606 ? 24.683 6.494 -2.234 1.00 80.69 606 SER A C 1
ATOM 4800 O O . SER A 1 606 ? 25.255 7.058 -1.299 1.00 80.69 606 SER A O 1
ATOM 4802 N N . LYS A 1 607 ? 24.002 7.171 -3.167 1.00 84.88 607 LYS A N 1
ATOM 4803 C CA . LYS A 1 607 ? 23.774 8.621 -3.141 1.00 84.88 607 LYS A CA 1
ATOM 4804 C C . LYS A 1 607 ? 22.856 9.040 -1.996 1.00 84.88 607 LYS A C 1
ATOM 4806 O O . LYS A 1 607 ? 23.061 10.109 -1.427 1.00 84.88 607 LYS A O 1
ATOM 4811 N N . ALA A 1 608 ? 21.921 8.173 -1.624 1.00 91.31 608 ALA A N 1
ATOM 4812 C CA . ALA A 1 608 ? 20.927 8.410 -0.594 1.00 91.31 608 ALA A CA 1
ATOM 4813 C C . ALA A 1 608 ? 21.193 7.547 0.645 1.00 91.31 608 ALA A C 1
ATOM 4815 O O . ALA A 1 608 ? 21.473 6.357 0.557 1.00 91.31 608 ALA A O 1
ATOM 4816 N N . SER A 1 609 ? 21.125 8.160 1.824 1.00 92.38 609 SER A N 1
ATOM 4817 C CA . SER A 1 609 ? 21.109 7.448 3.102 1.00 92.38 609 SER A CA 1
ATOM 4818 C C . SER A 1 609 ? 20.432 8.314 4.163 1.00 92.38 609 SER A C 1
ATOM 4820 O O . SER A 1 609 ? 20.373 9.540 3.996 1.00 92.38 609 SER A O 1
ATOM 4822 N N . PRO A 1 610 ? 19.963 7.732 5.283 1.00 94.88 610 PRO A N 1
ATOM 4823 C CA . PRO A 1 610 ? 19.426 8.515 6.389 1.00 94.88 610 PRO A CA 1
ATOM 4824 C C . PRO A 1 610 ? 20.404 9.596 6.860 1.00 94.88 610 PRO A C 1
ATOM 4826 O O . PRO A 1 610 ? 20.001 10.728 7.081 1.00 94.88 610 PRO A O 1
ATOM 4829 N N . GLU A 1 611 ? 21.694 9.277 6.973 1.00 92.81 611 GLU A N 1
ATOM 4830 C CA . GLU A 1 611 ? 22.734 10.205 7.420 1.00 92.81 611 GLU A CA 1
ATOM 4831 C C . GLU A 1 611 ? 22.940 11.367 6.444 1.00 92.81 611 GLU A C 1
ATOM 4833 O O . GLU A 1 611 ? 22.976 12.521 6.868 1.00 92.81 611 GLU A O 1
ATOM 4838 N N . LYS A 1 612 ? 23.031 11.085 5.137 1.00 93.69 612 LYS A N 1
ATOM 4839 C CA . LYS A 1 612 ? 23.172 12.132 4.115 1.00 93.69 612 LYS A CA 1
ATOM 4840 C C . LYS A 1 612 ? 21.962 13.055 4.099 1.00 93.69 612 LYS A C 1
ATOM 4842 O O . LYS A 1 612 ? 22.120 14.269 3.985 1.00 93.69 612 LYS A O 1
ATOM 4847 N N . TYR A 1 613 ? 20.769 12.489 4.266 1.00 97.38 613 TYR A N 1
ATOM 4848 C CA . TYR A 1 613 ? 19.549 13.278 4.273 1.00 97.38 613 TYR A CA 1
ATOM 4849 C C . TYR A 1 613 ? 19.425 14.146 5.525 1.00 97.38 613 TYR A C 1
ATOM 4851 O O . TYR A 1 613 ? 19.088 15.323 5.431 1.00 97.38 613 TYR A O 1
ATOM 4859 N N . ILE A 1 614 ? 19.785 13.599 6.691 1.00 97.94 614 ILE A N 1
ATOM 4860 C CA . ILE A 1 614 ? 19.878 14.354 7.945 1.00 97.94 614 ILE A CA 1
ATOM 4861 C C . ILE A 1 614 ? 20.840 15.533 7.788 1.00 97.94 614 ILE A C 1
ATOM 4863 O O . ILE A 1 614 ? 20.461 16.652 8.128 1.00 97.94 614 ILE A O 1
ATOM 4867 N N . ASN A 1 615 ? 22.040 15.307 7.244 1.00 96.69 615 ASN A N 1
ATOM 4868 C CA . ASN A 1 615 ? 23.021 16.372 7.031 1.00 96.69 615 ASN A CA 1
ATOM 4869 C C . ASN A 1 615 ? 22.468 17.461 6.106 1.00 96.69 615 ASN A C 1
ATOM 4871 O O . ASN A 1 615 ? 22.491 18.629 6.473 1.00 96.69 615 ASN A O 1
ATOM 4875 N N . GLN A 1 616 ? 21.861 17.088 4.975 1.00 96.88 616 GLN A N 1
ATOM 4876 C CA . GLN A 1 616 ? 21.233 18.051 4.066 1.00 96.88 616 GLN A CA 1
ATOM 4877 C C . GLN A 1 616 ? 20.141 18.890 4.757 1.00 96.88 616 GLN A C 1
ATOM 4879 O O . GLN A 1 616 ? 20.070 20.102 4.559 1.00 96.88 616 GLN A O 1
ATOM 4884 N 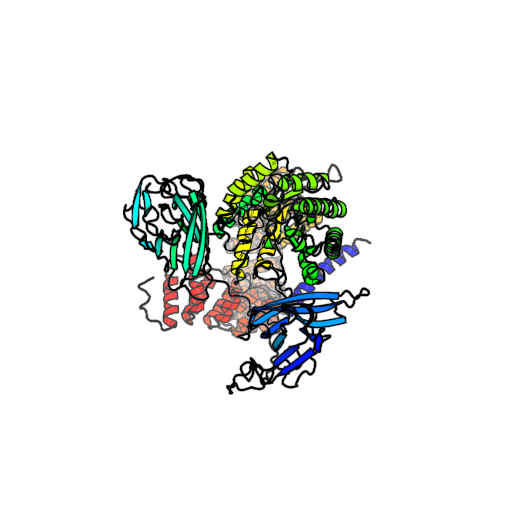N . ILE A 1 617 ? 19.297 18.272 5.592 1.00 98.31 617 ILE A N 1
ATOM 4885 C CA . ILE A 1 617 ? 18.249 18.981 6.343 1.00 98.31 617 ILE A CA 1
ATOM 4886 C C . ILE A 1 617 ? 18.856 19.935 7.378 1.00 98.31 617 ILE A C 1
ATOM 4888 O O . ILE A 1 617 ? 18.370 21.057 7.538 1.00 98.31 617 ILE A O 1
ATOM 4892 N N . VAL A 1 618 ? 19.888 19.494 8.101 1.00 98.00 618 VAL A N 1
ATOM 4893 C CA . VAL A 1 618 ? 20.594 20.322 9.086 1.00 98.00 618 VAL A CA 1
ATOM 4894 C C . VAL A 1 618 ? 21.240 21.520 8.394 1.00 98.00 618 VAL A C 1
ATOM 4896 O O . VAL A 1 618 ? 20.963 22.648 8.797 1.00 98.00 618 VAL A O 1
ATOM 4899 N N . ASP A 1 619 ? 21.970 21.298 7.301 1.00 97.25 619 ASP A N 1
ATOM 4900 C CA . ASP A 1 619 ? 22.635 22.348 6.523 1.00 97.25 619 ASP A CA 1
ATOM 4901 C C . ASP A 1 619 ? 21.636 23.402 6.017 1.00 97.25 619 ASP A C 1
ATOM 4903 O O . ASP A 1 619 ? 21.892 24.606 6.095 1.00 97.25 619 ASP A O 1
ATOM 4907 N N . LEU A 1 620 ? 20.460 22.978 5.537 1.00 98.12 620 LEU A N 1
ATOM 4908 C CA . LEU A 1 620 ? 19.392 23.893 5.121 1.00 98.12 620 LEU A CA 1
ATOM 4909 C C . LEU A 1 620 ? 18.878 24.740 6.292 1.00 98.12 620 LEU A C 1
ATOM 4911 O O . LEU A 1 620 ? 18.705 25.955 6.158 1.00 98.12 620 LEU A O 1
ATOM 4915 N N . ARG A 1 621 ? 18.636 24.118 7.450 1.00 97.75 621 ARG A N 1
ATOM 4916 C CA . ARG A 1 621 ? 18.142 24.819 8.645 1.00 97.75 621 ARG A CA 1
ATOM 4917 C C . ARG A 1 621 ? 19.176 25.789 9.210 1.00 97.75 621 ARG A C 1
ATOM 4919 O O . ARG A 1 621 ? 18.795 26.877 9.636 1.00 97.75 621 ARG A O 1
ATOM 4926 N N . GLU A 1 622 ? 20.459 25.439 9.178 1.00 97.19 622 GLU A N 1
ATOM 4927 C CA . GLU A 1 622 ? 21.560 26.333 9.561 1.00 97.19 622 GLU A CA 1
ATOM 4928 C C . GLU A 1 622 ? 21.659 27.551 8.634 1.00 97.19 622 GLU A C 1
ATOM 4930 O O . GLU A 1 622 ? 21.938 28.660 9.090 1.00 97.19 622 GLU A O 1
ATOM 4935 N N . GLN A 1 623 ? 21.312 27.387 7.354 1.00 97.38 623 GLN A N 1
ATOM 4936 C CA . GLN A 1 623 ? 21.159 28.485 6.393 1.00 97.38 623 GLN A CA 1
ATOM 4937 C C . GLN A 1 623 ? 19.825 29.251 6.540 1.00 97.38 623 GLN A C 1
ATOM 4939 O O . GLN A 1 623 ? 19.510 30.137 5.742 1.00 97.38 623 GLN A O 1
ATOM 4944 N N . GLY A 1 624 ? 19.013 28.948 7.555 1.00 97.25 624 GLY A N 1
ATOM 4945 C CA . GLY A 1 624 ? 17.758 29.643 7.841 1.00 97.25 624 GLY A CA 1
ATOM 4946 C C . GLY A 1 624 ? 16.563 29.194 6.998 1.00 97.25 624 GLY A C 1
ATOM 4947 O O . GLY A 1 624 ? 15.555 29.899 6.976 1.00 97.25 624 GLY A O 1
ATOM 4948 N N . ALA A 1 625 ? 16.640 28.054 6.305 1.00 98.25 625 ALA A N 1
ATOM 4949 C CA . ALA A 1 625 ? 15.490 27.463 5.626 1.00 98.25 625 ALA A CA 1
ATOM 4950 C C . ALA A 1 625 ? 14.460 26.942 6.655 1.00 98.25 625 ALA A C 1
ATOM 4952 O O . ALA A 1 625 ? 14.811 26.115 7.504 1.00 98.25 625 ALA A O 1
ATOM 4953 N N . PRO A 1 626 ? 13.182 27.362 6.590 1.00 97.94 626 PRO A N 1
ATOM 4954 C CA . PRO A 1 626 ? 12.128 26.881 7.487 1.00 97.94 626 PRO A CA 1
ATOM 4955 C C . PRO A 1 626 ? 11.612 25.492 7.069 1.00 97.94 626 PRO A C 1
ATOM 4957 O O . PRO A 1 626 ? 10.451 25.325 6.701 1.00 97.94 626 PRO A O 1
ATOM 4960 N N . VAL A 1 627 ? 12.487 24.483 7.118 1.00 98.50 627 VAL A N 1
ATOM 4961 C CA . VAL A 1 627 ? 12.117 23.079 6.879 1.00 98.50 627 VAL A CA 1
ATOM 4962 C C . VAL A 1 627 ? 11.224 22.597 8.023 1.00 98.50 627 VAL A C 1
ATOM 4964 O O . VAL A 1 627 ? 11.658 22.532 9.175 1.00 98.50 627 VAL A O 1
ATOM 4967 N N . GLY A 1 628 ? 9.974 22.272 7.699 1.00 98.00 628 GLY A N 1
ATOM 4968 C CA . GLY A 1 628 ? 8.946 21.856 8.651 1.00 98.00 628 GLY A CA 1
ATOM 4969 C C . GLY A 1 628 ? 8.646 20.356 8.651 1.00 98.00 628 GLY A C 1
ATOM 4970 O O . GLY A 1 628 ? 7.992 19.887 9.577 1.00 98.00 628 GLY A O 1
ATOM 4971 N N . GLY A 1 629 ? 9.129 19.594 7.666 1.00 98.25 629 GLY A N 1
ATOM 4972 C CA . GLY A 1 629 ? 8.909 18.149 7.587 1.00 98.25 629 GLY A CA 1
ATOM 4973 C C . GLY A 1 629 ? 9.886 17.413 6.669 1.00 98.25 629 GLY A C 1
ATOM 4974 O O . GLY A 1 629 ? 10.579 18.026 5.856 1.00 98.25 629 GLY A O 1
ATOM 4975 N N . ILE A 1 630 ? 9.936 16.087 6.824 1.00 98.81 630 ILE A N 1
ATOM 4976 C CA . ILE A 1 630 ? 10.788 15.165 6.060 1.00 98.81 630 ILE A CA 1
ATOM 4977 C C . ILE A 1 630 ? 9.899 14.303 5.165 1.00 98.81 630 ILE A C 1
ATOM 4979 O O . ILE A 1 630 ? 9.053 13.563 5.670 1.00 98.81 630 ILE A O 1
ATOM 4983 N N . GLY A 1 631 ? 10.073 14.405 3.852 1.00 98.62 631 GLY A N 1
ATOM 4984 C CA . GLY A 1 631 ? 9.400 13.585 2.851 1.00 98.62 631 GLY A CA 1
ATOM 4985 C C . GLY A 1 631 ? 10.297 12.435 2.409 1.00 98.62 631 GLY A C 1
ATOM 4986 O O . GLY A 1 631 ? 11.416 12.650 1.957 1.00 98.62 631 GLY A O 1
ATOM 4987 N N . ILE A 1 632 ? 9.810 11.211 2.559 1.00 98.56 632 ILE A N 1
ATOM 4988 C CA . ILE A 1 632 ? 10.425 10.008 2.004 1.00 98.56 632 ILE A CA 1
ATOM 4989 C C . ILE A 1 632 ? 9.490 9.543 0.898 1.00 98.56 632 ILE A C 1
ATOM 4991 O O . ILE A 1 632 ? 8.352 9.181 1.201 1.00 98.56 632 ILE A O 1
ATOM 4995 N N . GLN A 1 633 ? 9.945 9.539 -0.354 1.00 98.19 633 GLN A N 1
ATOM 4996 C CA . GLN A 1 633 ? 9.103 9.119 -1.475 1.00 98.19 633 GLN A CA 1
ATOM 4997 C C . GLN A 1 633 ? 8.575 7.702 -1.231 1.00 98.19 633 GLN A C 1
ATOM 4999 O O . GLN A 1 633 ? 7.369 7.512 -1.135 1.00 98.19 633 GLN A O 1
ATOM 5004 N N . GLY A 1 634 ? 9.443 6.732 -0.931 1.00 96.44 634 GLY A N 1
ATOM 5005 C CA . GLY A 1 634 ? 8.993 5.392 -0.546 1.00 96.44 634 GLY A CA 1
ATOM 5006 C C . GLY A 1 634 ? 8.880 4.400 -1.701 1.00 96.44 634 GLY A C 1
ATOM 5007 O O . GLY A 1 634 ? 8.134 3.431 -1.577 1.00 96.44 634 GLY A O 1
ATOM 5008 N N . HIS A 1 635 ? 9.570 4.634 -2.820 1.00 95.75 635 HIS A N 1
ATOM 5009 C CA . HIS A 1 635 ? 9.605 3.714 -3.957 1.00 95.75 635 HIS A CA 1
ATOM 5010 C C . HIS A 1 635 ? 10.448 2.473 -3.637 1.00 95.75 635 HIS A C 1
ATOM 5012 O O . HIS A 1 635 ? 11.651 2.441 -3.898 1.00 95.75 635 HIS A O 1
ATOM 5018 N N . ILE A 1 636 ? 9.826 1.424 -3.091 1.00 92.06 636 ILE A N 1
ATOM 5019 C CA . ILE A 1 636 ? 10.553 0.255 -2.574 1.00 92.06 636 ILE A CA 1
ATOM 5020 C C . ILE A 1 636 ? 10.174 -1.031 -3.314 1.00 92.06 636 ILE A C 1
ATOM 5022 O O . ILE A 1 636 ? 9.020 -1.258 -3.662 1.00 92.06 636 ILE A O 1
ATOM 5026 N N . SER A 1 637 ? 11.153 -1.889 -3.608 1.00 89.69 637 SER A N 1
ATOM 5027 C CA . SER A 1 637 ? 10.906 -3.149 -4.340 1.00 89.69 637 SER A CA 1
ATOM 5028 C C . SER A 1 637 ? 10.777 -4.355 -3.412 1.00 89.69 637 SER A C 1
ATOM 5030 O O . SER A 1 637 ? 9.898 -5.185 -3.594 1.00 89.69 637 SER A O 1
ATOM 5032 N N . ASN A 1 638 ? 11.648 -4.454 -2.403 1.00 93.50 638 ASN A N 1
ATOM 5033 C CA . ASN A 1 638 ? 11.760 -5.631 -1.537 1.00 93.50 638 ASN A CA 1
ATOM 5034 C C . ASN A 1 638 ? 11.740 -5.219 -0.054 1.00 93.50 638 ASN A C 1
ATOM 5036 O O . ASN A 1 638 ? 12.728 -5.407 0.649 1.00 93.50 638 ASN A O 1
ATOM 5040 N N . PRO A 1 639 ? 10.658 -4.613 0.457 1.00 95.69 639 PRO A N 1
ATOM 5041 C CA . PRO A 1 639 ? 10.667 -3.993 1.776 1.00 95.69 639 PRO A CA 1
ATOM 5042 C C . PRO A 1 639 ? 11.025 -4.982 2.895 1.00 95.69 639 PRO A C 1
ATOM 5044 O O . PRO A 1 639 ? 10.373 -6.010 3.092 1.00 95.69 639 PRO A O 1
ATOM 5047 N N . VAL A 1 640 ? 12.028 -4.623 3.700 1.00 96.12 640 VAL A N 1
ATOM 5048 C CA . VAL A 1 640 ? 12.365 -5.316 4.950 1.00 96.12 640 VAL A CA 1
ATOM 5049 C C . VAL A 1 640 ? 12.139 -4.368 6.113 1.00 96.12 640 VAL A C 1
ATOM 5051 O O . VAL A 1 640 ? 12.847 -3.376 6.288 1.00 96.12 640 VAL A O 1
ATOM 5054 N N . GLY A 1 641 ? 11.155 -4.696 6.949 1.00 95.19 641 GLY A N 1
ATOM 5055 C CA . GLY A 1 641 ? 10.659 -3.760 7.953 1.00 95.19 641 GLY A CA 1
ATOM 5056 C C . GLY A 1 641 ? 11.693 -3.287 8.979 1.00 95.19 641 GLY A C 1
ATOM 5057 O O . GLY A 1 641 ? 11.617 -2.156 9.447 1.00 95.19 641 GLY A O 1
ATOM 5058 N N . THR A 1 642 ? 12.706 -4.092 9.303 1.00 93.94 642 THR A N 1
ATOM 5059 C CA . THR A 1 642 ? 13.792 -3.694 10.217 1.00 93.94 642 THR A CA 1
ATOM 5060 C C . THR A 1 642 ? 14.775 -2.697 9.602 1.00 93.94 642 THR A C 1
ATOM 5062 O O . THR A 1 642 ? 15.287 -1.857 10.344 1.00 93.94 642 THR A O 1
ATOM 5065 N N . ILE A 1 643 ? 14.998 -2.739 8.282 1.00 95.38 643 ILE A N 1
ATOM 5066 C CA . ILE A 1 643 ? 15.808 -1.750 7.550 1.00 95.38 643 ILE A CA 1
ATOM 5067 C C . ILE A 1 643 ? 15.074 -0.408 7.557 1.00 95.38 643 ILE A C 1
ATOM 5069 O O . ILE A 1 643 ? 15.595 0.574 8.089 1.00 95.38 643 ILE A O 1
ATOM 5073 N N . VAL A 1 644 ? 13.810 -0.414 7.119 1.00 97.06 644 VAL A N 1
ATOM 5074 C CA . VAL A 1 644 ? 12.936 0.771 7.109 1.00 97.06 644 VAL A CA 1
ATOM 5075 C C . VAL A 1 644 ? 12.825 1.370 8.513 1.00 97.06 644 VAL A C 1
ATOM 5077 O O . VAL A 1 644 ? 13.010 2.568 8.714 1.00 97.06 644 VAL A O 1
ATOM 5080 N N . HIS A 1 645 ? 12.607 0.536 9.534 1.00 96.38 645 HIS A N 1
ATOM 5081 C CA . HIS A 1 645 ? 12.543 0.985 10.923 1.00 96.38 645 HIS A CA 1
ATOM 5082 C C . HIS A 1 645 ? 13.850 1.632 11.410 1.00 96.38 645 HIS A C 1
ATOM 5084 O O . HIS A 1 645 ? 13.807 2.590 12.182 1.00 96.38 645 HIS A O 1
ATOM 5090 N N . SER A 1 646 ? 15.011 1.117 10.990 1.00 95.25 646 SER A N 1
ATOM 5091 C CA . SER A 1 646 ? 16.311 1.702 11.333 1.00 95.25 646 SER A CA 1
ATOM 5092 C C . SER A 1 646 ? 16.474 3.091 10.715 1.00 95.25 646 SER A C 1
ATOM 5094 O O . SER A 1 646 ? 16.803 4.034 11.437 1.00 95.25 646 SER A O 1
ATOM 5096 N N . ALA A 1 647 ? 16.157 3.236 9.426 1.00 95.94 647 ALA A N 1
ATOM 5097 C CA . ALA A 1 647 ? 16.185 4.518 8.729 1.00 95.94 647 ALA A CA 1
ATOM 5098 C C . ALA A 1 647 ? 15.264 5.553 9.396 1.00 95.94 647 ALA A C 1
ATOM 5100 O O . ALA A 1 647 ? 15.694 6.669 9.694 1.00 95.94 647 ALA A O 1
ATOM 5101 N N . LEU A 1 648 ? 14.032 5.160 9.737 1.00 98.06 648 LEU A N 1
ATOM 5102 C CA . LEU A 1 648 ? 13.079 6.035 10.426 1.00 98.06 648 LEU A CA 1
ATOM 5103 C C . LEU A 1 648 ? 13.553 6.456 11.820 1.00 98.06 648 LEU A C 1
ATOM 5105 O O . LEU A 1 648 ? 13.383 7.617 12.186 1.00 98.06 648 LEU A O 1
ATOM 5109 N N . ASN A 1 649 ? 14.176 5.558 12.592 1.00 97.19 649 ASN A N 1
ATOM 5110 C CA . ASN A 1 649 ? 14.734 5.922 13.898 1.00 97.19 649 ASN A CA 1
ATOM 5111 C C . ASN A 1 649 ? 15.864 6.952 13.765 1.00 97.19 649 ASN A C 1
ATOM 5113 O O . ASN A 1 649 ? 15.935 7.863 14.585 1.00 97.19 649 ASN A O 1
ATOM 5117 N N . LYS A 1 650 ? 16.727 6.820 12.747 1.00 96.31 650 LYS A N 1
ATOM 5118 C CA . LYS A 1 650 ? 17.798 7.789 12.473 1.00 96.31 650 LYS A CA 1
ATOM 5119 C C . LYS A 1 650 ? 17.209 9.147 12.099 1.00 96.31 650 LYS A C 1
ATOM 5121 O O . LYS A 1 650 ? 17.525 10.141 12.745 1.00 96.31 650 LYS A O 1
ATOM 5126 N N . MET A 1 651 ? 16.291 9.190 11.134 1.00 96.88 651 MET A N 1
ATOM 5127 C CA . MET A 1 651 ? 15.660 10.442 10.697 1.00 96.88 651 MET A CA 1
ATOM 5128 C C . MET A 1 651 ? 14.845 11.117 11.804 1.00 96.88 651 MET A C 1
ATOM 5130 O O . MET A 1 651 ? 14.859 12.338 11.928 1.00 96.88 651 MET A O 1
ATOM 5134 N N . ALA A 1 652 ? 14.192 10.341 12.672 1.00 97.75 652 ALA A N 1
ATOM 5135 C CA . ALA A 1 652 ? 13.423 10.886 13.787 1.00 97.75 652 ALA A CA 1
ATOM 5136 C C . ALA A 1 652 ? 14.276 11.682 14.790 1.00 97.75 652 ALA A C 1
ATOM 5138 O O . ALA A 1 652 ? 13.725 12.484 15.544 1.00 97.75 652 ALA A O 1
ATOM 5139 N N . THR A 1 653 ? 15.603 11.503 14.795 1.00 97.56 653 THR A N 1
ATOM 5140 C CA . THR A 1 653 ? 16.511 12.294 15.646 1.00 97.56 653 THR A CA 1
ATOM 5141 C C . THR A 1 653 ? 16.540 13.779 15.273 1.00 97.56 653 THR A C 1
ATOM 5143 O O . THR A 1 653 ? 16.828 14.604 16.136 1.00 97.56 653 THR A O 1
ATOM 5146 N N . VAL A 1 654 ? 16.165 14.134 14.036 1.00 96.81 654 VAL A N 1
ATOM 5147 C CA . VAL A 1 654 ? 16.050 15.529 13.569 1.00 96.81 654 VAL A CA 1
ATOM 5148 C C . VAL A 1 654 ? 14.907 16.273 14.272 1.00 96.81 654 VAL A C 1
ATOM 5150 O O . VAL A 1 654 ? 14.929 17.501 14.369 1.00 96.81 654 VAL A O 1
ATOM 5153 N N . GLY A 1 655 ? 13.907 15.540 14.780 1.00 97.19 655 GLY A N 1
ATOM 5154 C CA . GLY A 1 655 ? 12.756 16.108 15.488 1.00 97.19 655 GLY A CA 1
ATOM 5155 C C . GLY A 1 655 ? 11.692 16.737 14.583 1.00 97.19 655 GLY A C 1
ATOM 5156 O O . GLY A 1 655 ? 10.863 17.498 15.075 1.00 97.19 655 GLY A O 1
ATOM 5157 N N . LEU A 1 656 ? 11.711 16.434 13.282 1.00 98.19 656 LEU A N 1
ATOM 5158 C CA . LEU A 1 656 ? 10.693 16.849 12.312 1.00 98.19 656 LEU A CA 1
ATOM 5159 C C . LEU A 1 656 ? 9.722 15.694 12.000 1.00 98.19 656 LEU A C 1
ATOM 5161 O O . LEU A 1 656 ? 10.131 14.529 12.057 1.00 98.19 656 LEU A O 1
ATOM 5165 N N . PRO A 1 657 ? 8.455 15.989 11.651 1.00 98.25 657 PRO A N 1
ATOM 5166 C CA . PRO A 1 657 ? 7.497 14.974 11.232 1.00 98.25 657 PRO A CA 1
ATOM 5167 C C . PRO A 1 657 ? 7.927 14.323 9.915 1.00 98.25 657 PRO A C 1
ATOM 5169 O O . PRO A 1 657 ? 8.314 15.001 8.961 1.00 98.25 657 PRO A O 1
ATOM 5172 N N . ILE A 1 658 ? 7.827 12.996 9.859 1.00 98.88 658 ILE A N 1
ATOM 5173 C CA . ILE A 1 658 ? 8.162 12.189 8.685 1.00 98.88 658 ILE A CA 1
ATOM 5174 C C . ILE A 1 658 ? 6.881 11.838 7.933 1.00 98.88 658 ILE A C 1
ATOM 5176 O O . ILE A 1 658 ? 5.891 11.401 8.527 1.00 98.88 658 ILE A O 1
ATOM 5180 N N . TRP A 1 659 ? 6.909 11.987 6.617 1.00 98.81 659 TRP A N 1
ATOM 5181 C CA . TRP A 1 659 ? 5.841 11.578 5.720 1.00 98.81 659 TRP A CA 1
ATOM 5182 C C . TRP A 1 659 ? 6.386 10.634 4.666 1.00 98.81 659 TRP A C 1
ATOM 5184 O O . TRP A 1 659 ? 7.400 10.929 4.045 1.00 98.81 659 TRP A O 1
ATOM 5194 N N . PHE A 1 660 ? 5.674 9.532 4.442 1.00 98.75 660 PHE A N 1
ATOM 5195 C CA . PHE A 1 660 ? 5.812 8.814 3.182 1.00 98.75 660 PHE A CA 1
ATOM 5196 C C . PHE A 1 660 ? 4.952 9.538 2.155 1.00 98.75 660 PHE A C 1
ATOM 5198 O O . PHE A 1 660 ? 3.740 9.648 2.349 1.00 98.75 660 PHE A O 1
ATOM 5205 N N . THR A 1 661 ? 5.575 10.115 1.139 1.00 98.56 661 THR A N 1
ATOM 5206 C CA . THR A 1 661 ? 4.945 11.073 0.220 1.00 98.56 661 THR A CA 1
ATOM 5207 C C . THR A 1 661 ? 4.491 10.427 -1.082 1.00 98.56 661 THR A C 1
ATOM 5209 O O . THR A 1 661 ? 3.546 10.921 -1.696 1.00 98.56 661 THR A O 1
ATOM 5212 N N . GLU A 1 662 ? 5.118 9.319 -1.475 1.00 98.00 662 GLU A N 1
ATOM 5213 C CA . GLU A 1 662 ? 4.969 8.695 -2.792 1.00 98.00 662 GLU A CA 1
ATOM 5214 C C . GLU A 1 662 ? 5.084 7.153 -2.691 1.00 98.00 662 GLU A C 1
ATOM 5216 O O . GLU A 1 662 ? 5.658 6.486 -3.547 1.00 98.00 662 GLU A O 1
ATOM 5221 N N . LEU A 1 663 ? 4.559 6.559 -1.612 1.00 98.25 663 LEU A N 1
ATOM 5222 C CA . LEU A 1 663 ? 4.784 5.146 -1.301 1.00 98.25 663 LEU A CA 1
ATOM 5223 C C . LEU A 1 663 ? 4.192 4.240 -2.384 1.00 98.25 663 LEU A C 1
ATOM 5225 O O . LEU A 1 663 ? 2.982 4.253 -2.629 1.00 98.25 663 LEU A O 1
ATOM 5229 N N . ASP A 1 664 ? 5.025 3.367 -2.936 1.00 97.19 664 ASP A N 1
ATOM 5230 C CA . ASP A 1 664 ? 4.601 2.257 -3.774 1.00 97.19 664 ASP A CA 1
ATOM 5231 C C . ASP A 1 664 ? 5.486 1.022 -3.560 1.00 97.19 664 ASP A C 1
ATOM 5233 O O . ASP A 1 664 ? 6.592 1.085 -3.019 1.00 97.19 664 ASP A O 1
ATOM 5237 N N . VAL A 1 665 ? 4.949 -0.138 -3.937 1.00 96.25 665 VAL A N 1
ATOM 5238 C CA . VAL A 1 665 ? 5.669 -1.414 -3.936 1.00 96.25 665 VAL A CA 1
ATOM 5239 C C . VAL A 1 665 ? 5.424 -2.133 -5.248 1.00 96.25 665 VAL A C 1
ATOM 5241 O O . VAL A 1 665 ? 4.314 -2.080 -5.776 1.00 96.25 665 VAL A O 1
ATOM 5244 N N . VAL A 1 666 ? 6.439 -2.822 -5.767 1.00 93.50 666 VAL A N 1
ATOM 5245 C CA . VAL A 1 666 ? 6.374 -3.460 -7.088 1.00 93.50 666 VAL A CA 1
ATOM 5246 C C . VAL A 1 666 ? 6.589 -4.960 -6.989 1.00 93.50 666 VAL A C 1
ATOM 5248 O O . VAL A 1 666 ? 7.574 -5.422 -6.422 1.00 93.50 666 VAL A O 1
ATOM 5251 N N . SER A 1 667 ? 5.680 -5.717 -7.598 1.00 93.62 667 SER A N 1
ATOM 5252 C CA . SER A 1 667 ? 5.891 -7.122 -7.960 1.00 93.62 667 SER A CA 1
ATOM 5253 C C . SER A 1 667 ? 4.864 -7.528 -9.007 1.00 93.62 667 SER A C 1
ATOM 5255 O O . SER A 1 667 ? 3.688 -7.171 -8.892 1.00 93.62 667 SER A O 1
ATOM 5257 N N . ASN A 1 668 ? 5.295 -8.316 -9.994 1.00 90.69 668 ASN A N 1
ATOM 5258 C CA . ASN A 1 668 ? 4.413 -8.877 -11.020 1.00 90.69 668 ASN A CA 1
ATOM 5259 C C . ASN A 1 668 ? 3.356 -9.810 -10.403 1.00 90.69 668 ASN A C 1
ATOM 5261 O O . ASN A 1 668 ? 2.248 -9.919 -10.918 1.00 90.69 668 ASN A O 1
ATOM 5265 N N . ASN A 1 669 ? 3.666 -10.451 -9.269 1.00 93.00 669 ASN A N 1
ATOM 5266 C CA . ASN A 1 669 ? 2.714 -11.279 -8.540 1.00 93.00 669 ASN A CA 1
ATOM 5267 C C . ASN A 1 669 ? 1.937 -10.434 -7.516 1.00 93.00 669 ASN A C 1
ATOM 5269 O O . ASN A 1 669 ? 2.494 -9.943 -6.532 1.00 93.00 669 ASN A O 1
ATOM 5273 N N . GLU A 1 670 ? 0.621 -10.314 -7.699 1.00 93.44 670 GLU A N 1
ATOM 5274 C CA . GLU A 1 670 ? -0.222 -9.468 -6.844 1.00 93.44 670 GLU A CA 1
ATOM 5275 C C . GLU A 1 670 ? -0.226 -9.866 -5.356 1.00 93.44 670 GLU A C 1
ATOM 5277 O O . GLU A 1 670 ? -0.410 -9.002 -4.500 1.00 93.44 670 GLU A O 1
ATOM 5282 N N . TYR A 1 671 ? 0.017 -11.140 -5.016 1.00 95.31 671 TYR A N 1
ATOM 5283 C CA . TYR A 1 671 ? 0.096 -11.587 -3.621 1.00 95.31 671 TYR A CA 1
ATOM 5284 C C . TYR A 1 671 ? 1.385 -11.117 -2.952 1.00 95.31 671 TYR A C 1
ATOM 5286 O O . TYR A 1 671 ? 1.362 -10.714 -1.790 1.00 95.31 671 TYR A O 1
ATOM 5294 N N . ILE A 1 672 ? 2.496 -11.147 -3.688 1.00 95.38 672 ILE A N 1
ATOM 5295 C CA . ILE A 1 672 ? 3.786 -10.647 -3.209 1.00 95.38 672 ILE A CA 1
ATOM 5296 C C . ILE A 1 672 ? 3.718 -9.135 -3.033 1.00 95.38 672 ILE A C 1
ATOM 5298 O O . ILE A 1 672 ? 4.015 -8.637 -1.947 1.00 95.38 672 ILE A O 1
ATOM 5302 N N . ARG A 1 673 ? 3.179 -8.431 -4.032 1.00 95.56 673 ARG A N 1
ATOM 5303 C CA . ARG A 1 673 ? 2.880 -6.999 -3.949 1.00 95.56 673 ARG A CA 1
ATOM 5304 C C . ARG A 1 673 ? 2.010 -6.649 -2.739 1.00 95.56 673 ARG A C 1
ATOM 5306 O O . ARG A 1 673 ? 2.311 -5.710 -2.007 1.00 95.56 673 ARG A O 1
ATOM 5313 N N . ALA A 1 674 ? 0.948 -7.418 -2.494 1.00 97.19 674 ALA A N 1
ATOM 5314 C CA . ALA A 1 674 ? 0.073 -7.222 -1.341 1.00 97.19 674 ALA A CA 1
ATOM 5315 C C . ALA A 1 674 ? 0.814 -7.381 -0.010 1.00 97.19 674 ALA A C 1
ATOM 5317 O O . ALA A 1 674 ? 0.587 -6.619 0.933 1.00 97.19 674 ALA A O 1
ATOM 5318 N N . ASP A 1 675 ? 1.683 -8.382 0.082 1.00 96.31 675 ASP A N 1
ATOM 5319 C CA . ASP A 1 675 ? 2.436 -8.629 1.297 1.00 96.31 675 ASP A CA 1
ATOM 5320 C C . ASP A 1 675 ? 3.503 -7.554 1.555 1.00 96.31 675 ASP A C 1
ATOM 5322 O O . ASP A 1 675 ? 3.687 -7.151 2.705 1.00 96.31 675 ASP A O 1
ATOM 5326 N N . ASP A 1 676 ? 4.167 -7.062 0.510 1.00 97.19 676 ASP A N 1
ATOM 5327 C CA . ASP A 1 676 ? 5.149 -5.978 0.596 1.00 97.19 676 ASP A CA 1
ATOM 5328 C C . ASP A 1 676 ? 4.502 -4.657 1.016 1.00 97.19 676 ASP A C 1
ATOM 5330 O O . ASP A 1 676 ? 5.015 -3.957 1.896 1.00 97.19 676 ASP A O 1
ATOM 5334 N N . LEU A 1 677 ? 3.321 -4.360 0.468 1.00 98.38 677 LEU A N 1
ATOM 5335 C CA . LEU A 1 677 ? 2.540 -3.194 0.865 1.00 98.38 677 LEU A CA 1
ATOM 5336 C C . LEU A 1 677 ? 2.163 -3.276 2.349 1.00 98.38 677 LEU A C 1
ATOM 5338 O O . LEU A 1 677 ? 2.256 -2.286 3.072 1.00 98.38 677 LEU A O 1
ATOM 5342 N N . GLU A 1 678 ? 1.777 -4.459 2.840 1.00 98.44 678 GLU A N 1
ATOM 5343 C CA . GLU A 1 678 ? 1.496 -4.653 4.264 1.00 98.44 678 GLU A CA 1
ATOM 5344 C C . GLU A 1 678 ? 2.741 -4.464 5.141 1.00 98.44 678 GLU A C 1
ATOM 5346 O O . GLU A 1 678 ? 2.620 -3.883 6.225 1.00 98.44 678 GLU A O 1
ATOM 5351 N N . VAL A 1 679 ? 3.925 -4.909 4.694 1.00 98.25 679 VAL A N 1
ATOM 5352 C CA . VAL A 1 679 ? 5.189 -4.652 5.408 1.00 98.25 679 VAL A CA 1
ATOM 5353 C C . VAL A 1 679 ? 5.407 -3.156 5.576 1.00 98.25 679 VAL A C 1
ATOM 5355 O O . VAL A 1 679 ? 5.564 -2.701 6.712 1.00 98.25 679 VAL A O 1
ATOM 5358 N N . MET A 1 680 ? 5.353 -2.397 4.480 1.00 98.19 680 MET A N 1
ATOM 5359 C CA . MET A 1 680 ? 5.553 -0.951 4.523 1.00 98.19 680 MET A CA 1
ATOM 5360 C C . MET A 1 680 ? 4.515 -0.274 5.408 1.00 98.19 680 MET A C 1
ATOM 5362 O O . MET A 1 680 ? 4.872 0.348 6.407 1.00 98.19 680 MET A O 1
ATOM 5366 N N . LEU A 1 681 ? 3.228 -0.468 5.117 1.00 98.56 681 LEU A N 1
ATOM 5367 C CA . LEU A 1 681 ? 2.139 0.201 5.824 1.00 98.56 681 LEU A CA 1
ATOM 5368 C C . LEU A 1 681 ? 2.161 -0.070 7.332 1.00 98.56 681 LEU A C 1
ATOM 5370 O O . LEU A 1 681 ? 1.956 0.853 8.120 1.00 98.56 681 LEU A O 1
ATOM 5374 N N . ARG A 1 682 ? 2.443 -1.305 7.767 1.00 98.44 682 ARG A N 1
ATOM 5375 C CA . ARG A 1 682 ? 2.526 -1.619 9.202 1.00 98.44 682 ARG A CA 1
ATOM 5376 C C . ARG A 1 682 ? 3.735 -0.980 9.876 1.00 98.44 682 ARG A C 1
ATOM 5378 O O . ARG A 1 682 ? 3.603 -0.550 11.020 1.00 98.44 682 ARG A O 1
ATOM 5385 N N . GLU A 1 683 ? 4.893 -0.943 9.224 1.00 97.62 683 GLU A N 1
ATOM 5386 C CA . GLU A 1 683 ? 6.102 -0.348 9.808 1.00 97.62 683 GLU A CA 1
ATOM 5387 C C . GLU A 1 683 ? 5.958 1.158 9.973 1.00 97.62 683 GLU A C 1
ATOM 5389 O O . GLU A 1 683 ? 6.161 1.687 11.070 1.00 97.62 683 GLU A O 1
ATOM 5394 N N . VAL A 1 684 ? 5.536 1.839 8.908 1.00 97.81 684 VAL A N 1
ATOM 5395 C CA . VAL A 1 684 ? 5.420 3.297 8.900 1.00 97.81 684 VAL A CA 1
ATOM 5396 C C . VAL A 1 684 ? 4.277 3.750 9.818 1.00 97.81 684 VAL A C 1
ATOM 5398 O O . VAL A 1 684 ? 4.459 4.651 10.638 1.00 97.81 684 VAL A O 1
ATOM 5401 N N . PHE A 1 685 ? 3.132 3.052 9.820 1.00 98.31 685 PHE A N 1
ATOM 5402 C CA . PHE A 1 685 ? 2.022 3.375 10.722 1.00 98.31 685 PHE A CA 1
ATOM 5403 C C . PHE A 1 685 ? 2.379 3.129 12.196 1.00 98.31 685 PHE A C 1
ATOM 5405 O O . PHE A 1 685 ? 1.927 3.868 13.069 1.00 98.31 685 PHE A O 1
ATOM 5412 N N . ALA A 1 686 ? 3.240 2.155 12.505 1.00 98.00 686 ALA A N 1
ATOM 5413 C CA . ALA A 1 686 ? 3.695 1.879 13.869 1.00 98.00 686 ALA A CA 1
ATOM 5414 C C . ALA A 1 686 ? 4.877 2.760 14.335 1.00 98.00 686 ALA A C 1
ATOM 5416 O O . ALA A 1 686 ? 5.361 2.588 15.463 1.00 98.00 686 ALA A O 1
ATOM 5417 N N . HIS A 1 687 ? 5.373 3.685 13.507 1.00 98.31 687 HIS A N 1
ATOM 5418 C CA . HIS A 1 687 ? 6.481 4.569 13.865 1.00 98.31 687 HIS A CA 1
ATOM 5419 C C . HIS A 1 687 ? 5.979 5.919 14.415 1.00 98.31 687 HIS A C 1
ATOM 5421 O O . HIS A 1 687 ? 5.184 6.578 13.754 1.00 98.31 687 HIS A O 1
ATOM 5427 N N . PRO A 1 688 ? 6.431 6.383 15.598 1.00 97.38 688 PRO A N 1
ATOM 5428 C CA . PRO A 1 688 ? 5.855 7.568 16.243 1.00 97.38 688 PRO A CA 1
ATOM 5429 C C . PRO A 1 688 ? 6.152 8.885 15.515 1.00 97.38 688 PRO A C 1
ATOM 5431 O O . PRO A 1 688 ? 5.338 9.792 15.601 1.00 97.38 688 PRO A O 1
ATOM 5434 N N . ALA A 1 689 ? 7.281 8.981 14.803 1.00 98.19 689 ALA A N 1
ATOM 5435 C CA . ALA A 1 689 ? 7.642 10.176 14.032 1.00 98.19 689 ALA A CA 1
ATOM 5436 C C . ALA A 1 689 ? 6.949 10.259 12.662 1.00 98.19 689 ALA A C 1
ATOM 5438 O O . ALA A 1 689 ? 7.046 11.283 12.000 1.00 98.19 689 ALA A O 1
ATOM 5439 N N . VAL A 1 690 ? 6.287 9.183 12.213 1.00 98.62 690 VAL A N 1
ATOM 5440 C CA . VAL A 1 690 ? 5.553 9.204 10.943 1.00 98.62 690 VAL A CA 1
ATOM 5441 C C . VAL A 1 690 ? 4.177 9.810 11.187 1.00 98.62 690 VAL A C 1
ATOM 5443 O O . VAL A 1 690 ? 3.431 9.329 12.045 1.00 98.62 690 VAL A O 1
ATOM 5446 N N . GLU A 1 691 ? 3.825 10.837 10.428 1.00 98.06 691 GLU A N 1
ATOM 5447 C CA . GLU A 1 691 ? 2.562 11.564 10.584 1.00 98.06 691 GLU A CA 1
ATOM 5448 C C . GLU A 1 691 ? 1.626 11.433 9.386 1.00 98.06 691 GLU A C 1
ATOM 5450 O O . GLU A 1 691 ? 0.444 11.726 9.529 1.00 98.06 691 GLU A O 1
ATOM 5455 N N . GLY A 1 692 ? 2.097 10.909 8.254 1.00 98.31 692 GLY A N 1
ATOM 5456 C CA . GLY A 1 692 ? 1.230 10.623 7.120 1.00 98.31 692 GLY A CA 1
ATOM 5457 C C . GLY A 1 692 ? 1.844 9.697 6.083 1.00 98.31 692 GLY A C 1
ATOM 5458 O O . GLY A 1 692 ? 3.062 9.513 6.022 1.00 98.31 692 GLY A O 1
ATOM 5459 N N . ILE A 1 693 ? 0.961 9.074 5.303 1.00 98.69 693 ILE A N 1
ATOM 5460 C CA . ILE A 1 693 ? 1.300 8.118 4.249 1.00 98.69 693 ILE A CA 1
ATOM 5461 C C . ILE A 1 693 ? 0.476 8.475 3.016 1.00 98.69 693 ILE A C 1
ATOM 5463 O O . ILE A 1 693 ? -0.753 8.460 3.069 1.00 98.69 693 ILE A O 1
ATOM 5467 N N . ILE A 1 694 ? 1.139 8.765 1.907 1.00 98.69 694 ILE A N 1
ATOM 5468 C CA . ILE A 1 694 ? 0.530 9.004 0.603 1.00 98.69 694 ILE A CA 1
ATOM 5469 C C . ILE A 1 694 ? 1.048 7.924 -0.344 1.00 98.69 694 ILE A C 1
ATOM 5471 O O . ILE A 1 694 ? 2.253 7.718 -0.436 1.00 98.69 694 ILE A O 1
ATOM 5475 N N . LEU A 1 695 ? 0.137 7.207 -1.004 1.00 98.38 695 LEU A N 1
ATOM 5476 C CA . LEU A 1 695 ? 0.486 6.235 -2.042 1.00 98.38 695 LEU A CA 1
ATOM 5477 C C . LEU A 1 695 ? 0.686 6.942 -3.387 1.00 98.38 695 LEU A C 1
ATOM 5479 O O . LEU A 1 695 ? -0.158 7.767 -3.748 1.00 98.38 695 LEU A O 1
ATOM 5483 N N . PHE A 1 696 ? 1.711 6.603 -4.172 1.00 96.81 696 PHE A N 1
ATOM 5484 C CA . PHE A 1 696 ? 1.931 7.244 -5.480 1.00 96.81 696 PHE A CA 1
ATOM 5485 C C . PHE A 1 696 ? 1.091 6.637 -6.605 1.00 96.81 696 PHE A C 1
ATOM 5487 O O . PHE A 1 696 ? 1.574 6.075 -7.583 1.00 96.81 696 PHE A O 1
ATOM 5494 N N . GLY A 1 697 ? -0.219 6.762 -6.425 1.00 95.12 697 GLY A N 1
ATOM 5495 C CA . GLY A 1 697 ? -1.244 6.218 -7.297 1.00 95.12 697 GLY A CA 1
ATOM 5496 C C . GLY A 1 697 ? -1.927 5.015 -6.662 1.00 95.12 697 GLY A C 1
ATOM 5497 O O . GLY A 1 697 ? -1.548 4.520 -5.598 1.00 95.12 697 GLY A O 1
ATOM 5498 N N . PHE A 1 698 ? -2.999 4.574 -7.305 1.00 96.69 698 PHE A N 1
ATOM 5499 C CA . PHE A 1 698 ? -3.735 3.376 -6.903 1.00 96.69 698 PHE A CA 1
ATOM 5500 C C . PHE A 1 698 ? -4.334 2.607 -8.085 1.00 96.69 698 PHE A C 1
ATOM 5502 O O . PHE A 1 698 ? -4.817 1.493 -7.883 1.00 96.69 698 PHE A O 1
ATOM 5509 N N . TRP A 1 699 ? -4.315 3.177 -9.293 1.00 95.12 699 TRP A N 1
ATOM 5510 C CA . TRP A 1 699 ? -4.962 2.647 -10.491 1.00 95.12 699 TRP A CA 1
ATOM 5511 C C . TRP A 1 699 ? -3.920 2.261 -11.541 1.00 95.12 699 TRP A C 1
ATOM 5513 O O . TRP A 1 699 ? -3.058 3.071 -11.860 1.00 95.12 699 TRP A O 1
ATOM 5523 N N . GLU A 1 700 ? -4.032 1.046 -12.084 1.00 92.12 700 GLU A N 1
ATOM 5524 C CA . GLU A 1 700 ? -3.061 0.406 -12.990 1.00 92.12 700 GLU A CA 1
ATOM 5525 C C . GLU A 1 700 ? -2.550 1.301 -14.121 1.00 92.12 700 GLU A C 1
ATOM 5527 O O . GLU A 1 700 ? -1.344 1.388 -14.321 1.00 92.12 700 GLU A O 1
ATOM 5532 N N . LEU A 1 701 ? -3.446 1.995 -14.831 1.00 87.88 701 LEU A N 1
ATOM 5533 C CA . LEU A 1 701 ? -3.063 2.812 -15.989 1.00 87.88 701 LEU A CA 1
ATOM 5534 C C . LEU A 1 701 ? -2.335 4.112 -15.612 1.00 87.88 701 LEU A C 1
ATOM 5536 O O . LEU A 1 701 ? -1.759 4.758 -16.481 1.00 87.88 701 LEU A O 1
ATOM 5540 N N . ASN A 1 702 ? -2.342 4.484 -14.328 1.00 85.19 702 ASN A N 1
ATOM 5541 C CA . ASN A 1 702 ? -1.774 5.733 -13.825 1.00 85.19 702 ASN A CA 1
ATOM 5542 C C . ASN A 1 702 ? -0.796 5.495 -12.660 1.00 85.19 702 ASN A C 1
ATOM 5544 O O . ASN A 1 702 ? -0.739 6.293 -11.721 1.00 85.19 702 ASN A O 1
ATOM 5548 N N . MET A 1 703 ? -0.044 4.397 -12.696 1.00 89.75 703 MET A N 1
ATOM 5549 C CA . MET A 1 703 ? 1.072 4.184 -11.775 1.00 89.75 703 MET A CA 1
ATOM 5550 C C . MET A 1 703 ? 2.384 4.651 -12.404 1.00 89.75 703 MET A C 1
ATOM 5552 O O . MET A 1 703 ? 2.628 4.415 -13.583 1.00 89.75 703 MET A O 1
ATOM 5556 N N . PHE A 1 704 ? 3.258 5.265 -11.604 1.00 87.81 704 PHE A N 1
ATOM 5557 C CA . PHE A 1 704 ? 4.619 5.599 -12.038 1.00 87.81 704 PHE A CA 1
ATOM 5558 C C . PHE A 1 704 ? 5.469 4.346 -12.281 1.00 87.81 704 PHE A C 1
ATOM 5560 O O . PHE A 1 704 ? 6.218 4.272 -13.253 1.00 87.81 704 PHE A O 1
ATOM 5567 N N . ARG A 1 705 ? 5.329 3.345 -11.406 1.00 93.00 705 ARG A N 1
ATOM 5568 C CA . ARG A 1 705 ? 5.987 2.043 -11.534 1.00 93.00 705 ARG A CA 1
ATOM 5569 C C . ARG A 1 705 ? 4.952 0.991 -11.894 1.00 93.00 705 ARG A C 1
ATOM 5571 O O . ARG A 1 705 ? 3.923 0.887 -11.228 1.00 93.00 705 ARG A O 1
ATOM 5578 N N . GLU A 1 706 ? 5.221 0.193 -12.919 1.00 90.19 706 GLU A N 1
ATOM 5579 C CA . GLU A 1 706 ? 4.341 -0.915 -13.295 1.00 90.19 706 GLU A CA 1
ATOM 5580 C C . GLU A 1 706 ? 4.121 -1.873 -12.121 1.00 90.19 706 GLU A C 1
ATOM 5582 O O . GLU A 1 706 ? 4.979 -2.022 -11.249 1.00 90.19 706 GLU A O 1
ATOM 5587 N N . ASN A 1 707 ? 2.967 -2.545 -12.103 1.00 92.31 707 ASN A N 1
ATOM 5588 C CA . ASN A 1 707 ? 2.649 -3.545 -11.087 1.00 92.31 707 ASN A CA 1
ATOM 5589 C C . ASN A 1 707 ? 2.768 -3.013 -9.651 1.00 92.31 707 ASN A C 1
ATOM 5591 O O . ASN A 1 707 ? 3.344 -3.679 -8.795 1.00 92.31 707 ASN A O 1
ATOM 5595 N N . SER A 1 708 ? 2.211 -1.829 -9.386 1.00 95.38 708 SER A N 1
ATOM 5596 C CA . SER A 1 708 ? 2.173 -1.195 -8.056 1.00 95.38 708 SER A CA 1
ATOM 5597 C C . SER A 1 708 ? 0.768 -0.757 -7.609 1.00 95.38 708 SER A C 1
ATOM 5599 O O . SER A 1 708 ? 0.578 -0.208 -6.524 1.00 95.38 708 SER A O 1
ATOM 5601 N N . HIS A 1 709 ? -0.248 -1.034 -8.425 1.00 95.31 709 HIS A N 1
ATOM 5602 C CA . HIS A 1 709 ? -1.624 -0.583 -8.238 1.00 95.31 709 HIS A CA 1
ATOM 5603 C C . HIS A 1 709 ? -2.417 -1.404 -7.217 1.00 95.31 709 HIS A C 1
ATOM 5605 O O . HIS A 1 709 ? -2.148 -2.582 -6.965 1.00 95.31 709 HIS A O 1
ATOM 5611 N N . LEU A 1 710 ? -3.479 -0.786 -6.694 1.00 97.19 710 LEU A N 1
ATOM 5612 C CA . LEU A 1 710 ? -4.507 -1.416 -5.854 1.00 97.19 710 LEU A CA 1
ATOM 5613 C C . LEU A 1 710 ? -5.742 -1.834 -6.664 1.00 97.19 710 LEU A C 1
ATOM 5615 O O . LEU A 1 710 ? -6.475 -2.747 -6.278 1.00 97.19 710 LEU A O 1
ATOM 5619 N N . VAL A 1 711 ? -5.985 -1.118 -7.760 1.00 95.19 711 VAL A N 1
ATOM 5620 C CA . VAL A 1 711 ? -7.155 -1.227 -8.624 1.00 95.19 711 VAL A CA 1
ATOM 5621 C C . VAL A 1 711 ? -6.671 -1.450 -10.049 1.00 95.19 711 VAL A C 1
ATOM 5623 O O . VAL A 1 711 ? -5.902 -0.646 -10.577 1.00 95.19 711 VAL A O 1
ATOM 5626 N N . ASN A 1 712 ? -7.091 -2.558 -10.650 1.00 91.56 712 ASN A N 1
ATOM 5627 C CA . ASN A 1 712 ? -6.755 -2.923 -12.022 1.00 91.56 712 ASN A CA 1
ATOM 5628 C C . ASN A 1 712 ? -7.353 -1.920 -13.016 1.00 91.56 712 ASN A C 1
ATOM 5630 O O . ASN A 1 712 ? -8.212 -1.104 -12.667 1.00 91.56 712 ASN A O 1
ATOM 5634 N N . ALA A 1 713 ? -6.918 -1.992 -14.267 1.00 88.56 713 ALA A N 1
ATOM 5635 C CA . ALA A 1 713 ? -7.212 -1.001 -15.291 1.00 88.56 713 ALA A CA 1
ATOM 5636 C C . ALA A 1 713 ? -8.725 -0.737 -15.486 1.00 88.56 713 ALA A C 1
ATOM 5638 O O . ALA A 1 713 ? -9.120 0.414 -15.656 1.00 88.56 713 ALA A O 1
ATOM 5639 N N . GLU A 1 714 ? -9.582 -1.753 -15.335 1.00 88.12 714 GLU A N 1
ATOM 5640 C CA . GLU A 1 714 ? -11.051 -1.633 -15.454 1.00 88.12 714 GLU A CA 1
ATOM 5641 C C . GLU A 1 714 ? -11.802 -1.421 -14.121 1.00 88.12 714 GLU A C 1
ATOM 5643 O O . GLU A 1 714 ? -13.032 -1.434 -14.090 1.00 88.12 714 GLU A O 1
ATOM 5648 N N . GLY A 1 715 ? -11.097 -1.203 -13.005 1.00 89.31 715 GLY A N 1
ATOM 5649 C CA . GLY A 1 715 ? -11.713 -0.871 -11.711 1.00 89.31 715 GLY A CA 1
ATOM 5650 C C . GLY A 1 715 ? -11.823 -2.025 -10.705 1.00 89.31 715 GLY A C 1
ATOM 5651 O O . GLY A 1 715 ? -12.265 -1.801 -9.576 1.00 89.31 715 GLY A O 1
ATOM 5652 N N . ASP A 1 716 ? -11.401 -3.239 -11.071 1.00 90.81 716 ASP A N 1
ATOM 5653 C CA . ASP A 1 716 ? -11.395 -4.401 -10.173 1.00 90.81 716 ASP A CA 1
ATOM 5654 C C . ASP A 1 716 ? -10.305 -4.262 -9.088 1.00 90.81 716 ASP A C 1
ATOM 5656 O O . ASP A 1 716 ? -9.156 -3.933 -9.377 1.00 90.81 716 ASP A O 1
ATOM 5660 N N . ILE A 1 717 ? -10.643 -4.525 -7.820 1.00 95.25 717 ILE A N 1
ATOM 5661 C CA . ILE A 1 717 ? -9.687 -4.442 -6.701 1.00 95.25 717 ILE A CA 1
ATOM 5662 C C . ILE A 1 717 ? -8.836 -5.718 -6.658 1.00 95.25 717 ILE A C 1
ATOM 5664 O O . ILE A 1 717 ? -9.362 -6.813 -6.440 1.00 95.25 717 ILE A O 1
ATOM 5668 N N . ASN A 1 718 ? -7.518 -5.576 -6.786 1.00 94.88 718 ASN A N 1
ATOM 5669 C CA . ASN A 1 718 ? -6.582 -6.703 -6.759 1.00 94.88 718 ASN A CA 1
ATOM 5670 C C . ASN A 1 718 ? -6.225 -7.140 -5.321 1.00 94.88 718 ASN A C 1
ATOM 5672 O O . ASN A 1 718 ? -6.756 -6.616 -4.335 1.00 94.88 718 ASN A O 1
ATOM 5676 N N . GLU A 1 719 ? -5.356 -8.138 -5.157 1.00 96.62 719 GLU A N 1
ATOM 5677 C CA . GLU A 1 719 ? -4.941 -8.612 -3.824 1.00 96.62 719 GLU A CA 1
ATOM 5678 C C . GLU A 1 719 ? -4.257 -7.527 -2.971 1.00 96.62 719 GLU A C 1
ATOM 5680 O O . GLU A 1 719 ? -4.493 -7.462 -1.759 1.00 96.62 719 GLU A O 1
ATOM 5685 N N . ALA A 1 720 ? -3.477 -6.623 -3.575 1.00 96.81 720 ALA A N 1
ATOM 5686 C CA . ALA A 1 720 ? -2.849 -5.510 -2.858 1.00 96.81 720 ALA A CA 1
ATOM 5687 C C . ALA A 1 720 ? -3.893 -4.505 -2.354 1.00 96.81 720 ALA A C 1
ATOM 5689 O O . ALA A 1 720 ? -3.865 -4.114 -1.182 1.00 96.81 720 ALA A O 1
ATOM 5690 N N . GLY A 1 721 ? -4.884 -4.170 -3.186 1.00 97.69 721 GLY A N 1
ATOM 5691 C CA . GLY A 1 721 ? -6.027 -3.354 -2.782 1.00 97.69 721 GLY A CA 1
ATOM 5692 C C . GLY A 1 721 ? -6.849 -4.002 -1.667 1.00 97.69 721 GLY A C 1
ATOM 5693 O O . GLY A 1 721 ? -7.176 -3.349 -0.673 1.00 97.69 721 GLY A O 1
ATOM 5694 N N . ARG A 1 722 ? -7.117 -5.311 -1.753 1.00 98.06 722 ARG A N 1
ATOM 5695 C CA . ARG A 1 722 ? -7.806 -6.057 -0.686 1.00 98.06 722 ARG A CA 1
ATOM 5696 C C . ARG A 1 722 ? -7.020 -6.037 0.624 1.00 98.06 722 ARG A C 1
ATOM 5698 O O . ARG A 1 722 ? -7.614 -5.825 1.685 1.00 98.06 722 ARG A O 1
ATOM 5705 N N . ARG A 1 723 ? -5.692 -6.190 0.573 1.00 97.88 723 ARG A N 1
ATOM 5706 C CA . ARG A 1 723 ? -4.829 -6.115 1.762 1.00 97.88 723 ARG A CA 1
ATOM 5707 C C . ARG A 1 723 ? -4.820 -4.720 2.384 1.00 97.88 723 ARG A C 1
ATOM 5709 O O . ARG A 1 723 ? -4.962 -4.606 3.602 1.00 97.88 723 ARG A O 1
ATOM 5716 N N . TYR A 1 724 ? -4.730 -3.673 1.567 1.00 98.38 724 TYR A N 1
ATOM 5717 C CA . TYR A 1 724 ? -4.829 -2.282 2.013 1.00 98.38 724 TYR A CA 1
ATOM 5718 C C . TYR A 1 724 ? -6.151 -2.010 2.753 1.00 98.38 724 TYR A C 1
ATOM 5720 O O . TYR A 1 724 ? -6.153 -1.497 3.875 1.00 98.38 724 TYR A O 1
ATOM 5728 N N . LEU A 1 725 ? -7.284 -2.422 2.174 1.00 98.19 725 LEU A N 1
ATOM 5729 C CA . LEU A 1 725 ? -8.605 -2.244 2.787 1.00 98.19 725 LEU A CA 1
ATOM 5730 C C . LEU A 1 725 ? -8.753 -3.022 4.102 1.00 98.19 725 LEU A C 1
ATOM 5732 O O . LEU A 1 725 ? -9.357 -2.519 5.054 1.00 98.19 725 LEU A O 1
ATOM 5736 N N . ALA A 1 726 ? -8.171 -4.222 4.187 1.00 98.38 726 ALA A N 1
ATOM 5737 C CA . ALA A 1 726 ? -8.149 -5.000 5.421 1.00 98.38 726 ALA A CA 1
ATOM 5738 C C . ALA A 1 726 ? -7.391 -4.271 6.545 1.00 98.38 726 ALA A C 1
ATOM 5740 O O . ALA A 1 726 ? -7.890 -4.216 7.669 1.00 98.38 726 ALA A O 1
ATOM 5741 N N . LEU A 1 727 ? -6.242 -3.651 6.243 1.00 98.00 727 LEU A N 1
ATOM 5742 C CA . LEU A 1 727 ? -5.488 -2.837 7.206 1.00 98.00 727 LEU A CA 1
ATOM 5743 C C . LEU A 1 727 ? -6.259 -1.590 7.637 1.00 98.00 727 LEU A C 1
ATOM 5745 O O . LEU A 1 727 ? -6.336 -1.311 8.831 1.00 98.00 727 LEU A O 1
ATOM 5749 N N . LYS A 1 728 ? -6.901 -0.880 6.700 1.00 95.88 728 LYS A N 1
ATOM 5750 C CA . LYS A 1 728 ? -7.773 0.252 7.049 1.00 95.88 728 LYS A CA 1
ATOM 5751 C C . LYS A 1 728 ? -8.872 -0.156 8.026 1.00 95.88 728 LYS A C 1
ATOM 5753 O O . LYS A 1 728 ? -9.141 0.582 8.968 1.00 95.88 728 LYS A O 1
ATOM 5758 N N . ASN A 1 729 ? -9.493 -1.319 7.824 1.00 95.81 729 ASN A N 1
ATOM 5759 C CA . ASN A 1 729 ? -10.509 -1.830 8.742 1.00 95.81 729 ASN A CA 1
ATOM 5760 C C . ASN A 1 729 ? -9.912 -2.309 10.083 1.00 95.81 729 ASN A C 1
ATOM 5762 O O . ASN A 1 729 ? -10.541 -2.108 11.119 1.00 95.81 729 ASN A O 1
ATOM 5766 N N . GLU A 1 730 ? -8.706 -2.892 10.091 1.00 96.38 730 GLU A N 1
ATOM 5767 C CA . GLU A 1 730 ? -7.955 -3.220 11.320 1.00 96.38 730 GLU A CA 1
ATOM 5768 C C . GLU A 1 730 ? -7.650 -1.957 12.146 1.00 96.38 730 GLU A C 1
ATOM 5770 O O . GLU A 1 730 ? -7.685 -1.984 13.377 1.00 96.38 730 GLU A O 1
ATOM 5775 N N . TRP A 1 731 ? -7.394 -0.830 11.478 1.00 97.00 731 TRP A N 1
ATOM 5776 C CA . TRP A 1 731 ? -7.103 0.464 12.098 1.00 97.00 731 TRP A CA 1
ATOM 5777 C C . TRP A 1 731 ? -8.345 1.314 12.384 1.00 97.00 731 TRP A C 1
ATOM 5779 O O . TRP A 1 731 ? -8.249 2.533 12.528 1.00 97.00 731 TRP A O 1
ATOM 5789 N N . LEU A 1 732 ? -9.508 0.679 12.527 1.00 96.25 732 LEU A N 1
ATOM 5790 C CA . LEU A 1 732 ? -10.701 1.290 13.102 1.00 96.25 732 LEU A CA 1
ATOM 5791 C C . LEU A 1 732 ? -10.954 0.743 14.503 1.00 96.25 732 LEU A C 1
ATOM 5793 O O . LEU A 1 732 ? -10.893 -0.459 14.764 1.00 96.25 732 LEU A O 1
ATOM 5797 N N . THR A 1 733 ? -11.277 1.642 15.424 1.00 97.25 733 THR A N 1
ATOM 5798 C CA . THR A 1 733 ? -11.590 1.277 16.803 1.00 97.25 733 THR A CA 1
ATOM 5799 C C . THR A 1 733 ? -13.005 0.727 16.899 1.00 97.25 733 THR A C 1
ATOM 5801 O O . THR A 1 733 ? -13.969 1.346 16.446 1.00 97.25 733 THR A O 1
ATOM 5804 N N . ARG A 1 734 ? -13.134 -0.425 17.556 1.00 95.56 734 ARG A N 1
ATOM 5805 C CA . ARG A 1 734 ? -14.409 -0.998 17.986 1.00 95.56 734 ARG A CA 1
ATOM 5806 C C . ARG A 1 734 ? -14.272 -1.369 19.454 1.00 95.56 734 ARG A C 1
ATOM 5808 O O . ARG A 1 734 ? -13.343 -2.090 19.810 1.00 95.56 734 ARG A O 1
ATOM 5815 N N . ALA A 1 735 ? -15.168 -0.868 20.291 1.00 95.94 735 ALA A N 1
ATOM 5816 C CA . ALA A 1 735 ? -15.205 -1.190 21.712 1.00 95.94 735 ALA A CA 1
ATOM 5817 C C . ALA A 1 735 ? -16.656 -1.336 22.156 1.00 95.94 735 ALA A C 1
ATOM 5819 O O . ALA A 1 735 ? -17.546 -0.691 21.613 1.00 95.94 735 ALA A O 1
ATOM 5820 N N . HIS A 1 736 ? -16.909 -2.207 23.120 1.00 94.19 736 HIS A N 1
ATOM 5821 C CA . HIS A 1 736 ? -18.222 -2.330 23.728 1.00 94.19 736 HIS A CA 1
ATOM 5822 C C . HIS A 1 736 ? -18.076 -2.783 25.172 1.00 94.19 736 HIS A C 1
ATOM 5824 O O . HIS A 1 736 ? -17.081 -3.410 25.533 1.00 94.19 736 HIS A O 1
ATOM 5830 N N . GLY A 1 737 ? -19.066 -2.459 25.986 1.00 90.31 737 GLY A N 1
ATOM 5831 C CA . GLY A 1 737 ? -19.127 -2.862 27.381 1.00 90.31 737 GLY A CA 1
ATOM 5832 C C . GLY A 1 737 ? -20.152 -2.036 28.133 1.00 90.31 737 GLY A C 1
ATOM 5833 O O . GLY A 1 737 ? -20.886 -1.253 27.534 1.00 90.31 737 GLY A O 1
ATOM 5834 N N . HIS A 1 738 ? -20.218 -2.230 29.440 1.00 86.19 738 HIS A N 1
ATOM 5835 C CA . HIS A 1 738 ? -21.190 -1.548 30.281 1.00 86.19 738 HIS A CA 1
ATOM 5836 C C . HIS A 1 738 ? -20.564 -0.348 30.981 1.00 86.19 738 HIS A C 1
ATOM 5838 O O . HIS A 1 738 ? -19.353 -0.307 31.208 1.00 86.19 738 HIS A O 1
ATOM 5844 N N . ILE A 1 739 ? -21.409 0.626 31.309 1.00 86.38 739 ILE A N 1
ATOM 5845 C CA . ILE A 1 739 ? -21.038 1.729 32.190 1.00 86.38 739 ILE A CA 1
ATOM 5846 C C . ILE A 1 739 ? -20.723 1.173 33.588 1.00 86.38 739 ILE A C 1
ATOM 5848 O O . ILE A 1 739 ? -21.469 0.343 34.110 1.00 86.38 739 ILE A O 1
ATOM 5852 N N . ASP A 1 740 ? -19.630 1.635 34.189 1.00 82.00 740 ASP A N 1
ATOM 5853 C CA . ASP A 1 740 ? -19.234 1.288 35.552 1.00 82.00 740 ASP A CA 1
ATOM 5854 C C . ASP A 1 740 ? -20.086 1.993 36.632 1.00 82.00 740 ASP A C 1
ATOM 5856 O O . ASP A 1 740 ? -20.949 2.830 36.353 1.00 82.00 740 ASP A O 1
ATOM 5860 N N . GLY A 1 741 ? -19.823 1.679 37.905 1.00 71.44 741 GLY A N 1
ATOM 5861 C CA . GLY A 1 741 ? -20.502 2.296 39.055 1.00 71.44 741 GLY A CA 1
ATOM 5862 C C . GLY A 1 741 ? -20.320 3.815 39.182 1.00 71.44 741 GLY A C 1
ATOM 5863 O O . GLY A 1 741 ? -21.005 4.446 39.984 1.00 71.44 741 GLY A O 1
ATOM 5864 N N . HIS A 1 742 ? -19.430 4.419 38.392 1.00 78.19 742 HIS A N 1
ATOM 5865 C CA . HIS A 1 742 ? -19.165 5.855 38.357 1.00 78.19 742 HIS A CA 1
ATOM 5866 C C . HIS A 1 742 ? -19.746 6.546 37.118 1.00 78.19 742 HIS A C 1
ATOM 5868 O O . HIS A 1 742 ? -19.460 7.727 36.894 1.00 78.19 742 HIS A O 1
ATOM 5874 N N . GLY A 1 743 ? -20.544 5.853 36.301 1.00 82.44 743 GLY A N 1
ATOM 5875 C CA . GLY A 1 743 ? -21.102 6.444 35.087 1.00 82.44 743 GLY A CA 1
ATOM 5876 C C . GLY A 1 743 ? -20.109 6.496 33.919 1.00 82.44 743 GLY A C 1
ATOM 5877 O O . GLY A 1 743 ? -20.309 7.285 32.990 1.00 82.44 743 GLY A O 1
ATOM 5878 N N . GLN A 1 744 ? -19.029 5.703 33.951 1.00 90.50 744 GLN A N 1
ATOM 5879 C CA . GLN A 1 744 ? -17.941 5.770 32.974 1.00 90.50 744 GLN A CA 1
ATOM 5880 C C . GLN A 1 744 ? -17.801 4.490 32.141 1.00 90.50 744 GLN A C 1
ATOM 5882 O O . GLN A 1 744 ? -18.050 3.383 32.605 1.00 90.50 744 GLN A O 1
ATOM 5887 N N . PHE A 1 745 ? -17.362 4.639 30.891 1.00 93.62 745 PHE A N 1
ATOM 5888 C CA . PHE A 1 745 ? -16.916 3.535 30.040 1.00 93.62 745 PHE A CA 1
ATOM 5889 C C . PHE A 1 745 ? -15.564 3.892 29.423 1.00 93.62 745 PHE A C 1
ATOM 5891 O O . PHE A 1 745 ? -15.439 4.898 28.721 1.00 93.62 745 PHE A O 1
ATOM 5898 N N . SER A 1 746 ? -14.552 3.068 29.691 1.00 94.94 746 SER A N 1
ATOM 5899 C CA . SER A 1 746 ? -13.176 3.313 29.254 1.00 94.94 746 SER A CA 1
ATOM 5900 C C . SER A 1 746 ? -12.766 2.362 28.135 1.00 94.94 746 SER A C 1
ATOM 5902 O O . SER A 1 746 ? -13.013 1.160 28.206 1.00 94.94 746 SER A O 1
ATOM 5904 N N . PHE A 1 747 ? -12.096 2.882 27.111 1.00 96.06 747 PHE A N 1
ATOM 5905 C CA . PHE A 1 747 ? -11.517 2.089 26.025 1.00 96.06 747 PHE A CA 1
ATOM 5906 C C . PHE A 1 747 ? -10.285 2.789 25.440 1.00 96.06 747 PHE A C 1
ATOM 5908 O O . PHE A 1 747 ? -10.072 3.977 25.670 1.00 96.06 747 PHE A O 1
ATOM 5915 N N . ARG A 1 748 ? -9.471 2.075 24.652 1.00 96.12 748 ARG A N 1
ATOM 5916 C CA . ARG A 1 748 ? -8.404 2.699 23.851 1.00 96.12 748 ARG A CA 1
ATOM 5917 C C . ARG A 1 748 ? -8.865 2.884 22.414 1.00 96.12 748 ARG A C 1
ATOM 5919 O O . ARG A 1 748 ? -9.278 1.910 21.783 1.00 96.12 748 ARG A O 1
ATOM 5926 N N . GLY A 1 749 ? -8.748 4.097 21.881 1.00 96.69 749 GLY A N 1
ATOM 5927 C CA . GLY A 1 749 ? -9.189 4.424 20.524 1.00 96.69 749 GLY A CA 1
ATOM 5928 C C . GLY A 1 749 ? -8.163 5.193 19.703 1.00 96.69 749 GLY A C 1
ATOM 5929 O O . GLY A 1 749 ? -7.376 5.967 20.244 1.00 96.69 749 GLY A O 1
ATOM 5930 N N . PHE A 1 750 ? -8.163 4.962 18.389 1.00 97.62 750 PHE A N 1
ATOM 5931 C CA . PHE A 1 750 ? -7.447 5.787 17.413 1.00 97.62 750 PHE A CA 1
ATOM 5932 C C . PHE A 1 750 ? -8.057 7.193 17.346 1.00 97.62 750 PHE A C 1
ATOM 5934 O O . PHE A 1 750 ? -9.244 7.381 17.600 1.00 97.62 750 PHE A O 1
ATOM 5941 N N . HIS A 1 751 ? -7.281 8.194 16.951 1.00 95.81 751 HIS A N 1
ATOM 5942 C CA . HIS A 1 751 ? -7.840 9.523 16.707 1.00 95.81 751 HIS A CA 1
ATOM 5943 C C . HIS A 1 751 ? -8.823 9.494 15.519 1.00 95.81 751 HIS A C 1
ATOM 5945 O O . HIS A 1 751 ? -8.525 8.893 14.481 1.00 95.81 751 HIS A O 1
ATOM 5951 N N . GLY A 1 752 ? -9.998 10.108 15.670 1.00 95.50 752 GLY A N 1
ATOM 5952 C CA . GLY A 1 752 ? -10.995 10.193 14.605 1.00 95.50 752 GLY A CA 1
ATOM 5953 C C . GLY A 1 752 ? -12.430 10.348 15.079 1.00 95.50 752 GLY A C 1
ATOM 5954 O O . GLY A 1 752 ? -12.683 10.704 16.228 1.00 95.50 752 GLY A O 1
ATOM 5955 N N . SER A 1 753 ? -13.359 10.078 14.167 1.00 95.44 753 SER A N 1
ATOM 5956 C CA . SER A 1 753 ? -14.798 10.245 14.373 1.00 95.44 753 SER A CA 1
ATOM 5957 C C . SER A 1 753 ? -15.438 8.936 14.816 1.00 95.44 753 SER A C 1
ATOM 5959 O O . SER A 1 753 ? -15.134 7.866 14.280 1.00 95.44 753 SER A O 1
ATOM 5961 N N . TYR A 1 754 ? -16.342 9.026 15.788 1.00 96.31 754 TYR A N 1
ATOM 5962 C CA . TYR A 1 754 ? -16.966 7.883 16.442 1.00 96.31 754 TYR A CA 1
ATOM 5963 C C . TYR A 1 754 ? -18.483 7.997 16.440 1.00 96.31 754 TYR A C 1
ATOM 5965 O O . TYR A 1 754 ? -19.035 9.070 16.665 1.00 96.31 754 TYR A O 1
ATOM 5973 N N . GLU A 1 755 ? -19.137 6.860 16.250 1.00 96.44 755 GLU A N 1
ATOM 5974 C CA . GLU A 1 755 ? -20.551 6.657 16.521 1.00 96.44 755 GLU A CA 1
ATOM 5975 C C . GLU A 1 755 ? -20.686 5.881 17.837 1.00 96.44 755 GLU A C 1
ATOM 5977 O O . GLU A 1 755 ? -19.981 4.889 18.070 1.00 96.44 755 GLU A O 1
ATOM 5982 N N . LEU A 1 756 ? -21.563 6.372 18.710 1.00 94.06 756 LEU A N 1
ATOM 5983 C CA . LEU A 1 756 ? -21.849 5.788 20.013 1.00 94.06 756 LEU A CA 1
ATOM 5984 C C . LEU A 1 756 ? -23.300 5.317 20.027 1.00 94.06 756 LEU A C 1
ATOM 5986 O O . LEU A 1 756 ? -24.220 6.125 19.931 1.00 94.06 756 LEU A O 1
ATOM 5990 N N . GLU A 1 757 ? -23.500 4.016 20.186 1.00 91.94 757 GLU A N 1
ATOM 5991 C CA . GLU A 1 757 ? -24.806 3.430 20.461 1.00 91.94 757 GLU A CA 1
ATOM 5992 C C . GLU A 1 757 ? -24.908 3.184 21.972 1.00 91.94 757 GLU A C 1
ATOM 5994 O O . GLU A 1 757 ? -24.108 2.451 22.559 1.00 91.94 757 GLU A O 1
ATOM 5999 N N . ILE A 1 758 ? -25.883 3.839 22.606 1.00 88.44 758 ILE A N 1
ATOM 6000 C CA . ILE A 1 758 ? -26.146 3.757 24.045 1.00 88.44 758 ILE A CA 1
ATOM 6001 C C . ILE A 1 758 ? -27.468 3.024 24.221 1.00 88.44 758 ILE A C 1
ATOM 6003 O O . ILE A 1 758 ? -28.531 3.560 23.912 1.00 88.44 758 ILE A O 1
ATOM 6007 N N . THR A 1 759 ? -27.405 1.795 24.722 1.00 80.69 759 THR A N 1
ATOM 6008 C CA . THR A 1 759 ? -28.589 0.970 24.959 1.00 80.69 759 THR A CA 1
ATOM 6009 C C . THR A 1 759 ? -28.824 0.842 26.452 1.00 80.69 759 THR A C 1
ATOM 6011 O O . THR A 1 759 ? -28.070 0.182 27.165 1.00 80.69 759 THR A O 1
ATOM 6014 N N . ARG A 1 760 ? -29.896 1.472 26.934 1.00 68.50 760 ARG A N 1
ATOM 6015 C CA . ARG A 1 760 ? -30.369 1.305 28.308 1.00 68.50 760 ARG A CA 1
ATOM 6016 C C . ARG A 1 760 ? -31.429 0.210 28.325 1.00 68.50 760 ARG A C 1
ATOM 6018 O O . ARG A 1 760 ? -32.483 0.366 27.710 1.00 68.50 760 ARG A O 1
ATOM 6025 N N . LEU A 1 761 ? -31.170 -0.878 29.044 1.00 52.62 761 LEU A N 1
ATOM 6026 C CA . LEU A 1 761 ? -32.208 -1.848 29.377 1.00 52.62 761 LEU A CA 1
ATOM 6027 C C . LEU A 1 761 ? -33.180 -1.184 30.358 1.00 52.62 761 LEU A C 1
ATOM 6029 O O . LEU A 1 761 ? -32.890 -1.020 31.539 1.00 52.62 761 LEU A O 1
ATOM 6033 N N . ILE A 1 762 ? -34.341 -0.759 29.860 1.00 46.56 762 ILE A N 1
ATOM 6034 C CA . ILE A 1 762 ? -35.479 -0.431 30.720 1.00 46.56 762 ILE A CA 1
ATOM 6035 C C . ILE A 1 762 ? -36.056 -1.775 31.162 1.00 46.56 762 ILE A C 1
ATOM 6037 O O . ILE A 1 762 ? -36.867 -2.378 30.459 1.00 46.56 762 ILE A O 1
ATOM 6041 N N . VAL A 1 763 ? -35.580 -2.289 32.296 1.00 43.16 763 VAL A N 1
ATOM 6042 C CA . VAL A 1 763 ? -36.144 -3.498 32.897 1.00 43.16 763 VAL A CA 1
ATOM 6043 C C . VAL A 1 763 ? -37.538 -3.143 33.405 1.00 43.16 763 VAL A C 1
ATOM 6045 O O . VAL A 1 763 ? -37.697 -2.451 34.407 1.00 43.16 763 VAL A O 1
ATOM 6048 N N . PHE A 1 764 ? -38.569 -3.582 32.683 1.00 43.31 764 PHE A N 1
ATOM 6049 C CA . PHE A 1 764 ? -39.936 -3.527 33.185 1.00 43.31 764 PHE A CA 1
ATOM 6050 C C . PHE A 1 764 ? -40.071 -4.595 34.279 1.00 43.31 764 PHE A C 1
ATOM 6052 O O . PHE A 1 764 ? -39.906 -5.778 33.977 1.00 43.31 764 PHE A O 1
ATOM 6059 N N . PRO A 1 765 ? -40.403 -4.239 35.530 1.00 43.03 765 PRO A N 1
ATOM 6060 C CA . PRO A 1 765 ? -40.382 -5.184 36.655 1.00 43.03 765 PRO A CA 1
ATOM 6061 C C . PRO A 1 765 ? -41.345 -6.367 36.451 1.00 43.03 765 PRO A C 1
ATOM 6063 O O . PRO A 1 765 ? -41.082 -7.494 36.854 1.00 43.03 765 PRO A O 1
ATOM 6066 N N . HIS A 1 766 ? -42.442 -6.140 35.723 1.00 45.34 766 HIS A N 1
ATOM 6067 C CA . HIS A 1 766 ? -43.373 -7.200 35.327 1.00 45.34 766 HIS A CA 1
ATOM 6068 C C . HIS A 1 766 ? -42.807 -8.145 34.257 1.00 45.34 766 HIS A C 1
ATOM 6070 O O . HIS A 1 766 ? -43.180 -9.316 34.220 1.00 45.34 766 HIS A O 1
ATOM 6076 N N . ALA A 1 767 ? -41.896 -7.673 33.403 1.00 49.75 767 ALA A N 1
ATOM 6077 C CA . ALA A 1 767 ? -41.249 -8.502 32.395 1.00 49.75 767 ALA A CA 1
ATOM 6078 C C . ALA A 1 767 ? -40.194 -9.418 33.023 1.00 49.75 767 ALA A C 1
ATOM 6080 O O . ALA A 1 767 ? -40.153 -10.582 32.655 1.00 49.75 767 ALA A O 1
ATOM 6081 N N . ALA A 1 768 ? -39.416 -8.951 34.007 1.00 51.66 768 ALA A N 1
ATOM 6082 C CA . ALA A 1 768 ? -38.451 -9.794 34.722 1.00 51.66 768 ALA A CA 1
ATOM 6083 C C . ALA A 1 768 ? -39.141 -10.941 35.479 1.00 51.66 768 ALA A C 1
ATOM 6085 O O . ALA A 1 768 ? -38.738 -12.089 35.332 1.00 51.66 768 ALA A O 1
ATOM 6086 N N . ASN A 1 769 ? -40.251 -10.670 36.176 1.00 53.72 769 ASN A N 1
ATOM 6087 C CA . ASN A 1 769 ? -41.052 -11.718 36.824 1.00 53.72 769 ASN A CA 1
ATOM 6088 C C . ASN A 1 769 ? -41.662 -12.697 35.808 1.00 53.72 769 ASN A C 1
ATOM 6090 O O . ASN A 1 769 ? -41.701 -13.904 36.045 1.00 53.72 769 ASN A O 1
ATOM 6094 N N . THR A 1 770 ? -42.103 -12.193 34.653 1.00 54.09 770 THR A N 1
ATOM 6095 C CA . THR A 1 770 ? -42.632 -13.035 33.570 1.00 54.09 770 THR A CA 1
ATOM 6096 C C . THR A 1 770 ? -41.528 -13.874 32.922 1.00 54.09 770 THR A C 1
ATOM 6098 O O . THR A 1 770 ? -41.752 -15.045 32.645 1.00 54.09 770 THR A O 1
ATOM 6101 N N . LEU A 1 771 ? -40.330 -13.318 32.728 1.00 55.50 771 LEU A N 1
ATOM 6102 C CA . LEU A 1 771 ? -39.164 -14.004 32.171 1.00 55.50 771 LEU A CA 1
ATOM 6103 C C . LEU A 1 771 ? -38.602 -15.033 33.146 1.00 55.50 771 LEU A C 1
ATOM 6105 O O . LEU A 1 771 ? -38.349 -16.153 32.732 1.00 55.50 771 LEU A O 1
ATOM 6109 N N . LEU A 1 772 ? -38.486 -14.713 34.436 1.00 62.97 772 LEU A N 1
ATOM 6110 C CA . LEU A 1 772 ? -38.135 -15.691 35.467 1.00 62.97 772 LEU A CA 1
ATOM 6111 C C . LEU A 1 772 ? -39.169 -16.815 35.518 1.00 62.97 772 LEU A C 1
ATOM 6113 O O . LEU A 1 772 ? -38.786 -17.975 35.583 1.00 62.97 772 LEU A O 1
ATOM 6117 N N . SER A 1 773 ? -40.466 -16.506 35.414 1.00 54.00 773 SER A N 1
ATOM 6118 C CA . SER A 1 773 ? -41.516 -17.528 35.339 1.00 54.00 773 SER A CA 1
ATOM 6119 C C . SER A 1 773 ? -41.435 -18.369 34.058 1.00 54.00 773 SER A C 1
ATOM 6121 O O . SER A 1 773 ? -41.621 -19.581 34.118 1.00 54.00 773 SER A O 1
ATOM 6123 N N . LEU A 1 774 ? -41.147 -17.762 32.904 1.00 54.69 774 LEU A N 1
ATOM 6124 C CA . LEU A 1 774 ? -41.026 -18.453 31.616 1.00 54.69 774 LEU A CA 1
ATOM 6125 C C . LEU A 1 774 ? -39.765 -19.317 31.545 1.00 54.69 774 LEU A C 1
ATOM 6127 O O . LEU A 1 774 ? -39.876 -20.490 31.209 1.00 54.69 774 LEU A O 1
ATOM 6131 N N . TYR A 1 775 ? -38.602 -18.774 31.914 1.00 63.53 775 TYR A N 1
ATOM 6132 C CA . TYR A 1 775 ? -37.337 -19.507 31.958 1.00 63.53 775 TYR A CA 1
ATOM 6133 C C . TYR A 1 775 ? -37.340 -20.587 33.042 1.00 63.53 775 TYR A C 1
ATOM 6135 O O . TYR A 1 775 ? -36.781 -21.661 32.835 1.00 63.53 775 TYR A O 1
ATOM 6143 N N . SER A 1 776 ? -38.035 -20.351 34.162 1.00 58.34 776 SER A N 1
ATOM 6144 C CA . SER A 1 776 ? -38.312 -21.388 35.162 1.00 58.34 776 SER A CA 1
ATOM 6145 C C . SER A 1 776 ? -39.165 -22.510 34.571 1.00 58.34 776 SER A C 1
ATOM 6147 O O . SER A 1 776 ? -38.794 -23.679 34.648 1.00 58.34 776 SER A O 1
ATOM 6149 N N . LYS A 1 777 ? -40.258 -22.176 33.874 1.00 57.22 777 LYS A N 1
ATOM 6150 C CA . LYS A 1 777 ? -41.089 -23.176 33.183 1.00 57.22 777 LYS A CA 1
ATOM 6151 C C . LYS A 1 777 ? -40.343 -23.928 32.081 1.00 57.22 777 LYS A C 1
ATOM 6153 O O . LYS A 1 777 ? -40.674 -25.082 31.839 1.00 57.22 777 LYS A O 1
ATOM 6158 N N . SER A 1 778 ? -39.366 -23.300 31.428 1.00 56.75 778 SER A N 1
ATOM 6159 C CA . SER A 1 778 ? -38.537 -23.931 30.397 1.00 56.75 778 SER A CA 1
ATOM 6160 C C . SER A 1 778 ? -37.276 -24.607 30.942 1.00 56.75 778 SER A C 1
ATOM 6162 O O . SER A 1 778 ? -36.479 -25.083 30.144 1.00 56.75 778 SER A O 1
ATOM 6164 N N . GLN A 1 779 ? -37.070 -24.627 32.265 1.00 62.16 779 GLN A N 1
ATOM 6165 C CA . GLN A 1 779 ? -35.882 -25.184 32.928 1.00 62.16 779 GLN A CA 1
ATOM 6166 C C . GLN A 1 779 ? -34.535 -24.601 32.439 1.00 62.16 779 GLN A C 1
ATOM 6168 O O . GLN A 1 779 ? -33.488 -25.226 32.598 1.00 62.16 779 GLN A O 1
ATOM 6173 N N . ASP A 1 780 ? -34.521 -23.380 31.888 1.00 67.88 780 ASP A N 1
ATOM 6174 C CA . ASP A 1 780 ? -33.284 -22.720 31.444 1.00 67.88 780 ASP A CA 1
ATOM 6175 C C . ASP A 1 780 ? -32.563 -22.076 32.636 1.00 67.88 780 ASP A C 1
A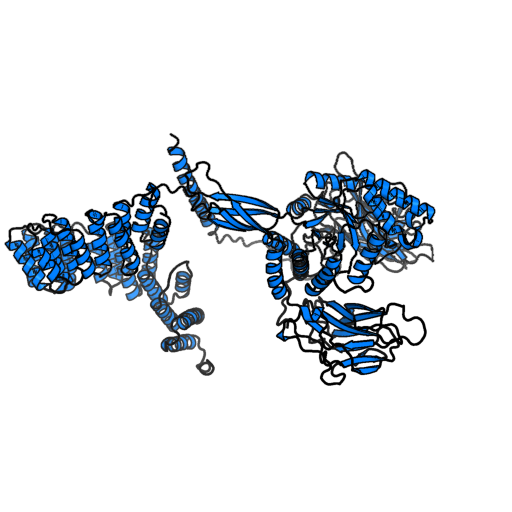TOM 6177 O O . ASP A 1 780 ? -32.667 -20.879 32.924 1.00 67.88 780 ASP A O 1
ATOM 6181 N N . LEU A 1 781 ? -31.814 -22.913 33.349 1.00 62.75 781 LEU A N 1
ATOM 6182 C CA . LEU A 1 781 ? -31.089 -22.568 34.572 1.00 62.75 781 LEU A CA 1
ATOM 6183 C C . LEU A 1 781 ? -30.065 -21.443 34.362 1.00 62.75 781 LEU A C 1
ATOM 6185 O O . LEU A 1 781 ? -29.805 -20.659 35.279 1.00 62.75 781 LEU A O 1
ATOM 6189 N N . ARG A 1 782 ? -29.482 -21.340 33.161 1.00 64.56 782 ARG A N 1
ATOM 6190 C CA . ARG A 1 782 ? -28.492 -20.308 32.836 1.00 64.56 782 ARG A CA 1
ATOM 6191 C C . ARG A 1 782 ? -29.168 -18.951 32.691 1.00 64.56 782 ARG A C 1
ATOM 6193 O O . ARG A 1 782 ? -28.689 -17.979 33.276 1.00 64.56 782 ARG A O 1
ATOM 6200 N N . SER A 1 783 ? -30.286 -18.898 31.972 1.00 66.44 783 SER A N 1
ATOM 6201 C CA . SER A 1 783 ? -31.071 -17.674 31.808 1.00 66.44 783 SER A CA 1
ATOM 6202 C C . SER A 1 783 ? -31.742 -17.246 33.111 1.00 66.44 783 SER A C 1
ATOM 6204 O O . SER A 1 783 ? -31.758 -16.056 33.408 1.00 66.44 783 SER A O 1
ATOM 6206 N N . VAL A 1 784 ? -32.210 -18.185 33.944 1.00 64.19 784 VAL A N 1
ATOM 6207 C CA . VAL A 1 784 ? -32.732 -17.867 35.286 1.00 64.19 784 VAL A CA 1
ATOM 6208 C C . VAL A 1 784 ? -31.651 -17.232 36.160 1.00 64.19 784 VAL A C 1
ATOM 6210 O O . VAL A 1 784 ? -31.898 -16.172 36.728 1.00 64.19 784 VAL A O 1
ATOM 6213 N N . LYS A 1 785 ? -30.445 -17.818 36.239 1.00 64.06 785 LYS A N 1
ATOM 6214 C CA . LYS A 1 785 ? -29.326 -17.239 37.010 1.00 64.06 785 LYS A CA 1
ATOM 6215 C C . LYS A 1 785 ? -28.918 -15.866 36.489 1.00 64.06 785 LYS A C 1
ATOM 6217 O O . LYS A 1 785 ? -28.661 -14.972 37.284 1.00 64.06 785 LYS A O 1
ATOM 6222 N N . LEU A 1 786 ? -28.863 -15.697 35.170 1.00 65.56 786 LEU A N 1
ATOM 6223 C CA . LEU A 1 786 ? -28.497 -14.428 34.549 1.00 65.56 786 LEU A CA 1
ATOM 6224 C C . LEU A 1 786 ? -29.542 -13.351 34.854 1.00 65.56 786 LEU A C 1
ATOM 6226 O O . LEU A 1 786 ? -29.186 -12.305 35.376 1.00 65.56 786 LEU A O 1
ATOM 6230 N N . VAL A 1 787 ? -30.829 -13.626 34.619 1.00 64.69 787 VAL A N 1
ATOM 6231 C CA . VAL A 1 787 ? -31.908 -12.671 34.919 1.00 64.69 787 VAL A CA 1
ATOM 6232 C C . VAL A 1 787 ? -31.977 -12.369 36.414 1.00 64.69 787 VAL A C 1
ATOM 6234 O O . VAL A 1 787 ? -32.186 -11.218 36.766 1.00 64.69 787 VAL A O 1
ATOM 6237 N N . PHE A 1 788 ? -31.782 -13.361 37.289 1.00 64.50 788 PHE A N 1
ATOM 6238 C CA . PHE A 1 788 ? -31.793 -13.164 38.741 1.00 64.50 788 PHE A CA 1
ATOM 6239 C C . PHE A 1 788 ? -30.615 -12.305 39.226 1.00 64.50 788 PHE A C 1
ATOM 6241 O O . PHE A 1 788 ? -30.822 -11.389 40.014 1.00 64.50 788 PHE A O 1
ATOM 6248 N N . ASN A 1 789 ? -29.401 -12.553 38.723 1.00 60.78 789 ASN A N 1
ATOM 6249 C CA . ASN A 1 789 ? -28.204 -11.786 39.088 1.00 60.78 789 ASN A CA 1
ATOM 6250 C C . ASN A 1 789 ? -28.213 -10.353 38.532 1.00 60.78 789 ASN A C 1
ATOM 6252 O O . ASN A 1 789 ? -27.550 -9.488 39.082 1.00 60.78 789 ASN A O 1
ATOM 6256 N N . GLU A 1 790 ? -28.959 -10.090 37.458 1.00 56.59 790 GLU A N 1
ATOM 6257 C CA . GLU A 1 790 ? -29.127 -8.744 36.890 1.00 56.59 790 GLU A CA 1
ATOM 6258 C C . GLU A 1 790 ? -30.167 -7.895 37.662 1.00 56.59 790 GLU A C 1
ATOM 6260 O O . GLU A 1 790 ? -30.328 -6.703 37.386 1.00 56.59 790 GLU A O 1
ATOM 6265 N N . ILE A 1 791 ? -30.878 -8.462 38.654 1.00 62.53 791 ILE A N 1
ATOM 6266 C CA . ILE A 1 791 ? -31.774 -7.717 39.564 1.00 62.53 791 ILE A CA 1
ATOM 6267 C C . ILE A 1 791 ? -30.930 -7.085 40.683 1.00 62.53 791 ILE A C 1
ATOM 6269 O O . ILE A 1 791 ? -31.001 -7.458 41.849 1.00 62.53 791 ILE A O 1
ATOM 6273 N N . ASP A 1 792 ? -30.109 -6.103 40.324 1.00 48.69 792 ASP A N 1
ATOM 6274 C CA . ASP A 1 792 ? -29.089 -5.535 41.214 1.00 48.69 792 ASP A CA 1
ATOM 6275 C C . ASP A 1 792 ? -29.529 -4.200 41.859 1.00 48.69 792 ASP A C 1
ATOM 6277 O O . ASP A 1 792 ? -28.885 -3.159 41.706 1.00 48.69 792 ASP A O 1
ATOM 6281 N N . ASN A 1 793 ? -30.663 -4.188 42.585 1.00 45.09 793 ASN A N 1
ATOM 6282 C CA . ASN A 1 793 ? -30.960 -3.087 43.522 1.00 45.09 793 ASN A CA 1
ATOM 6283 C C . ASN A 1 793 ? -31.979 -3.451 44.636 1.00 45.09 793 ASN A C 1
ATOM 6285 O O . ASN A 1 793 ? -33.178 -3.543 44.349 1.00 45.09 793 ASN A O 1
ATOM 6289 N N . PRO A 1 794 ? -31.556 -3.592 45.911 1.00 41.91 794 PRO A N 1
ATOM 6290 C CA . PRO A 1 794 ? -32.445 -3.917 47.035 1.00 41.91 794 PRO A CA 1
ATOM 6291 C C . PRO A 1 794 ? -33.456 -2.812 47.380 1.00 41.91 794 PRO A C 1
ATOM 6293 O O . PRO A 1 794 ? -34.506 -3.107 47.946 1.00 41.91 794 PRO A O 1
ATOM 6296 N N . ASP A 1 795 ? -33.168 -1.557 47.021 1.00 38.44 795 ASP A N 1
ATOM 6297 C CA . ASP A 1 795 ? -33.978 -0.400 47.433 1.00 38.44 795 ASP A CA 1
ATOM 6298 C C . ASP A 1 795 ? -35.090 -0.029 46.433 1.00 38.44 795 ASP A C 1
ATOM 6300 O O . ASP A 1 795 ? -35.882 0.877 46.691 1.00 38.44 795 ASP A O 1
ATOM 6304 N N . VAL A 1 796 ? -35.191 -0.731 45.296 1.00 40.78 796 VAL A N 1
ATOM 6305 C CA . VAL A 1 796 ? -36.214 -0.465 44.259 1.00 40.78 796 VAL A CA 1
ATOM 6306 C C . VAL A 1 796 ? -37.098 -1.688 43.964 1.00 40.78 796 VAL A C 1
ATOM 6308 O O . VAL A 1 796 ? -38.194 -1.537 43.423 1.00 40.78 796 VAL A O 1
ATOM 6311 N N . TYR A 1 797 ? -36.697 -2.891 44.391 1.00 43.41 797 TYR A N 1
ATOM 6312 C CA . TYR A 1 797 ? -37.431 -4.135 44.151 1.00 43.41 797 TYR A CA 1
ATOM 6313 C C . TYR A 1 797 ? -37.594 -4.945 45.441 1.00 43.41 797 TYR A C 1
ATOM 6315 O O . TYR A 1 797 ? -36.648 -5.559 45.927 1.00 43.41 797 TYR A O 1
ATOM 6323 N N . SER A 1 798 ? -38.810 -5.012 45.994 1.00 45.97 798 SER A N 1
ATOM 6324 C CA . SER A 1 798 ? -39.114 -6.043 46.989 1.00 45.97 798 SER A CA 1
ATOM 6325 C C . SER A 1 798 ? -39.189 -7.392 46.275 1.00 45.97 798 SER A C 1
ATOM 6327 O O . SER A 1 798 ? -40.068 -7.570 45.429 1.00 45.97 798 SER A O 1
ATOM 6329 N N . HIS A 1 799 ? -38.307 -8.334 46.615 1.00 56.19 799 HIS A N 1
ATOM 6330 C CA . HIS A 1 799 ? -38.470 -9.743 46.253 1.00 56.19 799 HIS A CA 1
ATOM 6331 C C . HIS A 1 799 ? -39.880 -10.179 46.673 1.00 56.19 799 HIS A C 1
ATOM 6333 O O . HIS A 1 799 ? -40.204 -10.181 47.862 1.00 56.19 799 HIS A O 1
ATOM 6339 N N . ASP A 1 800 ? -40.752 -10.451 45.705 1.00 61.25 800 ASP A N 1
ATOM 6340 C CA . ASP A 1 800 ? -42.121 -10.859 45.994 1.00 61.25 800 ASP A CA 1
ATOM 6341 C C . ASP A 1 800 ? -42.189 -12.373 46.225 1.00 61.25 800 ASP A C 1
ATOM 6343 O O . ASP A 1 800 ? -41.311 -13.141 45.823 1.00 61.25 800 ASP A O 1
ATOM 6347 N N . ASN A 1 801 ? -43.243 -12.829 46.902 1.00 64.12 801 ASN A N 1
ATOM 6348 C CA . ASN A 1 801 ? -43.383 -14.248 47.230 1.00 64.12 801 ASN A CA 1
ATOM 6349 C C . ASN A 1 801 ? -43.338 -15.133 45.969 1.00 64.12 801 ASN A C 1
ATOM 6351 O O . ASN A 1 801 ? -42.837 -16.247 46.044 1.00 64.12 801 ASN A O 1
ATOM 6355 N N . CYS A 1 802 ? -43.825 -14.635 44.825 1.00 63.00 802 CYS A N 1
ATOM 6356 C CA . CYS A 1 802 ? -43.954 -15.377 43.570 1.00 63.00 802 CYS A CA 1
ATOM 6357 C C . CYS A 1 802 ? -42.606 -15.648 42.882 1.00 63.00 802 CYS A C 1
ATOM 6359 O O . CYS A 1 802 ? -42.369 -16.769 42.413 1.00 63.00 802 CYS A O 1
ATOM 6361 N N . SER A 1 803 ? -41.724 -14.646 42.829 1.00 65.06 803 SER A N 1
ATOM 6362 C CA . SER A 1 803 ? -40.378 -14.760 42.253 1.00 65.06 803 SER A CA 1
ATOM 6363 C C . SER A 1 803 ? -39.528 -15.745 43.050 1.00 65.06 803 SER A C 1
ATOM 6365 O O . SER A 1 803 ? -38.992 -16.691 42.474 1.00 65.06 803 SER A O 1
ATOM 6367 N N . LEU A 1 804 ? -39.514 -15.619 44.379 1.00 70.75 804 LEU A N 1
ATOM 6368 C CA . LEU A 1 804 ? -38.799 -16.549 45.255 1.00 70.75 804 LEU A CA 1
ATOM 6369 C C . LEU A 1 804 ? -39.340 -17.979 45.141 1.00 70.75 804 LEU A C 1
ATOM 6371 O O . LEU A 1 804 ? -38.550 -18.908 44.983 1.00 70.75 804 LEU A O 1
ATOM 6375 N N . THR A 1 805 ? -40.664 -18.182 45.127 1.00 72.62 805 THR A N 1
ATOM 6376 C CA . THR A 1 805 ? -41.230 -19.533 44.950 1.00 72.62 805 THR A CA 1
ATOM 6377 C C . THR A 1 805 ? -40.875 -20.172 43.605 1.00 72.62 805 THR A C 1
ATOM 6379 O O . THR A 1 805 ? -40.654 -21.380 43.562 1.00 72.62 805 THR A O 1
ATOM 6382 N N . SER A 1 806 ? -40.788 -19.380 42.527 1.00 70.44 806 SER A N 1
ATOM 6383 C CA . SER A 1 806 ? -40.503 -19.878 41.168 1.00 70.44 806 SER A CA 1
ATOM 6384 C C . SER A 1 806 ? -39.031 -20.238 40.958 1.00 70.44 806 SER A C 1
ATOM 6386 O O . SER A 1 806 ? -38.716 -21.084 40.121 1.00 70.44 806 SER A O 1
ATOM 6388 N N . VAL A 1 807 ? -38.126 -19.575 41.684 1.00 72.56 807 VAL A N 1
ATOM 6389 C CA . VAL A 1 807 ? -36.687 -19.864 41.637 1.00 72.56 807 VAL A CA 1
ATOM 6390 C C . VAL A 1 807 ? -36.349 -21.030 42.567 1.00 72.56 807 VAL A C 1
ATOM 6392 O O . VAL A 1 807 ? -35.633 -21.939 42.159 1.00 72.56 807 VAL A O 1
ATOM 6395 N N . LEU A 1 808 ? -36.926 -21.069 43.775 1.00 77.06 808 LEU A N 1
ATOM 6396 C CA . LEU A 1 808 ? -36.746 -22.184 44.713 1.00 77.06 808 LEU A CA 1
ATOM 6397 C C . LEU A 1 808 ? -37.204 -23.529 44.132 1.00 77.06 808 LEU A C 1
ATOM 6399 O O . LEU A 1 808 ? -36.574 -24.546 44.402 1.00 77.06 808 LEU A O 1
ATOM 6403 N N . SER A 1 809 ? -38.259 -23.552 43.308 1.00 73.31 809 SER A N 1
ATOM 6404 C CA . SER A 1 809 ? -38.736 -24.789 42.669 1.00 73.31 809 SER A CA 1
ATOM 6405 C C . SER A 1 809 ? -37.763 -25.393 41.649 1.00 73.31 809 SER A C 1
ATOM 6407 O O . SER A 1 809 ? -37.984 -26.519 41.217 1.00 73.31 809 SER A O 1
ATOM 6409 N N . LEU A 1 810 ? -36.721 -24.661 41.241 1.00 70.19 810 LEU A N 1
ATOM 6410 C CA . LEU A 1 810 ? -35.701 -25.122 40.290 1.00 70.19 810 LEU A CA 1
ATOM 6411 C C . LEU A 1 810 ? -34.423 -25.620 40.964 1.00 70.19 810 LEU A C 1
ATOM 6413 O O . LEU A 1 810 ? -33.541 -26.145 40.290 1.00 70.19 810 LEU A O 1
ATOM 6417 N N . CYS A 1 811 ? -34.277 -25.401 42.269 1.00 75.56 811 CYS A N 1
ATOM 6418 C CA . CYS A 1 811 ? -33.080 -25.800 42.987 1.00 75.56 811 CYS A CA 1
ATOM 6419 C C . CYS A 1 811 ? -33.036 -27.334 43.113 1.00 75.56 811 CYS A C 1
ATOM 6421 O O . CYS A 1 811 ? -33.749 -27.928 43.920 1.00 75.56 811 CYS A O 1
ATOM 6423 N N . SER A 1 812 ? -32.201 -27.947 42.272 1.00 72.56 812 SER A N 1
ATOM 6424 C CA . SER A 1 812 ? -31.793 -29.355 42.295 1.00 72.56 812 SER A CA 1
ATOM 6425 C C . SER A 1 812 ? -30.556 -29.544 43.192 1.00 72.56 812 SER A C 1
ATOM 6427 O O . SER A 1 812 ? -29.953 -28.547 43.604 1.00 72.56 812 SER A O 1
ATOM 6429 N N . PRO A 1 813 ? -30.105 -30.787 43.464 1.00 74.12 813 PRO A N 1
ATOM 6430 C CA . PRO A 1 813 ? -28.857 -31.027 44.195 1.00 74.12 813 PRO A CA 1
ATOM 6431 C C . PRO A 1 813 ? -27.646 -30.260 43.630 1.00 74.12 813 PRO A C 1
ATOM 6433 O O . PRO A 1 813 ? -26.799 -29.811 44.397 1.00 74.12 813 PRO A O 1
ATOM 6436 N N . GLU A 1 814 ? -27.586 -30.030 42.312 1.00 68.94 814 GLU A N 1
ATOM 6437 C CA . GLU A 1 814 ? -26.503 -29.264 41.665 1.00 68.94 814 GLU A CA 1
ATOM 6438 C C . GLU A 1 814 ? -26.572 -27.754 41.950 1.00 68.94 814 GLU A C 1
ATOM 6440 O O . GLU A 1 814 ? -25.598 -27.025 41.763 1.00 68.94 814 GLU A O 1
ATOM 6445 N N . LEU A 1 815 ? -27.732 -27.267 42.390 1.00 71.50 815 LEU A N 1
ATOM 6446 C CA . LEU A 1 815 ? -27.993 -25.876 42.749 1.00 71.50 815 LEU A CA 1
ATOM 6447 C C . LEU A 1 815 ? -28.183 -25.663 44.249 1.00 71.50 815 LEU A C 1
ATOM 6449 O O . LEU A 1 815 ? -28.648 -24.590 44.648 1.00 71.50 815 LEU A O 1
ATOM 6453 N N . LEU A 1 816 ? -27.808 -26.634 45.082 1.00 77.62 816 LEU A N 1
ATOM 6454 C CA . LEU A 1 816 ? -27.960 -26.529 46.529 1.00 77.62 816 LEU A CA 1
ATOM 6455 C C . LEU A 1 816 ? -27.306 -25.251 47.075 1.00 77.62 816 LEU A C 1
ATOM 6457 O O . LEU A 1 816 ? -27.958 -24.515 47.805 1.00 77.62 816 LEU A O 1
ATOM 6461 N N . ASP A 1 817 ? -26.089 -24.907 46.645 1.00 72.81 817 ASP A N 1
ATOM 6462 C CA . ASP A 1 817 ? -25.399 -23.686 47.096 1.00 72.81 817 ASP A CA 1
ATOM 6463 C C . ASP A 1 817 ? -26.181 -22.402 46.782 1.00 72.81 817 ASP A C 1
ATOM 6465 O O . ASP A 1 817 ? -26.213 -21.467 47.584 1.00 72.81 817 ASP A O 1
ATOM 6469 N N . PHE A 1 818 ? -26.853 -22.359 45.630 1.00 73.94 818 PHE A N 1
ATOM 6470 C CA . PHE A 1 818 ? -27.705 -21.236 45.247 1.00 73.94 818 PHE A CA 1
ATOM 6471 C C . PHE A 1 818 ? -29.010 -21.226 46.058 1.00 73.94 818 PHE A C 1
ATOM 6473 O O . PHE A 1 818 ? -29.430 -20.178 46.546 1.00 73.94 818 PHE A O 1
ATOM 6480 N N . GLY A 1 819 ? -29.607 -22.398 46.292 1.00 77.69 819 GLY A N 1
ATOM 6481 C CA . GLY A 1 819 ? -30.759 -22.563 47.181 1.00 77.69 819 GLY A CA 1
ATOM 6482 C C . GLY A 1 819 ? -30.466 -22.144 48.628 1.00 77.69 819 GLY A C 1
ATOM 6483 O O . GLY A 1 819 ? -31.296 -21.487 49.253 1.00 77.69 819 GLY A O 1
ATOM 6484 N N . LEU A 1 820 ? -29.267 -22.435 49.144 1.00 79.75 820 LEU A N 1
ATOM 6485 C CA . LEU A 1 820 ? -28.807 -22.013 50.473 1.00 79.75 820 LEU A CA 1
ATOM 6486 C C . LEU A 1 820 ? -28.625 -20.488 50.564 1.00 79.75 820 LEU A C 1
ATOM 6488 O O . LEU A 1 820 ? -28.969 -19.880 51.581 1.00 79.75 820 LEU A O 1
ATOM 6492 N N . GLN A 1 821 ? -28.142 -19.843 49.497 1.00 74.62 821 GLN A N 1
ATOM 6493 C CA . GLN A 1 821 ? -28.069 -18.378 49.422 1.00 74.62 821 GLN A CA 1
ATOM 6494 C C . GLN A 1 821 ? -29.467 -17.745 49.435 1.00 74.62 821 GLN A C 1
ATOM 6496 O O . GLN A 1 821 ? -29.706 -16.796 50.188 1.00 74.62 821 GLN A O 1
ATOM 6501 N N . LEU A 1 822 ? -30.407 -18.309 48.667 1.00 77.12 822 LEU A N 1
ATOM 6502 C CA . LEU A 1 822 ? -31.812 -17.891 48.674 1.00 77.12 822 LEU A CA 1
ATOM 6503 C C . LEU A 1 822 ? -32.457 -18.095 50.047 1.00 77.12 822 LEU A C 1
ATOM 6505 O O . LEU A 1 822 ? -33.168 -17.212 50.520 1.00 77.12 822 LEU A O 1
ATOM 6509 N N . HIS A 1 823 ? -32.168 -19.205 50.728 1.00 82.25 823 HIS A N 1
ATOM 6510 C CA . HIS A 1 823 ? -32.634 -19.439 52.091 1.00 82.25 823 HIS A CA 1
ATOM 6511 C C . HIS A 1 823 ? -32.142 -18.348 53.058 1.00 82.25 823 HIS A C 1
ATOM 6513 O O . HIS A 1 823 ? -32.946 -17.742 53.769 1.00 82.25 823 HIS A O 1
ATOM 6519 N N . SER A 1 824 ? -30.845 -18.019 53.036 1.00 75.06 824 SER A N 1
ATOM 6520 C CA . SER A 1 824 ? -30.292 -16.938 53.865 1.00 75.06 824 SER A CA 1
ATOM 6521 C C . SER A 1 824 ? -30.972 -15.590 53.588 1.00 75.06 824 SER A C 1
ATOM 6523 O O . SER A 1 824 ? -31.254 -14.828 54.517 1.00 75.06 824 SER A O 1
ATOM 6525 N N . LEU A 1 825 ? -31.284 -15.303 52.320 1.00 71.94 825 LEU A N 1
ATOM 6526 C CA . LEU A 1 825 ? -32.018 -14.103 51.916 1.00 71.94 825 LEU A CA 1
ATOM 6527 C C . LEU A 1 825 ? -33.463 -14.103 52.447 1.00 71.94 825 LEU A C 1
ATOM 6529 O O . LEU A 1 825 ? -33.923 -13.081 52.957 1.00 71.94 825 LEU A O 1
ATOM 6533 N N . ILE A 1 826 ? -34.164 -15.237 52.386 1.00 76.31 826 ILE A N 1
ATOM 6534 C CA . ILE A 1 826 ? -35.537 -15.404 52.898 1.00 76.31 826 ILE A CA 1
ATOM 6535 C C . ILE A 1 826 ? -35.601 -15.165 54.410 1.00 76.31 826 ILE A C 1
ATOM 6537 O O . ILE A 1 826 ? -36.525 -14.501 54.885 1.00 76.31 826 ILE A O 1
ATOM 6541 N N . ILE A 1 827 ? -34.596 -15.638 55.156 1.00 73.00 827 ILE A N 1
ATOM 6542 C CA . ILE A 1 827 ? -34.467 -15.360 56.593 1.00 73.00 827 ILE A CA 1
ATOM 6543 C C . ILE A 1 827 ? -34.240 -13.860 56.824 1.00 73.00 827 ILE A C 1
ATOM 6545 O O . ILE A 1 827 ? -34.991 -13.234 57.571 1.00 73.00 827 ILE A O 1
ATOM 6549 N N . LYS A 1 828 ? -33.246 -13.254 56.157 1.00 68.25 828 LYS A N 1
ATOM 6550 C CA . LYS A 1 828 ? -32.897 -11.827 56.330 1.00 68.25 828 LYS A CA 1
ATOM 6551 C C . LYS A 1 828 ? -34.040 -10.872 55.985 1.00 68.25 828 LYS A C 1
ATOM 6553 O O . LYS A 1 828 ? -34.122 -9.790 56.556 1.00 68.25 828 LYS A O 1
ATOM 6558 N N . THR A 1 829 ? -34.904 -11.264 55.052 1.00 64.38 829 THR A N 1
ATOM 6559 C CA . THR A 1 829 ? -36.055 -10.468 54.597 1.00 64.38 829 THR A CA 1
ATOM 6560 C C . THR A 1 829 ? -37.337 -10.738 55.393 1.00 64.38 829 THR A C 1
ATOM 6562 O O . THR A 1 829 ? -38.335 -10.052 55.181 1.00 64.38 829 THR A O 1
ATOM 6565 N N . GLY A 1 830 ? -37.338 -11.711 56.314 1.00 70.12 830 GLY A N 1
ATOM 6566 C CA . GLY A 1 830 ? -38.505 -12.062 57.133 1.00 70.12 830 GLY A CA 1
ATOM 6567 C C . GLY A 1 830 ? -39.631 -12.769 56.367 1.00 70.12 830 GLY A C 1
ATOM 6568 O O . GLY A 1 830 ? -40.749 -12.885 56.872 1.00 70.12 830 GLY A O 1
ATOM 6569 N N . LEU A 1 831 ? -39.365 -13.250 55.149 1.00 74.44 831 LEU A N 1
ATOM 6570 C CA . LEU A 1 831 ? -40.368 -13.883 54.286 1.00 74.44 831 LEU A CA 1
ATOM 6571 C C . LEU A 1 831 ? -40.627 -15.358 54.629 1.00 74.44 831 LEU A C 1
ATOM 6573 O O . LEU A 1 831 ? -41.581 -15.938 54.110 1.00 74.44 831 LEU A O 1
ATOM 6577 N N . LEU A 1 832 ? -39.845 -15.944 55.544 1.00 75.94 832 LEU A N 1
ATOM 6578 C CA . LEU A 1 832 ? -40.001 -17.331 56.001 1.00 75.94 832 LEU A CA 1
ATOM 6579 C C . LEU A 1 832 ? -41.396 -17.617 56.596 1.00 75.94 832 LEU A C 1
ATOM 6581 O O . LEU A 1 832 ? -41.909 -18.721 56.458 1.00 75.94 832 LEU A O 1
ATOM 6585 N N . ALA A 1 833 ? -42.059 -16.609 57.175 1.00 68.56 833 ALA A N 1
ATOM 6586 C CA . ALA A 1 833 ? -43.407 -16.740 57.739 1.00 68.56 833 ALA A CA 1
ATOM 6587 C C . ALA A 1 833 ? -44.523 -16.910 56.682 1.00 68.56 833 ALA A C 1
ATOM 6589 O O . ALA A 1 833 ? -45.681 -17.161 57.023 1.00 68.56 833 ALA A O 1
ATOM 6590 N N . ARG A 1 834 ? -44.228 -16.731 55.386 1.00 75.50 834 ARG A N 1
ATOM 6591 C CA . ARG A 1 834 ? -45.211 -16.890 54.304 1.00 75.50 834 ARG A CA 1
ATOM 6592 C C . ARG A 1 834 ? -45.296 -18.358 53.890 1.00 75.50 834 ARG A C 1
ATOM 6594 O O . ARG A 1 834 ? -44.336 -18.905 53.358 1.00 75.50 834 ARG A O 1
ATOM 6601 N N . ALA A 1 835 ? -46.479 -18.960 54.022 1.00 69.75 835 ALA A N 1
ATOM 6602 C CA . ALA A 1 835 ? -46.705 -20.382 53.736 1.00 69.75 835 ALA A CA 1
ATOM 6603 C C . ALA A 1 835 ? -46.258 -20.829 52.329 1.00 69.75 835 ALA A C 1
ATOM 6605 O O . ALA A 1 835 ? -45.722 -21.922 52.177 1.00 69.75 835 ALA A O 1
ATOM 6606 N N . SER A 1 836 ? -46.423 -19.986 51.301 1.00 71.19 836 SER A N 1
ATOM 6607 C CA . SER A 1 836 ? -45.984 -20.305 49.934 1.00 71.19 836 SER A CA 1
ATOM 6608 C C . SER A 1 836 ? -44.460 -20.367 49.805 1.00 71.19 836 SER A C 1
ATOM 6610 O O . SER A 1 836 ? -43.941 -21.273 49.162 1.00 71.19 836 SER A O 1
ATOM 6612 N N . VAL A 1 837 ? -43.747 -19.435 50.446 1.00 76.50 837 VAL A N 1
ATOM 6613 C CA . VAL A 1 837 ? -42.278 -19.370 50.436 1.00 76.50 837 VAL A CA 1
ATOM 6614 C C . VAL A 1 837 ? -41.703 -20.511 51.268 1.00 76.50 837 VAL A C 1
ATOM 6616 O O . VAL A 1 837 ? -40.811 -21.207 50.792 1.00 76.50 837 VAL A O 1
ATOM 6619 N N . LEU A 1 838 ? -42.275 -20.768 52.451 1.00 78.44 838 LEU A N 1
ATOM 6620 C CA . LEU A 1 838 ? -41.919 -21.909 53.294 1.00 78.44 838 LEU A CA 1
ATOM 6621 C C . LEU A 1 838 ? -42.097 -23.235 52.539 1.00 78.44 838 LEU A C 1
ATOM 6623 O O . LEU A 1 838 ? -41.182 -24.048 52.512 1.00 78.44 838 LEU A O 1
ATOM 6627 N N . ASN A 1 839 ? -43.226 -23.438 51.854 1.00 74.50 839 ASN A N 1
ATOM 6628 C CA . ASN A 1 839 ? -43.475 -24.666 51.095 1.00 74.50 839 ASN A CA 1
ATOM 6629 C C . ASN A 1 839 ? -42.490 -24.856 49.926 1.00 74.50 839 ASN A C 1
ATOM 6631 O O . ASN A 1 839 ? -41.987 -25.960 49.720 1.00 74.50 839 ASN A O 1
ATOM 6635 N N . SER A 1 840 ? -42.171 -23.797 49.174 1.00 81.62 840 SER A N 1
ATOM 6636 C CA . SER A 1 840 ? -41.163 -23.872 48.106 1.00 81.62 840 SER A CA 1
ATOM 6637 C C . SER A 1 840 ? -39.753 -24.105 48.642 1.00 81.62 840 SER A C 1
ATOM 6639 O O . SER A 1 840 ? -38.980 -24.822 48.014 1.00 81.62 840 SER A O 1
ATOM 6641 N N . LEU A 1 841 ? -39.421 -23.547 49.807 1.00 81.94 841 LEU A N 1
ATOM 6642 C CA . LEU A 1 841 ? -38.126 -23.739 50.451 1.00 81.94 841 LEU A CA 1
ATOM 6643 C C . LEU A 1 841 ? -37.970 -25.169 50.984 1.00 81.94 841 LEU A C 1
ATOM 6645 O O . LEU A 1 841 ? -36.946 -25.805 50.751 1.00 81.94 841 LEU A O 1
ATOM 6649 N N . LEU A 1 842 ? -39.014 -25.708 51.617 1.00 77.44 842 LEU A N 1
ATOM 6650 C CA . LEU A 1 842 ? -39.077 -27.117 52.004 1.00 77.44 842 LEU A CA 1
ATOM 6651 C C . LEU A 1 842 ? -38.943 -28.018 50.771 1.00 77.44 842 LEU A C 1
ATOM 6653 O O . LEU A 1 842 ? -38.133 -28.940 50.765 1.00 77.44 842 LEU A O 1
ATOM 6657 N N . THR A 1 843 ? -39.680 -27.714 49.697 1.00 79.12 843 THR A N 1
ATOM 6658 C CA . THR A 1 843 ? -39.605 -28.453 48.426 1.00 79.12 843 THR A CA 1
ATOM 6659 C C . THR A 1 843 ? -38.191 -28.439 47.846 1.00 79.12 843 THR A C 1
ATOM 6661 O O . THR A 1 843 ? -37.729 -29.480 47.382 1.00 79.12 843 THR A O 1
ATOM 6664 N N . MET A 1 844 ? -37.484 -27.307 47.911 1.00 86.62 844 MET A N 1
ATOM 6665 C CA . MET A 1 844 ? -36.079 -27.209 47.510 1.00 86.62 844 MET A CA 1
ATOM 6666 C C . MET A 1 844 ? -35.201 -28.157 48.326 1.00 86.62 844 MET A C 1
ATOM 6668 O O . MET A 1 844 ? -34.511 -28.993 47.751 1.00 86.62 844 MET A O 1
ATOM 6672 N N . TYR A 1 845 ? -35.271 -28.090 49.658 1.00 81.88 845 TYR A N 1
ATOM 6673 C CA . TYR A 1 845 ? -34.454 -28.941 50.523 1.00 81.88 845 TYR A CA 1
ATOM 6674 C C . TYR A 1 845 ? -34.712 -30.433 50.305 1.00 81.88 845 TYR A C 1
ATOM 6676 O O . TYR A 1 845 ? -33.764 -31.220 50.241 1.00 81.88 845 TYR A O 1
ATOM 6684 N N . PHE A 1 846 ? -35.974 -30.820 50.112 1.00 76.69 846 PHE A N 1
ATOM 6685 C CA . PHE A 1 846 ? -36.320 -32.190 49.746 1.00 76.69 846 PHE A CA 1
ATOM 6686 C C . PHE A 1 846 ? -35.756 -32.571 48.373 1.00 76.69 846 PHE A C 1
ATOM 6688 O O . PHE A 1 846 ? -35.103 -33.601 48.264 1.00 76.69 846 PHE A O 1
ATOM 6695 N N . THR A 1 847 ? -35.917 -31.727 47.349 1.00 77.56 847 THR A N 1
ATOM 6696 C CA . THR A 1 847 ? -35.374 -31.974 45.995 1.00 77.56 847 THR A CA 1
ATOM 6697 C C . THR A 1 847 ? -33.848 -32.122 46.010 1.00 77.56 847 THR A C 1
ATOM 6699 O O . THR A 1 847 ? -33.295 -32.956 45.297 1.00 77.56 847 THR A O 1
ATOM 6702 N N . CYS A 1 848 ? -33.168 -31.378 46.882 1.00 80.62 848 CYS A N 1
ATOM 6703 C CA . CYS A 1 848 ? -31.727 -31.457 47.110 1.00 80.62 848 CYS A CA 1
ATOM 6704 C C . CYS A 1 848 ? -31.287 -32.632 48.004 1.00 80.62 848 CYS A C 1
ATOM 6706 O O . CYS A 1 848 ? -30.111 -32.716 48.349 1.00 80.62 848 CYS A O 1
ATOM 6708 N N . GLN A 1 849 ? -32.202 -33.523 48.404 1.00 77.81 849 GLN A N 1
ATOM 6709 C CA . GLN A 1 849 ? -31.950 -34.666 49.296 1.00 77.81 849 GLN A CA 1
ATOM 6710 C C . GLN A 1 849 ? -31.413 -34.280 50.691 1.00 77.81 849 GLN A C 1
ATOM 6712 O O . GLN A 1 849 ? -30.781 -35.082 51.377 1.00 77.81 849 GLN A O 1
ATOM 6717 N N . ARG A 1 850 ? -31.684 -33.054 51.150 1.00 80.12 850 ARG A N 1
ATOM 6718 C CA . ARG A 1 850 ? -31.266 -32.514 52.455 1.00 80.12 850 ARG A CA 1
ATOM 6719 C C . ARG A 1 850 ? -32.432 -32.583 53.446 1.00 80.12 850 ARG A C 1
ATOM 6721 O O . ARG A 1 850 ? -32.984 -31.568 53.866 1.00 80.12 850 ARG A O 1
ATOM 6728 N N . VAL A 1 851 ? -32.838 -33.806 53.781 1.00 71.88 851 VAL A N 1
ATOM 6729 C CA . VAL A 1 851 ? -34.049 -34.087 54.577 1.00 71.88 851 VAL A CA 1
ATOM 6730 C C . VAL A 1 851 ? -33.975 -33.498 55.994 1.00 71.88 851 VAL A C 1
ATOM 6732 O O . VAL A 1 851 ? -34.973 -32.963 56.478 1.00 71.88 851 VAL A O 1
ATOM 6735 N N . ASP A 1 852 ? -32.803 -33.537 56.632 1.00 71.62 852 ASP A N 1
ATOM 6736 C CA . ASP A 1 852 ? -32.605 -32.993 57.985 1.00 71.62 852 ASP A CA 1
ATOM 6737 C C . ASP A 1 852 ? -32.704 -31.458 58.013 1.00 71.62 852 ASP A C 1
ATOM 6739 O O . ASP A 1 852 ? -33.322 -30.888 58.911 1.00 71.62 852 ASP A O 1
ATOM 6743 N N . ASP A 1 853 ? -32.183 -30.775 56.988 1.00 79.12 853 ASP A N 1
ATOM 6744 C CA . ASP A 1 853 ? -32.308 -29.317 56.873 1.00 79.12 853 ASP A CA 1
ATOM 6745 C C . ASP A 1 853 ? -33.752 -28.896 56.582 1.00 79.12 853 ASP A C 1
ATOM 6747 O O . ASP A 1 853 ? -34.214 -27.885 57.107 1.00 79.12 853 ASP A O 1
ATOM 6751 N N . ALA A 1 854 ? -34.487 -29.673 55.773 1.00 75.94 854 ALA A N 1
ATOM 6752 C CA . ALA A 1 854 ? -35.912 -29.433 55.542 1.00 75.94 854 ALA A CA 1
ATOM 6753 C C . ALA A 1 854 ? -36.694 -29.470 56.865 1.00 75.94 854 ALA A C 1
ATOM 6755 O O . ALA A 1 854 ? -37.593 -28.658 57.079 1.00 75.94 854 ALA A O 1
ATOM 6756 N N . PHE A 1 855 ? -36.327 -30.386 57.768 1.00 69.94 855 PHE A N 1
ATOM 6757 C CA . PHE A 1 855 ? -36.914 -30.458 59.102 1.00 69.94 855 PHE A CA 1
ATOM 6758 C C . PHE A 1 855 ? -36.535 -29.241 59.955 1.00 69.94 855 PHE A C 1
ATOM 6760 O O . PHE A 1 855 ? -37.421 -28.616 60.531 1.00 69.94 855 PHE A O 1
ATOM 6767 N N . GLY A 1 856 ? -35.259 -28.838 59.958 1.00 72.75 856 GLY A N 1
ATOM 6768 C CA . GLY A 1 856 ? -34.808 -27.630 60.658 1.00 72.75 856 GLY A CA 1
ATOM 6769 C C . GLY A 1 856 ? -35.550 -26.367 60.203 1.00 72.75 856 GLY A C 1
ATOM 6770 O O . GLY A 1 856 ? -36.039 -25.604 61.028 1.00 72.75 856 GLY A O 1
ATOM 6771 N N . VAL A 1 857 ? -35.747 -26.194 58.893 1.00 76.06 857 VAL A N 1
ATOM 6772 C CA . VAL A 1 857 ? -36.517 -25.073 58.320 1.00 76.06 857 VAL A CA 1
ATOM 6773 C C . VAL A 1 857 ? -37.992 -25.118 58.712 1.00 76.06 857 VAL A C 1
ATOM 6775 O O . VAL A 1 857 ? -38.611 -24.077 58.941 1.00 76.06 857 VAL A O 1
ATOM 6778 N N . PHE A 1 858 ? -38.576 -26.314 58.793 1.00 70.88 858 PHE A N 1
ATOM 6779 C CA . PHE A 1 858 ? -39.949 -26.489 59.257 1.00 70.88 858 PHE A CA 1
ATOM 6780 C C . PHE A 1 858 ? -40.106 -26.097 60.737 1.00 70.88 858 PHE A C 1
ATOM 6782 O O . PHE A 1 858 ? -41.081 -25.427 61.088 1.00 70.88 858 PHE A O 1
ATOM 6789 N N . GLU A 1 859 ? -39.138 -26.454 61.588 1.00 68.69 859 GLU A N 1
ATOM 6790 C CA . GLU A 1 859 ? -39.111 -26.051 62.999 1.00 68.69 859 GLU A CA 1
ATOM 6791 C C . GLU A 1 859 ? -38.877 -24.538 63.162 1.00 68.69 859 GLU A C 1
ATOM 6793 O O . GLU A 1 859 ? -39.614 -23.873 63.896 1.00 68.69 859 GLU A O 1
ATOM 6798 N N . GLU A 1 860 ? -37.914 -23.971 62.428 1.00 69.06 860 GLU A N 1
ATOM 6799 C CA . GLU A 1 860 ? -37.595 -22.534 62.424 1.00 69.06 860 GLU A CA 1
ATOM 6800 C C . GLU A 1 860 ? -38.754 -21.665 61.905 1.00 69.06 860 GLU A C 1
ATOM 6802 O O . GLU A 1 860 ? -38.950 -20.542 62.373 1.00 69.06 860 GLU A O 1
ATOM 6807 N N . GLY A 1 861 ? -39.571 -22.187 60.982 1.00 62.72 861 GLY A N 1
ATOM 6808 C CA . GLY A 1 861 ? -40.760 -21.522 60.437 1.00 62.72 861 GLY A CA 1
ATOM 6809 C C . GLY A 1 861 ? -41.941 -21.381 61.412 1.00 62.72 861 GLY A C 1
ATOM 6810 O O . GLY A 1 861 ? -42.975 -20.829 61.032 1.00 62.72 861 GLY A O 1
ATOM 6811 N N . GLY A 1 862 ? -41.821 -21.862 62.658 1.00 60.75 862 GLY A N 1
ATOM 6812 C CA . GLY A 1 862 ? -42.829 -21.693 63.714 1.00 60.75 862 GLY A CA 1
ATOM 6813 C C . GLY A 1 862 ? -44.065 -22.600 63.595 1.00 60.75 862 GLY A C 1
ATOM 6814 O O . GLY A 1 862 ? -45.100 -22.318 64.199 1.00 60.75 862 GLY A O 1
ATOM 6815 N N . ALA A 1 863 ? -43.986 -23.699 62.839 1.00 53.62 863 ALA A N 1
ATOM 6816 C CA . ALA A 1 863 ? -45.139 -24.496 62.406 1.00 53.62 863 ALA A CA 1
ATOM 6817 C C . ALA A 1 863 ? -45.662 -25.557 63.407 1.00 53.62 863 ALA A C 1
ATOM 6819 O O . ALA A 1 863 ? -46.363 -26.486 63.010 1.00 53.62 863 ALA A O 1
ATOM 6820 N N . PHE A 1 864 ? -45.404 -25.411 64.712 1.00 51.12 864 PHE A N 1
ATOM 6821 C CA . PHE A 1 864 ? -46.081 -26.219 65.746 1.00 51.12 864 PHE A CA 1
ATOM 6822 C C . PHE A 1 864 ? -47.458 -25.664 66.159 1.00 51.12 864 PHE A C 1
ATOM 6824 O O . PHE A 1 864 ? -48.124 -26.237 67.023 1.00 51.12 864 PHE A O 1
ATOM 6831 N N . GLN A 1 865 ? -47.937 -24.581 65.534 1.00 48.25 865 GLN A N 1
ATOM 6832 C CA . GLN A 1 865 ? -49.340 -24.171 65.648 1.00 48.25 865 GLN A CA 1
ATOM 6833 C C . GLN A 1 865 ? -50.205 -24.929 64.629 1.00 48.25 865 GLN A C 1
ATOM 6835 O O . GLN A 1 865 ? -50.318 -24.575 63.460 1.00 48.25 865 GLN A O 1
ATOM 6840 N N . PHE A 1 866 ? -50.781 -26.020 65.130 1.00 50.94 866 PHE A N 1
ATOM 6841 C CA . PHE A 1 866 ? -51.788 -26.894 64.533 1.00 50.94 866 PHE A CA 1
ATOM 6842 C C . PHE A 1 866 ? -52.898 -26.149 63.759 1.00 50.94 866 PHE A C 1
ATOM 6844 O O . PHE A 1 866 ? -53.612 -25.360 64.368 1.00 50.94 866 PHE A O 1
ATOM 6851 N N . ASP A 1 867 ? -53.034 -26.436 62.449 1.00 52.22 867 ASP A N 1
ATOM 6852 C CA . ASP A 1 867 ? -54.313 -26.698 61.729 1.00 52.22 867 ASP A CA 1
ATOM 6853 C C . ASP A 1 867 ? -54.190 -26.808 60.184 1.00 52.22 867 ASP A C 1
ATOM 6855 O O . ASP A 1 867 ? -55.185 -27.041 59.499 1.00 52.22 867 ASP A O 1
ATOM 6859 N N . GLN A 1 868 ? -52.995 -26.699 59.584 1.00 64.19 868 GLN A N 1
ATOM 6860 C CA . GLN A 1 868 ? -52.859 -26.715 58.113 1.00 64.19 868 GLN A CA 1
ATOM 6861 C C . GLN A 1 868 ? -52.619 -28.118 57.530 1.00 64.19 868 GLN A C 1
ATOM 6863 O O . GLN A 1 868 ? -51.482 -28.541 57.306 1.00 64.19 868 GLN A O 1
ATOM 6868 N N . VAL A 1 869 ? -53.712 -28.835 57.246 1.00 69.81 869 VAL A N 1
ATOM 6869 C CA . VAL A 1 869 ? -53.718 -30.178 56.627 1.00 69.81 869 VAL A CA 1
ATOM 6870 C C . VAL A 1 869 ? -52.945 -30.210 55.295 1.00 69.81 869 VAL A C 1
ATOM 6872 O O . VAL A 1 869 ? -52.357 -31.235 54.947 1.00 69.81 869 VAL A O 1
ATOM 6875 N N . GLU A 1 870 ? -52.889 -29.098 54.559 1.00 68.19 870 GLU A N 1
ATOM 6876 C CA . GLU A 1 870 ? -52.164 -28.955 53.291 1.00 68.19 870 GLU A CA 1
ATOM 6877 C C . GLU A 1 870 ? -50.643 -29.072 53.463 1.00 68.19 870 GLU A C 1
ATOM 6879 O O . GLU A 1 870 ? -49.995 -29.799 52.707 1.00 68.19 870 GLU A O 1
ATOM 6884 N N . VAL A 1 871 ? -50.079 -28.409 54.479 1.00 70.12 871 VAL A N 1
ATOM 6885 C CA . VAL A 1 871 ? -48.634 -28.433 54.771 1.00 70.12 871 VAL A CA 1
ATOM 6886 C C . VAL A 1 871 ? -48.225 -29.819 55.262 1.00 70.12 871 VAL A C 1
ATOM 6888 O O . VAL A 1 871 ? -47.240 -30.383 54.786 1.00 70.12 871 VAL A O 1
ATOM 6891 N N . SER A 1 872 ? -49.029 -30.427 56.141 1.00 73.75 872 SER A N 1
ATOM 6892 C CA . SER A 1 872 ? -48.798 -31.802 56.593 1.00 73.75 872 SER A CA 1
ATOM 6893 C C . SER A 1 872 ? -48.859 -32.800 55.434 1.00 73.75 872 SER A C 1
ATOM 6895 O O . SER A 1 872 ? -47.995 -33.663 55.340 1.00 73.75 872 SER A O 1
ATOM 6897 N N . ASN A 1 873 ? -49.808 -32.667 54.502 1.00 78.62 873 ASN A N 1
ATOM 6898 C CA . ASN A 1 873 ? -49.890 -33.540 53.325 1.00 78.62 873 ASN A CA 1
ATOM 6899 C C . ASN A 1 873 ? -48.681 -33.393 52.383 1.00 78.62 873 ASN A C 1
ATOM 6901 O O . ASN A 1 873 ? -48.220 -34.395 51.828 1.00 78.62 873 ASN A O 1
ATOM 6905 N N . ALA A 1 874 ? -48.152 -32.175 52.215 1.00 73.00 874 ALA A N 1
ATOM 6906 C CA . ALA A 1 874 ? -46.935 -31.934 51.441 1.00 73.00 874 ALA A CA 1
ATOM 6907 C C . ALA A 1 874 ? -45.714 -32.605 52.092 1.00 73.00 874 ALA A C 1
ATOM 6909 O O . ALA A 1 874 ? -44.978 -33.324 51.415 1.00 73.00 874 ALA A O 1
ATOM 6910 N N . LEU A 1 875 ? -45.563 -32.467 53.413 1.00 73.94 875 LEU A N 1
ATOM 6911 C CA . LEU A 1 875 ? -44.501 -33.120 54.185 1.00 73.94 875 LEU A CA 1
ATOM 6912 C C . LEU A 1 875 ? -44.616 -34.645 54.145 1.00 73.94 875 LEU A C 1
ATOM 6914 O O . LEU A 1 875 ? -43.629 -35.322 53.869 1.00 73.94 875 LEU A O 1
ATOM 6918 N N . LEU A 1 876 ? -45.822 -35.192 54.333 1.00 81.25 876 LEU A N 1
ATOM 6919 C CA . LEU A 1 876 ? -46.084 -36.624 54.184 1.00 81.25 876 LEU A CA 1
ATOM 6920 C C . LEU A 1 876 ? -45.602 -37.132 52.832 1.00 81.25 876 LEU A C 1
ATOM 6922 O O . LEU A 1 876 ? -44.933 -38.161 52.768 1.00 81.25 876 LEU A O 1
ATOM 6926 N N . SER A 1 877 ? -45.916 -36.405 51.756 1.00 78.50 877 SER A N 1
ATOM 6927 C CA . SER A 1 877 ? -45.489 -36.785 50.415 1.00 78.50 877 SER A CA 1
ATOM 6928 C C . SER A 1 877 ? -43.980 -36.664 50.244 1.00 78.50 877 SER A C 1
ATOM 6930 O O . SER A 1 877 ? -43.406 -37.484 49.532 1.00 78.50 877 SER A O 1
ATOM 6932 N N . ALA A 1 878 ? -43.349 -35.654 50.834 1.00 73.31 878 ALA A N 1
ATOM 6933 C CA . ALA A 1 878 ? -41.920 -35.428 50.707 1.00 73.31 878 ALA A CA 1
ATOM 6934 C C . ALA A 1 878 ? -41.115 -36.502 51.448 1.00 73.31 878 ALA A C 1
ATOM 6936 O O . ALA A 1 878 ? -40.313 -37.186 50.816 1.00 73.31 878 ALA A O 1
ATOM 6937 N N . TYR A 1 879 ? -41.395 -36.743 52.731 1.00 77.69 879 TYR A N 1
ATOM 6938 C CA . TYR A 1 879 ? -40.747 -37.809 53.505 1.00 77.69 879 TYR A CA 1
ATOM 6939 C C . TYR A 1 879 ? -40.966 -39.188 52.880 1.00 77.69 879 TYR A C 1
ATOM 6941 O O . TYR A 1 879 ? -40.029 -39.975 52.750 1.00 77.69 879 TYR A O 1
ATOM 6949 N N . SER A 1 880 ? -42.183 -39.448 52.395 1.00 81.50 880 SER A N 1
ATOM 6950 C CA . SER A 1 880 ? -42.515 -40.697 51.709 1.00 81.50 880 SER A CA 1
ATOM 6951 C C . SER A 1 880 ? -41.703 -40.926 50.430 1.00 81.50 880 SER A C 1
ATOM 6953 O O . SER A 1 880 ? -41.414 -42.070 50.105 1.00 81.50 880 SER A O 1
ATOM 6955 N N . ARG A 1 881 ? -41.329 -39.888 49.673 1.00 76.38 881 ARG A N 1
ATOM 6956 C CA . ARG A 1 881 ? -40.539 -40.060 48.437 1.00 76.38 881 ARG A CA 1
ATOM 6957 C C . ARG A 1 881 ? -39.041 -40.255 48.689 1.00 76.38 881 ARG A C 1
ATOM 6959 O O . ARG A 1 881 ? -38.358 -40.739 47.796 1.00 76.38 881 ARG A O 1
ATOM 6966 N N . HIS A 1 882 ? -38.544 -39.902 49.875 1.00 77.00 882 HIS A N 1
ATOM 6967 C CA . HIS A 1 882 ? -37.108 -39.853 50.183 1.00 77.00 882 HIS A CA 1
ATOM 6968 C C . HIS A 1 882 ? -36.619 -40.975 51.109 1.00 77.00 882 HIS A C 1
ATOM 6970 O O . HIS A 1 882 ? -35.585 -40.826 51.749 1.00 77.00 882 HIS A O 1
ATOM 6976 N N . GLY A 1 883 ? -37.328 -42.101 51.213 1.00 76.38 883 GLY A N 1
ATOM 6977 C CA . GLY A 1 883 ? -36.865 -43.211 52.059 1.00 76.38 883 GLY A CA 1
ATOM 6978 C C . GLY A 1 883 ? -37.325 -43.140 53.525 1.00 76.38 883 GLY A C 1
ATOM 6979 O O . GLY A 1 883 ? -37.083 -44.070 54.289 1.00 76.38 883 GLY A O 1
ATOM 6980 N N . CYS A 1 884 ? -37.976 -42.049 53.942 1.00 81.56 884 CYS A N 1
ATOM 6981 C CA . CYS A 1 884 ? -38.231 -41.707 55.347 1.00 81.56 884 CYS A CA 1
ATOM 6982 C C . CYS A 1 884 ? -39.691 -41.961 55.755 1.00 81.56 884 CYS A C 1
ATOM 6984 O O . CYS A 1 884 ? -40.396 -41.074 56.248 1.00 81.56 884 CYS A O 1
ATOM 6986 N N . ILE A 1 885 ? -40.186 -43.173 55.496 1.00 84.56 885 ILE A N 1
ATOM 6987 C CA . ILE A 1 885 ? -41.596 -43.515 55.727 1.00 84.56 885 ILE A CA 1
ATOM 6988 C C . ILE A 1 885 ? -41.999 -43.490 57.206 1.00 84.56 885 ILE A C 1
ATOM 6990 O O . ILE A 1 885 ? -43.146 -43.168 57.507 1.00 84.56 885 ILE A O 1
ATOM 6994 N N . ASP A 1 886 ? -41.074 -43.754 58.129 1.00 79.56 886 ASP A N 1
ATOM 6995 C CA . ASP A 1 886 ? -41.353 -43.727 59.569 1.00 79.56 886 ASP A CA 1
ATOM 6996 C C . ASP A 1 886 ? -41.639 -42.299 60.052 1.00 79.56 886 ASP A C 1
ATOM 6998 O O . ASP A 1 886 ? -42.608 -42.067 60.775 1.00 79.56 886 ASP A O 1
ATOM 7002 N N . GLN A 1 887 ? -40.864 -41.320 59.576 1.00 78.06 887 GLN A N 1
ATOM 7003 C CA . GLN A 1 887 ? -41.079 -39.896 59.838 1.00 78.06 887 GLN A CA 1
ATOM 7004 C C . GLN A 1 887 ? -42.378 -39.405 59.186 1.00 78.06 887 GLN A C 1
ATOM 7006 O O . GLN A 1 887 ? -43.160 -38.690 59.817 1.00 78.06 887 GLN A O 1
ATOM 7011 N N . ALA A 1 888 ? -42.665 -39.842 57.952 1.00 82.38 888 ALA A N 1
ATOM 7012 C CA . ALA A 1 888 ? -43.954 -39.572 57.319 1.00 82.38 888 ALA A CA 1
ATOM 7013 C C . ALA A 1 888 ? -45.106 -40.143 58.165 1.00 82.38 888 ALA A C 1
ATOM 7015 O O . ALA A 1 888 ? -46.082 -39.455 58.452 1.00 82.38 888 ALA A O 1
ATOM 7016 N N . PHE A 1 889 ? -44.992 -41.383 58.636 1.00 83.38 889 PHE A N 1
ATOM 7017 C CA . PHE A 1 889 ? -46.021 -41.994 59.469 1.00 83.38 889 PHE A CA 1
ATOM 7018 C C . PHE A 1 889 ? -46.166 -41.291 60.826 1.00 83.38 889 PHE A C 1
ATOM 7020 O O . PHE A 1 889 ? -47.285 -41.129 61.314 1.00 83.38 889 PHE A O 1
ATOM 7027 N N . GLN A 1 890 ? -45.069 -40.810 61.410 1.00 80.31 890 GLN A N 1
ATOM 7028 C CA . GLN A 1 890 ? -45.088 -40.022 62.636 1.00 80.31 890 GLN A CA 1
ATOM 7029 C C . GLN A 1 890 ? -45.892 -38.727 62.447 1.00 80.31 890 GLN A C 1
ATOM 7031 O O . GLN A 1 890 ? -46.811 -38.467 63.226 1.00 80.31 890 GLN A O 1
ATOM 7036 N N . ILE A 1 891 ? -45.651 -37.981 61.364 1.00 79.38 891 ILE A N 1
ATOM 7037 C CA . ILE A 1 891 ? -46.453 -36.799 61.003 1.00 79.38 891 ILE A CA 1
ATOM 7038 C C . ILE A 1 891 ? -47.923 -37.191 60.830 1.00 79.38 891 ILE A C 1
ATOM 7040 O O . ILE A 1 891 ? -48.798 -36.575 61.433 1.00 79.38 891 ILE A O 1
ATOM 7044 N N . PHE A 1 892 ? -48.202 -38.262 60.081 1.00 83.69 892 PHE A N 1
ATOM 7045 C CA . PHE A 1 892 ? -49.562 -38.757 59.850 1.00 83.69 892 PHE A CA 1
ATOM 7046 C C . PHE A 1 892 ? -50.277 -39.092 61.168 1.00 83.69 892 PHE A C 1
ATOM 7048 O O . PHE A 1 892 ? -51.467 -38.806 61.331 1.00 83.69 892 PHE A O 1
ATOM 7055 N N . SER A 1 893 ? -49.552 -39.660 62.134 1.00 79.75 893 SER A N 1
ATOM 7056 C CA . SER A 1 893 ? -50.082 -40.026 63.447 1.00 79.75 893 SER A CA 1
ATOM 7057 C C . SER A 1 893 ? -50.452 -38.811 64.307 1.00 79.75 893 SER A C 1
ATOM 7059 O O . SER A 1 893 ? -51.462 -38.871 65.006 1.00 79.75 893 SER A O 1
ATOM 7061 N N . TYR A 1 894 ? -49.725 -37.696 64.178 1.00 76.56 894 TYR A N 1
ATOM 7062 C CA . TYR A 1 894 ? -49.975 -36.452 64.918 1.00 76.56 894 TYR A CA 1
ATOM 7063 C C . TYR A 1 894 ? -50.975 -35.498 64.248 1.00 76.56 894 TYR A C 1
ATOM 7065 O O . TYR A 1 894 ? -51.372 -34.507 64.858 1.00 76.56 894 TYR A O 1
ATOM 7073 N N . MET A 1 895 ? -51.418 -35.773 63.015 1.00 78.06 895 MET A N 1
ATOM 7074 C CA . MET A 1 895 ? -52.452 -34.965 62.356 1.00 78.06 895 MET A CA 1
ATOM 7075 C C . MET A 1 895 ? -53.799 -35.068 63.091 1.00 78.06 895 MET A C 1
ATOM 7077 O O . MET A 1 895 ? -54.374 -36.155 63.180 1.00 78.06 895 MET A O 1
ATOM 7081 N N . ASN A 1 896 ? -54.335 -33.924 63.539 1.00 70.50 896 ASN A N 1
ATOM 7082 C CA . ASN A 1 896 ? -55.648 -33.816 64.200 1.00 70.50 896 ASN A CA 1
ATOM 7083 C C . ASN A 1 896 ? -56.830 -34.101 63.252 1.00 70.50 896 ASN A C 1
ATOM 7085 O O . ASN A 1 896 ? -57.885 -34.553 63.692 1.00 70.50 896 ASN A O 1
ATOM 7089 N N . SER A 1 897 ? -56.657 -33.855 61.949 1.00 74.69 897 SER A N 1
ATOM 7090 C CA . SER A 1 897 ? -57.640 -34.131 60.895 1.00 74.69 897 SER A CA 1
ATOM 7091 C C . SER A 1 897 ? -56.948 -34.801 59.709 1.00 74.69 897 SER A C 1
ATOM 7093 O O . SER A 1 897 ? -55.927 -34.311 59.227 1.00 74.69 897 SER A O 1
ATOM 7095 N N . ARG A 1 898 ? -57.485 -35.937 59.243 1.00 85.31 898 ARG A N 1
ATOM 7096 C CA . ARG A 1 898 ? -56.945 -36.722 58.120 1.00 85.31 898 ARG A CA 1
ATOM 7097 C C . ARG A 1 898 ? -58.008 -36.842 57.045 1.00 85.31 898 ARG A C 1
ATOM 7099 O O . ARG A 1 898 ? -59.055 -37.447 57.271 1.00 85.31 898 ARG A O 1
ATOM 7106 N N . ASN A 1 899 ? -57.731 -36.293 55.871 1.00 82.81 899 ASN A N 1
ATOM 7107 C CA . ASN A 1 899 ? -58.607 -36.437 54.715 1.00 82.81 899 ASN A CA 1
ATOM 7108 C C . ASN A 1 899 ? -58.113 -37.574 53.805 1.00 82.81 899 ASN A C 1
ATOM 7110 O O . ASN A 1 899 ? -57.071 -38.189 54.045 1.00 82.81 899 ASN A O 1
ATOM 7114 N N . LEU A 1 900 ? -58.866 -37.872 52.745 1.00 83.19 900 LEU A N 1
ATOM 7115 C CA . LEU A 1 900 ? -58.510 -38.935 51.801 1.00 83.19 900 LEU A CA 1
ATOM 7116 C C . LEU A 1 900 ? -57.129 -38.715 51.151 1.00 83.19 900 LEU A C 1
ATOM 7118 O O . LEU A 1 900 ? -56.454 -39.686 50.823 1.00 83.19 900 LEU A O 1
ATOM 7122 N N . ILE A 1 901 ? -56.681 -37.459 51.016 1.00 82.25 901 ILE A N 1
ATOM 7123 C CA . ILE A 1 901 ? -55.345 -37.120 50.504 1.00 82.25 901 ILE A CA 1
ATOM 7124 C C . ILE A 1 901 ? -54.274 -37.587 51.495 1.00 82.25 901 ILE A C 1
ATOM 7126 O O . ILE A 1 901 ? -53.351 -38.277 51.082 1.00 82.25 901 ILE A O 1
ATOM 7130 N N . SER A 1 902 ? -54.428 -37.314 52.795 1.00 82.81 902 SER A N 1
ATOM 7131 C CA . SER A 1 902 ? -53.497 -37.778 53.836 1.00 82.81 902 SER A CA 1
ATOM 7132 C C . SER A 1 902 ? -53.320 -39.300 53.808 1.00 82.81 902 SER A C 1
ATOM 7134 O O . SER A 1 902 ? -52.197 -39.803 53.852 1.00 82.81 902 SER A O 1
ATOM 7136 N N . TRP A 1 903 ? -54.429 -40.037 53.675 1.00 86.56 903 TRP A N 1
ATOM 7137 C CA . TRP A 1 903 ? -54.424 -41.499 53.566 1.00 86.56 903 TRP A CA 1
ATOM 7138 C C . TRP A 1 903 ? -53.775 -41.994 52.269 1.00 86.56 903 TRP A C 1
ATOM 7140 O O . TRP A 1 903 ? -52.923 -42.878 52.309 1.00 86.56 903 TRP A O 1
ATOM 7150 N N . ASN A 1 904 ? -54.134 -41.415 51.121 1.00 86.94 904 ASN A N 1
ATOM 7151 C CA . ASN A 1 904 ? -53.556 -41.794 49.831 1.00 86.94 904 ASN A CA 1
ATOM 7152 C C . ASN A 1 904 ? -52.043 -41.545 49.791 1.00 86.94 904 ASN A C 1
ATOM 7154 O O . ASN A 1 904 ? -51.301 -42.384 49.276 1.00 86.94 904 ASN A O 1
ATOM 7158 N N . THR A 1 905 ? -51.582 -40.430 50.362 1.00 85.75 905 THR A N 1
ATOM 7159 C CA . THR A 1 905 ? -50.163 -40.069 50.420 1.00 85.75 905 THR A CA 1
ATOM 7160 C C . THR A 1 905 ? -49.366 -41.069 51.247 1.00 85.75 905 THR A C 1
ATOM 7162 O O . THR A 1 905 ? -48.348 -41.561 50.767 1.00 85.75 905 THR A O 1
ATOM 7165 N N . VAL A 1 906 ? -49.836 -41.439 52.445 1.00 85.75 906 VAL A N 1
ATOM 7166 C CA . VAL A 1 906 ? -49.103 -42.397 53.288 1.00 85.75 906 VAL A CA 1
ATOM 7167 C C . VAL A 1 906 ? -49.149 -43.818 52.710 1.00 85.75 906 VAL A C 1
ATOM 7169 O O . VAL A 1 906 ? -48.124 -44.492 52.687 1.00 85.75 906 VAL A O 1
ATOM 7172 N N . ILE A 1 907 ? -50.285 -44.260 52.150 1.00 86.31 907 ILE A N 1
ATOM 7173 C CA . ILE A 1 907 ? -50.402 -45.576 51.491 1.00 86.31 907 ILE A CA 1
ATOM 7174 C C . ILE A 1 907 ? -49.443 -45.665 50.291 1.00 86.31 907 ILE A C 1
ATOM 7176 O O . ILE A 1 907 ? -48.736 -46.663 50.145 1.00 86.31 907 ILE A O 1
ATOM 7180 N N . SER A 1 908 ? -49.378 -44.613 49.467 1.00 83.19 908 SER A N 1
ATOM 7181 C CA . SER A 1 908 ? -48.414 -44.518 48.357 1.00 83.19 908 SER A CA 1
ATOM 7182 C C . SER A 1 908 ? -46.974 -44.463 48.865 1.00 83.19 908 SER A C 1
ATOM 7184 O O . SER A 1 908 ? -46.083 -45.049 48.261 1.00 83.19 908 SER A O 1
ATOM 7186 N N . GLY A 1 909 ? -46.740 -43.817 50.008 1.00 84.06 909 GLY A N 1
ATOM 7187 C CA . GLY A 1 909 ? -45.429 -43.773 50.640 1.00 84.06 909 GLY A CA 1
ATOM 7188 C C . GLY A 1 909 ? -44.900 -45.151 51.004 1.00 84.06 909 GLY A C 1
ATOM 7189 O O . GLY A 1 909 ? -43.779 -45.487 50.636 1.00 84.06 909 GLY A O 1
ATOM 7190 N N . TYR A 1 910 ? -45.711 -46.005 51.624 1.00 83.12 910 TYR A N 1
ATOM 7191 C CA . TYR A 1 910 ? -45.304 -47.388 51.900 1.00 83.12 910 TYR A CA 1
ATOM 7192 C C . TYR A 1 910 ? -44.993 -48.184 50.620 1.00 83.12 910 TYR A C 1
ATOM 7194 O O . TYR A 1 910 ? -44.122 -49.053 50.638 1.00 83.12 910 TYR A O 1
ATOM 7202 N N . GLN A 1 911 ? -45.641 -47.863 49.494 1.00 79.88 911 GLN A N 1
ATOM 7203 C CA . GLN A 1 911 ? -45.283 -48.428 48.191 1.00 79.88 911 GLN A CA 1
ATOM 7204 C C . GLN A 1 911 ? -43.889 -47.975 47.734 1.00 79.88 911 GLN A C 1
ATOM 7206 O O . GLN A 1 911 ? -43.078 -48.814 47.345 1.00 79.88 911 GLN A O 1
ATOM 7211 N N . TRP A 1 912 ? -43.608 -46.670 47.782 1.00 78.50 912 TRP A N 1
ATOM 7212 C CA . TRP A 1 912 ? -42.321 -46.100 47.362 1.00 78.50 912 TRP A CA 1
ATOM 7213 C C . TRP A 1 912 ? -41.148 -46.572 48.228 1.00 78.50 912 TRP A C 1
ATOM 7215 O O . TRP A 1 912 ? -40.037 -46.700 47.729 1.00 78.50 912 TRP A O 1
ATOM 7225 N N . ASN A 1 913 ? -41.402 -46.903 49.496 1.00 79.38 913 ASN A N 1
ATOM 7226 C CA . ASN A 1 913 ? -40.389 -47.359 50.454 1.00 79.38 913 ASN A CA 1
ATOM 7227 C C . ASN A 1 913 ? -40.260 -48.889 50.532 1.00 79.38 913 ASN A C 1
ATOM 7229 O O . ASN A 1 913 ? -39.792 -49.416 51.536 1.00 79.38 913 ASN A O 1
ATOM 7233 N N . ALA A 1 914 ? -40.698 -49.613 49.497 1.00 78.38 914 ALA A N 1
ATOM 7234 C CA . ALA A 1 914 ? -40.606 -51.074 49.411 1.00 78.38 914 ALA A CA 1
ATOM 7235 C C . ALA A 1 914 ? -41.264 -51.839 50.586 1.00 78.38 914 ALA A C 1
ATOM 7237 O O . ALA A 1 914 ? -40.907 -52.982 50.873 1.00 78.38 914 ALA A O 1
ATOM 7238 N N . LEU A 1 915 ? -42.2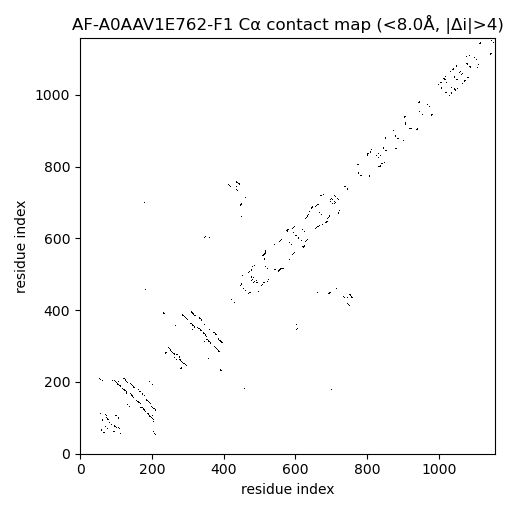96 -51.256 51.209 1.00 81.50 915 LEU A N 1
ATOM 7239 C CA . LEU A 1 915 ? -43.112 -51.861 52.273 1.00 81.50 915 LEU A CA 1
ATOM 7240 C C . LEU A 1 915 ? -44.590 -52.031 51.844 1.00 81.50 915 LEU A C 1
ATOM 7242 O O . LEU A 1 915 ? -45.519 -51.596 52.532 1.00 81.50 915 LEU A O 1
ATOM 7246 N N . PRO A 1 916 ? -44.861 -52.688 50.704 1.00 75.12 916 PRO A N 1
ATOM 7247 C CA . PRO A 1 916 ? -46.186 -52.726 50.084 1.00 75.12 916 PRO A CA 1
ATOM 7248 C C . PRO A 1 916 ? -47.252 -53.455 50.919 1.00 75.12 916 PRO A C 1
ATOM 7250 O O . PRO A 1 916 ? -48.437 -53.126 50.839 1.00 75.12 916 PRO A O 1
ATOM 7253 N N . THR A 1 917 ? -46.854 -54.421 51.752 1.00 78.94 917 THR A N 1
ATOM 7254 C CA . THR A 1 917 ? -47.763 -55.144 52.657 1.00 78.94 917 THR A CA 1
ATOM 7255 C C . THR A 1 917 ? -48.370 -54.213 53.711 1.00 78.94 917 THR A C 1
ATOM 7257 O O . THR A 1 917 ? -49.568 -54.291 53.985 1.00 78.94 917 THR A O 1
ATOM 7260 N N . GLU A 1 918 ? -47.574 -53.282 54.244 1.00 82.00 918 GLU A N 1
ATOM 7261 C CA . GLU A 1 918 ? -48.042 -52.253 55.180 1.00 82.00 918 GLU A CA 1
ATOM 7262 C C . GLU A 1 918 ? -48.945 -51.231 54.481 1.00 82.00 918 GLU A C 1
ATOM 7264 O O . GLU A 1 918 ? -49.978 -50.841 55.029 1.00 82.00 918 GLU A O 1
ATOM 7269 N N . GLY A 1 919 ? -48.646 -50.896 53.220 1.00 82.69 919 GLY A N 1
ATOM 7270 C CA . GLY A 1 919 ? -49.529 -50.092 52.369 1.00 82.69 919 GLY A CA 1
ATOM 7271 C C . GLY A 1 919 ? -50.920 -50.719 52.186 1.00 82.69 919 GLY A C 1
ATOM 7272 O O . GLY A 1 919 ? -51.934 -50.043 52.366 1.00 82.69 919 GLY A O 1
ATOM 7273 N N . LEU A 1 920 ? -51.006 -52.029 51.914 1.00 80.44 920 LEU A N 1
ATOM 7274 C CA . LEU A 1 920 ? -52.291 -52.748 51.821 1.00 80.44 920 LEU A CA 1
ATOM 7275 C C . LEU A 1 920 ? -53.014 -52.864 53.175 1.00 80.44 920 LEU A C 1
ATOM 7277 O O . LEU A 1 920 ? -54.251 -52.846 53.223 1.00 80.44 920 LEU A O 1
ATOM 7281 N N . ARG A 1 921 ? -52.268 -52.950 54.285 1.00 84.38 921 ARG A N 1
ATOM 7282 C CA . ARG A 1 921 ? -52.836 -52.912 55.640 1.00 84.38 921 ARG A CA 1
ATOM 7283 C C . ARG A 1 921 ? -53.467 -51.550 55.931 1.00 84.38 921 ARG A C 1
ATOM 7285 O O . ARG A 1 921 ? -54.598 -51.507 56.413 1.00 84.38 921 ARG A O 1
ATOM 7292 N N . LEU A 1 922 ? -52.793 -50.456 55.577 1.00 85.81 922 LEU A N 1
ATOM 7293 C CA . LEU A 1 922 ? -53.332 -49.098 55.700 1.00 85.81 922 LEU A CA 1
ATOM 7294 C C . LEU A 1 922 ? -54.526 -48.857 54.775 1.00 85.81 922 LEU A C 1
ATOM 7296 O O . LEU A 1 922 ? -55.498 -48.244 55.204 1.00 85.81 922 LEU A O 1
ATOM 7300 N N . PHE A 1 923 ? -54.523 -49.406 53.557 1.00 84.00 923 PHE A N 1
ATOM 7301 C CA . PHE A 1 923 ? -55.707 -49.390 52.692 1.00 84.00 923 PHE A CA 1
ATOM 7302 C C . PHE A 1 923 ? -56.898 -50.110 53.346 1.00 84.00 923 PHE A C 1
ATOM 7304 O O . PHE A 1 923 ? -58.022 -49.612 53.328 1.00 84.00 923 PHE A O 1
ATOM 7311 N N . SER A 1 924 ? -56.656 -51.251 53.996 1.00 82.50 924 SER A N 1
ATOM 7312 C CA . SER A 1 924 ? -57.703 -51.973 54.731 1.00 82.50 924 SER A CA 1
ATOM 7313 C C . SER A 1 924 ? -58.232 -51.163 55.925 1.00 82.50 924 SER A C 1
ATOM 7315 O O . SER A 1 924 ? -59.435 -51.162 56.179 1.00 82.50 924 SER A O 1
ATOM 7317 N N . GLN A 1 925 ? -57.358 -50.434 56.629 1.00 84.62 925 GLN A N 1
ATOM 7318 C CA . GLN A 1 925 ? -57.744 -49.524 57.715 1.00 84.62 925 GLN A CA 1
ATOM 7319 C C . GLN A 1 925 ? -58.530 -48.309 57.212 1.00 84.62 925 GLN A C 1
ATOM 7321 O O . GLN A 1 925 ? -59.514 -47.932 57.844 1.00 84.62 925 GLN A O 1
ATOM 7326 N N . LEU A 1 926 ? -58.156 -47.741 56.060 1.00 86.12 926 LEU A N 1
ATOM 7327 C CA . LEU A 1 926 ? -58.913 -46.679 55.398 1.00 86.12 926 LEU A CA 1
ATOM 7328 C C . LEU A 1 926 ? -60.349 -47.140 55.124 1.00 86.12 926 LEU A C 1
ATOM 7330 O O . LEU A 1 926 ? -61.290 -46.462 55.529 1.00 86.12 926 LEU A O 1
ATOM 7334 N N . VAL A 1 927 ? -60.528 -48.322 54.526 1.00 80.75 927 VAL A N 1
ATOM 7335 C CA . VAL A 1 927 ? -61.864 -48.887 54.271 1.00 80.75 927 VAL A CA 1
ATOM 7336 C C . VAL A 1 927 ? -62.629 -49.137 55.580 1.00 80.75 927 VAL A C 1
ATOM 7338 O O . VAL A 1 927 ? -63.819 -48.838 55.659 1.00 80.75 927 VAL A O 1
ATOM 7341 N N . ALA A 1 928 ? -61.960 -49.632 56.627 1.00 79.69 928 ALA A N 1
ATOM 7342 C CA . ALA A 1 928 ? -62.572 -49.862 57.939 1.00 79.69 928 ALA A CA 1
ATOM 7343 C C . ALA A 1 928 ? -62.952 -48.564 58.682 1.00 79.69 928 ALA A C 1
ATOM 7345 O O . ALA A 1 928 ? -63.867 -48.581 59.501 1.00 79.69 928 ALA A O 1
ATOM 7346 N N . SER A 1 929 ? -62.289 -47.441 58.385 1.00 79.12 929 SER A N 1
ATOM 7347 C CA . SER A 1 929 ? -62.565 -46.128 58.990 1.00 79.12 929 SER A CA 1
ATOM 7348 C C . SER A 1 929 ? -63.861 -45.466 58.496 1.00 79.12 929 SER A C 1
ATOM 7350 O O . SER A 1 929 ? -64.244 -44.415 59.003 1.00 79.12 929 SER A O 1
ATOM 7352 N N . GLY A 1 930 ? -64.543 -46.064 57.512 1.00 75.31 930 GLY A N 1
ATOM 7353 C CA . GLY A 1 930 ? -65.776 -45.534 56.920 1.00 75.31 930 GLY A CA 1
ATOM 7354 C C . GLY A 1 930 ? -65.557 -44.474 55.834 1.00 75.31 930 GLY A C 1
ATOM 7355 O O . GLY A 1 930 ? -66.529 -44.018 55.234 1.00 75.31 930 GLY A O 1
ATOM 7356 N N . ILE A 1 931 ? -64.306 -44.099 55.535 1.00 81.06 931 ILE A N 1
ATOM 7357 C CA . ILE A 1 931 ? -63.974 -43.208 54.416 1.00 81.06 931 ILE A CA 1
ATOM 7358 C C . ILE A 1 931 ? -64.072 -43.997 53.105 1.00 81.06 931 ILE A C 1
ATOM 7360 O O . ILE A 1 931 ? -63.401 -45.012 52.927 1.00 81.06 931 ILE A O 1
ATOM 7364 N N . ILE A 1 932 ? -64.901 -43.519 52.175 1.00 80.88 932 ILE A N 1
ATOM 7365 C CA . ILE A 1 932 ? -65.141 -44.172 50.882 1.00 80.88 932 ILE A CA 1
ATOM 7366 C C . ILE A 1 932 ? -63.906 -43.985 49.976 1.00 80.88 932 ILE A C 1
ATOM 7368 O O . ILE A 1 932 ? -63.583 -42.842 49.640 1.00 80.88 932 ILE A O 1
ATOM 7372 N N . PRO A 1 933 ? -63.218 -45.068 49.553 1.00 82.94 933 PRO A N 1
ATOM 7373 C CA . PRO A 1 933 ? -62.128 -44.986 48.583 1.00 82.94 933 PRO A CA 1
ATOM 7374 C C . PRO A 1 933 ? -62.609 -44.401 47.256 1.00 82.94 933 PRO A C 1
ATOM 7376 O O . PRO A 1 933 ? -63.646 -44.812 46.734 1.00 82.94 933 PRO A O 1
ATOM 7379 N N . ASN A 1 934 ? -61.829 -43.488 46.680 1.00 82.25 934 ASN A N 1
ATOM 7380 C CA . ASN A 1 934 ? -62.079 -42.982 45.335 1.00 82.25 934 ASN A CA 1
ATOM 7381 C C . ASN A 1 934 ? -61.208 -43.710 44.297 1.00 82.25 934 ASN A C 1
ATOM 7383 O O . ASN A 1 934 ? -60.374 -44.557 44.629 1.00 82.25 934 ASN A O 1
ATOM 7387 N N . THR A 1 935 ? -61.382 -43.345 43.029 1.00 79.69 935 THR A N 1
ATOM 7388 C CA . THR A 1 935 ? -60.605 -43.844 41.888 1.00 79.69 935 THR A CA 1
ATOM 7389 C C . THR A 1 935 ? -59.094 -43.830 42.153 1.00 79.69 935 THR A C 1
ATOM 7391 O O . THR A 1 935 ? -58.428 -44.840 41.939 1.00 79.69 935 THR A O 1
ATOM 7394 N N . SER A 1 936 ? -58.548 -42.737 42.704 1.00 78.31 936 SER A N 1
ATOM 7395 C CA . SER A 1 936 ? -57.117 -42.617 43.021 1.00 78.31 936 SER A CA 1
ATOM 7396 C C . SER A 1 936 ? -56.664 -43.610 44.092 1.00 78.31 936 SER A C 1
ATOM 7398 O O . SER A 1 936 ? -55.632 -44.255 43.923 1.00 78.31 936 SER A O 1
ATOM 7400 N N . THR A 1 937 ? -57.440 -43.783 45.165 1.00 82.44 937 THR A N 1
ATOM 7401 C CA . THR A 1 937 ? -57.145 -44.763 46.221 1.00 82.44 937 THR A CA 1
ATOM 7402 C C . THR A 1 937 ? -57.103 -46.189 45.663 1.00 82.44 937 THR A C 1
ATOM 7404 O O . THR A 1 937 ? -56.210 -46.969 45.995 1.00 82.44 937 THR A O 1
ATOM 7407 N N . LEU A 1 938 ? -58.049 -46.530 44.784 1.00 83.69 938 LEU A N 1
ATOM 7408 C CA . LEU A 1 938 ? -58.123 -47.847 44.149 1.00 83.69 938 LEU A CA 1
ATOM 7409 C C . LEU A 1 938 ? -56.964 -48.077 43.161 1.00 83.69 938 LEU A C 1
ATOM 7411 O O . LEU A 1 938 ? -56.410 -49.175 43.140 1.00 83.69 938 LEU A O 1
ATOM 7415 N N . CYS A 1 939 ? -56.533 -47.054 42.413 1.00 80.00 939 CYS A N 1
ATOM 7416 C CA . CYS A 1 939 ? -55.335 -47.128 41.567 1.00 80.00 939 CYS A CA 1
ATOM 7417 C C . CYS A 1 939 ? -54.056 -47.357 42.389 1.00 80.00 939 CYS A C 1
ATOM 7419 O O . CYS A 1 939 ? -53.241 -48.195 42.010 1.00 80.00 939 CYS A O 1
ATOM 7421 N N . ILE A 1 940 ? -53.891 -46.674 43.530 1.00 82.62 940 ILE A N 1
ATOM 7422 C CA . ILE A 1 940 ? -52.748 -46.886 44.439 1.00 82.62 940 ILE A CA 1
ATOM 7423 C C . ILE A 1 940 ? -52.736 -48.337 44.940 1.00 82.62 940 ILE A C 1
ATOM 7425 O O . ILE A 1 940 ? -51.719 -49.020 44.841 1.00 82.62 940 ILE A O 1
ATOM 7429 N N . ALA A 1 941 ? -53.881 -48.854 45.398 1.00 82.31 941 ALA A N 1
ATOM 7430 C CA . ALA A 1 941 ? -53.993 -50.242 45.844 1.00 82.31 941 ALA A CA 1
ATOM 7431 C C . ALA A 1 941 ? -53.675 -51.251 44.721 1.00 82.31 941 ALA A C 1
ATOM 7433 O O . ALA A 1 941 ? -52.978 -52.240 44.959 1.00 82.31 941 ALA A O 1
ATOM 7434 N N . LEU A 1 942 ? -54.141 -50.998 43.492 1.00 81.12 942 LEU A N 1
ATOM 7435 C CA . LEU A 1 942 ? -53.816 -51.813 42.318 1.00 81.12 942 LEU A CA 1
ATOM 7436 C C . LEU A 1 942 ? -52.323 -51.762 41.970 1.00 81.12 942 LEU A C 1
ATOM 7438 O O . LEU A 1 942 ? -51.743 -52.815 41.726 1.00 81.12 942 LEU A O 1
ATOM 7442 N N . ASN A 1 943 ? -51.687 -50.590 42.012 1.00 75.69 943 ASN A N 1
ATOM 7443 C CA . ASN A 1 943 ? -50.250 -50.439 41.765 1.00 75.69 943 ASN A CA 1
ATOM 7444 C C . ASN A 1 943 ? -49.406 -51.192 42.800 1.00 75.69 943 ASN A C 1
ATOM 7446 O O . ASN A 1 943 ? -48.451 -51.878 42.433 1.00 75.69 943 ASN A O 1
ATOM 7450 N N . ILE A 1 944 ? -49.801 -51.146 44.076 1.00 79.12 944 ILE A N 1
ATOM 7451 C CA . ILE A 1 944 ? -49.180 -51.956 45.131 1.00 79.12 944 ILE A CA 1
ATOM 7452 C C . ILE A 1 944 ? -49.326 -53.456 44.820 1.00 79.12 944 ILE A C 1
ATOM 7454 O O . ILE A 1 944 ? -48.365 -54.215 44.964 1.00 79.12 944 ILE A O 1
ATOM 7458 N N . CYS A 1 945 ? -50.496 -53.894 44.338 1.00 79.06 945 CYS A N 1
ATOM 7459 C CA . CYS A 1 945 ? -50.721 -55.284 43.924 1.00 79.06 945 CYS A CA 1
ATOM 7460 C C . CYS A 1 945 ? -49.907 -55.679 42.677 1.00 79.06 945 CYS A C 1
ATOM 7462 O O . CYS A 1 945 ? -49.451 -56.821 42.597 1.00 79.06 945 CYS A O 1
ATOM 7464 N N . ALA A 1 946 ? -49.711 -54.760 41.724 1.00 72.62 946 ALA A N 1
ATOM 7465 C CA . ALA A 1 946 ? -48.861 -54.952 40.546 1.00 72.62 946 ALA A CA 1
ATOM 7466 C C . ALA A 1 946 ? -47.405 -55.186 40.963 1.00 72.62 946 ALA A C 1
ATOM 7468 O O . ALA A 1 946 ? -46.822 -56.209 40.612 1.00 72.62 946 ALA A O 1
ATOM 7469 N N . GLY A 1 947 ? -46.853 -54.271 41.769 1.00 68.75 947 GLY A N 1
ATOM 7470 C CA . GLY A 1 947 ? -45.453 -54.306 42.201 1.00 68.75 947 GLY A CA 1
ATOM 7471 C C . GLY A 1 947 ? -45.103 -55.506 43.084 1.00 68.75 947 GLY A C 1
ATOM 7472 O O . GLY A 1 947 ? -43.962 -55.949 43.095 1.00 68.75 947 GLY A O 1
ATOM 7473 N N . THR A 1 948 ? -46.083 -56.077 43.790 1.00 69.56 948 THR A N 1
ATOM 7474 C CA . THR A 1 948 ? -45.899 -57.277 44.631 1.00 69.56 948 THR A CA 1
ATOM 7475 C C . THR A 1 948 ? -46.319 -58.582 43.969 1.00 69.56 948 THR A C 1
ATOM 7477 O O . THR A 1 948 ? -46.239 -59.636 44.597 1.00 69.56 948 THR A O 1
ATOM 7480 N N . SER A 1 949 ? -46.824 -58.540 42.731 1.00 69.12 949 SER A N 1
ATOM 7481 C CA . SER A 1 949 ? -47.494 -59.684 42.094 1.00 69.12 949 SER A CA 1
ATOM 7482 C C . SER A 1 949 ? -48.603 -60.313 42.967 1.00 69.12 949 SER A C 1
ATOM 7484 O O . SER A 1 949 ? -48.925 -61.498 42.845 1.00 69.12 949 SER A O 1
ATOM 7486 N N . ALA A 1 950 ? -49.219 -59.528 43.862 1.00 70.94 950 ALA A N 1
ATOM 7487 C CA . ALA A 1 950 ? -50.194 -60.001 44.840 1.00 70.94 950 ALA A CA 1
ATOM 7488 C C . ALA A 1 950 ? -51.578 -60.212 44.199 1.00 70.94 950 ALA A C 1
ATOM 7490 O O . ALA A 1 950 ? -52.502 -59.405 44.331 1.00 70.94 950 ALA A O 1
ATOM 7491 N N . LEU A 1 951 ? -51.740 -61.355 43.527 1.00 70.81 951 LEU A N 1
ATOM 7492 C CA . LEU A 1 951 ? -52.940 -61.700 42.758 1.00 70.81 951 LEU A CA 1
ATOM 7493 C C . LEU A 1 951 ? -54.233 -61.712 43.596 1.00 70.81 951 LEU A C 1
ATOM 7495 O O . LEU A 1 951 ? -55.304 -61.361 43.100 1.00 70.81 951 LEU A O 1
ATOM 7499 N N . ARG A 1 952 ? -54.171 -62.147 44.862 1.00 75.06 952 ARG A N 1
ATOM 7500 C CA . ARG A 1 952 ? -55.363 -62.305 45.717 1.00 75.06 952 ARG A CA 1
ATOM 7501 C C . ARG A 1 952 ? -55.929 -60.953 46.196 1.00 75.06 952 ARG A C 1
ATOM 7503 O O . ARG A 1 952 ? -57.112 -60.732 45.930 1.00 75.06 952 ARG A O 1
ATOM 7510 N N . PRO A 1 953 ? -55.145 -60.044 46.812 1.00 74.31 953 PRO A N 1
ATOM 7511 C CA . PRO A 1 953 ? -55.584 -58.669 47.083 1.00 74.31 953 PRO A CA 1
ATOM 7512 C C . PRO A 1 953 ? -56.001 -57.928 45.810 1.00 74.31 953 PRO A C 1
ATOM 7514 O O . PRO A 1 953 ? -57.058 -57.305 45.770 1.00 74.31 953 PRO A O 1
ATOM 7517 N N . GLY A 1 954 ? -55.253 -58.108 44.720 1.00 75.25 954 GLY A N 1
ATOM 7518 C CA . GLY A 1 954 ? -55.572 -57.531 43.419 1.00 75.25 954 GLY A CA 1
ATOM 7519 C C . GLY A 1 954 ? -56.953 -57.917 42.877 1.00 75.25 954 GLY A C 1
ATOM 7520 O O . GLY A 1 954 ? -57.720 -57.062 42.437 1.00 75.25 954 GLY A O 1
ATOM 7521 N N . LYS A 1 955 ? -57.331 -59.199 42.984 1.00 76.12 955 LYS A N 1
ATOM 7522 C CA . LYS A 1 955 ? -58.683 -59.677 42.641 1.00 76.12 955 LYS A CA 1
ATOM 7523 C C . LYS A 1 955 ? -59.764 -59.123 43.571 1.00 76.12 955 LYS A C 1
ATOM 7525 O O . LYS A 1 955 ? -60.891 -58.920 43.123 1.00 76.12 955 LYS A O 1
ATOM 7530 N N . GLN A 1 956 ? -59.455 -58.890 44.846 1.00 79.44 956 GLN A N 1
ATOM 7531 C CA . GLN A 1 956 ? -60.397 -58.273 45.786 1.00 79.44 956 GLN A CA 1
ATOM 7532 C C . GLN A 1 956 ? -60.661 -56.810 45.417 1.00 79.44 956 GLN A C 1
ATOM 7534 O O . GLN A 1 956 ? -61.824 -56.414 45.370 1.00 79.44 956 GLN A O 1
ATOM 7539 N N . VAL A 1 957 ? -59.617 -56.053 45.068 1.00 79.62 957 VAL A N 1
ATOM 7540 C CA . VAL A 1 957 ? -59.737 -54.668 44.584 1.00 79.62 957 VAL A CA 1
ATOM 7541 C C . VAL A 1 957 ? -60.482 -54.620 43.243 1.00 79.62 957 VAL A C 1
ATOM 7543 O O . VAL A 1 957 ? -61.409 -53.831 43.095 1.00 79.62 957 VAL A O 1
ATOM 7546 N N . HIS A 1 958 ? -60.191 -55.524 42.301 1.00 78.31 958 HIS A N 1
ATOM 7547 C CA . HIS A 1 958 ? -60.947 -55.641 41.044 1.00 78.31 958 HIS A CA 1
ATOM 7548 C C . HIS A 1 958 ? -62.436 -55.962 41.273 1.00 78.31 958 HIS A C 1
ATOM 7550 O O . HIS A 1 958 ? -63.307 -55.320 40.692 1.00 78.31 958 HIS A O 1
ATOM 7556 N N . ASN A 1 959 ? -62.758 -56.900 42.170 1.00 78.62 959 ASN A N 1
ATOM 7557 C CA . ASN A 1 959 ? -64.149 -57.192 42.529 1.00 78.62 959 ASN A CA 1
ATOM 7558 C C . ASN A 1 959 ? -64.834 -55.999 43.210 1.00 78.62 959 ASN A C 1
ATOM 7560 O O . ASN A 1 959 ? -66.031 -55.795 43.008 1.00 78.62 959 ASN A O 1
ATOM 7564 N N . TYR A 1 960 ? -64.097 -55.222 44.009 1.00 79.50 960 TYR A N 1
ATOM 7565 C CA . TYR A 1 960 ? -64.596 -53.988 44.608 1.00 79.50 960 TYR A CA 1
ATOM 7566 C C . TYR A 1 960 ? -64.951 -52.962 43.526 1.00 79.50 960 TYR A C 1
ATOM 7568 O O . TYR A 1 960 ? -66.078 -52.475 43.528 1.00 79.50 960 TYR A O 1
ATOM 7576 N N . ILE A 1 961 ? -64.059 -52.723 42.556 1.00 79.56 961 ILE A N 1
ATOM 7577 C CA . ILE A 1 961 ? -64.281 -51.847 41.386 1.00 79.56 961 ILE A CA 1
ATOM 7578 C C . ILE A 1 961 ? -65.533 -52.274 40.603 1.00 79.56 961 ILE A C 1
ATOM 7580 O O . ILE A 1 961 ? -66.382 -51.442 40.286 1.00 79.56 961 ILE A O 1
ATOM 7584 N N . CYS A 1 962 ? -65.700 -53.576 40.347 1.00 75.69 962 CYS A N 1
ATOM 7585 C CA . CYS A 1 962 ? -66.868 -54.100 39.634 1.00 75.69 962 CYS A CA 1
ATOM 7586 C C . CYS A 1 962 ? -68.181 -53.916 40.412 1.00 75.69 962 CYS A C 1
ATOM 7588 O O . CYS A 1 962 ? -69.205 -53.599 39.814 1.00 75.69 962 CYS A O 1
ATOM 7590 N N . LYS A 1 963 ? -68.173 -54.109 41.738 1.00 76.75 963 LYS A N 1
ATOM 7591 C CA . LYS A 1 963 ? -69.373 -53.979 42.588 1.00 76.75 963 LYS A CA 1
ATOM 7592 C C . LYS A 1 963 ? -69.804 -52.534 42.829 1.00 76.75 963 LYS A C 1
ATOM 7594 O O . LYS A 1 963 ? -70.972 -52.296 43.108 1.00 76.75 963 LYS A O 1
ATOM 7599 N N . THR A 1 964 ? -68.867 -51.596 42.765 1.00 72.81 964 THR A N 1
ATOM 7600 C CA . THR A 1 964 ? -69.096 -50.174 43.071 1.00 72.81 964 THR A CA 1
ATOM 7601 C C . THR A 1 964 ? -69.373 -49.329 41.826 1.00 72.81 964 THR A C 1
ATOM 7603 O O . THR A 1 964 ? -69.637 -48.140 41.951 1.00 72.81 964 THR A O 1
ATOM 7606 N N . GLY A 1 965 ? -69.361 -49.928 40.628 1.00 70.19 965 GLY A N 1
ATOM 7607 C CA . GLY A 1 965 ? -69.647 -49.231 39.369 1.00 70.19 965 GLY A CA 1
ATOM 7608 C C . GLY A 1 965 ? -68.457 -48.469 38.774 1.00 70.19 965 GLY A C 1
ATOM 7609 O O . GLY A 1 965 ? -68.588 -47.904 37.692 1.00 70.19 965 GLY A O 1
ATOM 7610 N N . PHE A 1 966 ? -67.276 -48.508 39.403 1.00 73.12 966 PHE A N 1
ATOM 7611 C CA . PHE A 1 966 ? -66.070 -47.821 38.916 1.00 73.12 966 PHE A CA 1
ATOM 7612 C C . PHE A 1 966 ? -65.428 -48.472 37.676 1.00 73.12 966 PHE A C 1
ATOM 7614 O O . PHE A 1 966 ? -64.429 -47.977 37.168 1.00 73.12 966 PHE A O 1
ATOM 7621 N N . PHE A 1 967 ? -65.984 -49.568 37.149 1.00 67.75 967 PHE A N 1
ATOM 7622 C CA . PHE A 1 967 ? -65.460 -50.240 35.949 1.00 67.75 967 PHE A CA 1
ATOM 7623 C C . PHE A 1 967 ? -65.552 -49.379 34.669 1.00 67.75 967 PHE A C 1
ATOM 7625 O O . PHE A 1 967 ? -64.906 -49.682 33.668 1.00 67.75 967 PHE A O 1
ATOM 7632 N N . HIS A 1 968 ? -66.326 -48.291 34.687 1.00 68.38 968 HIS A N 1
ATOM 7633 C CA . HIS A 1 968 ? -66.390 -47.326 33.585 1.00 68.38 968 HIS A CA 1
ATOM 7634 C C . HIS A 1 968 ? -65.266 -46.273 33.617 1.00 68.38 968 HIS A C 1
ATOM 7636 O O . HIS A 1 968 ? -65.090 -45.555 32.636 1.00 68.38 968 HIS A O 1
ATOM 7642 N N . GLU A 1 969 ? -64.478 -46.201 34.696 1.00 73.69 969 GLU A N 1
ATOM 7643 C CA . GLU A 1 969 ? -63.385 -45.235 34.854 1.00 73.69 969 GLU A CA 1
ATOM 7644 C C . GLU A 1 969 ? -62.127 -45.673 34.084 1.00 73.69 969 GLU A C 1
ATOM 7646 O O . GLU A 1 969 ? -61.480 -46.675 34.409 1.00 73.69 969 GLU A O 1
ATOM 7651 N N . THR A 1 970 ? -61.737 -44.896 33.070 1.00 71.75 970 THR A N 1
ATOM 7652 C CA . THR A 1 970 ? -60.577 -45.174 32.201 1.00 71.75 970 THR A CA 1
ATOM 7653 C C . THR A 1 970 ? -59.265 -45.301 32.984 1.00 71.75 970 THR A C 1
ATOM 7655 O O . THR A 1 970 ? -58.473 -46.198 32.708 1.00 71.75 970 THR A O 1
ATOM 7658 N N . SER A 1 971 ? -59.049 -44.476 34.014 1.00 68.94 971 SER A N 1
ATOM 7659 C CA . SER A 1 971 ? -57.824 -44.477 34.835 1.00 68.94 971 SER A CA 1
ATOM 7660 C C . SER A 1 971 ? -57.652 -45.750 35.680 1.00 68.94 971 SER A C 1
ATOM 7662 O O . SER A 1 971 ? -56.534 -46.257 35.836 1.00 68.94 971 SER A O 1
ATOM 7664 N N . LEU A 1 972 ? -58.758 -46.320 36.169 1.00 74.44 972 LEU A N 1
ATOM 7665 C CA . LEU A 1 972 ? -58.765 -47.615 36.851 1.00 74.44 972 LEU A CA 1
ATOM 7666 C C . LEU A 1 972 ? -58.517 -48.758 35.874 1.00 74.44 972 LEU A C 1
ATOM 7668 O O . LEU A 1 972 ? -57.733 -49.657 36.173 1.00 74.44 972 LEU A O 1
ATOM 7672 N N . ASN A 1 973 ? -59.129 -48.701 34.691 1.00 74.69 973 ASN A N 1
ATOM 7673 C CA . ASN A 1 973 ? -58.906 -49.691 33.641 1.00 74.69 973 ASN A CA 1
ATOM 7674 C C . ASN A 1 973 ? -57.459 -49.669 33.113 1.00 74.69 973 ASN A C 1
ATOM 7676 O O . ASN A 1 973 ? -56.892 -50.737 32.895 1.00 74.69 973 ASN A O 1
ATOM 7680 N N . ASN A 1 974 ? -56.825 -48.496 33.010 1.00 76.38 974 ASN A N 1
ATOM 7681 C CA . ASN A 1 974 ? -55.398 -48.357 32.697 1.00 76.38 974 ASN A CA 1
ATOM 7682 C C . ASN A 1 974 ? -54.523 -49.037 33.764 1.00 76.38 974 ASN A C 1
ATOM 7684 O O . ASN A 1 974 ? -53.671 -49.860 33.436 1.00 76.38 974 ASN A O 1
ATOM 7688 N N . SER A 1 975 ? -54.788 -48.771 35.049 1.00 73.94 975 SER A N 1
ATOM 7689 C CA . SER A 1 975 ? -54.065 -49.411 36.162 1.00 73.94 975 SER A CA 1
ATOM 7690 C C . SER A 1 975 ? -54.278 -50.935 36.182 1.00 73.94 975 SER A C 1
ATOM 7692 O O . SER A 1 975 ? -53.341 -51.696 36.421 1.00 73.94 975 SER A O 1
ATOM 7694 N N . LEU A 1 976 ? -55.491 -51.405 35.864 1.00 74.62 976 LEU A N 1
ATOM 7695 C CA . LEU A 1 976 ? -55.804 -52.829 35.713 1.00 74.62 976 LEU A CA 1
ATOM 7696 C C . LEU A 1 976 ? -55.077 -53.469 34.524 1.00 74.62 976 LEU A C 1
ATOM 7698 O O . LEU A 1 976 ? -54.623 -54.601 34.663 1.00 74.62 976 LEU A O 1
ATOM 7702 N N . ILE A 1 977 ? -54.945 -52.786 33.380 1.00 76.69 977 ILE A N 1
ATOM 7703 C CA . ILE A 1 977 ? -54.184 -53.277 32.218 1.00 76.69 977 ILE A CA 1
ATOM 7704 C C . ILE A 1 977 ? -52.721 -53.493 32.601 1.00 76.69 977 ILE A C 1
ATOM 7706 O O . ILE A 1 977 ? -52.211 -54.590 32.376 1.00 76.69 977 ILE A O 1
ATOM 7710 N N . THR A 1 978 ? -52.082 -52.515 33.248 1.00 72.88 978 THR A N 1
ATOM 7711 C CA . THR A 1 978 ? -50.686 -52.611 33.711 1.00 72.88 978 THR A CA 1
ATOM 7712 C C . THR A 1 978 ? -50.487 -53.788 34.665 1.00 72.88 978 THR A C 1
ATOM 7714 O O . THR A 1 978 ? -49.583 -54.602 34.493 1.00 72.88 978 THR A O 1
ATOM 7717 N N . VAL A 1 979 ? -51.387 -53.949 35.636 1.00 72.06 979 VAL A N 1
ATOM 7718 C CA . VAL A 1 979 ? -51.368 -55.075 36.579 1.00 72.06 979 VAL A CA 1
ATOM 7719 C C . VAL A 1 979 ? -51.598 -56.419 35.870 1.00 72.06 979 VAL A C 1
ATOM 7721 O O . VAL A 1 979 ? -50.934 -57.415 36.160 1.00 72.06 979 VAL A O 1
ATOM 7724 N N . CYS A 1 980 ? -52.523 -56.466 34.909 1.00 70.06 980 CYS A N 1
ATOM 7725 C CA . CYS A 1 980 ? -52.830 -57.676 34.153 1.00 70.06 980 CYS A CA 1
ATOM 7726 C C . CYS A 1 980 ? -51.706 -58.071 33.193 1.00 70.06 980 CYS A C 1
ATOM 7728 O O . CYS A 1 980 ? -51.553 -59.262 32.950 1.00 70.06 980 CYS A O 1
ATOM 7730 N N . GLN A 1 981 ? -50.904 -57.135 32.678 1.00 66.50 981 GLN A N 1
ATOM 7731 C CA . GLN A 1 981 ? -49.715 -57.461 31.881 1.00 66.50 981 GLN A CA 1
ATOM 7732 C C . GLN A 1 981 ? -48.687 -58.264 32.686 1.00 66.50 981 GLN A C 1
ATOM 7734 O O . GLN A 1 981 ? -48.115 -59.210 32.149 1.00 66.50 981 GLN A O 1
ATOM 7739 N N . VAL A 1 982 ? -48.518 -57.946 33.975 1.00 64.88 982 VAL A N 1
ATOM 7740 C CA . VAL A 1 982 ? -47.628 -58.684 34.889 1.00 64.88 982 VAL A CA 1
ATOM 7741 C C . VAL A 1 982 ? -48.187 -60.073 35.221 1.00 64.88 982 VAL A C 1
ATOM 7743 O O . VAL A 1 982 ? -47.430 -61.026 35.372 1.00 64.88 982 VAL A O 1
ATOM 7746 N N . TRP A 1 983 ? -49.513 -60.218 35.326 1.00 67.25 983 TRP A N 1
ATOM 7747 C CA . TRP A 1 983 ? -50.138 -61.488 35.715 1.00 67.25 983 TRP A CA 1
ATOM 7748 C C . TRP A 1 983 ? -50.413 -62.431 34.535 1.00 67.25 983 TRP A C 1
ATOM 7750 O O . TRP A 1 983 ? -50.073 -63.608 34.622 1.00 67.25 983 TRP A O 1
ATOM 7760 N N . GLN A 1 984 ? -51.067 -61.947 33.469 1.00 65.69 984 GLN A N 1
ATOM 7761 C CA . GLN A 1 984 ? -51.449 -62.680 32.248 1.00 65.69 984 GLN A CA 1
ATOM 7762 C C . GLN A 1 984 ? -51.764 -61.712 31.079 1.00 65.69 984 GLN A C 1
ATOM 7764 O O . GLN A 1 984 ? -52.823 -61.076 31.058 1.00 65.69 984 GLN A O 1
ATOM 7769 N N . SER A 1 985 ? -50.926 -61.682 30.032 1.00 58.94 985 SER A N 1
ATOM 7770 C CA . SER A 1 985 ? -51.074 -60.796 28.852 1.00 58.94 985 SER A CA 1
ATOM 7771 C C . SER A 1 985 ? -52.436 -60.893 28.135 1.00 58.94 985 SER A C 1
ATOM 7773 O O . SER A 1 985 ? -52.979 -59.894 27.653 1.00 58.94 985 SER A O 1
ATOM 7775 N N . GLY A 1 986 ? -53.055 -62.078 28.127 1.00 65.12 986 GLY A N 1
ATOM 7776 C CA . GLY A 1 986 ? -54.382 -62.295 27.541 1.00 65.12 986 GLY A CA 1
ATOM 7777 C C . GLY A 1 986 ? -55.530 -61.592 28.282 1.00 65.12 986 GLY A C 1
ATOM 7778 O O . GLY A 1 986 ? -56.574 -61.327 27.682 1.00 65.12 986 GLY A O 1
ATOM 7779 N N . LEU A 1 987 ? -55.363 -61.265 29.569 1.00 68.81 987 LEU A N 1
ATOM 7780 C CA . LEU A 1 987 ? -56.366 -60.538 30.353 1.00 68.81 987 LEU A CA 1
ATOM 7781 C C . LEU A 1 987 ? -56.306 -59.028 30.076 1.00 68.81 987 LEU A C 1
ATOM 7783 O O . LEU A 1 987 ? -57.357 -58.406 29.932 1.00 68.81 987 LEU A O 1
ATOM 7787 N N . ALA A 1 988 ? -55.101 -58.474 29.895 1.00 72.56 988 ALA A N 1
ATOM 7788 C CA . ALA A 1 988 ? -54.897 -57.077 29.504 1.00 72.56 988 ALA A CA 1
ATOM 7789 C C . ALA A 1 988 ? -55.581 -56.758 28.162 1.00 72.56 988 ALA A C 1
ATOM 7791 O O . ALA A 1 988 ? -56.332 -55.791 28.064 1.00 72.56 988 ALA A O 1
ATOM 7792 N N . SER A 1 989 ? -55.442 -57.644 27.167 1.00 72.50 989 SER A N 1
ATOM 7793 C CA . SER A 1 989 ? -56.111 -57.499 25.863 1.00 72.50 989 SER A CA 1
ATOM 7794 C C . SER A 1 989 ? -57.645 -57.534 25.961 1.00 72.50 989 SER A C 1
ATOM 7796 O O . SER A 1 989 ? -58.330 -56.791 25.259 1.00 72.50 989 SER A O 1
ATOM 7798 N N . LYS A 1 990 ? -58.211 -58.358 26.857 1.00 75.50 990 LYS A N 1
ATOM 7799 C CA . LYS A 1 990 ? -59.669 -58.430 27.082 1.00 75.50 990 LYS A CA 1
ATOM 7800 C C . LYS A 1 990 ? -60.220 -57.173 27.751 1.00 75.50 990 LYS A C 1
ATOM 7802 O O . LYS A 1 990 ? -61.333 -56.763 27.428 1.00 75.50 990 LYS A O 1
ATOM 7807 N N . ILE A 1 991 ? -59.471 -56.587 28.686 1.00 77.12 991 ILE A N 1
ATOM 7808 C CA . ILE A 1 991 ? -59.839 -55.317 29.326 1.00 77.12 991 ILE A CA 1
ATOM 7809 C C . ILE A 1 991 ? -59.749 -54.197 28.288 1.00 77.12 991 ILE A C 1
ATOM 7811 O O . ILE A 1 991 ? -60.734 -53.494 28.080 1.00 77.12 991 ILE A O 1
ATOM 7815 N N . PHE A 1 992 ? -58.644 -54.130 27.540 1.00 79.56 992 PHE A N 1
ATOM 7816 C CA . PHE A 1 992 ? -58.432 -53.161 26.465 1.00 79.56 992 PHE A CA 1
ATOM 7817 C C . PHE A 1 992 ? -59.576 -53.153 25.437 1.00 79.56 992 PHE A C 1
ATOM 7819 O O . PHE A 1 992 ? -60.110 -52.098 25.100 1.00 79.56 992 PHE A O 1
ATOM 7826 N N . GLN A 1 993 ? -60.030 -54.323 24.976 1.00 78.38 993 GLN A N 1
ATOM 7827 C CA . GLN A 1 993 ? -61.147 -54.421 24.026 1.00 78.38 993 GLN A CA 1
ATOM 7828 C C . GLN A 1 993 ? -62.480 -53.907 24.592 1.00 78.38 993 GLN A C 1
ATOM 7830 O O . GLN A 1 993 ? -63.273 -53.345 23.843 1.00 78.38 993 GLN A O 1
ATOM 7835 N N . LYS A 1 994 ? -62.725 -54.069 25.898 1.00 76.12 994 LYS A N 1
ATOM 7836 C CA . LYS A 1 994 ? -63.978 -53.657 26.555 1.00 76.12 994 LYS A CA 1
ATOM 7837 C C . LYS A 1 994 ? -64.024 -52.173 26.937 1.00 76.12 994 LYS A C 1
ATOM 7839 O O . LYS A 1 994 ? -65.093 -51.684 27.292 1.00 76.12 994 LYS A O 1
ATOM 7844 N N . MET A 1 995 ? -62.899 -51.460 26.880 1.00 78.06 995 MET A N 1
ATOM 7845 C CA . MET A 1 995 ? -62.841 -50.031 27.201 1.00 78.06 995 MET A CA 1
ATOM 7846 C C . MET A 1 995 ? -63.473 -49.178 26.094 1.00 78.06 995 MET A C 1
ATOM 7848 O O . MET A 1 995 ? -63.039 -49.245 24.942 1.00 78.06 995 MET A O 1
ATOM 7852 N N . MET A 1 996 ? -64.457 -48.347 26.462 1.00 69.69 996 MET A N 1
ATOM 7853 C CA . MET A 1 996 ? -65.170 -47.434 25.550 1.00 69.69 996 MET A CA 1
ATOM 7854 C C . MET A 1 996 ? -64.357 -46.179 25.182 1.00 69.69 996 MET A C 1
ATOM 7856 O O . MET A 1 996 ? -64.574 -45.617 24.116 1.00 69.69 996 MET A O 1
ATOM 7860 N N . GLY A 1 997 ? -63.400 -45.771 26.023 1.00 69.69 997 GLY A N 1
ATOM 7861 C CA . GLY A 1 997 ? -62.437 -44.700 25.748 1.00 69.69 997 GLY A CA 1
ATOM 7862 C C . GLY A 1 997 ? -61.021 -45.175 26.067 1.00 69.69 997 GLY A C 1
ATOM 7863 O O . GLY A 1 997 ? -60.816 -45.822 27.094 1.00 69.69 997 GLY A O 1
ATOM 7864 N N . LYS A 1 998 ? -60.070 -44.911 25.167 1.00 83.25 998 LYS A N 1
ATOM 7865 C CA . LYS A 1 998 ? -58.657 -45.294 25.293 1.00 83.25 998 LYS A CA 1
ATOM 7866 C C . LYS A 1 998 ? -57.815 -44.045 25.099 1.00 83.25 998 LYS A C 1
ATOM 7868 O O . LYS A 1 998 ? -57.938 -43.397 24.065 1.00 83.25 998 LYS A O 1
ATOM 7873 N N . ASP A 1 999 ? -56.998 -43.714 26.083 1.00 80.56 999 ASP A N 1
ATOM 7874 C CA . ASP A 1 999 ? -56.076 -42.585 26.024 1.00 80.56 999 ASP A CA 1
ATOM 7875 C C . ASP A 1 999 ? -54.649 -43.078 25.750 1.00 80.56 999 ASP A C 1
ATOM 7877 O O . ASP A 1 999 ? -54.388 -44.281 25.671 1.00 80.56 999 ASP A O 1
ATOM 7881 N N . THR A 1 1000 ? -53.704 -42.157 25.574 1.00 81.88 1000 THR A N 1
ATOM 7882 C CA . THR A 1 1000 ? -52.288 -42.480 25.333 1.00 81.88 1000 THR A CA 1
ATOM 7883 C C . THR A 1 1000 ? -51.707 -43.393 26.425 1.00 81.88 1000 THR A C 1
ATOM 7885 O O . THR A 1 1000 ? -50.935 -44.305 26.131 1.00 81.88 1000 THR A O 1
ATOM 7888 N N . ILE A 1 1001 ? -52.170 -43.243 27.673 1.00 77.81 1001 ILE A N 1
ATOM 7889 C CA . ILE A 1 1001 ? -51.777 -44.081 28.817 1.00 77.81 1001 ILE A CA 1
ATOM 7890 C C . ILE A 1 1001 ? -52.319 -45.516 28.671 1.00 77.81 1001 ILE A C 1
ATOM 7892 O O . ILE A 1 1001 ? -51.681 -46.455 29.139 1.00 77.81 1001 ILE A O 1
ATOM 7896 N N . THR A 1 1002 ? -53.447 -45.724 27.982 1.00 80.00 1002 THR A N 1
ATOM 7897 C CA . THR A 1 1002 ? -53.944 -47.059 27.613 1.00 80.00 1002 THR A CA 1
ATOM 7898 C C . THR A 1 1002 ? -53.104 -47.712 26.503 1.00 80.00 1002 THR A C 1
ATOM 7900 O O . THR A 1 1002 ? -52.862 -48.922 26.538 1.00 80.00 1002 THR A O 1
ATOM 7903 N N . TRP A 1 1003 ? -52.679 -46.942 25.494 1.00 83.56 1003 TRP A N 1
ATOM 7904 C CA . TRP A 1 1003 ? -51.989 -47.466 24.305 1.00 83.56 1003 TRP A CA 1
ATOM 7905 C C . TRP A 1 1003 ? -50.505 -47.765 24.545 1.00 83.56 1003 TRP A C 1
ATOM 7907 O O . TRP A 1 1003 ? -50.018 -48.787 24.060 1.00 83.56 1003 TRP A O 1
ATOM 7917 N N . ASN A 1 1004 ? -49.801 -46.952 25.337 1.00 85.56 1004 ASN A N 1
ATOM 7918 C CA . ASN A 1 1004 ? -48.358 -47.105 25.562 1.00 85.56 1004 ASN A CA 1
ATOM 7919 C C . ASN A 1 1004 ? -47.971 -48.467 26.171 1.00 85.56 1004 ASN A C 1
ATOM 7921 O O . ASN A 1 1004 ? -47.106 -49.143 25.601 1.00 85.56 1004 ASN A O 1
ATOM 7925 N N . PRO A 1 1005 ? -48.621 -48.953 27.250 1.00 77.12 1005 PRO A N 1
ATOM 7926 C CA . PRO A 1 1005 ? -48.362 -50.289 27.782 1.00 77.12 1005 PRO A CA 1
ATOM 7927 C C . PRO A 1 1005 ? -48.656 -51.383 26.756 1.00 77.12 1005 PRO A C 1
ATOM 7929 O O . PRO A 1 1005 ? -47.938 -52.378 26.699 1.00 77.12 1005 PRO A O 1
ATOM 7932 N N . MET A 1 1006 ? -49.690 -51.219 25.924 1.00 81.56 1006 MET A N 1
ATOM 7933 C CA . MET A 1 1006 ? -50.033 -52.199 24.890 1.00 81.56 1006 MET A CA 1
ATOM 7934 C C . MET A 1 1006 ? -48.989 -52.253 23.771 1.00 81.56 1006 MET A C 1
ATOM 7936 O O . MET A 1 1006 ? -48.613 -53.349 23.371 1.00 81.56 1006 MET A O 1
ATOM 7940 N N . ILE A 1 1007 ? -48.471 -51.110 23.310 1.00 85.19 1007 ILE A N 1
ATOM 7941 C CA . ILE A 1 1007 ? -47.372 -51.046 22.328 1.00 85.19 1007 ILE A CA 1
ATOM 7942 C C . ILE A 1 1007 ? -46.096 -51.652 22.931 1.00 85.19 1007 ILE A C 1
ATOM 7944 O O . ILE A 1 1007 ? -45.424 -52.463 22.296 1.00 85.19 1007 ILE A O 1
ATOM 7948 N N . SER A 1 1008 ? -45.813 -51.332 24.196 1.00 79.06 1008 SER A N 1
ATOM 7949 C CA . SER A 1 1008 ? -44.633 -51.817 24.924 1.00 79.06 1008 SER A CA 1
ATOM 7950 C C . SER A 1 1008 ? -44.669 -53.329 25.158 1.00 79.06 1008 SER A C 1
ATOM 7952 O O . SER A 1 1008 ? -43.633 -53.992 25.107 1.00 79.06 1008 SER A O 1
ATOM 7954 N N . ALA A 1 1009 ? -45.859 -53.907 25.349 1.00 74.75 1009 ALA A N 1
ATOM 7955 C CA . ALA A 1 1009 ? -46.036 -55.354 25.462 1.00 74.75 1009 ALA A CA 1
ATOM 7956 C C . ALA A 1 1009 ? -45.627 -56.114 24.186 1.00 74.75 1009 ALA A C 1
ATOM 7958 O O . ALA A 1 1009 ? -45.308 -57.299 24.265 1.00 74.75 1009 ALA A O 1
ATOM 7959 N N . TYR A 1 1010 ? -45.574 -55.439 23.033 1.00 77.56 1010 TYR A N 1
ATOM 7960 C CA . TYR A 1 1010 ? -45.113 -55.997 21.760 1.00 77.56 1010 TYR A CA 1
ATOM 7961 C C . TYR A 1 1010 ? -43.660 -55.628 21.424 1.00 77.56 1010 TYR A C 1
ATOM 7963 O O . TYR A 1 1010 ? -43.261 -55.719 20.268 1.00 77.56 1010 TYR A O 1
ATOM 7971 N N . LYS A 1 1011 ? -42.822 -55.261 22.406 1.00 69.31 1011 LYS A N 1
ATOM 7972 C CA . LYS A 1 1011 ? -41.413 -54.874 22.170 1.00 69.31 1011 LYS A CA 1
ATOM 7973 C C . LYS A 1 1011 ? -40.603 -55.901 21.356 1.00 69.31 1011 LYS A C 1
ATOM 7975 O O . LYS A 1 1011 ? -39.777 -55.511 20.540 1.00 69.31 1011 LYS A O 1
ATOM 7980 N N . GLN A 1 1012 ? -40.846 -57.201 21.552 1.00 70.25 1012 GLN A N 1
ATOM 7981 C CA . GLN A 1 1012 ? -40.187 -58.293 20.805 1.00 70.25 1012 GLN A CA 1
ATOM 7982 C C . GLN A 1 1012 ? -40.903 -58.669 19.490 1.00 70.25 1012 GLN A C 1
ATOM 7984 O O . GLN A 1 1012 ? -40.432 -59.523 18.745 1.00 70.25 1012 GLN A O 1
ATOM 7989 N N . HIS A 1 1013 ? -42.037 -58.031 19.203 1.00 80.38 1013 HIS A N 1
ATOM 7990 C CA . HIS A 1 1013 ? -42.928 -58.286 18.075 1.00 80.38 1013 HIS A CA 1
ATOM 7991 C C . HIS A 1 1013 ? -43.201 -56.958 17.347 1.00 80.38 1013 HIS A C 1
ATOM 7993 O O . HIS A 1 1013 ? -44.282 -56.376 17.435 1.00 80.38 1013 HIS A O 1
ATOM 7999 N N . GLY A 1 1014 ? -42.178 -56.420 16.670 1.00 81.38 1014 GLY A N 1
ATOM 8000 C CA . GLY A 1 1014 ? -42.198 -55.044 16.161 1.00 81.38 1014 GLY A CA 1
ATOM 8001 C C . GLY A 1 1014 ? -43.326 -54.738 15.174 1.00 81.38 1014 GLY A C 1
ATOM 8002 O O . GLY A 1 1014 ? -43.822 -53.616 15.149 1.00 81.38 1014 GLY A O 1
ATOM 8003 N N . ARG A 1 1015 ? -43.797 -55.725 14.400 1.00 83.81 1015 ARG A N 1
ATOM 8004 C CA . ARG A 1 1015 ? -44.933 -55.545 13.478 1.00 83.81 1015 ARG A CA 1
ATOM 8005 C C . ARG A 1 1015 ? -46.237 -55.292 14.231 1.00 83.81 1015 ARG A C 1
ATOM 8007 O O . ARG A 1 1015 ?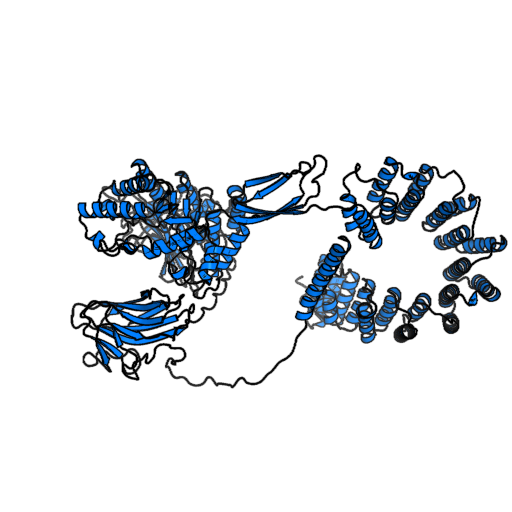 -47.021 -54.432 13.839 1.00 83.81 1015 ARG A O 1
ATOM 8014 N N . GLU A 1 1016 ? -46.455 -56.009 15.321 1.00 82.12 1016 GLU A N 1
ATOM 8015 C CA . GLU A 1 1016 ? -47.604 -55.871 16.205 1.00 82.12 1016 GLU A CA 1
ATOM 8016 C C . GLU A 1 1016 ? -47.551 -54.544 16.972 1.00 82.12 1016 GLU A C 1
ATOM 8018 O O . GLU A 1 1016 ? -48.578 -53.876 17.092 1.00 82.12 1016 GLU A O 1
ATOM 8023 N N . ALA A 1 1017 ? -46.358 -54.107 17.394 1.00 86.31 1017 ALA A N 1
ATOM 8024 C CA . ALA A 1 1017 ? -46.152 -52.787 17.992 1.00 86.31 1017 ALA A CA 1
ATOM 8025 C C . ALA A 1 1017 ? -46.503 -51.649 17.013 1.00 86.31 1017 ALA A C 1
ATOM 8027 O O . ALA A 1 1017 ? -47.257 -50.743 17.372 1.00 86.31 1017 ALA A O 1
ATOM 8028 N N . VAL A 1 1018 ? -46.034 -51.730 15.759 1.00 88.38 1018 VAL A N 1
ATOM 8029 C CA . VAL A 1 1018 ? -46.368 -50.761 14.697 1.00 88.38 1018 VAL A CA 1
ATOM 8030 C C . VAL A 1 1018 ? -47.866 -50.777 14.387 1.00 88.38 1018 VAL A C 1
ATOM 8032 O O . VAL A 1 1018 ? -48.479 -49.719 14.296 1.00 88.38 1018 VAL A O 1
ATOM 8035 N N . ARG A 1 1019 ? -48.503 -51.953 14.320 1.00 86.94 1019 ARG A N 1
ATOM 8036 C CA . ARG A 1 1019 ? -49.955 -52.053 14.104 1.00 86.94 1019 ARG A CA 1
ATOM 8037 C C . ARG A 1 1019 ? -50.754 -51.424 15.247 1.00 86.94 1019 ARG A C 1
ATOM 8039 O O . ARG A 1 1019 ? -51.766 -50.772 15.001 1.00 86.94 1019 ARG A O 1
ATOM 8046 N N . CYS A 1 1020 ? -50.318 -51.602 16.494 1.00 85.81 1020 CYS A N 1
ATOM 8047 C CA . CYS A 1 1020 ? -50.928 -50.936 17.643 1.00 85.81 1020 CYS A CA 1
ATOM 8048 C C . CYS A 1 1020 ? -50.756 -49.412 17.584 1.00 85.81 1020 CYS A C 1
ATOM 8050 O O . CYS A 1 1020 ? -51.714 -48.698 17.874 1.00 85.81 1020 CYS A O 1
ATOM 8052 N N . PHE A 1 1021 ? -49.590 -48.922 17.159 1.00 90.06 1021 PHE A N 1
ATOM 8053 C CA . PHE A 1 1021 ? -49.351 -47.497 16.918 1.00 90.06 1021 PHE A CA 1
ATOM 8054 C C . PHE A 1 1021 ? -50.256 -46.942 15.805 1.00 90.06 1021 PHE A C 1
ATOM 8056 O O . PHE A 1 1021 ? -50.909 -45.918 15.984 1.00 90.06 1021 PHE A O 1
ATOM 8063 N N . GLU A 1 1022 ? -50.402 -47.653 14.690 1.00 89.50 1022 GLU A N 1
ATOM 8064 C CA . GLU A 1 1022 ? -51.296 -47.247 13.601 1.00 89.50 1022 GLU A CA 1
ATOM 8065 C C . GLU A 1 1022 ? -52.764 -47.239 14.046 1.00 89.50 1022 GLU A C 1
ATOM 8067 O O . GLU A 1 1022 ? -53.507 -46.314 13.722 1.00 89.50 1022 GLU A O 1
ATOM 8072 N N . MET A 1 1023 ? -53.199 -48.222 14.841 1.00 85.88 1023 MET A N 1
ATOM 8073 C CA . MET A 1 1023 ? -54.547 -48.234 15.421 1.00 85.88 1023 MET A CA 1
ATOM 8074 C C . MET A 1 1023 ? -54.783 -47.066 16.384 1.00 85.88 1023 MET A C 1
ATOM 8076 O O . MET A 1 1023 ? -55.873 -46.492 16.373 1.00 85.88 1023 MET A O 1
ATOM 8080 N N . MET A 1 1024 ? -53.778 -46.695 17.181 1.00 89.75 1024 MET A N 1
ATOM 8081 C CA . MET A 1 1024 ? -53.816 -45.505 18.033 1.00 89.75 1024 MET A CA 1
ATOM 8082 C C . MET A 1 1024 ? -54.032 -44.236 17.192 1.00 89.75 1024 MET A C 1
ATOM 8084 O O . MET A 1 1024 ? -54.911 -43.438 17.517 1.00 89.75 1024 MET A O 1
ATOM 8088 N N . GLN A 1 1025 ? -53.319 -44.104 16.065 1.00 86.69 1025 GLN A N 1
ATOM 8089 C CA . GLN A 1 1025 ? -53.489 -42.987 15.126 1.00 86.69 1025 GLN A CA 1
ATOM 8090 C C . GLN A 1 1025 ? -54.890 -42.960 14.492 1.00 86.69 1025 GLN A C 1
ATOM 8092 O O . GLN A 1 1025 ? -55.501 -41.898 14.412 1.00 86.69 1025 GLN A O 1
ATOM 8097 N N . HIS A 1 1026 ? -55.433 -44.115 14.089 1.00 85.31 1026 HIS A N 1
ATOM 8098 C CA . HIS A 1 1026 ? -56.788 -44.218 13.522 1.00 85.31 1026 HIS A CA 1
ATOM 8099 C C . HIS A 1 1026 ? -57.890 -43.888 14.532 1.00 85.31 1026 HIS A C 1
ATOM 8101 O O . HIS A 1 1026 ? -58.980 -43.480 14.142 1.00 85.31 1026 HIS A O 1
ATOM 8107 N N . CYS A 1 1027 ? -57.621 -44.073 15.825 1.00 83.56 1027 CYS A N 1
ATOM 8108 C CA . CYS A 1 1027 ? -58.525 -43.673 16.900 1.00 83.56 1027 CYS A CA 1
ATOM 8109 C C . CYS A 1 1027 ? -58.355 -42.191 17.287 1.00 83.56 1027 CYS A C 1
ATOM 8111 O O . CYS A 1 1027 ? -58.878 -41.786 18.321 1.00 83.56 1027 CYS A O 1
ATOM 8113 N N . GLU A 1 1028 ? -57.603 -41.413 16.497 1.00 83.12 1028 GLU A N 1
ATOM 8114 C CA . GLU A 1 1028 ? -57.294 -39.993 16.718 1.00 83.12 1028 GLU A CA 1
ATOM 8115 C C . GLU A 1 1028 ? -56.638 -39.708 18.083 1.00 83.12 1028 GLU A C 1
ATOM 8117 O O . GLU A 1 1028 ? -56.688 -38.592 18.604 1.00 83.12 1028 GLU A O 1
ATOM 8122 N N . VAL A 1 1029 ? -55.972 -40.711 18.670 1.00 85.38 1029 VAL A N 1
ATOM 8123 C CA . VAL A 1 1029 ? -55.232 -40.552 19.924 1.00 85.38 1029 VAL A CA 1
ATOM 8124 C C . VAL A 1 1029 ? -53.816 -40.093 19.596 1.00 85.38 1029 VAL A C 1
ATOM 8126 O O . VAL A 1 1029 ? -53.061 -40.793 18.921 1.00 85.38 1029 VAL A O 1
ATOM 8129 N N . ARG A 1 1030 ? -53.447 -38.898 20.067 1.00 87.19 1030 ARG A N 1
ATOM 8130 C CA . ARG A 1 1030 ? -52.151 -38.279 19.765 1.00 87.19 1030 ARG A CA 1
ATOM 8131 C C . ARG A 1 1030 ? -50.995 -39.031 20.460 1.00 87.19 1030 ARG A C 1
ATOM 8133 O O . ARG A 1 1030 ? -51.015 -39.134 21.690 1.00 87.19 1030 ARG A O 1
ATOM 8140 N N . PRO A 1 1031 ? -49.986 -39.514 19.709 1.00 89.75 1031 PRO A N 1
ATOM 8141 C CA . PRO A 1 1031 ? -48.752 -40.067 20.267 1.00 89.75 1031 PRO A CA 1
ATOM 8142 C C . PRO A 1 1031 ? -47.961 -39.055 21.099 1.00 89.75 1031 PRO A C 1
ATOM 8144 O O . PRO A 1 1031 ? -47.941 -37.865 20.782 1.00 89.75 1031 PRO A O 1
ATOM 8147 N N . ASP A 1 1032 ? -47.289 -39.549 22.135 1.00 88.94 1032 ASP A N 1
ATOM 8148 C CA . ASP A 1 1032 ? -46.358 -38.799 22.984 1.00 88.94 1032 ASP A CA 1
ATOM 8149 C C . ASP A 1 1032 ? -44.921 -39.348 22.885 1.00 88.94 1032 ASP A C 1
ATOM 8151 O O . ASP A 1 1032 ? -44.659 -40.327 22.184 1.00 88.94 1032 ASP A O 1
ATOM 8155 N N . VAL A 1 1033 ? -43.985 -38.712 23.596 1.00 87.50 1033 VAL A N 1
ATOM 8156 C CA . VAL A 1 1033 ? -42.560 -39.094 23.640 1.00 87.50 1033 VAL A CA 1
ATOM 8157 C C . VAL A 1 1033 ? -42.391 -40.581 23.995 1.00 87.50 1033 VAL A C 1
ATOM 8159 O O . VAL A 1 1033 ? -41.682 -41.318 23.316 1.00 87.50 1033 VAL A O 1
ATOM 8162 N N . ALA A 1 1034 ? -43.122 -41.068 25.005 1.00 83.12 1034 ALA A N 1
ATOM 8163 C CA . ALA A 1 1034 ? -43.064 -42.467 25.429 1.00 83.12 1034 ALA A CA 1
ATOM 8164 C C . ALA A 1 1034 ? -43.622 -43.438 24.370 1.00 83.12 1034 ALA A C 1
ATOM 8166 O O . ALA A 1 1034 ? -43.120 -44.556 24.231 1.00 83.12 1034 ALA A O 1
ATOM 8167 N N . THR A 1 1035 ? -44.626 -43.012 23.596 1.00 89.31 1035 THR A N 1
ATOM 8168 C CA . THR A 1 1035 ? -45.165 -43.775 22.461 1.00 89.31 1035 THR A CA 1
ATOM 8169 C C . THR A 1 1035 ? -44.076 -44.008 21.413 1.00 89.31 1035 THR A C 1
ATOM 8171 O O . THR A 1 1035 ? -43.868 -45.147 20.985 1.00 89.31 1035 THR A O 1
ATOM 8174 N N . PHE A 1 1036 ? -43.371 -42.937 21.021 1.00 92.06 1036 PHE A N 1
ATOM 8175 C CA . PHE A 1 1036 ? -42.304 -42.983 20.019 1.00 92.06 1036 PHE A CA 1
ATOM 8176 C C . PHE A 1 1036 ? -41.125 -43.835 20.484 1.00 92.06 1036 PHE A C 1
ATOM 8178 O O . PHE A 1 1036 ? -40.678 -44.697 19.728 1.00 92.06 1036 PHE A O 1
ATOM 8185 N N . MET A 1 1037 ? -40.711 -43.706 21.746 1.00 90.31 1037 MET A N 1
ATOM 8186 C CA . MET A 1 1037 ? -39.712 -44.594 22.342 1.00 90.31 1037 MET A CA 1
ATOM 8187 C C . MET A 1 1037 ? -40.097 -46.072 22.255 1.00 90.31 1037 MET A C 1
ATOM 8189 O O . MET A 1 1037 ? -39.298 -46.902 21.812 1.00 90.31 1037 MET A O 1
ATOM 8193 N N . ALA A 1 1038 ? -41.326 -46.423 22.648 1.00 87.44 1038 ALA A N 1
ATOM 8194 C CA . ALA A 1 1038 ? -41.774 -47.813 22.663 1.00 87.44 1038 ALA A CA 1
ATOM 8195 C C . ALA A 1 1038 ? -41.799 -48.431 21.254 1.00 87.44 1038 ALA A C 1
ATOM 8197 O O . ALA A 1 1038 ? -41.316 -49.551 21.059 1.00 87.44 1038 ALA A O 1
ATOM 8198 N N . VAL A 1 1039 ? -42.319 -47.702 20.259 1.00 91.06 1039 VAL A N 1
ATOM 8199 C CA . VAL A 1 1039 ? -42.418 -48.208 18.882 1.00 91.06 1039 VAL A CA 1
ATOM 8200 C C . VAL A 1 1039 ? -41.065 -48.204 18.157 1.00 91.06 1039 VAL A C 1
ATOM 8202 O O . VAL A 1 1039 ? -40.768 -49.166 17.450 1.00 91.06 1039 VAL A O 1
ATOM 8205 N N . LEU A 1 1040 ? -40.204 -47.197 18.364 1.00 90.88 1040 LEU A N 1
ATOM 8206 C CA . LEU A 1 1040 ? -38.863 -47.147 17.764 1.00 90.88 1040 LEU A CA 1
ATOM 8207 C C . LEU A 1 1040 ? -37.946 -48.215 18.354 1.00 90.88 1040 LEU A C 1
ATOM 8209 O O . LEU A 1 1040 ? -37.229 -48.876 17.606 1.00 90.88 1040 LEU A O 1
ATOM 8213 N N . SER A 1 1041 ? -38.028 -48.464 19.664 1.00 88.19 1041 SER A N 1
ATOM 8214 C CA . SER A 1 1041 ? -37.303 -49.566 20.299 1.00 88.19 1041 SER A CA 1
ATOM 8215 C C . SER A 1 1041 ? -37.731 -50.922 19.726 1.00 88.19 1041 SER A C 1
ATOM 8217 O O . SER A 1 1041 ? -36.879 -51.765 19.438 1.00 88.19 1041 SER A O 1
ATOM 8219 N N . ALA A 1 1042 ? -39.033 -51.126 19.491 1.00 87.56 1042 ALA A N 1
ATOM 8220 C CA . ALA A 1 1042 ? -39.549 -52.341 18.859 1.00 87.56 1042 ALA A CA 1
ATOM 8221 C C . ALA A 1 1042 ? -39.114 -52.468 17.382 1.00 87.56 1042 ALA A C 1
ATOM 8223 O O . ALA A 1 1042 ? -38.775 -53.568 16.932 1.00 87.56 1042 ALA A O 1
ATOM 8224 N N . CYS A 1 1043 ? -39.067 -51.350 16.640 1.00 89.75 1043 CYS A N 1
ATOM 8225 C CA . CYS A 1 1043 ? -38.552 -51.298 15.266 1.00 89.75 1043 CYS A CA 1
ATOM 8226 C C . CYS A 1 1043 ? -37.058 -51.623 15.208 1.00 89.75 1043 CYS A C 1
ATOM 8228 O O . CYS A 1 1043 ? -36.658 -52.432 14.374 1.00 89.75 1043 CYS A O 1
ATOM 8230 N N . SER A 1 1044 ? -36.260 -51.059 16.120 1.00 88.00 1044 SER A N 1
ATOM 8231 C CA . SER A 1 1044 ? -34.840 -51.374 16.284 1.00 88.00 1044 SER A CA 1
ATOM 8232 C C . SER A 1 1044 ? -34.640 -52.869 16.562 1.00 88.00 1044 SER A C 1
ATOM 8234 O O . SER A 1 1044 ? -33.941 -53.548 15.807 1.00 88.00 1044 SER A O 1
ATOM 8236 N N . HIS A 1 1045 ? -35.317 -53.444 17.564 1.00 83.44 1045 HIS A N 1
ATOM 8237 C CA . HIS A 1 1045 ? -35.172 -54.872 17.895 1.00 83.44 1045 HIS A CA 1
ATOM 8238 C C . HIS A 1 1045 ? -35.575 -55.799 16.740 1.00 83.44 1045 HIS A C 1
ATOM 8240 O O . HIS A 1 1045 ? -34.954 -56.841 16.547 1.00 83.44 1045 HIS A O 1
ATOM 8246 N N . SER A 1 1046 ? -36.593 -55.415 15.966 1.00 85.38 1046 SER A N 1
ATOM 8247 C CA . SER A 1 1046 ? -37.136 -56.227 14.869 1.00 85.38 1046 SER A CA 1
ATOM 8248 C C . SER A 1 1046 ? -36.530 -55.906 13.493 1.00 85.38 1046 SER A C 1
ATOM 8250 O O . SER A 1 1046 ? -36.973 -56.473 12.496 1.00 85.38 1046 SER A O 1
ATOM 8252 N N . GLY A 1 1047 ? -35.554 -54.992 13.411 1.00 85.25 1047 GLY A N 1
ATOM 8253 C CA . GLY A 1 1047 ? -34.891 -54.604 12.157 1.00 85.25 1047 GLY A CA 1
ATOM 8254 C C . GLY A 1 1047 ? -35.807 -53.914 11.136 1.00 85.25 1047 GLY A C 1
ATOM 8255 O O . GLY A 1 1047 ? -35.586 -54.018 9.930 1.00 85.25 1047 GLY A O 1
ATOM 8256 N N . LEU A 1 1048 ? -36.865 -53.231 11.583 1.00 89.62 1048 LEU A N 1
ATOM 8257 C CA . LEU A 1 1048 ? -37.864 -52.606 10.709 1.00 89.62 1048 LEU A CA 1
ATOM 8258 C C . LEU A 1 1048 ? -37.411 -51.217 10.234 1.00 89.62 1048 LEU A C 1
ATOM 8260 O O . LEU A 1 1048 ? -37.987 -50.209 10.630 1.00 89.62 1048 LEU A O 1
ATOM 8264 N N . VAL A 1 1049 ? -36.382 -51.162 9.382 1.00 88.12 1049 VAL A N 1
ATOM 8265 C CA . VAL A 1 1049 ? -35.721 -49.906 8.964 1.00 88.12 1049 VAL A CA 1
ATOM 8266 C C . VAL A 1 1049 ? -36.699 -48.895 8.357 1.00 88.12 1049 VAL A C 1
ATOM 8268 O O . VAL A 1 1049 ? -36.771 -47.756 8.808 1.00 88.12 1049 VAL A O 1
ATOM 8271 N N . SER A 1 1050 ? -37.497 -49.317 7.370 1.00 86.88 1050 SER A N 1
ATOM 8272 C CA . SER A 1 1050 ? -38.428 -48.420 6.667 1.00 86.88 1050 SER A CA 1
ATOM 8273 C C . SER A 1 1050 ? -39.478 -47.812 7.605 1.00 86.88 1050 SER A C 1
ATOM 8275 O O . SER A 1 1050 ? -39.729 -46.607 7.549 1.00 86.88 1050 SER A O 1
ATOM 8277 N N . ASP A 1 1051 ? -40.050 -48.622 8.499 1.00 89.31 1051 ASP A N 1
ATOM 8278 C CA . ASP A 1 1051 ? -41.029 -48.144 9.476 1.00 89.31 1051 ASP A CA 1
ATOM 8279 C C . ASP A 1 1051 ? -40.377 -47.289 10.562 1.00 89.31 1051 ASP A C 1
ATOM 8281 O O . ASP A 1 1051 ? -40.922 -46.243 10.897 1.00 89.31 1051 ASP A O 1
ATOM 8285 N N . GLY A 1 1052 ? -39.190 -47.664 11.047 1.00 90.19 1052 GLY A N 1
ATOM 8286 C CA . GLY A 1 1052 ? -38.430 -46.885 12.023 1.00 90.19 1052 GLY A CA 1
ATOM 8287 C C . GLY A 1 1052 ? -38.119 -45.471 11.530 1.00 90.19 1052 GLY A C 1
ATOM 8288 O O . GLY A 1 1052 ? -38.430 -44.507 12.223 1.00 90.19 1052 GLY A O 1
ATOM 8289 N N . CYS A 1 1053 ? -37.605 -45.322 10.303 1.00 89.31 1053 CYS A N 1
ATOM 8290 C CA . CYS A 1 1053 ? -37.337 -44.007 9.708 1.00 89.31 1053 CYS A CA 1
ATOM 8291 C C . CYS A 1 1053 ? -38.620 -43.200 9.467 1.00 89.31 1053 CYS A C 1
ATOM 8293 O O . CYS A 1 1053 ? -38.663 -42.004 9.755 1.00 89.31 1053 CYS A O 1
ATOM 8295 N N . ARG A 1 1054 ? -39.684 -43.841 8.961 1.00 92.12 1054 ARG A N 1
ATOM 8296 C CA . ARG A 1 1054 ? -40.991 -43.194 8.754 1.00 92.12 1054 ARG A CA 1
ATOM 8297 C C . ARG A 1 1054 ? -41.552 -42.654 10.068 1.00 92.12 1054 ARG A C 1
ATOM 8299 O O . ARG A 1 1054 ? -42.009 -41.513 10.120 1.00 92.12 1054 ARG A O 1
ATOM 8306 N N . ILE A 1 1055 ? -41.513 -43.470 11.117 1.00 92.12 1055 ILE A N 1
ATOM 8307 C CA . ILE A 1 1055 ? -42.024 -43.130 12.443 1.00 92.12 1055 ILE A CA 1
ATOM 8308 C C . ILE A 1 1055 ? -41.171 -42.020 13.070 1.00 92.12 1055 ILE A C 1
ATOM 8310 O O . ILE A 1 1055 ? -41.738 -41.021 13.510 1.00 92.12 1055 ILE A O 1
ATOM 8314 N N . PHE A 1 1056 ? -39.839 -42.122 13.019 1.00 90.88 1056 PHE A N 1
ATOM 8315 C CA . PHE A 1 1056 ? -38.921 -41.091 13.518 1.00 90.88 1056 PHE A CA 1
ATOM 8316 C C . PHE A 1 1056 ? -39.139 -39.738 12.821 1.00 90.88 1056 PHE A C 1
ATOM 8318 O O . PHE A 1 1056 ? -39.299 -38.716 13.480 1.00 90.88 1056 PHE A O 1
ATOM 8325 N N . ASN A 1 1057 ? -39.267 -39.719 11.492 1.00 88.25 1057 ASN A N 1
ATOM 8326 C CA . ASN A 1 1057 ? -39.545 -38.482 10.754 1.00 88.25 1057 ASN A CA 1
ATOM 8327 C C . ASN A 1 1057 ? -40.929 -37.902 11.085 1.00 88.25 1057 ASN A C 1
ATOM 8329 O O . ASN A 1 1057 ? -41.088 -36.683 11.171 1.00 88.25 1057 ASN A O 1
ATOM 8333 N N . SER A 1 1058 ? -41.936 -38.758 11.301 1.00 90.25 1058 SER A N 1
ATOM 8334 C CA . SER A 1 1058 ? -43.280 -38.305 11.682 1.00 90.25 1058 SER A CA 1
ATOM 8335 C C . SER A 1 1058 ? -43.310 -37.635 13.061 1.00 90.25 1058 SER A C 1
ATOM 8337 O O . SER A 1 1058 ? -44.086 -36.699 13.257 1.00 90.25 1058 SER A O 1
ATOM 8339 N N . MET A 1 1059 ? -42.435 -38.051 13.985 1.00 91.25 1059 MET A N 1
ATOM 8340 C CA . MET A 1 1059 ? -42.303 -37.477 15.329 1.00 91.25 1059 MET A CA 1
ATOM 8341 C C . MET A 1 1059 ? -42.097 -35.957 15.270 1.00 91.25 1059 MET A C 1
ATOM 8343 O O . MET A 1 1059 ? -42.854 -35.207 15.889 1.00 91.25 1059 MET A O 1
ATOM 8347 N N . VAL A 1 1060 ? -41.162 -35.503 14.429 1.00 82.62 1060 VAL A N 1
ATOM 8348 C CA . VAL A 1 1060 ? -40.863 -34.077 14.232 1.00 82.62 1060 VAL A CA 1
ATOM 8349 C C . VAL A 1 1060 ? -41.848 -33.434 13.258 1.00 82.62 1060 VAL A C 1
ATOM 8351 O O . VAL A 1 1060 ? -42.512 -32.458 13.598 1.00 82.62 1060 VAL A O 1
ATOM 8354 N N . ALA A 1 1061 ? -41.981 -33.989 12.049 1.00 83.75 1061 ALA A N 1
ATOM 8355 C CA . ALA A 1 1061 ? -42.689 -33.329 10.952 1.00 83.75 1061 ALA A CA 1
ATOM 8356 C C . ALA A 1 1061 ? -44.210 -33.269 11.150 1.00 83.75 1061 ALA A C 1
ATOM 8358 O O . ALA A 1 1061 ? -44.862 -32.348 10.666 1.00 83.75 1061 ALA A O 1
ATOM 8359 N N . THR A 1 1062 ? -44.790 -34.266 11.823 1.00 84.31 1062 THR A N 1
ATOM 8360 C CA . THR A 1 1062 ? -46.245 -34.374 12.011 1.00 84.31 1062 THR A CA 1
ATOM 8361 C C . THR A 1 1062 ? -46.666 -34.002 13.427 1.00 84.31 1062 THR A C 1
ATOM 8363 O O . THR A 1 1062 ? -47.668 -33.311 13.602 1.00 84.31 1062 THR A O 1
ATOM 8366 N N . TYR A 1 1063 ? -45.919 -34.442 14.445 1.00 84.75 1063 TYR A N 1
ATOM 8367 C CA . TYR A 1 1063 ? -46.330 -34.275 15.843 1.00 84.75 1063 TYR A CA 1
ATOM 8368 C C . TYR A 1 1063 ? -45.606 -33.150 16.589 1.00 84.75 1063 TYR A C 1
ATOM 8370 O O . TYR A 1 1063 ? -46.075 -32.774 17.670 1.00 84.75 1063 TYR A O 1
ATOM 8378 N N . GLY A 1 1064 ? -44.542 -32.582 16.005 1.00 84.50 1064 GLY A N 1
ATOM 8379 C CA . GLY A 1 1064 ? -43.752 -31.499 16.596 1.00 84.50 1064 GLY A CA 1
ATOM 8380 C C . GLY A 1 1064 ? -43.021 -31.911 17.873 1.00 84.50 1064 GLY A C 1
ATOM 8381 O O . GLY A 1 1064 ? -42.826 -31.074 18.749 1.00 84.50 1064 GLY A O 1
ATOM 8382 N N . ILE A 1 1065 ? -42.696 -33.198 18.017 1.00 86.62 1065 ILE A N 1
ATOM 8383 C CA . ILE A 1 1065 ? -41.991 -33.739 19.179 1.00 86.62 1065 ILE A CA 1
ATOM 8384 C C . ILE A 1 1065 ? -40.502 -33.799 18.842 1.00 86.62 1065 ILE A C 1
ATOM 8386 O O . ILE A 1 1065 ? -40.117 -34.380 17.827 1.00 86.62 1065 ILE A O 1
ATOM 8390 N N . GLU A 1 1066 ? -39.679 -33.179 19.680 1.00 84.44 1066 GLU A N 1
ATOM 8391 C CA . GLU A 1 1066 ? -38.228 -33.158 19.513 1.00 84.44 1066 GLU A CA 1
ATOM 8392 C C . GLU A 1 1066 ? -37.618 -34.500 19.967 1.00 84.44 1066 GLU A C 1
ATOM 8394 O O . GLU A 1 1066 ? -37.986 -34.982 21.043 1.00 84.44 1066 GLU A O 1
ATOM 8399 N N . PRO A 1 1067 ? -36.746 -35.147 19.168 1.00 84.81 1067 PRO A N 1
ATOM 8400 C CA . PRO A 1 1067 ? -36.138 -36.419 19.548 1.00 84.81 1067 PRO A CA 1
ATOM 8401 C C . PRO A 1 1067 ? -35.090 -36.232 20.649 1.00 84.81 1067 PRO A C 1
ATOM 8403 O O . PRO A 1 1067 ? -34.232 -35.358 20.543 1.00 84.81 1067 PRO A O 1
ATOM 8406 N N . ASP A 1 1068 ? -35.131 -37.079 21.679 1.00 83.19 1068 ASP A N 1
ATOM 8407 C CA . ASP A 1 1068 ? -34.090 -37.143 22.714 1.00 83.19 1068 ASP A CA 1
ATOM 8408 C C . ASP A 1 1068 ? -32.983 -38.162 22.365 1.00 83.19 1068 ASP A C 1
ATOM 8410 O O . ASP A 1 1068 ? -33.023 -38.843 21.332 1.00 83.19 1068 ASP A O 1
ATOM 8414 N N . VAL A 1 1069 ? -31.986 -38.272 23.248 1.00 81.19 1069 VAL A N 1
ATOM 8415 C CA . VAL A 1 1069 ? -30.823 -39.164 23.098 1.00 81.19 1069 VAL A CA 1
ATOM 8416 C C . VAL A 1 1069 ? -31.235 -40.629 22.908 1.00 81.19 1069 VAL A C 1
ATOM 8418 O O . VAL A 1 1069 ? -30.642 -41.325 22.082 1.00 81.19 1069 VAL A O 1
ATOM 8421 N N . ASP A 1 1070 ? -32.282 -41.101 23.588 1.00 82.00 1070 ASP A N 1
ATOM 8422 C CA . ASP A 1 1070 ? -32.733 -42.490 23.484 1.00 82.00 1070 ASP A CA 1
ATOM 8423 C C . ASP A 1 1070 ? -33.415 -42.767 22.130 1.00 82.00 1070 ASP A C 1
ATOM 8425 O O . ASP A 1 1070 ? -33.244 -43.850 21.551 1.00 82.00 1070 ASP A O 1
ATOM 8429 N N . HIS A 1 1071 ? -34.134 -41.782 21.570 1.00 88.19 1071 HIS A N 1
ATOM 8430 C CA . HIS A 1 1071 ? -34.689 -41.875 20.212 1.00 88.19 1071 HIS A CA 1
ATOM 8431 C C . HIS A 1 1071 ? -33.566 -41.936 19.168 1.00 88.19 1071 HIS A C 1
ATOM 8433 O O . HIS A 1 1071 ? -33.624 -42.757 18.244 1.00 88.19 1071 HIS A O 1
ATOM 8439 N N . PHE A 1 1072 ? -32.531 -41.101 19.326 1.00 86.50 1072 PHE A N 1
ATOM 8440 C CA . PHE A 1 1072 ? -31.352 -41.110 18.458 1.00 86.50 1072 PHE A CA 1
ATOM 8441 C C . PHE A 1 1072 ? -30.558 -42.417 18.570 1.00 86.50 1072 PHE A C 1
ATOM 8443 O O . PHE A 1 1072 ? -30.151 -42.978 17.554 1.00 86.50 1072 PHE A O 1
ATOM 8450 N N . SER A 1 1073 ? -30.402 -42.955 19.778 1.00 85.88 1073 SER A N 1
ATOM 8451 C CA . SER A 1 1073 ? -29.763 -44.253 20.007 1.00 85.88 1073 SER A CA 1
ATOM 8452 C C . SER A 1 1073 ? -30.501 -45.380 19.272 1.00 85.88 1073 SER A C 1
ATOM 8454 O O . SER A 1 1073 ? -29.885 -46.157 18.540 1.00 85.88 1073 SER A O 1
ATOM 8456 N N . CYS A 1 1074 ? -31.839 -45.411 19.350 1.00 88.44 1074 CYS A N 1
ATOM 8457 C CA . CYS A 1 1074 ? -32.646 -46.416 18.653 1.00 88.44 1074 CYS A CA 1
ATOM 8458 C C . CYS A 1 1074 ? -32.512 -46.343 17.122 1.00 88.44 1074 CYS A C 1
ATOM 8460 O O . CYS A 1 1074 ? -32.459 -47.391 16.472 1.00 88.44 1074 CYS A O 1
ATOM 8462 N N . ILE A 1 1075 ? -32.485 -45.138 16.534 1.00 89.31 1075 ILE A N 1
ATOM 8463 C CA . ILE A 1 1075 ? -32.408 -44.981 15.072 1.00 89.31 1075 ILE A CA 1
ATOM 8464 C C . ILE A 1 1075 ? -30.989 -45.223 14.538 1.00 89.31 1075 ILE A C 1
ATOM 8466 O O . ILE A 1 1075 ? -30.848 -45.848 13.489 1.00 89.31 1075 ILE A O 1
ATOM 8470 N N . ILE A 1 1076 ? -29.947 -44.814 15.273 1.00 87.75 1076 ILE A N 1
ATOM 8471 C CA . ILE A 1 1076 ? -28.542 -45.074 14.923 1.00 87.75 1076 ILE A CA 1
ATOM 8472 C C . ILE A 1 1076 ? -28.245 -46.571 14.985 1.00 87.75 1076 ILE A C 1
ATOM 8474 O O . ILE A 1 1076 ? -27.648 -47.108 14.055 1.00 87.75 1076 ILE A O 1
ATOM 8478 N N . ASP A 1 1077 ? -28.706 -47.270 16.024 1.00 86.25 1077 ASP A N 1
ATOM 8479 C CA . ASP A 1 1077 ? -28.551 -48.723 16.118 1.00 86.25 1077 ASP A CA 1
ATOM 8480 C C . ASP A 1 1077 ? -29.319 -49.458 15.000 1.00 86.25 1077 ASP A C 1
ATOM 8482 O O . ASP A 1 1077 ? -28.784 -50.377 14.376 1.00 86.25 1077 ASP A O 1
ATOM 8486 N N . LEU A 1 1078 ? -30.547 -49.026 14.678 1.00 89.38 1078 LEU A N 1
ATOM 8487 C CA . LEU A 1 1078 ? -31.343 -49.612 13.591 1.00 89.38 1078 LEU A CA 1
ATOM 8488 C C . LEU A 1 1078 ? -30.678 -49.431 12.214 1.00 89.38 1078 LEU A C 1
ATOM 8490 O O . LEU A 1 1078 ? -30.594 -50.394 11.449 1.00 89.38 1078 LEU A O 1
ATOM 8494 N N . LEU A 1 1079 ? -30.211 -48.219 11.892 1.00 88.75 1079 LEU A N 1
ATOM 8495 C CA . LEU A 1 1079 ? -29.545 -47.912 10.620 1.00 88.75 1079 LEU A CA 1
ATOM 8496 C C . LEU A 1 1079 ? -28.156 -48.551 10.533 1.00 88.75 1079 LEU A C 1
ATOM 8498 O O . LEU A 1 1079 ? -27.818 -49.152 9.511 1.00 88.75 1079 LEU A O 1
ATOM 8502 N N . GLY A 1 1080 ? -27.390 -48.483 11.623 1.00 86.81 1080 GLY A N 1
ATOM 8503 C CA . GLY A 1 1080 ? -26.057 -49.059 11.740 1.00 86.81 1080 GLY A CA 1
ATOM 8504 C C . GLY A 1 1080 ? -26.064 -50.569 11.525 1.00 86.81 1080 GLY A C 1
ATOM 8505 O O . GLY A 1 1080 ? -25.348 -51.070 10.654 1.00 86.81 1080 GLY A O 1
ATOM 8506 N N . ARG A 1 1081 ? -26.943 -51.310 12.218 1.00 84.00 1081 ARG A N 1
ATOM 8507 C CA . ARG A 1 1081 ? -27.076 -52.764 12.012 1.00 84.00 1081 ARG A CA 1
ATOM 8508 C C . ARG A 1 1081 ? -27.525 -53.120 10.596 1.00 84.00 1081 ARG A C 1
ATOM 8510 O O . ARG A 1 1081 ? -27.104 -54.152 10.077 1.00 84.00 1081 ARG A O 1
ATOM 8517 N N . ALA A 1 1082 ? -28.316 -52.266 9.952 1.00 85.56 1082 ALA A N 1
ATOM 8518 C CA . ALA A 1 1082 ? -28.786 -52.468 8.585 1.00 85.56 1082 ALA A CA 1
ATOM 8519 C C . ALA A 1 1082 ? -27.787 -52.043 7.485 1.00 85.56 1082 ALA A C 1
ATOM 8521 O O . ALA A 1 1082 ? -28.036 -52.332 6.317 1.00 85.56 1082 ALA A O 1
ATOM 8522 N N . GLY A 1 1083 ? -26.664 -51.406 7.838 1.00 84.00 1083 GLY A N 1
ATOM 8523 C CA . GLY A 1 1083 ? -25.604 -51.011 6.899 1.00 84.00 1083 GLY A CA 1
ATOM 8524 C C . GLY A 1 1083 ? -25.785 -49.637 6.242 1.00 84.00 1083 GLY A C 1
ATOM 8525 O O . GLY A 1 1083 ? -24.985 -49.267 5.385 1.00 84.00 1083 GLY A O 1
ATOM 8526 N N . PHE A 1 1084 ? -26.784 -48.854 6.660 1.00 87.50 1084 PHE A N 1
ATOM 8527 C CA . PHE A 1 1084 ? -27.063 -47.494 6.170 1.00 87.50 1084 PHE A CA 1
ATOM 8528 C C . PHE A 1 1084 ? -26.182 -46.453 6.886 1.00 87.50 1084 PHE A C 1
ATOM 8530 O O . PHE A 1 1084 ? -26.637 -45.629 7.687 1.00 87.50 1084 PHE A O 1
ATOM 8537 N N . LEU A 1 1085 ? -24.867 -46.570 6.685 1.00 84.50 1085 LEU A N 1
ATOM 8538 C CA . LEU A 1 1085 ? -23.865 -45.804 7.432 1.00 84.50 1085 LEU A CA 1
ATOM 8539 C C . LEU A 1 1085 ? -23.732 -44.349 6.957 1.00 84.50 1085 LEU A C 1
ATOM 8541 O O . LEU A 1 1085 ? -23.461 -43.480 7.784 1.00 84.50 1085 LEU A O 1
ATOM 8545 N N . ASP A 1 1086 ? -23.976 -44.065 5.676 1.00 81.25 1086 ASP A N 1
ATOM 8546 C CA . ASP A 1 1086 ? -23.942 -42.697 5.133 1.00 81.25 1086 ASP A CA 1
ATOM 8547 C C . ASP A 1 1086 ? -25.124 -41.860 5.664 1.00 81.25 1086 ASP A C 1
ATOM 8549 O O . ASP A 1 1086 ? -24.981 -40.684 6.016 1.00 81.25 1086 ASP A O 1
ATOM 8553 N N . GLU A 1 1087 ? -26.300 -42.477 5.801 1.00 82.06 1087 GLU A N 1
ATOM 8554 C CA . GLU A 1 1087 ? -27.473 -41.871 6.432 1.00 82.06 1087 GLU A CA 1
ATOM 8555 C C . GLU A 1 1087 ? -27.229 -41.611 7.921 1.00 82.06 1087 GLU A C 1
ATOM 8557 O O . GLU A 1 1087 ? -27.610 -40.560 8.439 1.00 82.06 1087 GLU A O 1
ATOM 8562 N N . THR A 1 1088 ? -26.539 -42.535 8.594 1.00 82.94 1088 THR A N 1
ATOM 8563 C CA . THR A 1 1088 ? -26.152 -42.380 10.001 1.00 82.94 1088 THR A CA 1
ATOM 8564 C C . THR A 1 1088 ? -25.154 -41.229 10.189 1.00 82.94 1088 THR A C 1
ATOM 8566 O O . THR A 1 1088 ? -25.315 -40.415 11.097 1.00 82.94 1088 THR A O 1
ATOM 8569 N N . GLU A 1 1089 ? -24.166 -41.088 9.299 1.00 81.25 1089 GLU A N 1
ATOM 8570 C CA . GLU A 1 1089 ? -23.207 -39.970 9.299 1.00 81.25 1089 GLU A CA 1
ATOM 8571 C C . GLU A 1 1089 ? -23.891 -38.619 9.044 1.00 81.25 1089 GLU A C 1
ATOM 8573 O O . GLU A 1 1089 ? -23.561 -37.616 9.682 1.00 81.25 1089 GLU A O 1
ATOM 8578 N N . THR A 1 1090 ? -24.886 -38.593 8.155 1.00 81.12 1090 THR A N 1
ATOM 8579 C CA . THR A 1 1090 ? -25.689 -37.393 7.882 1.00 81.12 1090 THR A CA 1
ATOM 8580 C C . THR A 1 1090 ? -26.513 -36.982 9.104 1.00 81.12 1090 THR A C 1
ATOM 8582 O O . THR A 1 1090 ? -26.578 -35.795 9.426 1.00 81.12 1090 THR A O 1
ATOM 8585 N N . LEU A 1 1091 ? -27.098 -37.956 9.814 1.00 78.56 1091 LEU A N 1
ATOM 8586 C CA . LEU A 1 1091 ? -27.858 -37.729 11.046 1.00 78.56 1091 LEU A CA 1
ATOM 8587 C C . LEU A 1 1091 ? -26.979 -37.107 12.145 1.00 78.56 1091 LEU A C 1
ATOM 8589 O O . LEU A 1 1091 ? -27.409 -36.187 12.833 1.00 78.56 1091 LEU A O 1
ATOM 8593 N N . ILE A 1 1092 ? -25.735 -37.578 12.259 1.00 76.00 1092 ILE A N 1
ATOM 8594 C CA . ILE A 1 1092 ? -24.735 -37.112 13.231 1.00 76.00 1092 ILE A CA 1
ATOM 8595 C C . ILE A 1 1092 ? -24.168 -35.730 12.868 1.00 76.00 1092 ILE A C 1
ATOM 8597 O O . ILE A 1 1092 ? -23.879 -34.924 13.748 1.00 76.00 1092 ILE A O 1
ATOM 8601 N N . SER A 1 1093 ? -24.014 -35.436 11.575 1.00 70.62 1093 SER A N 1
ATOM 8602 C CA . SER A 1 1093 ? -23.429 -34.175 11.087 1.00 70.62 1093 SER A CA 1
ATOM 8603 C C . SER A 1 1093 ? -24.410 -32.990 11.104 1.00 70.62 1093 SER A C 1
ATOM 8605 O O . SER A 1 1093 ? -24.011 -31.844 10.877 1.00 70.62 1093 SER A O 1
ATOM 8607 N N . GLY A 1 1094 ? -25.698 -33.239 11.365 1.00 61.19 1094 GLY A N 1
ATOM 8608 C CA . GLY A 1 1094 ? -26.713 -32.209 11.583 1.00 61.19 1094 GLY A CA 1
ATOM 8609 C C . GLY A 1 1094 ? -26.484 -31.457 12.901 1.00 61.19 1094 GLY A C 1
ATOM 8610 O O . GLY A 1 1094 ? -26.171 -32.050 13.925 1.00 61.19 1094 GLY A O 1
ATOM 8611 N N . LYS A 1 1095 ? -26.600 -30.123 12.881 1.00 49.00 1095 LYS A N 1
ATOM 8612 C CA . LYS A 1 1095 ? -26.229 -29.233 14.000 1.00 49.00 1095 LYS A CA 1
ATOM 8613 C C . LYS A 1 1095 ? -26.868 -29.616 15.355 1.00 49.00 1095 LYS A C 1
ATOM 8615 O O . LYS A 1 1095 ? -28.087 -29.661 15.458 1.00 49.00 1095 LYS A O 1
ATOM 8620 N N . HIS A 1 1096 ? -26.011 -29.689 16.385 1.00 54.88 1096 HIS A N 1
ATOM 8621 C CA . HIS A 1 1096 ? -26.285 -29.660 17.840 1.00 54.88 1096 HIS A CA 1
ATOM 8622 C C . HIS A 1 1096 ? -26.911 -30.907 18.495 1.00 54.88 1096 HIS A C 1
ATOM 8624 O O . HIS A 1 1096 ? -27.842 -30.777 19.281 1.00 54.88 1096 HIS A O 1
ATOM 8630 N N . ILE A 1 1097 ? -26.341 -32.094 18.266 1.00 60.00 1097 ILE A N 1
ATOM 8631 C CA . ILE A 1 1097 ? -26.615 -33.284 19.091 1.00 60.00 1097 ILE A CA 1
ATOM 8632 C C . ILE A 1 1097 ? -25.353 -33.626 19.901 1.00 60.00 1097 ILE A C 1
ATOM 8634 O O . ILE A 1 1097 ? -24.286 -33.824 19.319 1.00 60.00 1097 ILE A O 1
ATOM 8638 N N . GLU A 1 1098 ? -25.457 -33.688 21.233 1.00 62.78 1098 GLU A N 1
ATOM 8639 C CA . GLU A 1 1098 ? -24.429 -34.311 22.080 1.00 62.78 1098 GLU A CA 1
ATOM 8640 C C . GLU A 1 1098 ? -24.587 -35.832 21.987 1.00 62.78 1098 GLU A C 1
ATOM 8642 O O . GLU A 1 1098 ? -25.551 -36.403 22.490 1.00 62.78 1098 GLU A O 1
ATOM 8647 N N . ILE A 1 1099 ? -23.662 -36.483 21.283 1.00 71.06 1099 ILE A N 1
ATOM 8648 C CA . ILE A 1 1099 ? -23.637 -37.940 21.123 1.00 71.06 1099 ILE A CA 1
ATOM 8649 C C . ILE A 1 1099 ? -22.860 -38.537 22.293 1.00 71.06 1099 ILE A C 1
ATOM 8651 O O . ILE A 1 1099 ? -21.701 -38.171 22.511 1.00 71.06 1099 ILE A O 1
ATOM 8655 N N . ASP A 1 1100 ? -23.487 -39.453 23.031 1.00 72.94 1100 ASP A N 1
ATOM 8656 C CA . ASP A 1 1100 ? -22.856 -40.140 24.155 1.00 72.94 1100 ASP A CA 1
ATOM 8657 C C . ASP A 1 1100 ? -21.903 -41.261 23.692 1.00 72.94 1100 ASP A C 1
ATOM 8659 O O . ASP A 1 1100 ? -21.866 -41.658 22.524 1.00 72.94 1100 ASP A O 1
ATOM 8663 N N . SER A 1 1101 ? -21.094 -41.781 24.619 1.00 76.50 1101 SER A N 1
ATOM 8664 C CA . SER A 1 1101 ? -20.126 -42.842 24.306 1.00 76.50 1101 SER A CA 1
ATOM 8665 C C . SER A 1 1101 ? -20.801 -44.108 23.744 1.00 76.50 1101 SER A C 1
ATOM 8667 O O . SER A 1 1101 ? -20.310 -44.705 22.784 1.00 76.50 1101 SER A O 1
ATOM 8669 N N . ASN A 1 1102 ? -21.981 -44.483 24.253 1.00 75.00 1102 ASN A N 1
ATOM 8670 C CA . ASN A 1 1102 ? -22.685 -45.697 23.825 1.00 75.00 1102 ASN A CA 1
ATOM 8671 C C . ASN A 1 1102 ? -23.097 -45.642 22.348 1.00 75.00 1102 ASN A C 1
ATOM 8673 O O . ASN A 1 1102 ? -22.992 -46.641 21.632 1.00 75.00 1102 ASN A O 1
ATOM 8677 N N . MET A 1 1103 ? -23.538 -44.476 21.873 1.00 81.00 1103 MET A N 1
ATOM 8678 C CA . MET A 1 1103 ? -23.894 -44.255 20.472 1.00 81.00 1103 MET A CA 1
ATOM 8679 C C . MET A 1 1103 ? -22.667 -44.342 19.553 1.00 81.00 1103 MET A C 1
ATOM 8681 O O . MET A 1 1103 ? -22.745 -44.959 18.485 1.00 81.00 1103 MET A O 1
ATOM 8685 N N . TRP A 1 1104 ? -21.515 -43.805 19.977 1.00 85.38 1104 TRP A N 1
ATOM 8686 C CA . TRP A 1 1104 ? -20.251 -43.967 19.246 1.00 85.38 1104 TRP A CA 1
ATOM 8687 C C . TRP A 1 1104 ? -19.817 -45.432 19.169 1.00 85.38 1104 TRP A C 1
ATOM 8689 O O . TRP A 1 1104 ? -19.419 -45.897 18.099 1.00 85.38 1104 TRP A O 1
ATOM 8699 N N . TRP A 1 1105 ? -19.971 -46.190 20.255 1.00 84.31 1105 TRP A N 1
ATOM 8700 C CA . TRP A 1 1105 ? -19.687 -47.626 20.294 1.00 84.31 1105 TRP A CA 1
ATOM 8701 C C . TRP A 1 1105 ? -20.612 -48.457 19.393 1.00 84.31 1105 TRP A C 1
ATOM 8703 O O . TRP A 1 1105 ? -20.144 -49.364 18.691 1.00 84.31 1105 TRP A O 1
ATOM 8713 N N . ALA A 1 1106 ? -21.908 -48.137 19.355 1.00 83.19 1106 ALA A N 1
ATOM 8714 C CA . ALA A 1 1106 ? -22.875 -48.789 18.469 1.00 83.19 1106 ALA A CA 1
ATOM 8715 C C . ALA A 1 1106 ? -22.556 -48.528 16.985 1.00 83.19 1106 ALA A C 1
ATOM 8717 O O . ALA A 1 1106 ? -22.565 -49.451 16.158 1.00 83.19 1106 ALA A O 1
ATOM 8718 N N . LEU A 1 1107 ? -22.191 -47.286 16.646 1.00 85.94 1107 LEU A N 1
ATOM 8719 C CA . LEU A 1 1107 ? -21.758 -46.931 15.298 1.00 85.94 1107 LEU A CA 1
ATOM 8720 C C . LEU A 1 1107 ? -20.429 -47.598 14.933 1.00 85.94 1107 LEU A C 1
ATOM 8722 O O . LEU A 1 1107 ? -20.291 -48.124 13.830 1.00 85.94 1107 LEU A O 1
ATOM 8726 N N . PHE A 1 1108 ? -19.462 -47.638 15.851 1.00 87.75 1108 PHE A N 1
ATOM 8727 C CA . PHE A 1 1108 ? -18.167 -48.267 15.603 1.00 87.75 1108 PHE A CA 1
ATOM 8728 C C . PHE A 1 1108 ? -18.304 -49.770 15.343 1.00 87.75 1108 PHE A C 1
ATOM 8730 O O . PHE A 1 1108 ? -17.709 -50.300 14.401 1.00 87.75 1108 PHE A O 1
ATOM 8737 N N . SER A 1 1109 ? -19.165 -50.435 16.117 1.00 84.44 1109 SER A N 1
ATOM 8738 C CA . SER A 1 1109 ? -19.531 -51.841 15.917 1.00 84.44 1109 SER A CA 1
ATOM 8739 C C . SER A 1 1109 ? -20.166 -52.074 14.549 1.00 84.44 1109 SER A C 1
ATOM 8741 O O . SER A 1 1109 ? -19.827 -53.038 13.863 1.00 84.44 1109 SER A O 1
ATOM 8743 N N . SER A 1 1110 ? -21.027 -51.157 14.109 1.00 85.94 1110 SER A N 1
ATOM 8744 C CA . SER A 1 1110 ? -21.659 -51.208 12.789 1.00 85.94 1110 SER A CA 1
ATOM 8745 C C . SER A 1 1110 ? -20.650 -50.981 11.654 1.00 85.94 1110 SER A C 1
ATOM 8747 O O . SER A 1 1110 ? -20.648 -51.721 10.671 1.00 85.94 1110 SER A O 1
ATOM 8749 N N . CYS A 1 1111 ? -19.720 -50.032 11.805 1.00 85.62 1111 CYS A N 1
ATOM 8750 C CA . CYS A 1 1111 ? -18.617 -49.816 10.863 1.00 85.62 1111 CYS A CA 1
ATOM 8751 C C . CYS A 1 1111 ? -17.708 -51.048 10.742 1.00 85.62 1111 CYS A C 1
ATOM 8753 O O . CYS A 1 1111 ? -17.271 -51.372 9.638 1.00 85.62 1111 CYS A O 1
ATOM 8755 N N . ALA A 1 1112 ? -17.445 -51.745 11.853 1.00 81.94 1112 ALA A N 1
ATOM 8756 C CA . ALA A 1 1112 ? -16.683 -52.993 11.865 1.00 81.94 1112 ALA A CA 1
ATOM 8757 C C . ALA A 1 1112 ? -17.436 -54.138 11.176 1.00 81.94 1112 ALA A C 1
ATOM 8759 O O . ALA A 1 1112 ? -16.836 -54.873 10.396 1.00 81.94 1112 ALA A O 1
ATOM 8760 N N . ALA A 1 1113 ? -18.744 -54.266 11.420 1.00 83.06 1113 ALA A N 1
ATOM 8761 C CA . ALA A 1 1113 ? -19.579 -55.301 10.814 1.00 83.06 1113 ALA A CA 1
ATOM 8762 C C . ALA A 1 1113 ? -19.739 -55.132 9.291 1.00 83.06 1113 ALA A C 1
ATOM 8764 O O . ALA A 1 1113 ? -19.776 -56.127 8.570 1.00 83.06 1113 ALA A O 1
ATOM 8765 N N . HIS A 1 1114 ? -19.801 -53.889 8.803 1.00 83.31 1114 HIS A N 1
ATOM 8766 C CA . HIS A 1 1114 ? -20.037 -53.568 7.387 1.00 83.31 1114 HIS A CA 1
ATOM 8767 C C . HIS A 1 1114 ? -18.780 -53.123 6.620 1.00 83.31 1114 HIS A C 1
ATOM 8769 O O . HIS A 1 1114 ? -18.871 -52.768 5.448 1.00 83.31 1114 HIS A O 1
ATOM 8775 N N . GLY A 1 1115 ? -17.602 -53.130 7.254 1.00 79.06 1115 GLY A N 1
ATOM 8776 C CA . GLY A 1 1115 ? -16.323 -52.819 6.602 1.00 79.06 1115 GLY A CA 1
ATOM 8777 C C . GLY A 1 1115 ? -16.143 -51.354 6.174 1.00 79.06 1115 GLY A C 1
ATOM 8778 O O . GLY A 1 1115 ? -15.394 -51.074 5.240 1.00 79.06 1115 GLY A O 1
ATOM 8779 N N . ASN A 1 1116 ? -16.802 -50.393 6.833 1.00 82.31 1116 ASN A N 1
ATOM 8780 C CA . ASN A 1 1116 ? -16.695 -48.972 6.477 1.00 82.31 1116 ASN A CA 1
ATOM 8781 C C . ASN A 1 1116 ? -15.459 -48.324 7.120 1.00 82.31 1116 ASN A C 1
ATOM 8783 O O . ASN A 1 1116 ? -15.508 -47.760 8.217 1.00 82.31 1116 ASN A O 1
ATOM 8787 N N . LEU A 1 1117 ? -14.332 -48.395 6.406 1.00 80.50 1117 LEU A N 1
ATOM 8788 C CA . LEU A 1 1117 ? -13.046 -47.878 6.877 1.00 80.50 1117 LEU A CA 1
ATOM 8789 C C . LEU A 1 1117 ? -13.037 -46.354 7.076 1.00 80.50 1117 LEU A C 1
ATOM 8791 O O . LEU A 1 1117 ? -12.347 -45.860 7.970 1.00 80.50 1117 LEU A O 1
ATOM 8795 N N . ARG A 1 1118 ? -13.777 -45.600 6.250 1.00 84.88 1118 ARG A N 1
ATOM 8796 C CA . ARG A 1 1118 ? -13.805 -44.130 6.319 1.00 84.88 1118 ARG A CA 1
ATOM 8797 C C . ARG A 1 1118 ? -14.428 -43.672 7.631 1.00 84.88 1118 ARG A C 1
ATOM 8799 O O . ARG A 1 1118 ? -13.768 -42.974 8.398 1.00 84.88 1118 ARG A O 1
ATOM 8806 N N . LEU A 1 1119 ? -15.663 -44.097 7.889 1.00 82.25 1119 LEU A N 1
ATOM 8807 C CA . LEU A 1 1119 ? -16.402 -43.701 9.083 1.00 82.25 1119 LEU A CA 1
ATOM 8808 C C . LEU A 1 1119 ? -15.790 -44.333 10.341 1.00 82.25 1119 LEU A C 1
ATOM 8810 O O . LEU A 1 1119 ? -15.629 -43.654 11.351 1.00 82.25 1119 LEU A O 1
ATOM 8814 N N . GLY A 1 1120 ? -15.320 -45.583 10.254 1.00 83.38 1120 GLY A N 1
ATOM 8815 C CA . GLY A 1 1120 ? -14.624 -46.256 11.354 1.00 83.38 1120 GLY A CA 1
ATOM 8816 C C . GLY A 1 1120 ? -13.373 -45.514 11.846 1.00 83.38 1120 GLY A C 1
ATOM 8817 O O . GLY A 1 1120 ? -13.139 -45.458 13.049 1.00 83.38 1120 GLY A O 1
ATOM 8818 N N . ARG A 1 1121 ? -12.591 -44.880 10.956 1.00 82.06 1121 ARG A N 1
ATOM 8819 C CA . ARG A 1 1121 ? -11.421 -44.066 11.354 1.00 82.06 1121 ARG A CA 1
ATOM 8820 C C . ARG A 1 1121 ? -11.799 -42.793 12.104 1.00 82.06 1121 ARG A C 1
ATOM 8822 O O . ARG A 1 1121 ? -11.080 -42.402 13.018 1.00 82.06 1121 ARG A O 1
ATOM 8829 N N . ILE A 1 1122 ? -12.898 -42.158 11.707 1.00 82.44 1122 ILE A N 1
ATOM 8830 C CA . ILE A 1 1122 ? -13.399 -40.943 12.356 1.00 82.44 1122 ILE A CA 1
ATOM 8831 C C . ILE A 1 1122 ? -13.859 -41.282 13.775 1.00 82.44 1122 ILE A C 1
ATOM 8833 O O . ILE A 1 1122 ? -13.406 -40.655 14.729 1.00 82.44 1122 ILE A O 1
ATOM 8837 N N . VAL A 1 1123 ? -14.681 -42.328 13.919 1.00 84.44 1123 VAL A N 1
ATOM 8838 C CA . VAL A 1 1123 ? -15.210 -42.761 15.221 1.00 84.44 1123 VAL A CA 1
ATOM 8839 C C . VAL A 1 1123 ? -14.089 -43.211 16.165 1.00 84.44 1123 VAL A C 1
ATOM 8841 O O . VAL A 1 1123 ? -14.120 -42.879 17.345 1.00 84.44 1123 VAL A O 1
ATOM 8844 N N . VAL A 1 1124 ? -13.047 -43.880 15.655 1.00 82.81 1124 VAL A N 1
ATOM 8845 C CA . VAL A 1 1124 ? -11.867 -44.241 16.462 1.00 82.81 1124 VAL A CA 1
ATOM 8846 C C . VAL A 1 1124 ? -11.092 -43.032 16.959 1.00 82.81 1124 VAL A C 1
ATOM 8848 O O . VAL A 1 1124 ? -10.650 -43.050 18.100 1.00 82.81 1124 VAL A O 1
ATOM 8851 N N . GLY A 1 1125 ? -10.911 -41.994 16.136 1.00 79.56 1125 GLY A N 1
ATOM 8852 C CA . GLY A 1 1125 ? -10.252 -40.764 16.584 1.00 79.56 1125 GLY A CA 1
ATOM 8853 C C . GLY A 1 1125 ? -10.978 -40.146 17.780 1.00 79.56 1125 GLY A C 1
ATOM 8854 O O . GLY A 1 1125 ? -10.342 -39.810 18.773 1.00 79.56 1125 GLY A O 1
ATOM 8855 N N . ILE A 1 1126 ? -12.311 -40.105 17.713 1.00 81.69 1126 ILE A N 1
ATOM 8856 C CA . ILE A 1 1126 ? -13.171 -39.588 18.784 1.00 81.69 1126 ILE A CA 1
ATOM 8857 C C . ILE A 1 1126 ? -13.076 -40.474 20.038 1.00 81.69 1126 ILE A C 1
ATOM 8859 O O . ILE A 1 1126 ? -12.779 -39.964 21.115 1.00 81.69 1126 ILE A O 1
ATOM 8863 N N . LEU A 1 1127 ? -13.244 -41.796 19.902 1.00 80.94 1127 LEU A N 1
ATOM 8864 C CA . LEU A 1 1127 ? -13.177 -42.736 21.032 1.00 80.94 1127 LEU A CA 1
ATOM 8865 C C . LEU A 1 1127 ? -11.786 -42.781 21.690 1.00 80.94 1127 LEU A C 1
ATOM 8867 O O . LEU A 1 1127 ? -11.696 -42.935 22.903 1.00 80.94 1127 LEU A O 1
ATOM 8871 N N . LEU A 1 1128 ? -10.693 -42.617 20.934 1.00 77.00 1128 LEU A N 1
ATOM 8872 C CA . LEU A 1 1128 ? -9.335 -42.565 21.495 1.00 77.00 1128 LEU A CA 1
ATOM 8873 C C . LEU A 1 1128 ? -9.045 -41.253 22.232 1.00 77.00 1128 LEU A C 1
ATOM 8875 O O . LEU A 1 1128 ? -8.248 -41.257 23.167 1.00 77.00 1128 LEU A O 1
ATOM 8879 N N . GLU A 1 1129 ? -9.667 -40.141 21.840 1.00 75.62 1129 GLU A N 1
ATOM 8880 C CA . GLU A 1 1129 ? -9.572 -38.884 22.589 1.00 75.62 1129 GLU A CA 1
ATOM 8881 C C . GLU A 1 1129 ? -10.333 -38.962 23.922 1.00 75.62 1129 GLU A C 1
ATOM 8883 O O . GLU A 1 1129 ? -9.845 -38.440 24.927 1.00 75.62 1129 GLU A O 1
ATOM 8888 N N . THR A 1 1130 ? -11.482 -39.648 23.956 1.00 70.75 1130 THR A N 1
ATOM 8889 C CA . THR A 1 1130 ? -12.351 -39.737 25.143 1.00 70.75 1130 THR A CA 1
ATOM 8890 C C . THR A 1 1130 ? -12.039 -40.919 26.069 1.00 70.75 1130 THR A C 1
ATOM 8892 O O . THR A 1 1130 ? -12.197 -40.798 27.281 1.00 70.75 1130 THR A O 1
ATOM 8895 N N . GLU A 1 1131 ? -11.575 -42.054 25.536 1.00 70.06 1131 GLU A N 1
ATOM 8896 C CA . GLU A 1 1131 ? -11.437 -43.342 26.242 1.00 70.06 1131 GLU A CA 1
ATOM 8897 C C . GLU A 1 1131 ? -10.063 -43.997 25.983 1.00 70.06 1131 GLU A C 1
ATOM 8899 O O . GLU A 1 1131 ? -9.951 -45.155 25.586 1.00 70.06 1131 GLU A O 1
ATOM 8904 N N . GLN A 1 1132 ? -8.980 -43.250 26.248 1.00 58.47 1132 GLN A N 1
ATOM 8905 C CA . GLN A 1 1132 ? -7.575 -43.581 25.915 1.00 58.47 1132 GLN A CA 1
ATOM 8906 C C . GLN A 1 1132 ? -7.054 -44.982 26.323 1.00 58.47 1132 GLN A C 1
ATOM 8908 O O . GLN A 1 1132 ? -5.979 -45.375 25.873 1.00 58.47 1132 GLN A O 1
ATOM 8913 N N . HIS A 1 1133 ? -7.756 -45.727 27.184 1.00 63.53 1133 HIS A N 1
ATOM 8914 C CA . HIS A 1 1133 ? -7.282 -46.989 27.774 1.00 63.53 1133 HIS A CA 1
ATOM 8915 C C . HIS A 1 1133 ? -8.172 -48.206 27.468 1.00 63.53 1133 HIS A C 1
ATOM 8917 O O . HIS A 1 1133 ? -7.880 -49.295 27.969 1.00 63.53 1133 HIS A O 1
ATOM 8923 N N . ASP A 1 1134 ? -9.230 -48.072 26.658 1.00 74.06 1134 ASP A N 1
ATOM 8924 C CA . ASP A 1 1134 ? -10.095 -49.213 26.342 1.00 74.06 1134 ASP A CA 1
ATOM 8925 C C . ASP A 1 1134 ? -9.513 -50.076 25.203 1.00 74.06 1134 ASP A C 1
ATOM 8927 O O . ASP A 1 1134 ? -9.481 -49.706 24.026 1.00 74.06 1134 ASP A O 1
ATOM 8931 N N . LEU A 1 1135 ? -9.049 -51.276 25.566 1.00 73.12 1135 LEU A N 1
ATOM 8932 C CA . LEU A 1 1135 ? -8.478 -52.261 24.642 1.00 73.12 1135 LEU A CA 1
ATOM 8933 C C . LEU A 1 1135 ? -9.473 -52.724 23.565 1.00 73.12 1135 LEU A C 1
ATOM 8935 O O . LEU A 1 1135 ? -9.050 -53.186 22.502 1.00 73.12 1135 LEU A O 1
ATOM 8939 N N . SER A 1 1136 ? -10.780 -52.596 23.803 1.00 74.12 1136 SER A N 1
ATOM 8940 C CA . SER A 1 1136 ? -11.808 -52.986 22.839 1.00 74.12 1136 SER A CA 1
ATOM 8941 C C . SER A 1 1136 ? -11.847 -52.072 21.605 1.00 74.12 1136 SER A C 1
ATOM 8943 O O . SER A 1 1136 ? -12.226 -52.541 20.527 1.00 74.12 1136 SER A O 1
ATOM 8945 N N . VAL A 1 1137 ? -11.327 -50.833 21.698 1.00 78.31 1137 VAL A N 1
ATOM 8946 C CA . VAL A 1 1137 ? -11.221 -49.905 20.554 1.00 78.31 1137 VAL A CA 1
ATOM 8947 C C . VAL A 1 1137 ? -10.275 -50.480 19.499 1.00 78.31 1137 VAL A C 1
ATOM 8949 O O . VAL A 1 1137 ? -10.583 -50.515 18.307 1.00 78.31 1137 VAL A O 1
ATOM 8952 N N . TYR A 1 1138 ? -9.135 -51.007 19.949 1.00 77.00 1138 TYR A N 1
ATOM 8953 C CA . TYR A 1 1138 ? -8.120 -51.609 19.086 1.00 77.00 1138 TYR A CA 1
ATOM 8954 C C . TYR A 1 1138 ? -8.604 -52.921 18.456 1.00 77.00 1138 TYR A C 1
ATOM 8956 O O . TYR A 1 1138 ? -8.298 -53.200 17.295 1.00 77.00 1138 TYR A O 1
ATOM 8964 N N . VAL A 1 1139 ? -9.406 -53.706 19.185 1.00 78.44 1139 VAL A N 1
ATOM 8965 C CA . VAL A 1 1139 ? -10.009 -54.944 18.669 1.00 78.44 1139 VAL A CA 1
ATOM 8966 C C . VAL A 1 1139 ? -11.032 -54.640 17.574 1.00 78.44 1139 VAL A C 1
ATOM 8968 O O . VAL A 1 1139 ? -10.955 -55.231 16.496 1.00 78.44 1139 VAL A O 1
ATOM 8971 N N . LEU A 1 1140 ? -11.954 -53.695 17.779 1.00 76.50 1140 LEU A N 1
ATOM 8972 C CA . LEU A 1 1140 ? -12.915 -53.328 16.733 1.00 76.50 1140 LEU A CA 1
ATOM 8973 C C . LEU A 1 1140 ? -12.239 -52.674 15.527 1.00 76.50 1140 LEU A C 1
ATOM 8975 O O . LEU A 1 1140 ? -12.597 -52.984 14.391 1.00 76.50 1140 LEU A O 1
ATOM 8979 N N . LEU A 1 1141 ? -11.226 -51.832 15.749 1.00 76.69 1141 LEU A N 1
ATOM 8980 C CA . LEU A 1 1141 ? -10.437 -51.248 14.665 1.00 76.69 1141 LEU A CA 1
ATOM 8981 C C . LEU A 1 1141 ? -9.804 -52.348 13.815 1.00 76.69 1141 LEU A C 1
ATOM 8983 O O . LEU A 1 1141 ? -9.792 -52.253 12.586 1.00 76.69 1141 LEU A O 1
ATOM 8987 N N . SER A 1 1142 ? -9.339 -53.421 14.461 1.00 73.31 1142 SER A N 1
ATOM 8988 C CA . SER A 1 1142 ? -8.768 -54.553 13.746 1.00 73.31 1142 SER A CA 1
ATOM 8989 C C . SER A 1 1142 ? -9.772 -55.256 12.831 1.00 73.31 1142 SER A C 1
ATOM 8991 O O . SER A 1 1142 ? -9.434 -55.617 11.701 1.00 73.31 1142 SER A O 1
ATOM 8993 N N . ASN A 1 1143 ? -11.030 -55.344 13.271 1.00 73.56 1143 ASN A N 1
ATOM 8994 C CA . ASN A 1 1143 ? -12.130 -55.899 12.489 1.00 73.56 1143 ASN A CA 1
ATOM 8995 C C . ASN A 1 1143 ? -12.509 -54.988 11.307 1.00 73.56 1143 ASN A C 1
ATOM 8997 O O . ASN A 1 1143 ? -12.715 -55.494 10.204 1.00 73.56 1143 ASN A O 1
ATOM 9001 N N . VAL A 1 1144 ? -12.513 -53.658 11.488 1.00 75.94 1144 VAL A N 1
ATOM 9002 C CA . VAL A 1 1144 ? -12.737 -52.692 10.389 1.00 75.94 1144 VAL A CA 1
ATOM 9003 C C . VAL A 1 1144 ? -11.674 -52.852 9.294 1.00 75.94 1144 VAL A C 1
ATOM 9005 O O . VAL A 1 1144 ? -12.005 -52.883 8.110 1.00 75.94 1144 VAL A O 1
ATOM 9008 N N . TYR A 1 1145 ? -10.394 -52.991 9.666 1.00 70.75 1145 TYR A N 1
ATOM 9009 C CA . TYR A 1 1145 ? -9.306 -53.193 8.698 1.00 70.75 1145 TYR A CA 1
ATOM 9010 C C . TYR A 1 1145 ? -9.344 -54.569 8.020 1.00 70.75 1145 TYR A C 1
ATOM 9012 O O . TYR A 1 1145 ? -8.986 -54.674 6.845 1.00 70.75 1145 TYR A O 1
ATOM 9020 N N . ALA A 1 1146 ? -9.787 -55.610 8.731 1.00 68.62 1146 ALA A N 1
ATOM 9021 C CA . ALA A 1 1146 ? -9.956 -56.947 8.167 1.00 68.62 1146 ALA A CA 1
ATOM 9022 C C . ALA A 1 1146 ? -11.067 -56.994 7.099 1.00 68.62 1146 ALA A C 1
ATOM 9024 O O . ALA A 1 1146 ? -10.916 -57.703 6.103 1.00 68.62 1146 ALA A O 1
ATOM 9025 N N . GLY A 1 1147 ? -12.138 -56.205 7.262 1.00 63.22 1147 GLY A N 1
ATOM 9026 C CA . GLY A 1 1147 ? -13.236 -56.091 6.292 1.00 63.22 1147 GLY A CA 1
ATOM 9027 C C . GLY A 1 1147 ? -12.838 -55.498 4.928 1.00 63.22 1147 GLY A C 1
ATOM 9028 O O . GLY A 1 1147 ? -13.433 -55.859 3.919 1.00 63.22 1147 GLY A O 1
ATOM 9029 N N . ASP A 1 1148 ? -11.793 -54.659 4.869 1.00 61.72 1148 ASP A N 1
ATOM 9030 C CA . ASP A 1 1148 ? -11.287 -53.995 3.644 1.00 61.72 1148 ASP A CA 1
ATOM 9031 C C . ASP A 1 1148 ? -10.211 -54.827 2.898 1.00 61.72 1148 ASP A C 1
ATOM 9033 O O . ASP A 1 1148 ? -9.527 -54.339 1.999 1.00 61.72 1148 ASP A O 1
ATOM 9037 N N . GLY A 1 1149 ? -9.999 -56.093 3.285 1.00 59.50 1149 GLY A N 1
ATOM 9038 C CA . GLY A 1 1149 ? -9.085 -57.011 2.588 1.00 59.50 1149 GLY A CA 1
ATOM 9039 C C . GLY A 1 1149 ? -7.585 -56.714 2.752 1.00 59.50 1149 GLY A C 1
ATOM 9040 O O . GLY A 1 1149 ? -6.764 -57.262 2.012 1.00 59.50 1149 GLY A O 1
ATOM 9041 N N . LYS A 1 1150 ? -7.186 -55.870 3.715 1.00 52.34 1150 LYS A N 1
ATOM 9042 C CA . LYS A 1 1150 ? -5.773 -55.557 3.998 1.00 52.34 1150 LYS A CA 1
ATOM 9043 C C . LYS A 1 1150 ? -5.208 -56.513 5.055 1.00 52.34 1150 LYS A C 1
ATOM 9045 O O . LYS A 1 1150 ? -5.732 -56.617 6.159 1.00 52.34 1150 LYS A O 1
ATOM 9050 N N . SER A 1 1151 ? -4.141 -57.240 4.706 1.00 47.59 1151 SER A N 1
ATOM 9051 C CA . SER A 1 1151 ? -3.566 -58.296 5.558 1.00 47.59 1151 SER A CA 1
ATOM 9052 C C . SER A 1 1151 ? -2.950 -57.769 6.877 1.00 47.59 1151 SER A C 1
ATOM 9054 O O . SER A 1 1151 ? -2.558 -56.600 6.942 1.00 47.59 1151 SER A O 1
ATOM 9056 N N . PRO A 1 1152 ? -2.773 -58.624 7.912 1.00 45.69 1152 PRO A N 1
ATOM 9057 C CA . PRO A 1 1152 ? -2.324 -58.253 9.266 1.00 45.69 1152 PRO A CA 1
ATOM 9058 C C . PRO A 1 1152 ? -0.869 -57.752 9.398 1.00 45.69 1152 PRO A C 1
ATOM 9060 O O . PRO A 1 1152 ? -0.314 -57.744 10.496 1.00 45.69 1152 PRO A O 1
ATOM 9063 N N . GLN A 1 1153 ? -0.206 -57.345 8.314 1.00 44.75 1153 GLN A N 1
ATOM 9064 C CA . GLN A 1 1153 ? 1.197 -56.916 8.353 1.00 44.75 1153 GLN A CA 1
ATOM 9065 C C . GLN A 1 1153 ? 1.396 -55.509 8.960 1.00 44.75 1153 GLN A C 1
ATOM 9067 O O . GLN A 1 1153 ? 2.525 -55.144 9.280 1.00 44.75 1153 GLN A O 1
ATOM 9072 N N . MET A 1 1154 ? 0.326 -54.721 9.138 1.00 45.59 1154 MET A N 1
ATOM 9073 C CA . MET A 1 1154 ? 0.396 -53.344 9.659 1.00 45.59 1154 MET A CA 1
ATOM 9074 C C . MET A 1 1154 ? 0.420 -53.233 11.197 1.00 45.59 1154 MET A C 1
ATOM 9076 O O . MET A 1 1154 ? 0.788 -52.180 11.708 1.00 45.59 1154 MET A O 1
ATOM 9080 N N . TYR A 1 1155 ? 0.134 -54.309 11.944 1.00 45.19 1155 TYR A N 1
ATOM 9081 C CA . TYR A 1 1155 ? 0.043 -54.293 13.420 1.00 45.19 1155 TYR A CA 1
ATOM 9082 C C . TYR A 1 1155 ? 1.384 -54.178 14.170 1.00 45.19 1155 TYR A C 1
ATOM 9084 O O . TYR A 1 1155 ? 1.406 -54.283 15.390 1.00 45.19 1155 TYR A O 1
ATOM 9092 N N . LYS A 1 1156 ? 2.517 -53.998 13.478 1.00 39.38 1156 LYS A N 1
ATOM 9093 C CA . LYS A 1 1156 ? 3.845 -53.917 14.121 1.00 39.38 1156 LYS A CA 1
ATOM 9094 C C . LYS A 1 1156 ? 4.424 -52.507 14.261 1.00 39.38 1156 LYS A C 1
ATOM 9096 O O . LYS A 1 1156 ? 5.444 -52.374 14.925 1.00 39.38 1156 LYS A O 1
ATOM 9101 N N . ASN A 1 1157 ? 3.806 -51.485 13.665 1.00 37.97 1157 ASN A N 1
ATOM 9102 C CA . ASN A 1 1157 ? 4.354 -50.120 13.636 1.00 37.97 1157 ASN A CA 1
ATOM 9103 C C . ASN A 1 1157 ? 3.434 -49.051 14.258 1.00 37.97 1157 ASN A C 1
ATOM 9105 O O . ASN A 1 1157 ? 3.643 -47.869 13.990 1.00 37.97 1157 ASN A O 1
ATOM 9109 N N . TRP A 1 1158 ? 2.430 -49.445 15.046 1.00 35.16 1158 TRP A N 1
ATOM 9110 C CA . TRP A 1 1158 ? 1.606 -48.532 15.846 1.00 35.16 1158 TRP A CA 1
ATOM 9111 C C . TRP A 1 1158 ? 1.737 -48.875 17.321 1.00 35.16 1158 TRP A C 1
ATOM 9113 O O . TRP A 1 1158 ? 1.512 -50.064 17.648 1.00 35.16 1158 TRP A O 1
#

Sequence (1158 aa):
MLIHTSVLKLVLLAFCSYLFLVWIAIDATNPMINPRKSCIDFDPLHNSDHPSEEGNIISNSNFSDGLNHWSGRGCKIVLHETMADGGIVPHSGNFFASTTQRTHSWNGIQQDITGKLHRKLVYEVDAAVRVFSNNVNTTTAEIQATLYWINQSDDQHENYMEIARVQATNKDWVQMKGKFAINGFASRVIIFLQGPPPGNDILLSSFVLKHAAKETPSPRPIIKDPGYGVNIITNSHLNKGSLYGWFPFGNCSLSVGTGSPLVLPPIANASLGAHHRQPLSGRYIIAKNRKEKTTGPAQMITDKVKLYLTYQVSAWVRIGHAGSGNSSTPQTVNLVLSADDQLVNGGQVELVDDGWHEIAGSFRIENEQPAAKVMAWILGPDPGVDLMVTGVQIFPVDRQARFKFLRKRTDKIRKRDVVLRLSAPDSGSSLLGTLIRVKQTQNSFPFGSCLLRTIIDNEVLTNFFLKNFNWAVFGNELKWFWTEPEQGKFHYKDADELLNFCASHNIQVRGHCIFWEVESNVQDWVRNLNKSELMVAVQNRLTGLLARYQGKFAHYDVDNEMLHGSFYQDRLGQDARAYMFRTAHQLDPSATLFVNDYHIEDGSESKASPEKYINQIVDLREQGAPVGGIGIQGHISNPVGTIVHSALNKMATVGLPIWFTELDVVSNNEYIRADDLEVMLREVFAHPAVEGIILFGFWELNMFRENSHLVNAEGDINEAGRRYLALKNEWLTRAHGHIDGHGQFSFRGFHGSYELEITRLIVFPHAANTLLSLYSKSQDLRSVKLVFNEIDNPDVYSHDNCSLTSVLSLCSPELLDFGLQLHSLIIKTGLLARASVLNSLLTMYFTCQRVDDAFGVFEEGGAFQFDQVEVSNALLSAYSRHGCIDQAFQIFSYMNSRNLISWNTVISGYQWNALPTEGLRLFSQLVASGIIPNTSTLCIALNICAGTSALRPGKQVHNYICKTGFFHETSLNNSLITVCQVWQSGLASKIFQKMMGKDTITWNPMISAYKQHGREAVRCFEMMQHCEVRPDVATFMAVLSACSHSGLVSDGCRIFNSMVATYGIEPDVDHFSCIIDLLGRAGFLDETETLISGKHIEIDSNMWWALFSSCAAHGNLRLGRIVVGILLETEQHDLSVYVLLSNVYAGDGKSPQMYKNW

Mean predicted aligned error: 18.74 Å

Secondary structure (DSSP, 8-state):
--HHHHHHHHHHHHHHHHHHHHHHHHTT-------------------------TTB-STTTTSTTTTTT-EEESSEEEEES-BTTTTB--SSSS-EEEEES--STT-EEEEE-TTS--TT-EEEEEEEEEEEES-TT--EEEEEEEEEEEESSTT--EEEEEEEEEEEESSS-EEEEEEEE--S-EEEEEEEEE-S-TTEEEEEEEEEEEEPPPPPPPPPP---S--TT---STTTT-TTSS-TT-EEESS-EEEEEE---SS--HHHHHHS-GGG-PPP-SEEEEEES--STT-EEEEE-GGG--TT--EEEEEEEEEPPPSSS-TTS-EEEEEEEEETTEEEEEEEEEESSSS-EEEEEEE----SS--S-EEEEEE-S-TT--EEEEEEEEEE--HHHHHHHHHHHHHHHHEEEEEEE---SSTT---TT-EEEEEEEEE-S-EEEEE-TTTTT-HHHHHHHHHH-SEEEESSTTSHHHH-SBTTB---HHHHHHHHHHHHTT-EEEEEEEEE--GGGS-HHHHT--HHHHHHHHHHHHHHHHHHHTTT-SEEEEEE-TTT--HHHHHH-TTHHHHHHHHHHHH-TTSEEEEEESSSSSS--SS--HHHHHHHHHHHHHTT----EEEE--EESS--HHHHHHHHHHHGGG-SPEEEEEEEE--SSHHHHHHHHHHHHHHHHT-TTEEEEEES--BGGG-SSSS--SB-TTS-B-HHHHHHHHHHHHTS-EEEEE--TTSEEEEEEESEEEEEEEE-----HHHHHHHHHHHHHTT-HHHHHHHHHT---TTT----HHHHHHHHTT--GGGHHHHHHHHHHHHHTTGGGSHHHHHHHHHHHHHTT-HHHHHHHHHHTTTTS---HHHHHHHHHHHHHTT-HHHHHHHHHH-SS--HHHHHHHHHHHHHTT-HHHHHHHHHHHHHTTPPP-HHHHHHHHHHHHHTT-HHHHHHHHHHHHHHTGGG-HHHHHHHHHHHHHH-HHHHHHHHHH-S---HHHHHHHHHHTTT-HHHHHHHHHHHHHTTPPP-HHHHHHHHHHHHHTT-HHHHHHHHHHHHHTT-PPP-HHHHHHHHHHHHHHT-HHHHHHHHHSS-----HHHHHHHHHHHHHHT-HHHHHHHHHHHHHH-TT-HHHHHHHHHHHHHTT--GGGTT--